Protein AF-0000000070116801 (afdb_homodimer)

Solvent-accessible surface area (backbone atoms only — not comparable to full-atom values): 52224 Å² total; per-residue (Å²): 126,83,76,78,55,28,50,33,34,42,31,58,16,49,41,51,33,59,42,62,58,50,68,68,26,30,24,39,27,26,41,95,26,18,22,69,37,65,26,32,59,69,49,61,70,38,56,45,95,79,32,44,74,46,76,41,79,57,15,23,36,33,29,15,30,21,31,54,28,27,35,47,41,62,32,20,38,41,71,75,36,41,62,31,56,97,51,58,48,58,68,56,45,50,49,44,48,33,51,45,49,66,76,37,73,83,53,72,56,50,47,32,25,30,37,47,46,65,51,26,77,93,45,50,45,55,13,64,64,45,36,70,56,44,72,85,45,32,32,46,30,29,29,25,76,65,49,33,28,40,27,16,59,55,28,33,55,75,47,65,56,47,60,80,54,76,59,45,98,62,26,37,62,38,55,40,98,86,41,40,64,29,24,24,18,29,44,52,30,33,41,61,46,55,73,74,49,80,75,79,45,66,67,51,37,32,52,7,33,52,50,24,50,53,52,37,24,52,48,18,35,37,30,36,23,31,54,50,20,61,29,54,95,79,42,72,57,54,43,66,28,53,49,50,28,24,74,70,65,67,48,78,44,40,35,33,32,14,32,42,57,58,68,93,53,65,68,83,51,48,69,57,49,53,52,48,24,60,71,43,42,42,81,44,30,37,23,57,30,33,21,40,63,30,38,48,46,62,64,79,55,26,16,12,35,84,58,38,31,28,39,96,87,60,45,76,48,89,49,31,40,35,66,59,46,58,64,71,57,42,24,52,44,44,27,54,41,46,72,73,59,30,19,46,37,32,42,18,30,17,30,37,28,41,50,47,52,53,51,13,52,48,44,19,34,73,73,69,42,55,64,90,33,54,31,30,40,30,54,39,38,25,54,47,77,84,51,43,47,45,26,34,76,68,39,28,28,45,29,31,37,36,61,67,43,31,57,43,65,47,44,63,68,41,28,48,60,28,36,46,69,72,54,50,74,29,50,44,48,52,28,59,31,50,56,26,57,28,44,45,20,22,24,38,46,17,61,46,37,70,72,45,54,50,50,24,38,25,9,33,43,54,10,23,56,72,89,63,84,55,65,54,37,68,60,86,28,40,39,50,58,68,59,39,53,27,16,27,11,11,22,12,17,42,67,64,68,36,81,51,41,18,30,59,44,62,74,13,40,28,33,25,19,27,30,70,43,46,57,54,80,47,61,72,87,52,30,44,73,49,45,49,38,32,15,24,49,49,61,38,77,76,26,72,108,128,83,76,78,55,29,49,32,35,43,30,60,17,49,38,51,33,60,41,62,57,51,70,69,26,29,23,40,27,26,40,94,28,20,20,69,39,66,26,31,58,69,49,60,70,39,56,46,96,78,32,42,75,47,77,42,78,57,16,25,37,33,28,15,30,22,31,54,29,27,34,46,41,62,34,20,38,41,71,75,36,41,62,30,57,96,52,60,49,60,68,57,44,49,48,46,49,34,50,44,49,64,76,36,76,84,53,72,57,50,48,33,24,31,38,49,46,65,52,26,76,93,45,50,44,56,14,64,66,45,34,71,57,43,72,85,43,32,31,46,29,28,29,25,76,66,50,33,28,40,28,17,59,56,29,34,55,76,47,67,57,46,60,80,55,76,60,46,97,64,26,36,62,38,55,41,99,87,42,40,63,28,24,23,18,29,45,53,29,32,40,61,44,55,72,73,50,80,76,80,45,67,67,50,38,34,51,7,33,53,48,25,50,54,51,37,26,52,48,18,35,39,28,37,24,32,55,52,20,63,29,54,95,77,44,72,58,53,42,65,28,53,49,50,29,26,73,68,66,67,46,78,45,42,35,33,32,14,31,41,57,58,68,91,54,66,67,84,49,47,68,58,49,54,51,47,24,60,71,43,43,42,82,44,30,38,23,56,30,32,20,40,65,29,37,48,46,60,66,79,54,25,16,13,36,83,59,39,29,29,38,98,87,59,45,75,48,88,49,31,39,37,67,61,46,57,62,72,56,41,25,53,44,44,28,54,40,44,74,72,58,30,18,46,38,32,40,18,30,16,31,36,28,41,50,48,51,52,51,12,52,48,46,18,34,74,73,68,43,54,63,90,32,54,32,32,38,30,55,38,38,24,53,48,79,84,52,44,48,47,26,33,78,66,39,29,30,44,29,31,38,37,61,66,42,32,61,44,64,47,43,62,68,42,29,46,60,27,36,45,68,72,53,50,74,29,49,44,47,52,26,60,30,49,56,25,56,28,44,45,20,21,24,39,46,18,62,46,38,71,72,43,55,51,51,23,38,26,10,33,43,53,9,22,57,71,90,63,84,54,66,53,36,68,60,87,29,38,38,48,58,68,59,39,54,26,16,26,11,11,22,10,17,42,66,64,67,36,80,50,40,18,29,59,45,61,73,13,40,26,32,26,21,30,29,70,42,45,56,54,80,47,60,73,87,53,32,45,74,49,45,50,39,31,15,22,49,48,62,37,78,76,28,70,106

Radius of gyration: 32.59 Å; Cα contacts (8 Å, |Δi|>4): 2820; chains: 2; bounding box: 67×108×78 Å

Structure (mmCIF, N/CA/C/O backbone):
data_AF-0000000070116801-model_v1
#
loop_
_entity.id
_entity.type
_entity.pdbx_description
1 polymer 'Amidohydrolase 3 domain-containing protein'
#
loop_
_atom_site.group_PDB
_atom_site.id
_atom_site.type_symbol
_atom_site.label_atom_id
_atom_site.label_alt_id
_atom_site.label_comp_id
_atom_site.label_asym_id
_atom_site.label_entity_id
_atom_site.label_seq_id
_atom_site.pdbx_PDB_ins_code
_atom_site.Cartn_x
_atom_site.Cartn_y
_atom_site.Cartn_z
_atom_site.occupancy
_atom_site.B_iso_or_equiv
_atom_site.auth_seq_id
_atom_site.auth_comp_id
_atom_site.auth_asym_id
_atom_site.auth_atom_id
_atom_site.pdbx_PDB_model_num
ATOM 1 N N . MET A 1 1 ? -10.852 8.5 -35.219 1 32.66 1 MET A N 1
ATOM 2 C CA . MET A 1 1 ? -10.289 9.836 -35.094 1 32.66 1 MET A CA 1
ATOM 3 C C . MET A 1 1 ? -9.008 9.812 -34.25 1 32.66 1 MET A C 1
ATOM 5 O O . MET A 1 1 ? -9.008 9.352 -33.094 1 32.66 1 MET A O 1
ATOM 9 N N . ARG A 1 2 ? -7.887 9.914 -34.812 1 48.09 2 ARG A N 1
ATOM 10 C CA . ARG A 1 2 ? -6.578 9.852 -34.188 1 48.09 2 ARG A CA 1
ATOM 11 C C . ARG A 1 2 ? -6.516 10.789 -32.969 1 48.09 2 ARG A C 1
ATOM 13 O O . ARG A 1 2 ? -6.828 11.977 -33.094 1 48.09 2 ARG A O 1
ATOM 20 N N . SER A 1 3 ? -6.598 10.281 -31.625 1 67.81 3 SER A N 1
ATOM 21 C CA . SER A 1 3 ? -6.582 11.102 -30.422 1 67.81 3 SER A CA 1
ATOM 22 C C . SER A 1 3 ? -5.594 12.25 -30.547 1 67.81 3 SER A C 1
ATOM 24 O O . SER A 1 3 ? -4.535 12.109 -31.172 1 67.81 3 SER A O 1
ATOM 26 N N . ALA A 1 4 ? -6 13.531 -30.438 1 82.56 4 ALA A N 1
ATOM 27 C CA . ALA A 1 4 ? -5.18 14.742 -30.453 1 82.56 4 ALA A CA 1
ATOM 28 C C . ALA A 1 4 ? -3.869 14.531 -29.703 1 82.56 4 ALA A C 1
ATOM 30 O O . ALA A 1 4 ? -3.842 13.859 -28.672 1 82.56 4 ALA A O 1
ATOM 31 N N . PRO A 1 5 ? -2.826 14.938 -30.344 1 92.31 5 PRO A N 1
ATOM 32 C CA . PRO A 1 5 ? -1.506 14.727 -29.734 1 92.31 5 PRO A CA 1
ATOM 33 C C . PRO A 1 5 ? -1.382 15.359 -28.359 1 92.31 5 PRO A C 1
ATOM 35 O O . PRO A 1 5 ? -2.141 16.266 -28.016 1 92.31 5 PRO A O 1
ATOM 38 N N . ALA A 1 6 ? -0.469 14.797 -27.562 1 96.19 6 ALA A N 1
ATOM 39 C CA . ALA A 1 6 ? -0.148 15.344 -26.25 1 96.19 6 ALA A CA 1
ATOM 40 C C . ALA A 1 6 ? 0.532 16.703 -26.375 1 96.19 6 ALA A C 1
ATOM 42 O O . ALA A 1 6 ? 1.165 17 -27.391 1 96.19 6 ALA A O 1
ATOM 43 N N . ASP A 1 7 ? 0.344 17.578 -25.422 1 96.75 7 ASP A N 1
ATOM 44 C CA . ASP A 1 7 ? 1.065 18.844 -25.312 1 96.75 7 ASP A CA 1
ATOM 45 C C . ASP A 1 7 ? 2.443 18.641 -24.688 1 96.75 7 ASP A C 1
ATOM 47 O O . ASP A 1 7 ? 3.381 19.391 -24.984 1 96.75 7 ASP A O 1
ATOM 51 N N . LEU A 1 8 ? 2.512 17.672 -23.828 1 97.5 8 LEU A N 1
ATOM 52 C CA . LEU A 1 8 ? 3.713 17.406 -23.047 1 97.5 8 LEU A CA 1
ATOM 53 C C . LEU A 1 8 ? 3.906 15.914 -22.844 1 97.5 8 LEU A C 1
ATOM 55 O O . LEU A 1 8 ? 2.945 15.195 -22.562 1 97.5 8 LEU A O 1
ATOM 59 N N . VAL A 1 9 ? 5.102 15.469 -23.078 1 97.69 9 VAL A N 1
ATOM 60 C CA . VAL A 1 9 ? 5.465 14.086 -22.781 1 97.69 9 VAL A CA 1
ATOM 61 C C . VAL A 1 9 ? 6.703 14.062 -21.891 1 97.69 9 VAL A C 1
ATOM 63 O O . VAL A 1 9 ? 7.711 14.703 -22.188 1 97.69 9 VAL A O 1
ATOM 66 N N . LEU A 1 10 ? 6.633 13.469 -20.719 1 97.94 10 LEU A N 1
ATOM 67 C CA . LEU A 1 10 ? 7.758 13.188 -19.844 1 97.94 10 LEU A CA 1
ATOM 68 C C . LEU A 1 10 ? 8.219 11.742 -20 1 97.94 10 LEU A C 1
ATOM 70 O O . LEU A 1 10 ? 7.426 10.812 -19.828 1 97.94 10 LEU A O 1
ATOM 74 N N . THR A 1 11 ? 9.484 11.547 -20.344 1 95.81 11 THR A N 1
ATOM 75 C CA . THR A 1 11 ? 9.898 10.203 -20.719 1 95.81 11 THR A CA 1
ATOM 76 C C . THR A 1 11 ? 11.32 9.922 -20.234 1 95.81 11 THR A C 1
ATOM 78 O O . THR A 1 11 ? 12.008 10.82 -19.75 1 95.81 11 THR A O 1
ATOM 81 N N . ASN A 1 12 ? 11.719 8.633 -20.266 1 94.44 12 ASN A N 1
ATOM 82 C CA . ASN A 1 12 ? 13.078 8.156 -20 1 94.44 12 ASN A CA 1
ATOM 83 C C . ASN A 1 12 ? 13.406 8.219 -18.5 1 94.44 12 ASN A C 1
ATOM 85 O O . ASN A 1 12 ? 14.5 8.633 -18.125 1 94.44 12 ASN A O 1
ATOM 89 N N . GLY A 1 13 ? 12.469 7.859 -17.641 1 94.94 13 GLY A N 1
ATOM 90 C CA . GLY A 1 13 ? 12.648 7.719 -16.203 1 94.94 13 GLY A CA 1
ATOM 91 C C . GLY A 1 13 ? 11.555 6.91 -15.539 1 94.94 13 GLY A C 1
ATOM 92 O O . GLY A 1 13 ? 10.469 6.75 -16.109 1 94.94 13 GLY A O 1
ATOM 93 N N . PRO A 1 14 ? 11.898 6.328 -14.398 1 95.62 14 PRO A N 1
ATOM 94 C CA . PRO A 1 14 ? 10.859 5.59 -13.68 1 95.62 14 PRO A CA 1
ATOM 95 C C . PRO A 1 14 ? 9.719 6.488 -13.195 1 95.62 14 PRO A C 1
ATOM 97 O O . PRO A 1 14 ? 9.945 7.652 -12.867 1 95.62 14 PRO A O 1
ATOM 100 N N . VAL A 1 15 ? 8.508 6.008 -13.234 1 96.5 15 VAL A N 1
ATOM 101 C CA . VAL A 1 15 ? 7.309 6.723 -12.797 1 96.5 15 VAL A CA 1
ATOM 102 C C . VAL A 1 15 ? 6.691 6.008 -11.594 1 96.5 15 VAL A C 1
ATOM 104 O O . VAL A 1 15 ? 6.445 4.801 -11.641 1 96.5 15 VAL A O 1
ATOM 107 N N . PHE A 1 16 ? 6.562 6.641 -10.461 1 96.75 16 PHE A N 1
ATOM 108 C CA . PHE A 1 16 ? 5.766 6.16 -9.336 1 96.75 16 PHE A CA 1
ATOM 109 C C . PHE A 1 16 ? 4.328 6.648 -9.445 1 96.75 16 PHE A C 1
ATOM 111 O O . PHE A 1 16 ? 4.055 7.836 -9.266 1 96.75 16 PHE A O 1
ATOM 118 N N . THR A 1 17 ? 3.381 5.844 -9.68 1 95.5 17 THR A N 1
ATOM 119 C CA . THR A 1 17 ? 2.018 6.25 -10.008 1 95.5 17 THR A CA 1
ATOM 120 C C . THR A 1 17 ? 1.164 6.344 -8.75 1 95.5 17 THR A C 1
ATOM 122 O O . THR A 1 17 ? 0.071 6.914 -8.773 1 95.5 17 THR A O 1
ATOM 125 N N . ALA A 1 18 ? 1.547 5.715 -7.594 1 94.12 18 ALA A N 1
ATOM 126 C CA . ALA A 1 18 ? 0.759 5.559 -6.375 1 94.12 18 ALA A CA 1
ATOM 127 C C . ALA A 1 18 ? -0.522 4.777 -6.645 1 94.12 18 ALA A C 1
ATOM 129 O O . ALA A 1 18 ? -1.558 5.035 -6.027 1 94.12 18 ALA A O 1
ATOM 130 N N . ASP A 1 19 ? -0.57 3.936 -7.656 1 92.88 19 ASP A N 1
ATOM 131 C CA . ASP A 1 19 ? -1.677 3.07 -8.055 1 92.88 19 ASP A CA 1
ATOM 132 C C . ASP A 1 19 ? -1.223 1.617 -8.172 1 92.88 19 ASP A C 1
ATOM 134 O O . ASP A 1 19 ? -0.492 1.265 -9.102 1 92.88 19 ASP A O 1
ATOM 138 N N . PRO A 1 20 ? -1.711 0.769 -7.254 1 89.69 20 PRO A N 1
ATOM 139 C CA . PRO A 1 20 ? -1.248 -0.621 -7.273 1 89.69 20 PRO A CA 1
ATOM 140 C C . PRO A 1 20 ? -1.718 -1.381 -8.516 1 89.69 20 PRO A C 1
ATOM 142 O O . PRO A 1 20 ? -1.229 -2.479 -8.789 1 89.69 20 PRO A O 1
ATOM 145 N N . LEU A 1 21 ? -2.695 -0.849 -9.242 1 90.12 21 LEU A N 1
ATOM 146 C CA . LEU A 1 21 ? -3.172 -1.494 -10.461 1 90.12 21 LEU A CA 1
ATOM 147 C C . LEU A 1 21 ? -2.291 -1.126 -11.648 1 90.12 21 LEU A C 1
ATOM 149 O O . LEU A 1 21 ? -2.5 -1.624 -12.758 1 90.12 21 LEU A O 1
ATOM 153 N N . ARG A 1 22 ? -1.367 -0.266 -11.281 1 88.12 22 ARG A N 1
ATOM 154 C CA . ARG A 1 22 ? -0.449 0.144 -12.344 1 88.12 22 ARG A CA 1
ATOM 155 C C . ARG A 1 22 ? 0.955 -0.396 -12.086 1 88.12 22 ARG A C 1
ATOM 157 O O . ARG A 1 22 ? 1.4 -0.468 -10.938 1 88.12 22 ARG A O 1
ATOM 164 N N . GLY A 1 23 ? 1.61 -0.891 -12.984 1 80.88 23 GLY A N 1
ATOM 165 C CA . GLY A 1 23 ? 2.99 -1.344 -12.906 1 80.88 23 GLY A CA 1
ATOM 166 C C . GLY A 1 23 ? 3.994 -0.255 -13.234 1 80.88 23 GLY A C 1
ATOM 167 O O . GLY A 1 23 ? 3.674 0.934 -13.164 1 80.88 23 GLY A O 1
ATOM 168 N N . PRO A 1 24 ? 5.125 -0.659 -13.398 1 85.31 24 PRO A N 1
ATOM 169 C CA . PRO A 1 24 ? 6.195 0.283 -13.742 1 85.31 24 PRO A CA 1
ATOM 170 C C . PRO A 1 24 ? 5.93 1.026 -15.047 1 85.31 24 PRO A C 1
ATOM 172 O O . PRO A 1 24 ? 5.398 0.443 -16 1 85.31 24 PRO A O 1
ATOM 175 N N . ALA A 1 25 ? 6.148 2.242 -15.047 1 91.88 25 ALA A N 1
ATOM 176 C CA . ALA A 1 25 ? 6.004 3.117 -16.219 1 91.88 25 ALA A CA 1
ATOM 177 C C . ALA A 1 25 ? 7.23 4.008 -16.391 1 91.88 25 ALA A C 1
ATOM 179 O O . ALA A 1 25 ? 8.016 4.18 -15.453 1 91.88 25 ALA A O 1
ATOM 180 N N . THR A 1 26 ? 7.398 4.496 -17.672 1 94.38 26 THR A N 1
ATOM 181 C CA . THR A 1 26 ? 8.578 5.312 -17.938 1 94.38 26 THR A CA 1
ATOM 182 C C . THR A 1 26 ? 8.18 6.605 -18.656 1 94.38 26 THR A C 1
ATOM 184 O O . THR A 1 26 ? 9.016 7.496 -18.844 1 94.38 26 THR A O 1
ATOM 187 N N . THR A 1 27 ? 6.895 6.691 -19.094 1 95.62 27 THR A N 1
ATOM 188 C CA . THR A 1 27 ? 6.48 7.805 -19.938 1 95.62 27 THR A CA 1
ATOM 189 C C . THR A 1 27 ? 5.082 8.281 -19.562 1 95.62 27 THR A C 1
ATOM 191 O O . THR A 1 27 ? 4.199 7.465 -19.281 1 95.62 27 THR A O 1
ATOM 194 N N . VAL A 1 28 ? 4.875 9.523 -19.453 1 97.62 28 VAL A N 1
ATOM 195 C CA . VAL A 1 28 ? 3.594 10.148 -19.156 1 97.62 28 VAL A CA 1
ATOM 196 C C . VAL A 1 28 ? 3.279 11.211 -20.203 1 97.62 28 VAL A C 1
ATOM 198 O O . VAL A 1 28 ? 4.137 12.031 -20.547 1 97.62 28 VAL A O 1
ATOM 201 N N . ALA A 1 29 ? 2.107 11.18 -20.766 1 98 29 ALA A N 1
ATOM 202 C CA . ALA A 1 29 ? 1.644 12.18 -21.719 1 98 29 ALA A CA 1
ATOM 203 C C . ALA A 1 29 ? 0.562 13.062 -21.125 1 98 29 ALA A C 1
ATOM 205 O O . ALA A 1 29 ? -0.319 12.586 -20.406 1 98 29 ALA A O 1
ATOM 206 N N . VAL A 1 30 ? 0.657 14.312 -21.375 1 98.19 30 VAL A N 1
ATOM 207 C CA . VAL A 1 30 ? -0.237 15.312 -20.797 1 98.19 30 VAL A CA 1
ATOM 208 C C . VAL A 1 30 ? -0.879 16.141 -21.906 1 98.19 30 VAL A C 1
ATOM 210 O O . VAL A 1 30 ? -0.228 16.469 -22.891 1 98.19 30 VAL A O 1
ATOM 213 N N . ARG A 1 31 ? -2.146 16.438 -21.797 1 97.69 31 ARG A N 1
ATOM 214 C CA . ARG A 1 31 ? -2.885 17.344 -22.672 1 97.69 31 ARG A CA 1
ATOM 215 C C . ARG A 1 31 ? -3.859 18.203 -21.859 1 97.69 31 ARG A C 1
ATOM 217 O O . ARG A 1 31 ? -4.633 17.688 -21.062 1 97.69 31 ARG A O 1
ATOM 224 N N . ASP A 1 32 ? -3.814 19.5 -22.078 1 97 32 ASP A N 1
ATOM 225 C CA . ASP A 1 32 ? -4.738 20.438 -21.453 1 97 32 ASP A CA 1
ATOM 226 C C . ASP A 1 32 ? -4.715 20.281 -19.922 1 97 32 ASP A C 1
ATOM 228 O O . ASP A 1 32 ? -5.766 20.203 -19.297 1 97 32 ASP A O 1
ATOM 232 N N . GLY A 1 33 ? -3.498 20.078 -19.422 1 97.75 33 GLY A N 1
ATOM 233 C CA . GLY A 1 33 ? -3.297 20.078 -17.984 1 97.75 33 GLY A CA 1
ATOM 234 C C . GLY A 1 33 ? -3.654 18.75 -17.344 1 97.75 33 GLY A C 1
ATOM 235 O O . GLY A 1 33 ? -3.576 18.609 -16.125 1 97.75 33 GLY A O 1
ATOM 236 N N . ARG A 1 34 ? -3.998 17.734 -18.109 1 98.25 34 ARG A N 1
ATOM 237 C CA . ARG A 1 34 ? -4.402 16.438 -17.578 1 98.25 34 ARG A CA 1
ATOM 238 C C . ARG A 1 34 ? -3.588 15.305 -18.219 1 98.25 34 ARG A C 1
ATOM 240 O O . ARG A 1 34 ? -3.17 15.406 -19.375 1 98.25 34 ARG A O 1
ATOM 247 N N . ILE A 1 35 ? -3.352 14.297 -17.469 1 98.06 35 ILE A N 1
ATOM 248 C CA . ILE A 1 35 ? -2.656 13.109 -17.953 1 98.06 35 ILE A CA 1
ATOM 249 C C . ILE A 1 35 ? -3.561 12.336 -18.906 1 98.06 35 ILE A C 1
ATOM 251 O O . ILE A 1 35 ? -4.715 12.047 -18.578 1 98.06 35 ILE A O 1
ATOM 255 N N . ILE A 1 36 ? -3.078 12.023 -20.078 1 96.94 36 ILE A N 1
ATOM 256 C CA . ILE A 1 36 ? -3.928 11.312 -21.031 1 96.94 36 ILE A CA 1
ATOM 257 C C . ILE A 1 36 ? -3.443 9.875 -21.188 1 96.94 36 ILE A C 1
ATOM 259 O O . ILE A 1 36 ? -4.195 9.008 -21.625 1 96.94 36 ILE A O 1
ATOM 263 N N . ALA A 1 37 ? -2.125 9.648 -20.797 1 95.62 37 ALA A N 1
ATOM 264 C CA . ALA A 1 37 ? -1.594 8.297 -20.906 1 95.62 37 ALA A CA 1
ATOM 265 C C . ALA A 1 37 ? -0.362 8.117 -20.016 1 95.62 37 ALA A C 1
ATOM 267 O O . ALA A 1 37 ? 0.405 9.062 -19.812 1 95.62 37 ALA A O 1
ATOM 268 N N . VAL A 1 38 ? -0.23 6.996 -19.453 1 94.94 38 VAL A N 1
ATOM 269 C CA . VAL A 1 38 ? 0.918 6.547 -18.672 1 94.94 38 VAL A CA 1
ATOM 270 C C . VAL A 1 38 ? 1.347 5.156 -19.125 1 94.94 38 VAL A C 1
ATOM 272 O O . VAL A 1 38 ? 0.508 4.273 -19.328 1 94.94 38 VAL A O 1
ATOM 275 N N . GLY A 1 39 ? 2.502 4.992 -19.359 1 90.62 39 GLY A N 1
ATOM 276 C CA . GLY A 1 39 ? 2.967 3.686 -19.812 1 90.62 39 GLY A CA 1
ATOM 277 C C . GLY A 1 39 ? 4.418 3.688 -20.25 1 90.62 39 GLY A C 1
ATOM 278 O O . GLY A 1 39 ? 5.258 4.348 -19.641 1 90.62 39 GLY A O 1
ATOM 279 N N . ALA A 1 40 ? 4.652 2.801 -21.172 1 88.31 40 ALA A N 1
ATOM 280 C CA . ALA A 1 40 ? 6.023 2.654 -21.656 1 88.31 40 ALA A CA 1
ATOM 281 C C . ALA A 1 40 ? 6.211 3.377 -22.984 1 88.31 40 ALA A C 1
ATOM 283 O O . ALA A 1 40 ? 5.77 4.516 -23.141 1 88.31 40 ALA A O 1
ATOM 284 N N . ASP A 1 41 ? 6.965 2.732 -23.922 1 82.56 41 ASP A N 1
ATOM 285 C CA . ASP A 1 41 ? 7.406 3.393 -25.141 1 82.56 41 ASP A CA 1
ATOM 286 C C . ASP A 1 41 ? 6.227 3.695 -26.062 1 82.56 41 ASP A C 1
ATOM 288 O O . ASP A 1 41 ? 6.277 4.633 -26.859 1 82.56 41 ASP A O 1
ATOM 292 N N . ASP A 1 42 ? 5.141 3.062 -25.797 1 82 42 ASP A N 1
ATOM 293 C CA . ASP A 1 42 ? 3.977 3.25 -26.656 1 82 42 ASP A CA 1
ATOM 294 C C . ASP A 1 42 ? 3.338 4.617 -26.438 1 82 42 ASP A C 1
ATOM 296 O O . ASP A 1 42 ? 2.695 5.168 -27.328 1 82 42 ASP A O 1
ATOM 300 N N . VAL A 1 43 ? 3.525 5.164 -25.297 1 85.94 43 VAL A N 1
ATOM 301 C CA . VAL A 1 43 ? 2.961 6.469 -24.969 1 85.94 43 VAL A CA 1
ATOM 302 C C . VAL A 1 43 ? 3.633 7.555 -25.812 1 85.94 43 VAL A C 1
ATOM 304 O O . VAL A 1 43 ? 3.021 8.586 -26.109 1 85.94 43 VAL A O 1
ATOM 307 N N . ARG A 1 44 ? 4.824 7.262 -26.266 1 85.94 44 ARG A N 1
ATOM 308 C CA . ARG A 1 44 ? 5.551 8.203 -27.094 1 85.94 44 ARG A CA 1
ATOM 309 C C . ARG A 1 44 ? 4.879 8.367 -28.453 1 85.94 44 ARG A C 1
ATOM 311 O O . ARG A 1 44 ? 5.09 9.367 -29.141 1 85.94 44 ARG A O 1
ATOM 318 N N . ASP A 1 45 ? 4.016 7.43 -28.766 1 86.69 45 ASP A N 1
ATOM 319 C CA . ASP A 1 45 ? 3.307 7.488 -30.031 1 86.69 45 ASP A CA 1
ATOM 320 C C . ASP A 1 45 ? 2.277 8.617 -30.031 1 86.69 45 ASP A C 1
ATOM 322 O O . ASP A 1 45 ? 1.777 9.008 -31.094 1 86.69 45 ASP A O 1
ATOM 326 N N . LEU A 1 46 ? 2.051 9.203 -28.875 1 88.81 46 LEU A N 1
ATOM 327 C CA . LEU A 1 46 ? 1.08 10.281 -28.734 1 88.81 46 LEU A CA 1
ATOM 328 C C . LEU A 1 46 ? 1.734 11.633 -28.984 1 88.81 46 LEU A C 1
ATOM 330 O O . LEU A 1 46 ? 1.071 12.672 -28.922 1 88.81 46 LEU A O 1
ATOM 334 N N . THR A 1 47 ? 2.963 11.609 -29.375 1 90.56 47 THR A N 1
ATOM 335 C CA . THR A 1 47 ? 3.686 12.852 -29.609 1 90.56 47 THR A CA 1
ATOM 336 C C . THR A 1 47 ? 3.4 13.383 -31.016 1 90.56 47 THR A C 1
ATOM 338 O O . THR A 1 47 ? 3.102 12.609 -31.938 1 90.56 47 THR A O 1
ATOM 341 N N . GLY A 1 48 ? 3.291 14.688 -31.141 1 90.19 48 GLY A N 1
ATOM 342 C CA . GLY A 1 48 ? 3.23 15.406 -32.406 1 90.19 48 GLY A CA 1
ATOM 343 C C . GLY A 1 48 ? 4.293 16.484 -32.531 1 90.19 48 GLY A C 1
ATOM 344 O O . GLY A 1 48 ? 5.184 16.578 -31.688 1 90.19 48 GLY A O 1
ATOM 345 N N . PRO A 1 49 ? 4.219 17.188 -33.656 1 90.06 49 PRO A N 1
ATOM 346 C CA . PRO A 1 49 ? 5.254 18.188 -33.938 1 90.06 49 PRO A CA 1
ATOM 347 C C . PRO A 1 49 ? 5.324 19.266 -32.875 1 90.06 49 PRO A C 1
ATOM 349 O O . PRO A 1 49 ? 6.383 19.875 -32.656 1 90.06 49 PRO A O 1
ATOM 352 N N . ARG A 1 50 ? 4.242 19.531 -32.156 1 92.75 50 ARG A N 1
ATOM 353 C CA . ARG A 1 50 ? 4.207 20.625 -31.203 1 92.75 50 ARG A CA 1
ATOM 354 C C . ARG A 1 50 ? 4.328 20.109 -29.781 1 92.75 50 ARG A C 1
ATOM 356 O O . ARG A 1 50 ? 4.281 20.875 -28.828 1 92.75 50 ARG A O 1
ATOM 363 N N . THR A 1 51 ? 4.41 18.797 -29.594 1 95.81 51 THR A N 1
ATOM 364 C CA . THR A 1 51 ? 4.527 18.203 -28.266 1 95.81 51 THR A CA 1
ATOM 365 C C . THR A 1 51 ? 5.867 18.562 -27.641 1 95.81 51 THR A C 1
ATOM 367 O O . THR A 1 51 ? 6.918 18.391 -28.25 1 95.81 51 THR A O 1
ATOM 370 N N . GLU A 1 52 ? 5.801 19.25 -26.469 1 96.56 52 GLU A N 1
ATOM 371 C CA . GLU A 1 52 ? 7.012 19.422 -25.672 1 96.56 52 GLU A CA 1
ATOM 372 C C . GLU A 1 52 ? 7.434 18.109 -25.016 1 96.56 52 GLU A C 1
ATOM 374 O O . GLU A 1 52 ? 6.598 17.391 -24.484 1 96.56 52 GLU A O 1
ATOM 379 N N . THR A 1 53 ? 8.727 17.781 -25.156 1 95.94 53 THR A N 1
ATOM 380 C CA . THR A 1 53 ? 9.227 16.562 -24.531 1 95.94 53 THR A CA 1
ATOM 381 C C . THR A 1 53 ? 10.227 16.891 -23.422 1 95.94 53 THR A C 1
ATOM 383 O O . THR A 1 53 ? 11.188 17.625 -23.641 1 95.94 53 THR A O 1
ATOM 386 N N . ILE A 1 54 ? 9.984 16.438 -22.234 1 96.69 54 ILE A N 1
ATOM 387 C CA . ILE A 1 54 ? 10.914 16.531 -21.125 1 96.69 54 ILE A CA 1
ATOM 388 C C . ILE A 1 54 ? 11.602 15.188 -20.906 1 96.69 54 ILE A C 1
ATOM 390 O O . ILE A 1 54 ? 10.945 14.188 -20.641 1 96.69 54 ILE A O 1
ATOM 394 N N . ASP A 1 55 ? 12.883 15.156 -21.094 1 96.38 55 ASP A N 1
ATOM 395 C CA . ASP A 1 55 ? 13.703 13.984 -20.797 1 96.38 55 ASP A CA 1
ATOM 396 C C . ASP A 1 55 ? 14 13.883 -19.312 1 96.38 55 ASP A C 1
ATOM 398 O O . ASP A 1 55 ? 14.742 14.703 -18.766 1 96.38 55 ASP A O 1
ATOM 402 N N . LEU A 1 56 ? 13.469 12.898 -18.688 1 96.75 56 LEU A N 1
ATOM 403 C CA . LEU A 1 56 ? 13.648 12.734 -17.25 1 96.75 56 LEU A CA 1
ATOM 404 C C . LEU A 1 56 ? 15.062 12.266 -16.922 1 96.75 56 LEU A C 1
ATOM 406 O O . LEU A 1 56 ? 15.508 12.367 -15.781 1 96.75 56 LEU A O 1
ATOM 410 N N . ALA A 1 57 ? 15.75 11.656 -17.906 1 95.75 57 ALA A N 1
ATOM 411 C CA . ALA A 1 57 ? 17.156 11.258 -17.766 1 95.75 57 ALA A CA 1
ATOM 412 C C . ALA A 1 57 ? 17.328 10.32 -16.562 1 95.75 57 ALA A C 1
ATOM 414 O O . ALA A 1 57 ? 18.25 10.5 -15.766 1 95.75 57 ALA A O 1
ATOM 415 N N . GLY A 1 58 ? 16.422 9.422 -16.422 1 94.62 58 GLY A N 1
ATOM 416 C CA . GLY A 1 58 ? 16.531 8.406 -15.375 1 94.62 58 GLY A CA 1
ATOM 417 C C . GLY A 1 58 ? 16.016 8.883 -14.031 1 94.62 58 GLY A C 1
ATOM 418 O O . GLY A 1 58 ? 16.031 8.125 -13.055 1 94.62 58 GLY A O 1
ATOM 419 N N . ARG A 1 59 ? 15.539 10.109 -13.922 1 96.69 59 ARG A N 1
ATOM 420 C CA . ARG A 1 59 ? 15.016 10.672 -12.68 1 96.69 59 ARG A CA 1
ATOM 421 C C . ARG A 1 59 ? 13.602 10.172 -12.414 1 96.69 59 ARG A C 1
ATOM 423 O O . ARG A 1 59 ? 12.883 9.789 -13.336 1 96.69 59 ARG A O 1
ATOM 430 N N . LEU A 1 60 ? 13.227 10.219 -11.18 1 97.88 60 LEU A N 1
ATOM 431 C CA . LEU A 1 60 ? 11.938 9.664 -10.773 1 97.88 60 LEU A CA 1
ATOM 432 C C . LEU A 1 60 ? 10.836 10.703 -10.914 1 97.88 60 LEU A C 1
ATOM 434 O O . LEU A 1 60 ? 10.977 11.836 -10.438 1 97.88 60 LEU A O 1
ATOM 438 N N . LEU A 1 61 ? 9.789 10.367 -11.617 1 98.44 61 LEU A N 1
ATOM 439 C CA . LEU A 1 61 ? 8.57 11.156 -11.727 1 98.44 61 LEU A CA 1
ATOM 440 C C . LEU A 1 61 ? 7.512 10.648 -10.75 1 98.44 61 LEU A C 1
ATOM 442 O O . LEU A 1 61 ? 7.277 9.438 -10.656 1 98.44 61 LEU A O 1
ATOM 446 N N . LEU A 1 62 ? 6.891 11.57 -9.945 1 98.19 62 LEU A N 1
ATOM 447 C CA . LEU A 1 62 ? 5.855 11.266 -8.961 1 98.19 62 LEU A CA 1
ATOM 448 C C . LEU A 1 62 ? 4.668 12.211 -9.109 1 98.19 62 LEU A C 1
ATOM 450 O O . LEU A 1 62 ? 4.785 13.266 -9.734 1 98.19 62 LEU A O 1
ATOM 454 N N . PRO A 1 63 ? 3.469 11.766 -8.531 1 98.62 63 PRO A N 1
ATOM 455 C CA . PRO A 1 63 ? 2.459 12.805 -8.328 1 98.62 63 PRO A CA 1
ATOM 456 C C . PRO A 1 63 ? 2.959 13.953 -7.445 1 98.62 63 PRO A C 1
ATOM 458 O O . PRO A 1 63 ? 3.791 13.734 -6.562 1 98.62 63 PRO A O 1
ATOM 461 N N . GLY A 1 64 ? 2.5 15.117 -7.746 1 98.88 64 GLY A N 1
ATOM 462 C CA . GLY A 1 64 ? 2.828 16.219 -6.848 1 98.88 64 GLY A CA 1
ATOM 463 C C . GLY A 1 64 ? 2.535 15.898 -5.391 1 98.88 64 GLY A C 1
ATOM 464 O O . GLY A 1 64 ? 1.498 15.312 -5.074 1 98.88 64 GLY A O 1
ATOM 465 N N . PHE A 1 65 ? 3.482 16.203 -4.492 1 98.94 65 PHE A N 1
ATOM 466 C CA . PHE A 1 65 ? 3.236 16.031 -3.068 1 98.94 65 PHE A CA 1
ATOM 467 C C . PHE A 1 65 ? 2.109 16.938 -2.594 1 98.94 65 PHE A C 1
ATOM 469 O O . PHE A 1 65 ? 1.907 18.016 -3.145 1 98.94 65 PHE A O 1
ATOM 476 N N . GLN A 1 66 ? 1.354 16.484 -1.664 1 98.94 66 GLN A N 1
ATOM 477 C CA . GLN A 1 66 ? 0.365 17.297 -0.973 1 98.94 66 GLN A CA 1
ATOM 478 C C . GLN A 1 66 ? 0.62 17.328 0.531 1 98.94 66 GLN A C 1
ATOM 480 O O . GLN A 1 66 ? 0.851 16.281 1.141 1 98.94 66 GLN A O 1
ATOM 485 N N . ASP A 1 67 ? 0.687 18.469 1.076 1 98.88 67 ASP A N 1
ATOM 486 C CA . ASP A 1 67 ? 0.855 18.641 2.516 1 98.88 67 ASP A CA 1
ATOM 487 C C . ASP A 1 67 ? -0.497 18.766 3.215 1 98.88 67 ASP A C 1
ATOM 489 O O . ASP A 1 67 ? -1.142 19.812 3.146 1 98.88 67 ASP A O 1
ATOM 493 N N . ALA A 1 68 ? -0.868 17.734 3.971 1 98.81 68 ALA A N 1
ATOM 494 C CA . ALA A 1 68 ? -2.225 17.656 4.504 1 98.81 68 ALA A CA 1
ATOM 495 C C . ALA A 1 68 ? -2.367 18.484 5.777 1 98.81 68 ALA A C 1
ATOM 497 O O . ALA A 1 68 ? -3.465 18.594 6.328 1 98.81 68 ALA A O 1
ATOM 498 N N . HIS A 1 69 ? -1.302 19.078 6.262 1 98.88 69 HIS A N 1
ATOM 499 C CA . HIS A 1 69 ? -1.312 19.922 7.453 1 98.88 69 HIS A CA 1
ATOM 500 C C . HIS A 1 69 ? -0.142 20.891 7.445 1 98.88 69 HIS A C 1
ATOM 502 O O . HIS A 1 69 ? 0.985 20.516 7.777 1 98.88 69 HIS A O 1
ATOM 508 N N . VAL A 1 70 ? -0.444 22.156 7.145 1 98.56 70 VAL A N 1
ATOM 509 C CA . VAL A 1 70 ? 0.607 23.156 7.047 1 98.56 70 VAL A CA 1
ATOM 510 C C . VAL A 1 70 ? 0.056 24.531 7.457 1 98.56 70 VAL A C 1
ATOM 512 O O . VAL A 1 70 ? -1.161 24.719 7.516 1 98.56 70 VAL A O 1
ATOM 515 N N . HIS A 1 71 ? 0.869 25.453 7.859 1 97.56 71 HIS A N 1
ATOM 516 C CA . HIS A 1 71 ? 0.568 26.875 8.039 1 97.56 71 HIS A CA 1
ATOM 517 C C . HIS A 1 71 ? 1.398 27.734 7.102 1 97.56 71 HIS A C 1
ATOM 519 O O . HIS A 1 71 ? 2.326 28.422 7.539 1 97.56 71 HIS A O 1
ATOM 525 N N . ALA A 1 72 ? 0.985 27.781 5.883 1 98 72 ALA A N 1
ATOM 526 C CA . ALA A 1 72 ? 1.839 28.297 4.809 1 98 72 ALA A CA 1
ATOM 527 C C . ALA A 1 72 ? 2.037 29.797 4.926 1 98 72 ALA A C 1
ATOM 529 O O . ALA A 1 72 ? 3.162 30.297 4.812 1 98 72 ALA A O 1
ATOM 530 N N . VAL A 1 73 ? 0.959 30.578 5.176 1 97.56 73 VAL A N 1
ATOM 531 C CA . VAL A 1 73 ? 1.091 32.031 5.289 1 97.56 73 VAL A CA 1
ATOM 532 C C . VAL A 1 73 ? 1.995 32.375 6.469 1 97.56 73 VAL A C 1
ATOM 534 O O . VAL A 1 73 ? 2.889 33.219 6.348 1 97.56 73 VAL A O 1
ATOM 537 N N . MET A 1 74 ? 1.732 31.672 7.598 1 93.94 74 MET A N 1
ATOM 538 C CA . MET A 1 74 ? 2.547 31.891 8.789 1 93.94 74 MET A CA 1
ATOM 539 C C . MET A 1 74 ? 4.02 31.609 8.5 1 93.94 74 MET A C 1
ATOM 541 O O . MET A 1 74 ? 4.887 32.406 8.859 1 93.94 74 MET A O 1
ATOM 545 N N . GLY A 1 75 ? 4.297 30.469 7.867 1 94.25 75 GLY A N 1
ATOM 546 C CA . GLY A 1 75 ? 5.668 30.141 7.504 1 94.25 75 GLY A CA 1
ATOM 547 C C . GLY A 1 75 ? 6.289 31.156 6.555 1 94.25 75 GLY A C 1
ATOM 548 O O . GLY A 1 75 ? 7.438 31.562 6.734 1 94.25 75 GLY A O 1
ATOM 549 N N . GLY A 1 76 ? 5.559 31.594 5.57 1 95.44 76 GLY A N 1
ATOM 550 C CA . GLY A 1 76 ? 6.047 32.562 4.613 1 95.44 76 GLY A CA 1
ATOM 551 C C . GLY A 1 76 ? 6.352 33.906 5.242 1 95.44 76 GLY A C 1
ATOM 552 O O . GLY A 1 76 ? 7.324 34.562 4.871 1 95.44 76 GLY A O 1
ATOM 553 N N . VAL A 1 77 ? 5.477 34.344 6.156 1 93.5 77 VAL A N 1
ATOM 554 C CA . VAL A 1 77 ? 5.695 35.594 6.871 1 93.5 77 VAL A CA 1
ATOM 555 C C . VAL A 1 77 ? 6.945 35.469 7.742 1 93.5 77 VAL A C 1
ATOM 557 O O . VAL A 1 77 ? 7.77 36.406 7.773 1 93.5 77 VAL A O 1
ATOM 560 N N . GLU A 1 78 ? 7.055 34.344 8.414 1 90.19 78 GLU A N 1
ATOM 561 C CA . GLU A 1 78 ? 8.18 34.125 9.312 1 90.19 78 GLU A CA 1
ATOM 562 C C . GLU A 1 78 ? 9.508 34.156 8.555 1 90.19 78 GLU A C 1
ATOM 564 O O . GLU A 1 78 ? 10.531 34.562 9.102 1 90.19 78 GLU A O 1
ATOM 569 N N . LEU A 1 79 ? 9.453 33.75 7.297 1 88.12 79 LEU A N 1
ATOM 570 C CA . LEU A 1 79 ? 10.656 33.781 6.473 1 88.12 79 LEU A CA 1
ATOM 571 C C . LEU A 1 79 ? 11.195 35.188 6.328 1 88.12 79 LEU A C 1
ATOM 573 O O . LEU A 1 79 ? 12.383 35.375 6.031 1 88.12 79 LEU A O 1
ATOM 577 N N . ASN A 1 80 ? 10.359 36.188 6.578 1 86.06 80 ASN A N 1
ATOM 578 C CA . ASN A 1 80 ? 10.742 37.562 6.434 1 86.06 80 ASN A CA 1
ATOM 579 C C . ASN A 1 80 ? 10.922 38.25 7.789 1 86.06 80 ASN A C 1
ATOM 581 O O . ASN A 1 80 ? 10.961 39.469 7.875 1 86.06 80 ASN A O 1
ATOM 585 N N . GLN A 1 81 ? 10.977 37.5 8.867 1 92.38 81 GLN A N 1
ATOM 586 C CA . GLN A 1 81 ? 11.188 38 10.219 1 92.38 81 GLN A CA 1
ATOM 587 C C . GLN A 1 81 ? 12.5 37.5 10.805 1 92.38 81 GLN A C 1
ATOM 589 O O . GLN A 1 81 ? 13.375 37.031 10.07 1 92.38 81 GLN A O 1
ATOM 594 N N . CYS A 1 82 ? 12.719 37.844 12.047 1 93.38 82 CYS A N 1
ATOM 595 C CA . CYS A 1 82 ? 13.922 37.344 12.703 1 93.38 82 CYS A CA 1
ATOM 596 C C . CYS A 1 82 ? 13.906 35.812 12.766 1 93.38 82 CYS A C 1
ATOM 598 O O . CYS A 1 82 ? 13.156 35.219 13.547 1 93.38 82 CYS A O 1
ATOM 600 N N . ASP A 1 83 ? 14.641 35.25 11.906 1 90.88 83 ASP A N 1
ATOM 601 C CA . ASP A 1 83 ? 14.609 33.812 11.719 1 90.88 83 ASP A CA 1
ATOM 602 C C . ASP A 1 83 ? 15.664 33.125 12.586 1 90.88 83 ASP A C 1
ATOM 604 O O . ASP A 1 83 ? 16.859 33.312 12.367 1 90.88 83 ASP A O 1
ATOM 608 N N . LEU A 1 84 ? 15.203 32.344 13.492 1 93.19 84 LEU A N 1
ATOM 609 C CA . LEU A 1 84 ? 16.109 31.625 14.391 1 93.19 84 LEU A CA 1
ATOM 610 C C . LEU A 1 84 ? 16.156 30.141 14.055 1 93.19 84 LEU A C 1
ATOM 612 O O . LEU A 1 84 ? 16.672 29.344 14.844 1 93.19 84 LEU A O 1
ATOM 616 N N . THR A 1 85 ? 15.609 29.812 12.906 1 86.88 85 THR A N 1
ATOM 617 C CA . THR A 1 85 ? 15.578 28.406 12.516 1 86.88 85 THR A CA 1
ATOM 618 C C . THR A 1 85 ? 16.969 27.922 12.141 1 86.88 85 THR A C 1
ATOM 620 O O . THR A 1 85 ? 17.875 28.719 11.922 1 86.88 85 THR A O 1
ATOM 623 N N . GLY A 1 86 ? 17.25 26.656 12.133 1 80.06 86 GLY A N 1
ATOM 624 C CA . GLY A 1 86 ? 18.453 26.047 11.586 1 80.06 86 GLY A CA 1
ATOM 625 C C . GLY A 1 86 ? 19.594 25.984 12.586 1 80.06 86 GLY A C 1
ATOM 626 O O . GLY A 1 86 ? 20.719 25.656 12.219 1 80.06 86 GLY A O 1
ATOM 627 N N . THR A 1 87 ? 19.359 26.391 13.828 1 86.62 87 THR A N 1
ATOM 628 C CA . THR A 1 87 ? 20.359 26.328 14.883 1 86.62 87 THR A CA 1
ATOM 629 C C . THR A 1 87 ? 19.719 26.172 16.25 1 86.62 87 THR A C 1
ATOM 631 O O . THR A 1 87 ? 18.516 26.438 16.422 1 86.62 87 THR A O 1
ATOM 634 N N . THR A 1 88 ? 20.422 25.562 17.109 1 89.38 88 THR A N 1
ATOM 635 C CA . THR A 1 88 ? 20 25.516 18.516 1 89.38 88 THR A CA 1
ATOM 636 C C . THR A 1 88 ? 21.031 26.188 19.422 1 89.38 88 THR A C 1
ATOM 638 O O . THR A 1 88 ? 21.016 25.984 20.625 1 89.38 88 THR A O 1
ATOM 641 N N . ASP A 1 89 ? 21.953 26.875 18.75 1 93.62 89 ASP A N 1
ATOM 642 C CA . ASP A 1 89 ? 23 27.578 19.484 1 93.62 89 ASP A CA 1
ATOM 643 C C . ASP A 1 89 ? 22.484 28.906 20.031 1 93.62 89 ASP A C 1
ATOM 645 O O . ASP A 1 89 ? 22.094 29.797 19.266 1 93.62 89 ASP A O 1
ATOM 649 N N . LEU A 1 90 ? 22.578 29.016 21.328 1 95.06 90 LEU A N 1
ATOM 650 C CA . LEU A 1 90 ? 22.047 30.203 21.984 1 95.06 90 LEU A CA 1
ATOM 651 C C . LEU A 1 90 ? 22.797 31.469 21.547 1 95.06 90 LEU A C 1
ATOM 653 O O . LEU A 1 90 ? 22.172 32.5 21.328 1 95.06 90 LEU A O 1
ATOM 657 N N . ASP A 1 91 ? 24.062 31.375 21.438 1 95.75 91 ASP A N 1
ATOM 658 C CA . ASP A 1 91 ? 24.844 32.531 21 1 95.75 91 ASP A CA 1
ATOM 659 C C . ASP A 1 91 ? 24.453 32.938 19.578 1 95.75 91 ASP A C 1
ATOM 661 O O . ASP A 1 91 ? 24.391 34.125 19.281 1 95.75 91 ASP A O 1
ATOM 665 N N . GLU A 1 92 ? 24.219 31.984 18.797 1 96.5 92 GLU A N 1
ATOM 666 C CA . GLU A 1 92 ? 23.766 32.281 17.438 1 96.5 92 GLU A CA 1
ATOM 667 C C . GLU A 1 92 ? 22.406 32.938 17.438 1 96.5 92 GLU A C 1
ATOM 669 O O . GLU A 1 92 ? 22.156 33.875 16.656 1 96.5 92 GLU A O 1
ATOM 674 N N . TYR A 1 93 ? 21.516 32.469 18.281 1 96.69 93 TYR A N 1
ATOM 675 C CA . TYR A 1 93 ? 20.219 33.094 18.406 1 96.69 93 TYR A CA 1
ATOM 676 C C . TYR A 1 93 ? 20.375 34.594 18.719 1 96.69 93 TYR A C 1
ATOM 678 O O . TYR A 1 93 ? 19.781 35.438 18.031 1 96.69 93 TYR A O 1
ATOM 686 N N . LEU A 1 94 ? 21.172 34.844 19.703 1 97.06 94 LEU A N 1
ATOM 687 C CA . LEU A 1 94 ? 21.312 36.219 20.172 1 97.06 94 LEU A CA 1
ATOM 688 C C . LEU A 1 94 ? 21.984 37.094 19.109 1 97.06 94 LEU A C 1
ATOM 690 O O . LEU A 1 94 ? 21.609 38.25 18.938 1 97.06 94 LEU A O 1
ATOM 694 N N . ARG A 1 95 ? 22.906 36.469 18.391 1 97.19 95 ARG A N 1
ATOM 695 C CA . ARG A 1 95 ? 23.531 37.188 17.297 1 97.19 95 ARG A CA 1
ATOM 696 C C . ARG A 1 95 ? 22.516 37.531 16.219 1 97.19 95 ARG A C 1
ATOM 698 O O . ARG A 1 95 ? 22.484 38.688 15.742 1 97.19 95 ARG A O 1
ATOM 705 N N . ARG A 1 96 ? 21.688 36.656 15.859 1 96.69 96 ARG A N 1
ATOM 706 C CA . ARG A 1 96 ? 20.703 36.875 14.812 1 96.69 96 ARG A CA 1
ATOM 707 C C . ARG A 1 96 ? 19.672 37.906 15.234 1 96.69 96 ARG A C 1
ATOM 709 O O . ARG A 1 96 ? 19.25 38.719 14.422 1 96.69 96 ARG A O 1
ATOM 716 N N . VAL A 1 97 ? 19.328 37.875 16.438 1 97 97 VAL A N 1
ATOM 717 C CA . VAL A 1 97 ? 18.375 38.844 16.953 1 97 97 VAL A CA 1
ATOM 718 C C . VAL A 1 97 ? 18.953 40.25 16.906 1 97 97 VAL A C 1
ATOM 720 O O . VAL A 1 97 ? 18.297 41.188 16.438 1 97 97 VAL A O 1
ATOM 723 N N . ARG A 1 98 ? 20.172 40.375 17.344 1 96.88 98 ARG A N 1
ATOM 724 C CA . ARG A 1 98 ? 20.844 41.688 17.297 1 96.88 98 ARG A CA 1
ATOM 725 C C . ARG A 1 98 ? 21.016 42.188 15.875 1 96.88 98 ARG A C 1
ATOM 727 O O . ARG A 1 98 ? 20.719 43.344 15.578 1 96.88 98 ARG A O 1
ATOM 734 N N . GLU A 1 99 ? 21.438 41.281 15.023 1 96.75 99 GLU A N 1
ATOM 735 C CA . GLU A 1 99 ? 21.641 41.625 13.625 1 96.75 99 GLU A CA 1
ATOM 736 C C . GLU A 1 99 ? 20.328 42.062 12.984 1 96.75 99 GLU A C 1
ATOM 738 O O . GLU A 1 99 ? 20.297 43.031 12.219 1 96.75 99 GLU A O 1
ATOM 743 N N . TYR A 1 100 ? 19.344 41.375 13.25 1 95.5 100 TYR A N 1
ATOM 744 C CA . TYR A 1 100 ? 18.031 41.75 12.719 1 95.5 100 TYR A CA 1
ATOM 745 C C . TYR A 1 100 ? 17.594 43.125 13.227 1 95.5 100 TYR A C 1
ATOM 747 O O . TYR A 1 100 ? 17.094 43.938 12.461 1 95.5 100 TYR A O 1
ATOM 755 N N . ALA A 1 101 ? 17.734 43.375 14.516 1 95.56 101 ALA A N 1
ATOM 756 C CA . ALA A 1 101 ? 17.375 44.656 15.117 1 95.56 101 ALA A CA 1
ATOM 757 C C . ALA A 1 101 ? 18.156 45.781 14.469 1 95.56 101 ALA A C 1
ATOM 759 O O . ALA A 1 101 ? 17.594 46.844 14.195 1 95.56 101 ALA A O 1
ATOM 760 N N . ASP A 1 102 ? 19.422 45.469 14.211 1 95.88 102 ASP A N 1
ATOM 761 C CA . ASP A 1 102 ? 20.266 46.5 13.609 1 95.88 102 ASP A CA 1
ATOM 762 C C . ASP A 1 102 ? 19.859 46.75 12.156 1 95.88 102 ASP A C 1
ATOM 764 O O . ASP A 1 102 ? 19.922 47.906 11.688 1 95.88 102 ASP A O 1
ATOM 768 N N . ALA A 1 103 ? 19.531 45.781 11.523 1 95.38 103 ALA A N 1
ATOM 769 C CA . ALA A 1 103 ? 19.188 45.875 10.102 1 95.38 103 ALA A CA 1
ATOM 770 C C . ALA A 1 103 ? 17.812 46.5 9.922 1 95.38 103 ALA A C 1
ATOM 772 O O . ALA A 1 103 ? 17.453 46.938 8.82 1 95.38 103 ALA A O 1
ATOM 773 N N . HIS A 1 104 ? 17.031 46.594 11.016 1 94.19 104 HIS A N 1
ATOM 774 C CA . HIS A 1 104 ? 15.68 47.125 10.922 1 94.19 104 HIS A CA 1
ATOM 775 C C . HIS A 1 104 ? 15.406 48.156 12.008 1 94.19 104 HIS A C 1
ATOM 777 O O . HIS A 1 104 ? 14.547 47.938 12.867 1 94.19 104 HIS A O 1
ATOM 783 N N . PRO A 1 105 ? 16.062 49.25 11.93 1 93.06 105 PRO A N 1
ATOM 784 C CA . PRO A 1 105 ? 15.961 50.25 12.992 1 93.06 105 PRO A CA 1
ATOM 785 C C . PRO A 1 105 ? 14.57 50.875 13.078 1 93.06 105 PRO A C 1
ATOM 787 O O . PRO A 1 105 ? 14.195 51.406 14.125 1 93.06 105 PRO A O 1
ATOM 790 N N . ASP A 1 106 ? 13.844 50.719 12.023 1 91.81 106 ASP A N 1
ATOM 791 C CA . ASP A 1 106 ? 12.539 51.375 11.961 1 91.81 106 ASP A CA 1
ATOM 792 C C . ASP A 1 106 ? 11.445 50.5 12.539 1 91.81 106 ASP A C 1
ATOM 794 O O . ASP A 1 106 ? 10.32 50.938 12.773 1 91.81 106 ASP A O 1
ATOM 798 N N . ARG A 1 107 ? 11.727 49.25 12.883 1 91.88 107 ARG A N 1
ATOM 799 C CA . ARG A 1 107 ? 10.734 48.344 13.438 1 91.88 107 ARG A CA 1
ATOM 800 C C . ARG A 1 107 ? 10.57 48.531 14.938 1 91.88 107 ARG A C 1
ATOM 802 O O . ARG A 1 107 ? 11.547 48.5 15.688 1 91.88 107 ARG A O 1
ATOM 809 N N . GLU A 1 108 ? 9.328 48.75 15.25 1 92.81 108 GLU A N 1
ATOM 810 C CA . GLU A 1 108 ? 9.023 48.969 16.656 1 92.81 108 GLU A CA 1
ATOM 811 C C . GLU A 1 108 ? 9.227 47.719 17.484 1 92.81 108 GLU A C 1
ATOM 813 O O . GLU A 1 108 ? 9.648 47.781 18.641 1 92.81 108 GLU A O 1
ATOM 818 N N . TRP A 1 109 ? 8.906 46.562 16.938 1 95.69 109 TRP A N 1
ATOM 819 C CA . TRP A 1 109 ? 9.047 45.25 17.578 1 95.69 109 TRP A CA 1
ATOM 820 C C . TRP A 1 109 ? 10.047 44.406 16.844 1 95.69 109 TRP A C 1
ATOM 822 O O . TRP A 1 109 ? 10.18 44.5 15.617 1 95.69 109 TRP A O 1
ATOM 832 N N . ILE A 1 110 ? 10.781 43.656 17.531 1 95.69 110 ILE A N 1
ATOM 833 C CA . ILE A 1 110 ? 11.523 42.531 16.953 1 95.69 110 ILE A CA 1
ATOM 834 C C . ILE A 1 110 ? 10.703 41.25 17.062 1 95.69 110 ILE A C 1
ATOM 836 O O . ILE A 1 110 ? 10.547 40.719 18.156 1 95.69 110 ILE A O 1
ATOM 840 N N . SER A 1 111 ? 10.148 40.906 15.938 1 94.44 111 SER A N 1
ATOM 841 C CA . SER A 1 111 ? 9.312 39.719 15.906 1 94.44 111 SER A CA 1
ATOM 842 C C . SER A 1 111 ? 9.914 38.656 15 1 94.44 111 SER A C 1
ATOM 844 O O . SER A 1 111 ? 10.672 38.969 14.078 1 94.44 111 SER A O 1
ATOM 846 N N . GLY A 1 112 ? 9.617 37.406 15.242 1 93.56 112 GLY A N 1
ATOM 847 C CA . GLY A 1 112 ? 10.117 36.25 14.516 1 93.56 112 GLY A CA 1
ATOM 848 C C . GLY A 1 112 ? 9.992 34.969 15.297 1 93.56 112 GLY A C 1
ATOM 849 O O . GLY A 1 112 ? 8.984 34.75 15.961 1 93.56 112 GLY A O 1
ATOM 850 N N . GLY A 1 113 ? 10.969 34.156 15.047 1 93.31 113 GLY A N 1
ATOM 851 C CA . GLY A 1 113 ? 10.859 32.906 15.766 1 93.31 113 GLY A CA 1
ATOM 852 C C . GLY A 1 113 ? 11.758 31.812 15.195 1 93.31 113 GLY A C 1
ATOM 853 O O . GLY A 1 113 ? 12.766 32.094 14.562 1 93.31 113 GLY A O 1
ATOM 854 N N . GLY A 1 114 ? 11.422 30.562 15.711 1 91.81 114 GLY A N 1
ATOM 855 C CA . GLY A 1 114 ? 12.125 29.406 15.188 1 91.81 114 GLY A CA 1
ATOM 856 C C . GLY A 1 114 ? 13.078 28.781 16.203 1 91.81 114 GLY A C 1
ATOM 857 O O . GLY A 1 114 ? 13.742 27.781 15.891 1 91.81 114 GLY A O 1
ATOM 858 N N . TRP A 1 115 ? 13.062 29.391 17.391 1 92.94 115 TRP A N 1
ATOM 859 C CA . TRP A 1 115 ? 13.977 28.844 18.391 1 92.94 115 TRP A CA 1
ATOM 860 C C . TRP A 1 115 ? 13.477 27.516 18.953 1 92.94 115 TRP A C 1
ATOM 862 O O . TRP A 1 115 ? 12.273 27.266 18.953 1 92.94 115 TRP A O 1
ATOM 872 N N . ALA A 1 116 ? 14.391 26.672 19.375 1 91.94 116 ALA A N 1
ATOM 873 C CA . ALA A 1 116 ? 14.094 25.344 19.906 1 91.94 116 ALA A CA 1
ATOM 874 C C . ALA A 1 116 ? 14.117 25.344 21.422 1 91.94 116 ALA A C 1
ATOM 876 O O . ALA A 1 116 ? 14.984 25.969 22.047 1 91.94 116 ALA A O 1
ATOM 877 N N . MET A 1 117 ? 13.211 24.641 22.016 1 89.62 117 MET A N 1
ATOM 878 C CA . MET A 1 117 ? 13.133 24.562 23.469 1 89.62 117 MET A CA 1
ATOM 879 C C . MET A 1 117 ? 14.398 23.938 24.047 1 89.62 117 MET A C 1
ATOM 881 O O . MET A 1 117 ? 14.852 24.344 25.125 1 89.62 117 MET A O 1
ATOM 885 N N . GLU A 1 118 ? 14.961 23.062 23.297 1 88.69 118 GLU A N 1
ATOM 886 C CA . GLU A 1 118 ? 16.125 22.344 23.812 1 88.69 118 GLU A CA 1
ATOM 887 C C . GLU A 1 118 ? 17.328 23.266 23.969 1 88.69 118 GLU A C 1
ATOM 889 O O . GLU A 1 118 ? 18.312 22.906 24.625 1 88.69 118 GLU A O 1
ATOM 894 N N . ALA A 1 119 ? 17.297 24.422 23.328 1 92 119 ALA A N 1
ATOM 895 C CA . ALA A 1 119 ? 18.375 25.391 23.453 1 92 119 ALA A CA 1
ATOM 896 C C . ALA A 1 119 ? 18.438 25.969 24.859 1 92 119 ALA A C 1
ATOM 898 O O . ALA A 1 119 ? 19.438 26.594 25.234 1 92 119 ALA A O 1
ATOM 899 N N . PHE A 1 120 ? 17.453 25.766 25.688 1 92.44 120 PHE A N 1
ATOM 900 C CA . PHE A 1 120 ? 17.328 26.375 27 1 92.44 120 PHE A CA 1
ATOM 901 C C . PHE A 1 120 ? 17.156 25.312 28.078 1 92.44 120 PHE A C 1
ATOM 903 O O . PHE A 1 120 ? 16.453 24.328 27.859 1 92.44 120 PHE A O 1
ATOM 910 N N . PRO A 1 121 ? 17.766 25.516 29.172 1 84.81 121 PRO A N 1
ATOM 911 C CA . PRO A 1 121 ? 17.5 24.609 30.297 1 84.81 121 PRO A CA 1
ATOM 912 C C . PRO A 1 121 ? 16.016 24.484 30.609 1 84.81 121 PRO A C 1
ATOM 914 O O . PRO A 1 121 ? 15.336 25.5 30.828 1 84.81 121 PRO A O 1
ATOM 917 N N . GLY A 1 122 ? 15.586 23.25 30.609 1 82.94 122 GLY A N 1
ATOM 918 C CA . GLY A 1 122 ? 14.18 23.016 30.891 1 82.94 122 GLY A CA 1
ATOM 919 C C . GLY A 1 122 ? 13.25 23.547 29.812 1 82.94 122 GLY A C 1
ATOM 920 O O . GLY A 1 122 ? 12.039 23.578 30 1 82.94 122 GLY A O 1
ATOM 921 N N . GLY A 1 123 ? 13.812 24.062 28.75 1 87.75 123 GLY A N 1
ATOM 922 C CA . GLY A 1 123 ? 13.039 24.516 27.609 1 87.75 123 GLY A CA 1
ATOM 923 C C . GLY A 1 123 ? 12.453 25.906 27.828 1 87.75 123 GLY A C 1
ATOM 924 O O . GLY A 1 123 ? 11.562 26.328 27.078 1 87.75 123 GLY A O 1
ATOM 925 N N . VAL A 1 124 ? 12.836 26.594 28.859 1 89.81 124 VAL A N 1
ATOM 926 C CA . VAL A 1 124 ? 12.281 27.891 29.234 1 89.81 124 VAL A CA 1
ATOM 927 C C . VAL A 1 124 ? 13.312 29 28.984 1 89.81 124 VAL A C 1
ATOM 929 O O . VAL A 1 124 ? 14.336 29.047 29.688 1 89.81 124 VAL A O 1
ATOM 932 N N . PRO A 1 125 ? 13.039 29.906 28.078 1 94.12 125 PRO A N 1
ATOM 933 C CA . PRO A 1 125 ? 14 30.969 27.781 1 94.12 125 PRO A CA 1
ATOM 934 C C . PRO A 1 125 ? 13.914 32.125 28.797 1 94.12 125 PRO A C 1
ATOM 936 O O . PRO A 1 125 ? 12.844 32.406 29.328 1 94.12 125 PRO A O 1
ATOM 939 N N . GLY A 1 126 ? 15.062 32.781 29.047 1 94.38 126 GLY A N 1
ATOM 940 C CA . GLY A 1 126 ? 15.117 33.906 29.953 1 94.38 126 GLY A CA 1
ATOM 941 C C . GLY A 1 126 ? 15 35.25 29.25 1 94.38 126 GLY A C 1
ATOM 942 O O . GLY A 1 126 ? 15.625 35.469 28.203 1 94.38 126 GLY A O 1
ATOM 943 N N . ARG A 1 127 ? 14.281 36.125 29.828 1 96.62 127 ARG A N 1
ATOM 944 C CA . ARG A 1 127 ? 14.094 37.469 29.266 1 96.62 127 ARG A CA 1
ATOM 945 C C . ARG A 1 127 ? 15.406 38.219 29.234 1 96.62 127 ARG A C 1
ATOM 947 O O . ARG A 1 127 ? 15.633 39.062 28.344 1 96.62 127 ARG A O 1
ATOM 954 N N . GLU A 1 128 ? 16.312 37.906 30.156 1 95.56 128 GLU A N 1
ATOM 955 C CA . GLU A 1 128 ? 17.547 38.656 30.297 1 95.56 128 GLU A CA 1
ATOM 956 C C . GLU A 1 128 ? 18.453 38.469 29.078 1 95.56 128 GLU A C 1
ATOM 958 O O . GLU A 1 128 ? 19.219 39.375 28.719 1 95.56 128 GLU A O 1
ATOM 963 N N . LEU A 1 129 ? 18.328 37.344 28.5 1 96.88 129 LEU A N 1
ATOM 964 C CA . LEU A 1 129 ? 19.125 37.062 27.297 1 96.88 129 LEU A CA 1
ATOM 965 C C . LEU A 1 129 ? 18.766 38.031 26.172 1 96.88 129 LEU A C 1
ATOM 967 O O . LEU A 1 129 ? 19.641 38.562 25.5 1 96.88 129 LEU A O 1
ATOM 971 N N . LEU A 1 130 ? 17.516 38.281 25.938 1 97.62 130 LEU A N 1
ATOM 972 C CA . LEU A 1 130 ? 17.047 39.219 24.922 1 97.62 130 LEU A CA 1
ATOM 973 C C . LEU A 1 130 ? 17.328 40.656 25.344 1 97.62 130 LEU A C 1
ATOM 975 O O . LEU A 1 130 ? 17.641 41.5 24.5 1 97.62 130 LEU A O 1
ATOM 979 N N . ASP A 1 131 ? 17.234 40.938 26.656 1 97.25 131 ASP A N 1
ATOM 980 C CA . ASP A 1 131 ? 17.516 42.281 27.172 1 97.25 131 ASP A CA 1
ATOM 981 C C . ASP A 1 131 ? 18.938 42.688 26.828 1 97.25 131 ASP A C 1
ATOM 983 O O . ASP A 1 131 ? 19.203 43.875 26.594 1 97.25 131 ASP A O 1
ATOM 987 N N . ARG A 1 132 ? 19.719 41.719 26.828 1 96.44 132 ARG A N 1
ATOM 988 C CA . ARG A 1 132 ? 21.141 41.969 26.594 1 96.44 132 ARG A CA 1
ATOM 989 C C . ARG A 1 132 ? 21.391 42.438 25.156 1 96.44 132 ARG A C 1
ATOM 991 O O . ARG A 1 132 ? 22.266 43.25 24.906 1 96.44 132 ARG A O 1
ATOM 998 N N . VAL A 1 133 ? 20.656 41.969 24.234 1 96.94 133 VAL A N 1
ATOM 999 C CA . VAL A 1 133 ? 20.984 42.219 22.844 1 96.94 133 VAL A CA 1
ATOM 1000 C C . VAL A 1 133 ? 20.031 43.219 22.234 1 96.94 133 VAL A C 1
ATOM 1002 O O . VAL A 1 133 ? 20.344 43.875 21.25 1 96.94 133 VAL A O 1
ATOM 1005 N N . VAL A 1 134 ? 18.875 43.375 22.781 1 96.5 134 VAL A N 1
ATOM 1006 C CA . VAL A 1 134 ? 17.922 44.406 22.375 1 96.5 134 VAL A CA 1
ATOM 1007 C C . VAL A 1 134 ? 17.312 45.062 23.609 1 96.5 134 VAL A C 1
ATOM 1009 O O . VAL A 1 134 ? 16.188 44.781 23.984 1 96.5 134 VAL A O 1
ATOM 1012 N N . PRO A 1 135 ? 17.906 46 24.156 1 89.81 135 PRO A N 1
ATOM 1013 C CA . PRO A 1 135 ? 17.469 46.594 25.422 1 89.81 135 PRO A CA 1
ATOM 1014 C C . PRO A 1 135 ? 16.359 47.625 25.25 1 89.81 135 PRO A C 1
ATOM 1016 O O . PRO A 1 135 ? 15.641 47.938 26.219 1 89.81 135 PRO A O 1
ATOM 1019 N N . ASP A 1 136 ? 16.172 48.125 24.141 1 90.81 136 ASP A N 1
ATOM 1020 C CA . ASP A 1 136 ? 15.406 49.344 23.984 1 90.81 136 ASP A CA 1
ATOM 1021 C C . ASP A 1 136 ? 14.078 49.094 23.266 1 90.81 136 ASP A C 1
ATOM 1023 O O . ASP A 1 136 ? 13.242 49.969 23.141 1 90.81 136 ASP A O 1
ATOM 1027 N N . ARG A 1 137 ? 13.891 47.969 22.688 1 96.5 137 ARG A N 1
ATOM 1028 C CA . ARG A 1 137 ? 12.688 47.625 21.938 1 96.5 137 ARG A CA 1
ATOM 1029 C C . ARG A 1 137 ? 12.07 46.312 22.453 1 96.5 137 ARG A C 1
ATOM 1031 O O . ARG A 1 137 ? 12.773 45.469 22.984 1 96.5 137 ARG A O 1
ATOM 1038 N N . PRO A 1 138 ? 10.758 46.188 22.328 1 97.69 138 PRO A N 1
ATOM 1039 C CA . PRO A 1 138 ? 10.141 44.906 22.688 1 97.69 138 PRO A CA 1
ATOM 1040 C C . PRO A 1 138 ? 10.469 43.781 21.688 1 97.69 138 PRO A C 1
ATOM 1042 O O . PRO A 1 138 ? 10.531 44.031 20.484 1 97.69 138 PRO A O 1
ATOM 1045 N N . VAL A 1 139 ? 10.703 42.562 22.25 1 97.56 139 VAL A N 1
ATOM 1046 C CA . VAL A 1 139 ? 11.039 41.375 21.469 1 97.56 139 VAL A CA 1
ATOM 1047 C C . VAL A 1 139 ? 10.023 40.281 21.734 1 97.56 139 VAL A C 1
ATOM 1049 O O . VAL A 1 139 ? 9.633 40.031 22.891 1 97.56 139 VAL A O 1
ATOM 1052 N N . HIS A 1 140 ? 9.492 39.719 20.719 1 97.06 140 HIS A N 1
ATOM 1053 C CA . HIS A 1 140 ? 8.594 38.562 20.766 1 97.06 140 HIS A CA 1
ATOM 1054 C C . HIS A 1 140 ? 8.984 37.531 19.734 1 97.06 140 HIS A C 1
ATOM 1056 O O . HIS A 1 140 ? 8.773 37.719 18.531 1 97.06 140 HIS A O 1
ATOM 1062 N N . LEU A 1 141 ? 9.508 36.375 20.172 1 96.31 141 LEU A N 1
ATOM 1063 C CA . LEU A 1 141 ? 10.008 35.312 19.297 1 96.31 141 LEU A CA 1
ATOM 1064 C C . LEU A 1 141 ? 9.312 34 19.594 1 96.31 141 LEU A C 1
ATOM 1066 O O . LEU A 1 141 ? 9.469 33.438 20.688 1 96.31 141 LEU A O 1
ATOM 1070 N N . ILE A 1 142 ? 8.617 33.469 18.594 1 93.75 142 ILE A N 1
ATOM 1071 C CA . ILE A 1 142 ? 7.836 32.25 18.75 1 93.75 142 ILE A CA 1
ATOM 1072 C C . ILE A 1 142 ? 8.742 31.031 18.594 1 93.75 142 ILE A C 1
ATOM 1074 O O . ILE A 1 142 ? 9.617 31.016 17.734 1 93.75 142 ILE A O 1
ATOM 1078 N N . ASN A 1 143 ? 8.562 30.047 19.5 1 93.06 143 ASN A N 1
ATOM 1079 C CA . ASN A 1 143 ? 9.398 28.859 19.375 1 93.06 143 ASN A CA 1
ATOM 1080 C C . ASN A 1 143 ? 9.055 28.062 18.125 1 93.06 143 ASN A C 1
ATOM 1082 O O . ASN A 1 143 ? 8.109 28.406 17.406 1 93.06 143 ASN A O 1
ATOM 1086 N N . ARG A 1 144 ? 9.867 27.062 17.859 1 88.06 144 ARG A N 1
ATOM 1087 C CA . ARG A 1 144 ? 9.758 26.266 16.641 1 88.06 144 ARG A CA 1
ATOM 1088 C C . ARG A 1 144 ? 8.414 25.547 16.578 1 88.06 144 ARG A C 1
ATOM 1090 O O . ARG A 1 144 ? 7.855 25.359 15.492 1 88.06 144 ARG A O 1
ATOM 1097 N N . ASP A 1 145 ? 7.793 25.125 17.656 1 87.44 145 ASP A N 1
ATOM 1098 C CA . ASP A 1 145 ? 6.551 24.359 17.656 1 87.44 145 ASP A CA 1
ATOM 1099 C C . ASP A 1 145 ? 5.34 25.281 17.734 1 87.44 145 ASP A C 1
ATOM 1101 O O . ASP A 1 145 ? 4.195 24.844 17.625 1 87.44 145 ASP A O 1
ATOM 1105 N N . HIS A 1 146 ? 5.582 26.625 17.906 1 88.69 146 HIS A N 1
ATOM 1106 C CA . HIS A 1 146 ? 4.574 27.672 17.922 1 88.69 146 HIS A CA 1
ATOM 1107 C C . HIS A 1 146 ? 3.633 27.516 19.109 1 88.69 146 HIS A C 1
ATOM 1109 O O . HIS A 1 146 ? 2.492 27.984 19.078 1 88.69 146 HIS A O 1
ATOM 1115 N N . HIS A 1 147 ? 4.082 26.828 20.125 1 88.62 147 HIS A N 1
ATOM 1116 C CA . HIS A 1 147 ? 3.307 26.641 21.344 1 88.62 147 HIS A CA 1
ATOM 1117 C C . HIS A 1 147 ? 3.895 27.453 22.5 1 88.62 147 HIS A C 1
ATOM 1119 O O . HIS A 1 147 ? 3.453 27.312 23.641 1 88.62 147 HIS A O 1
ATOM 1125 N N . GLY A 1 148 ? 4.91 28.266 22.188 1 91.5 148 GLY A N 1
ATOM 1126 C CA . GLY A 1 148 ? 5.551 29.109 23.188 1 91.5 148 GLY A CA 1
ATOM 1127 C C . GLY A 1 148 ? 6.211 30.344 22.609 1 91.5 148 GLY A C 1
ATOM 1128 O O . GLY A 1 148 ? 6.496 30.391 21.406 1 91.5 148 GLY A O 1
ATOM 1129 N N . ALA A 1 149 ? 6.414 31.328 23.406 1 95.62 149 ALA A N 1
ATOM 1130 C CA . ALA A 1 149 ? 7.074 32.562 23 1 95.62 149 ALA A CA 1
ATOM 1131 C C . ALA A 1 149 ? 8.18 32.969 23.969 1 95.62 149 ALA A C 1
ATOM 1133 O O . ALA A 1 149 ? 8.07 32.688 25.172 1 95.62 149 ALA A O 1
ATOM 1134 N N . TRP A 1 150 ? 9.266 33.438 23.422 1 97.12 150 TRP A N 1
ATOM 1135 C CA . TRP A 1 150 ? 10.367 34.094 24.125 1 97.12 150 TRP A CA 1
ATOM 1136 C C . TRP A 1 150 ? 10.273 35.594 24.031 1 97.12 150 TRP A C 1
ATOM 1138 O O . TRP A 1 150 ? 10.289 36.156 22.938 1 97.12 150 TRP A O 1
ATOM 1148 N N . VAL A 1 151 ? 10.141 36.281 25.203 1 97.81 151 VAL A N 1
ATOM 1149 C CA . VAL A 1 151 ? 9.945 37.75 25.203 1 97.81 151 VAL A CA 1
ATOM 1150 C C . VAL A 1 151 ? 10.961 38.406 26.141 1 97.81 151 VAL A C 1
ATOM 1152 O O . VAL A 1 151 ? 11.531 37.719 27 1 97.81 151 VAL A O 1
ATOM 1155 N N . ASN A 1 152 ? 11.203 39.719 25.859 1 97.69 152 ASN A N 1
ATOM 1156 C CA . ASN A 1 152 ? 12.109 40.438 26.734 1 97.69 152 ASN A CA 1
ATOM 1157 C C . ASN A 1 152 ? 11.352 41.281 27.766 1 97.69 152 ASN A C 1
ATOM 1159 O O . ASN A 1 152 ? 10.117 41.219 27.828 1 97.69 152 ASN A O 1
ATOM 1163 N N . SER A 1 153 ? 12.109 41.906 28.672 1 97.12 153 SER A N 1
ATOM 1164 C CA . SER A 1 153 ? 11.523 42.656 29.766 1 97.12 153 SER A CA 1
ATOM 1165 C C . SER A 1 153 ? 10.617 43.781 29.25 1 97.12 153 SER A C 1
ATOM 1167 O O . SER A 1 153 ? 9.555 44.031 29.812 1 97.12 153 SER A O 1
ATOM 1169 N N . ARG A 1 154 ? 11.047 44.406 28.219 1 97.12 154 ARG A N 1
ATOM 1170 C CA . ARG A 1 154 ? 10.266 45.5 27.656 1 97.12 154 ARG A CA 1
ATOM 1171 C C . ARG A 1 154 ? 8.898 45 27.172 1 97.12 154 ARG A C 1
ATOM 1173 O O . ARG A 1 154 ? 7.887 45.688 27.375 1 97.12 154 ARG A O 1
ATOM 1180 N N . ALA A 1 155 ? 8.875 43.844 26.5 1 97.44 155 ALA A N 1
ATOM 1181 C CA . ALA A 1 155 ? 7.625 43.25 26.047 1 97.44 155 ALA A CA 1
ATOM 1182 C C . ALA A 1 155 ? 6.715 42.938 27.219 1 97.44 155 ALA A C 1
ATOM 1184 O O . ALA A 1 155 ? 5.504 43.156 27.156 1 97.44 155 ALA A O 1
ATOM 1185 N N . LEU A 1 156 ? 7.27 42.344 28.281 1 96.94 156 LEU A N 1
ATOM 1186 C CA . LEU A 1 156 ? 6.508 42 29.469 1 96.94 156 LEU A CA 1
ATOM 1187 C C . LEU A 1 156 ? 5.93 43.25 30.125 1 96.94 156 LEU A C 1
ATOM 1189 O O . LEU A 1 156 ? 4.77 43.25 30.547 1 96.94 156 LEU A O 1
ATOM 1193 N N . GLU A 1 157 ? 6.699 44.25 30.172 1 96.12 157 GLU A N 1
ATOM 1194 C CA . GLU A 1 157 ? 6.258 45.531 30.734 1 96.12 157 GLU A CA 1
ATOM 1195 C C . GLU A 1 157 ? 5.086 46.094 29.938 1 96.12 157 GLU A C 1
ATOM 1197 O O . GLU A 1 157 ? 4.094 46.531 30.531 1 96.12 157 GLU A O 1
ATOM 1202 N N . LEU A 1 158 ? 5.27 46.125 28.672 1 96.44 158 LEU A N 1
ATOM 1203 C CA . LEU A 1 158 ? 4.223 46.656 27.812 1 96.44 158 LEU A CA 1
ATOM 1204 C C . LEU A 1 158 ? 2.93 45.844 27.969 1 96.44 158 LEU A C 1
ATOM 1206 O O . LEU A 1 158 ? 1.836 46.406 27.859 1 96.44 158 LEU A O 1
ATOM 1210 N N . ALA A 1 159 ? 3.062 44.562 28.25 1 96.44 159 ALA A N 1
ATOM 1211 C CA . ALA A 1 159 ? 1.905 43.688 28.359 1 96.44 159 ALA A CA 1
ATOM 1212 C C . ALA A 1 159 ? 1.337 43.719 29.781 1 96.44 159 ALA A C 1
ATOM 1214 O O . ALA A 1 159 ? 0.286 43.125 30.047 1 96.44 159 ALA A O 1
ATOM 1215 N N . GLY A 1 160 ? 2.023 44.344 30.672 1 95.81 160 GLY A N 1
ATOM 1216 C CA . GLY A 1 160 ? 1.599 44.406 32.062 1 95.81 160 GLY A CA 1
ATOM 1217 C C . GLY A 1 160 ? 1.764 43.094 32.781 1 95.81 160 GLY A C 1
ATOM 1218 O O . GLY A 1 160 ? 0.987 42.781 33.688 1 95.81 160 GLY A O 1
ATOM 1219 N N . ILE A 1 161 ? 2.637 42.281 32.312 1 96.44 161 ILE A N 1
ATOM 1220 C CA . ILE A 1 161 ? 2.859 40.969 32.938 1 96.44 161 ILE A CA 1
ATOM 1221 C C . ILE A 1 161 ? 3.889 41.094 34.062 1 96.44 161 ILE A C 1
ATOM 1223 O O . ILE A 1 161 ? 5.023 41.5 33.812 1 96.44 161 ILE A O 1
ATOM 1227 N N . GLY A 1 162 ? 3.508 40.781 35.25 1 94.06 162 GLY A N 1
ATOM 1228 C CA . GLY A 1 162 ? 4.371 40.781 36.406 1 94.06 162 GLY A CA 1
ATOM 1229 C C . GLY A 1 162 ? 4.164 39.562 37.312 1 94.06 162 GLY A C 1
ATOM 1230 O O . GLY A 1 162 ? 3.496 38.625 36.906 1 94.06 162 GLY A O 1
ATOM 1231 N N . PRO A 1 163 ? 4.828 39.562 38.469 1 92.25 163 PRO A N 1
ATOM 1232 C CA . PRO A 1 163 ? 4.75 38.406 39.375 1 92.25 163 PRO A CA 1
ATOM 1233 C C . PRO A 1 163 ? 3.312 38.062 39.75 1 92.25 163 PRO A C 1
ATOM 1235 O O . PRO A 1 163 ? 3.004 36.906 40.031 1 92.25 163 PRO A O 1
ATOM 1238 N N . GLY A 1 164 ? 2.49 38.906 39.75 1 92.25 164 GLY A N 1
ATOM 1239 C CA . GLY A 1 164 ? 1.122 38.688 40.188 1 92.25 164 GLY A CA 1
ATOM 1240 C C . GLY A 1 164 ? 0.177 38.344 39.031 1 92.25 164 GLY A C 1
ATOM 1241 O O . GLY A 1 164 ? -0.992 38.031 39.281 1 92.25 164 GLY A O 1
ATOM 1242 N N . THR A 1 165 ? 0.626 38.406 37.812 1 94.69 165 THR A N 1
ATOM 1243 C CA . THR A 1 165 ? -0.227 38.094 36.688 1 94.69 165 THR A CA 1
ATOM 1244 C C . THR A 1 165 ? -0.594 36.625 36.656 1 94.69 165 THR A C 1
ATOM 1246 O O . THR A 1 165 ? 0.287 35.75 36.625 1 94.69 165 THR A O 1
ATOM 1249 N N . PRO A 1 166 ? -1.907 36.312 36.688 1 93.44 166 PRO A N 1
ATOM 1250 C CA . PRO A 1 166 ? -2.293 34.875 36.656 1 93.44 166 PRO A CA 1
ATOM 1251 C C . PRO A 1 166 ? -2.061 34.219 35.281 1 93.44 166 PRO A C 1
ATOM 1253 O O . PRO A 1 166 ? -2.113 34.906 34.25 1 93.44 166 PRO A O 1
ATOM 1256 N N . ASP A 1 167 ? -1.829 32.906 35.312 1 92.31 167 ASP A N 1
ATOM 1257 C CA . ASP A 1 167 ? -1.817 32.125 34.062 1 92.31 167 ASP A CA 1
ATOM 1258 C C . ASP A 1 167 ? -3.195 32.094 33.406 1 92.31 167 ASP A C 1
ATOM 1260 O O . ASP A 1 167 ? -4.215 32.031 34.094 1 92.31 167 ASP A O 1
ATOM 1264 N N . PRO A 1 168 ? -3.271 32.312 32.156 1 89.12 168 PRO A N 1
ATOM 1265 C CA . PRO A 1 168 ? -4.559 32.094 31.484 1 89.12 168 PRO A CA 1
ATOM 1266 C C . PRO A 1 168 ? -5.012 30.641 31.516 1 89.12 168 PRO A C 1
ATOM 1268 O O . PRO A 1 168 ? -4.203 29.734 31.766 1 89.12 168 PRO A O 1
ATOM 1271 N N . VAL A 1 169 ? -6.312 30.328 31.203 1 81.31 169 VAL A N 1
ATOM 1272 C CA . VAL A 1 169 ? -6.93 29 31.312 1 81.31 169 VAL A CA 1
ATOM 1273 C C . VAL A 1 169 ? -6.289 28.047 30.312 1 81.31 169 VAL A C 1
ATOM 1275 O O . VAL A 1 169 ? -6.168 26.844 30.562 1 81.31 169 VAL A O 1
ATOM 1278 N N . ASP A 1 170 ? -5.801 28.594 29.328 1 86 170 ASP A N 1
ATOM 1279 C CA . ASP A 1 170 ? -5.301 27.75 28.234 1 86 170 ASP A CA 1
ATOM 1280 C C . ASP A 1 170 ? -3.799 27.953 28.047 1 86 170 ASP A C 1
ATOM 1282 O O . ASP A 1 170 ? -3.277 27.719 26.953 1 86 170 ASP A O 1
ATOM 1286 N N . GLY A 1 171 ? -3.088 28.516 29.109 1 88.56 171 GLY A N 1
ATOM 1287 C CA . GLY A 1 171 ? -1.659 28.75 28.953 1 88.56 171 GLY A CA 1
ATOM 1288 C C . GLY A 1 171 ? -0.947 28.953 30.281 1 88.56 171 GLY A C 1
ATOM 1289 O O . GLY A 1 171 ? -1.55 28.812 31.344 1 88.56 171 GLY A O 1
ATOM 1290 N N . ARG A 1 172 ? 0.3 29.172 30.203 1 90.44 172 ARG A N 1
ATOM 1291 C CA . ARG A 1 172 ? 1.146 29.297 31.391 1 90.44 172 ARG A CA 1
ATOM 1292 C C . ARG A 1 172 ? 2.238 30.344 31.156 1 90.44 172 ARG A C 1
ATOM 1294 O O . ARG A 1 172 ? 2.834 30.406 30.078 1 90.44 172 ARG A O 1
ATOM 1301 N N . ILE A 1 173 ? 2.396 31.203 32.125 1 94.56 173 ILE A N 1
ATOM 1302 C CA . ILE A 1 173 ? 3.533 32.094 32.188 1 94.56 173 ILE A CA 1
ATOM 1303 C C . ILE A 1 173 ? 4.684 31.453 32.938 1 94.56 173 ILE A C 1
ATOM 1305 O O . ILE A 1 173 ? 4.551 31.109 34.125 1 94.56 173 ILE A O 1
ATOM 1309 N N . ASP A 1 174 ? 5.797 31.266 32.25 1 93.88 174 ASP A N 1
ATOM 1310 C CA . ASP A 1 174 ? 6.949 30.688 32.938 1 93.88 174 ASP A CA 1
ATOM 1311 C C . ASP A 1 174 ? 7.543 31.672 33.938 1 93.88 174 ASP A C 1
ATOM 1313 O O . ASP A 1 174 ? 7.711 32.844 33.656 1 93.88 174 ASP A O 1
ATOM 1317 N N . ARG A 1 175 ? 7.793 31.125 35.094 1 94 175 ARG A N 1
ATOM 1318 C CA . ARG A 1 175 ? 8.25 32 36.156 1 94 175 ARG A CA 1
ATOM 1319 C C . ARG A 1 175 ? 9.562 31.5 36.75 1 94 175 ARG A C 1
ATOM 1321 O O . ARG A 1 175 ? 9.82 30.297 36.781 1 94 175 ARG A O 1
ATOM 1328 N N . ARG A 1 176 ? 10.375 32.438 37.25 1 92.44 176 ARG A N 1
ATOM 1329 C CA . ARG A 1 176 ? 11.562 32.125 38.031 1 92.44 176 ARG A CA 1
ATOM 1330 C C . ARG A 1 176 ? 11.18 31.703 39.438 1 92.44 176 ARG A C 1
ATOM 1332 O O . ARG A 1 176 ? 10.016 31.828 39.844 1 92.44 176 ARG A O 1
ATOM 1339 N N . PRO A 1 177 ? 12.188 31.203 40.125 1 88.69 177 PRO A N 1
ATOM 1340 C CA . PRO A 1 177 ? 11.898 30.75 41.469 1 88.69 177 PRO A CA 1
ATOM 1341 C C . PRO A 1 177 ? 11.328 31.859 42.375 1 88.69 177 PRO A C 1
ATOM 1343 O O . PRO A 1 177 ? 10.555 31.578 43.281 1 88.69 177 PRO A O 1
ATOM 1346 N N . ASP A 1 178 ? 11.555 33.062 42.094 1 90.5 178 ASP A N 1
ATOM 1347 C CA . ASP A 1 178 ? 11.094 34.188 42.906 1 90.5 178 ASP A CA 1
ATOM 1348 C C . ASP A 1 178 ? 9.719 34.656 42.438 1 90.5 178 ASP A C 1
ATOM 1350 O O . ASP A 1 178 ? 9.195 35.656 42.938 1 90.5 178 ASP A O 1
ATOM 1354 N N . GLY A 1 179 ? 9.219 34.062 41.406 1 91.56 179 GLY A N 1
ATOM 1355 C CA . GLY A 1 179 ? 7.867 34.375 40.969 1 91.56 179 GLY A CA 1
ATOM 1356 C C . GLY A 1 179 ? 7.832 35.312 39.781 1 91.56 179 GLY A C 1
ATOM 1357 O O . GLY A 1 179 ? 6.797 35.5 39.125 1 91.56 179 GLY A O 1
ATOM 1358 N N . GLU A 1 180 ? 8.914 35.938 39.531 1 94.19 180 GLU A N 1
ATOM 1359 C CA . GLU A 1 180 ? 8.984 36.875 38.406 1 94.19 180 GLU A CA 1
ATOM 1360 C C . GLU A 1 180 ? 8.859 36.156 37.062 1 94.19 180 GLU A C 1
ATOM 1362 O O . GLU A 1 180 ? 9.391 35.062 36.906 1 94.19 180 GLU A O 1
ATOM 1367 N N . PRO A 1 181 ? 8.148 36.781 36.125 1 96.19 181 PRO A N 1
ATOM 1368 C CA . PRO A 1 181 ? 8.117 36.156 34.812 1 96.19 181 PRO A CA 1
ATOM 1369 C C . PRO A 1 181 ? 9.516 35.938 34.219 1 96.19 181 PRO A C 1
ATOM 1371 O O . PRO A 1 181 ? 10.352 36.844 34.25 1 96.19 181 PRO A O 1
ATOM 1374 N N . ALA A 1 182 ? 9.758 34.812 33.688 1 95.56 182 ALA A N 1
ATOM 1375 C CA . ALA A 1 182 ? 11.086 34.406 33.219 1 95.56 182 ALA A CA 1
ATOM 1376 C C . ALA A 1 182 ? 11.328 34.906 31.797 1 95.56 182 ALA A C 1
ATOM 1378 O O . ALA A 1 182 ? 12.469 35.188 31.422 1 95.56 182 ALA A O 1
ATOM 1379 N N . GLY A 1 183 ? 10.242 35.031 31.047 1 95.56 183 GLY A N 1
ATOM 1380 C CA . GLY A 1 183 ? 10.375 35.375 29.641 1 95.56 183 GLY A CA 1
ATOM 1381 C C . GLY A 1 183 ? 9.695 34.406 28.703 1 95.56 183 GLY A C 1
ATOM 1382 O O . GLY A 1 183 ? 9.445 34.719 27.547 1 95.56 183 GLY A O 1
ATOM 1383 N N . GLY A 1 184 ? 9.398 33.219 29.234 1 95.25 184 GLY A N 1
ATOM 1384 C CA . GLY A 1 184 ? 8.672 32.219 28.469 1 95.25 184 GLY A CA 1
ATOM 1385 C C . GLY A 1 184 ? 7.168 32.281 28.672 1 95.25 184 GLY A C 1
ATOM 1386 O O . GLY A 1 184 ? 6.703 32.469 29.797 1 95.25 184 GLY A O 1
ATOM 1387 N N . LEU A 1 185 ? 6.418 32.281 27.594 1 94.56 185 LEU A N 1
ATOM 1388 C CA . LEU A 1 185 ? 4.961 32.219 27.578 1 94.56 185 LEU A CA 1
ATOM 1389 C C . LEU A 1 185 ? 4.473 30.984 26.828 1 94.56 185 LEU A C 1
ATOM 1391 O O . LEU A 1 185 ? 4.805 30.797 25.656 1 94.56 185 LEU A O 1
ATOM 1395 N N . GLN A 1 186 ? 3.662 30.141 27.453 1 90.88 186 GLN A N 1
ATOM 1396 C CA . GLN A 1 186 ? 3.223 28.891 26.875 1 90.88 186 GLN A CA 1
ATOM 1397 C C . GLN A 1 186 ? 1.755 28.953 26.453 1 90.88 186 GLN A C 1
ATOM 1399 O O . GLN A 1 186 ? 0.91 29.422 27.219 1 90.88 186 GLN A O 1
ATOM 1404 N N . GLU A 1 187 ? 1.481 28.438 25.281 1 89.94 187 GLU A N 1
ATOM 1405 C CA . GLU A 1 187 ? 0.122 28.297 24.766 1 89.94 187 GLU A CA 1
ATOM 1406 C C . GLU A 1 187 ? -0.637 29.609 24.844 1 89.94 187 GLU A C 1
ATOM 1408 O O . GLU A 1 187 ? -0.156 30.641 24.359 1 89.94 187 GLU A O 1
ATOM 1413 N N . GLY A 1 188 ? -1.854 29.578 25.422 1 87.31 188 GLY A N 1
ATOM 1414 C CA . GLY A 1 188 ? -2.699 30.766 25.469 1 87.31 188 GLY A CA 1
ATOM 1415 C C . GLY A 1 188 ? -2.008 31.969 26.078 1 87.31 188 GLY A C 1
ATOM 1416 O O . GLY A 1 188 ? -2.385 33.125 25.812 1 87.31 188 GLY A O 1
ATOM 1417 N N . ALA A 1 189 ? -0.954 31.844 26.859 1 91.31 189 ALA A N 1
ATOM 1418 C CA . ALA A 1 189 ? -0.234 32.938 27.5 1 91.31 189 ALA A CA 1
ATOM 1419 C C . ALA A 1 189 ? 0.509 33.781 26.469 1 91.31 189 ALA A C 1
ATOM 1421 O O . ALA A 1 189 ? 0.834 34.938 26.719 1 91.31 189 ALA A O 1
ATOM 1422 N N . MET A 1 190 ? 0.784 33.156 25.344 1 91.94 190 MET A N 1
ATOM 1423 C CA . MET A 1 190 ? 1.464 33.875 24.281 1 91.94 190 MET A CA 1
ATOM 1424 C C . MET A 1 190 ? 0.666 35.125 23.859 1 91.94 190 MET A C 1
ATOM 1426 O O . MET A 1 190 ? 1.242 36.156 23.547 1 91.94 190 MET A O 1
ATOM 1430 N N . GLN A 1 191 ? -0.587 35 23.938 1 90.19 191 GLN A N 1
ATOM 1431 C CA . GLN A 1 191 ? -1.475 36.062 23.438 1 90.19 191 GLN A CA 1
ATOM 1432 C C . GLN A 1 191 ? -1.403 37.312 24.328 1 90.19 191 GLN A C 1
ATOM 1434 O O . GLN A 1 191 ? -1.75 38.406 23.875 1 90.19 191 GLN A O 1
ATOM 1439 N N . LEU A 1 192 ? -0.95 37.156 25.562 1 91.88 192 LEU A N 1
ATOM 1440 C CA . LEU A 1 192 ? -0.833 38.312 26.469 1 91.88 192 LEU A CA 1
ATOM 1441 C C . LEU A 1 192 ? 0.13 39.344 25.922 1 91.88 192 LEU A C 1
ATOM 1443 O O . LEU A 1 192 ? -0.038 40.531 26.172 1 91.88 192 LEU A O 1
ATOM 1447 N N . VAL A 1 193 ? 1.097 38.875 25.156 1 93.38 193 VAL A N 1
ATOM 1448 C CA . VAL A 1 193 ? 2.074 39.781 24.578 1 93.38 193 VAL A CA 1
ATOM 1449 C C . VAL A 1 193 ? 1.804 39.938 23.078 1 93.38 193 VAL A C 1
ATOM 1451 O O . VAL A 1 193 ? 1.921 41.031 22.531 1 93.38 193 VAL A O 1
ATOM 1454 N N . ALA A 1 194 ? 1.446 38.875 22.406 1 91.69 194 ALA A N 1
ATOM 1455 C CA . ALA A 1 194 ? 1.287 38.844 20.953 1 91.69 194 ALA A CA 1
ATOM 1456 C C . ALA A 1 194 ? 0.272 39.906 20.516 1 91.69 194 ALA A C 1
ATOM 1458 O O . ALA A 1 194 ? 0.41 40.469 19.438 1 91.69 194 ALA A O 1
ATOM 1459 N N . ARG A 1 195 ? -0.714 40.156 21.281 1 89.06 195 ARG A N 1
ATOM 1460 C CA . ARG A 1 195 ? -1.78 41.094 20.938 1 89.06 195 ARG A CA 1
ATOM 1461 C C . ARG A 1 195 ? -1.239 42.531 20.812 1 89.06 195 ARG A C 1
ATOM 1463 O O . ARG A 1 195 ? -1.898 43.375 20.234 1 89.06 195 ARG A O 1
ATOM 1470 N N . LEU A 1 196 ? -0.032 42.781 21.344 1 92.25 196 LEU A N 1
ATOM 1471 C CA . LEU A 1 196 ? 0.562 44.125 21.328 1 92.25 196 LEU A CA 1
ATOM 1472 C C . LEU A 1 196 ? 1.403 44.312 20.062 1 92.25 196 LEU A C 1
ATOM 1474 O O . LEU A 1 196 ? 1.777 45.438 19.75 1 92.25 196 LEU A O 1
ATOM 1478 N N . LEU A 1 197 ? 1.719 43.219 19.406 1 91.62 197 LEU A N 1
ATOM 1479 C CA . LEU A 1 197 ? 2.521 43.312 18.188 1 91.62 197 LEU A CA 1
ATOM 1480 C C . LEU A 1 197 ? 1.765 44.031 17.094 1 91.62 197 LEU A C 1
ATOM 1482 O O . LEU A 1 197 ? 0.537 43.969 17.016 1 91.62 197 LEU A O 1
ATOM 1486 N N . PRO A 1 198 ? 2.648 44.812 16.344 1 87.56 198 PRO A N 1
ATOM 1487 C CA . PRO A 1 198 ? 2 45.344 15.156 1 87.56 198 PRO A CA 1
ATOM 1488 C C . PRO A 1 198 ? 1.361 44.281 14.289 1 87.56 198 PRO A C 1
ATOM 1490 O O . PRO A 1 198 ? 1.92 43.188 14.148 1 87.56 198 PRO A O 1
ATOM 1493 N N . GLU A 1 199 ? 0.232 44.594 13.859 1 85.75 199 GLU A N 1
ATOM 1494 C CA . GLU A 1 199 ? -0.475 43.656 13.008 1 85.75 199 GLU A CA 1
ATOM 1495 C C . GLU A 1 199 ? 0.293 43.375 11.711 1 85.75 199 GLU A C 1
ATOM 1497 O O . GLU A 1 199 ? 0.867 44.312 11.133 1 85.75 199 GLU A O 1
ATOM 1502 N N . VAL A 1 200 ? 0.393 42.188 11.398 1 90.69 200 VAL A N 1
ATOM 1503 C CA . VAL A 1 200 ? 0.858 41.844 10.062 1 90.69 200 VAL A CA 1
ATOM 1504 C C . VAL A 1 200 ? -0.154 42.344 9.023 1 90.69 200 VAL A C 1
ATOM 1506 O O . VAL A 1 200 ? -1.328 41.969 9.07 1 90.69 200 VAL A O 1
ATOM 1509 N N . THR A 1 201 ? 0.296 43.125 8.125 1 93.06 201 THR A N 1
ATOM 1510 C CA . THR A 1 201 ? -0.62 43.75 7.18 1 93.06 201 THR A CA 1
ATOM 1511 C C . THR A 1 201 ? -1.11 42.75 6.148 1 93.06 201 THR A C 1
ATOM 1513 O O . THR A 1 201 ? -0.481 41.719 5.941 1 93.06 201 THR A O 1
ATOM 1516 N N . PRO A 1 202 ? -2.227 43.062 5.512 1 95.94 202 PRO A N 1
ATOM 1517 C CA . PRO A 1 202 ? -2.697 42.188 4.43 1 95.94 202 PRO A CA 1
ATOM 1518 C C . PRO A 1 202 ? -1.65 42 3.336 1 95.94 202 PRO A C 1
ATOM 1520 O O . PRO A 1 202 ? -1.489 40.875 2.822 1 95.94 202 PRO A O 1
ATOM 1523 N N . ALA A 1 203 ? -0.963 43.062 3.078 1 96.06 203 ALA A N 1
ATOM 1524 C CA . ALA A 1 203 ? 0.072 42.969 2.051 1 96.06 203 ALA A CA 1
ATOM 1525 C C . ALA A 1 203 ? 1.196 42.031 2.475 1 96.06 203 ALA A C 1
ATOM 1527 O O . ALA A 1 203 ? 1.74 41.312 1.649 1 96.06 203 ALA A O 1
ATOM 1528 N N . GLU A 1 204 ? 1.524 42.125 3.738 1 93.75 204 GLU A N 1
ATOM 1529 C CA . GLU A 1 204 ? 2.57 41.25 4.262 1 93.75 204 GLU A CA 1
ATOM 1530 C C . GLU A 1 204 ? 2.117 39.812 4.277 1 93.75 204 GLU A C 1
ATOM 1532 O O . GLU A 1 204 ? 2.906 38.906 3.998 1 93.75 204 GLU A O 1
ATOM 1537 N N . ARG A 1 205 ? 0.872 39.531 4.598 1 97.19 205 ARG A N 1
ATOM 1538 C CA . ARG A 1 205 ? 0.322 38.188 4.586 1 97.19 205 ARG A CA 1
ATOM 1539 C C . ARG A 1 205 ? 0.292 37.625 3.172 1 97.19 205 ARG A C 1
ATOM 1541 O O . ARG A 1 205 ? 0.651 36.469 2.953 1 97.19 205 ARG A O 1
ATOM 1548 N N . LEU A 1 206 ? -0.09 38.469 2.26 1 98.06 206 LEU A N 1
ATOM 1549 C CA . LEU A 1 206 ? -0.112 38.031 0.868 1 98.06 206 LEU A CA 1
ATOM 1550 C C . LEU A 1 206 ? 1.295 37.719 0.376 1 98.06 206 LEU A C 1
ATOM 1552 O O . LEU A 1 206 ? 1.516 36.688 -0.262 1 98.06 206 LEU A O 1
ATOM 1556 N N . ALA A 1 207 ? 2.221 38.625 0.66 1 96.94 207 ALA A N 1
ATOM 1557 C CA . ALA A 1 207 ? 3.609 38.375 0.28 1 96.94 207 ALA A CA 1
ATOM 1558 C C . ALA A 1 207 ? 4.133 37.094 0.91 1 96.94 207 ALA A C 1
ATOM 1560 O O . ALA A 1 207 ? 4.883 36.344 0.277 1 96.94 207 ALA A O 1
ATOM 1561 N N . GLY A 1 208 ? 3.787 36.906 2.188 1 97 208 GLY A N 1
ATOM 1562 C CA . GLY A 1 208 ? 4.152 35.656 2.867 1 97 208 GLY A CA 1
ATOM 1563 C C . GLY A 1 208 ? 3.613 34.406 2.18 1 97 208 GLY A C 1
ATOM 1564 O O . GLY A 1 208 ? 4.344 33.438 1.996 1 97 208 GLY A O 1
ATOM 1565 N N . LEU A 1 209 ? 2.336 34.469 1.792 1 98.56 209 LEU A N 1
ATOM 1566 C CA . LEU A 1 209 ? 1.726 33.312 1.096 1 98.56 209 LEU A CA 1
ATOM 1567 C C . LEU A 1 209 ? 2.457 33.031 -0.21 1 98.56 209 LEU A C 1
ATOM 1569 O O . LEU A 1 209 ? 2.697 31.875 -0.544 1 98.56 209 LEU A O 1
ATOM 1573 N N . LEU A 1 210 ? 2.803 34.062 -0.907 1 98.38 210 LEU A N 1
ATOM 1574 C CA . LEU A 1 210 ? 3.463 33.906 -2.195 1 98.38 210 LEU A CA 1
ATOM 1575 C C . LEU A 1 210 ? 4.871 33.344 -2.014 1 98.38 210 LEU A C 1
ATOM 1577 O O . LEU A 1 210 ? 5.324 32.5 -2.805 1 98.38 210 LEU A O 1
ATOM 1581 N N . ARG A 1 211 ? 5.586 33.781 -0.968 1 96.75 211 ARG A N 1
ATOM 1582 C CA . ARG A 1 211 ? 6.875 33.188 -0.623 1 96.75 211 ARG A CA 1
ATOM 1583 C C . ARG A 1 211 ? 6.73 31.719 -0.264 1 96.75 211 ARG A C 1
ATOM 1585 O O . ARG A 1 211 ? 7.535 30.891 -0.69 1 96.75 211 ARG A O 1
ATOM 1592 N N . ALA A 1 212 ? 5.73 31.453 0.524 1 98.12 212 ALA A N 1
ATOM 1593 C CA . ALA A 1 212 ? 5.457 30.078 0.931 1 98.12 212 ALA A CA 1
ATOM 1594 C C . ALA A 1 212 ? 5.168 29.188 -0.279 1 98.12 212 ALA A C 1
ATOM 1596 O O . ALA A 1 212 ? 5.684 28.078 -0.377 1 98.12 212 ALA A O 1
ATOM 1597 N N . GLN A 1 213 ? 4.34 29.688 -1.132 1 98.56 213 GLN A N 1
ATOM 1598 C CA . GLN A 1 213 ? 3.984 28.938 -2.33 1 98.56 213 GLN A CA 1
ATOM 1599 C C . GLN A 1 213 ? 5.223 28.625 -3.168 1 98.56 213 GLN A C 1
ATOM 1601 O O . GLN A 1 213 ? 5.395 27.5 -3.637 1 98.56 213 GLN A O 1
ATOM 1606 N N . ALA A 1 214 ? 6.043 29.609 -3.357 1 97.81 214 ALA A N 1
ATOM 1607 C CA . ALA A 1 214 ? 7.277 29.406 -4.113 1 97.81 214 ALA A CA 1
ATOM 1608 C C . ALA A 1 214 ? 8.148 28.344 -3.455 1 97.81 214 ALA A C 1
ATOM 1610 O O . ALA A 1 214 ? 8.688 27.453 -4.133 1 97.81 214 ALA A O 1
ATOM 1611 N N . LEU A 1 215 ? 8.281 28.406 -2.176 1 97.44 215 LEU A N 1
ATOM 1612 C CA . LEU A 1 215 ? 9.07 27.422 -1.435 1 97.44 215 LEU A CA 1
ATOM 1613 C C . LEU A 1 215 ? 8.469 26.031 -1.547 1 97.44 215 LEU A C 1
ATOM 1615 O O . LEU A 1 215 ? 9.172 25.062 -1.843 1 97.44 215 LEU A O 1
ATOM 1619 N N . LEU A 1 216 ? 7.191 25.938 -1.307 1 98.81 216 LEU A N 1
ATOM 1620 C CA . LEU A 1 216 ? 6.52 24.641 -1.337 1 98.81 216 LEU A CA 1
ATOM 1621 C C . LEU A 1 216 ? 6.602 24.016 -2.727 1 98.81 216 LEU A C 1
ATOM 1623 O O . LEU A 1 216 ? 6.84 22.812 -2.857 1 98.81 216 LEU A O 1
ATOM 1627 N N . HIS A 1 217 ? 6.449 24.859 -3.768 1 98.81 217 HIS A N 1
ATOM 1628 C CA . HIS A 1 217 ? 6.645 24.359 -5.125 1 98.81 217 HIS A CA 1
ATOM 1629 C C . HIS A 1 217 ? 8.07 23.859 -5.328 1 98.81 217 HIS A C 1
ATOM 1631 O O . HIS A 1 217 ? 8.289 22.844 -5.992 1 98.81 217 HIS A O 1
ATOM 1637 N N . SER A 1 218 ? 9.023 24.531 -4.762 1 98.56 218 SER A N 1
ATOM 1638 C CA . SER A 1 218 ? 10.422 24.125 -4.91 1 98.56 218 SER A CA 1
ATOM 1639 C C . SER A 1 218 ? 10.68 22.797 -4.219 1 98.56 218 SER A C 1
ATOM 1641 O O . SER A 1 218 ? 11.695 22.141 -4.48 1 98.56 218 SER A O 1
ATOM 1643 N N . LEU A 1 219 ? 9.781 22.391 -3.371 1 98.81 219 LEU A N 1
ATOM 1644 C CA . LEU A 1 219 ? 9.891 21.141 -2.648 1 98.81 219 LEU A CA 1
ATOM 1645 C C . LEU A 1 219 ? 8.93 20.094 -3.217 1 98.81 219 LEU A C 1
ATOM 1647 O O . LEU A 1 219 ? 8.75 19.031 -2.629 1 98.81 219 LEU A O 1
ATOM 1651 N N . GLY A 1 220 ? 8.258 20.406 -4.285 1 98.88 220 GLY A N 1
ATOM 1652 C CA . GLY A 1 220 ? 7.422 19.453 -4.996 1 98.88 220 GLY A CA 1
ATOM 1653 C C . GLY A 1 220 ? 5.984 19.453 -4.52 1 98.88 220 GLY A C 1
ATOM 1654 O O . GLY A 1 220 ? 5.18 18.625 -4.953 1 98.88 220 GLY A O 1
ATOM 1655 N N . VAL A 1 221 ? 5.602 20.328 -3.59 1 98.94 221 VAL A N 1
ATOM 1656 C CA . VAL A 1 221 ? 4.246 20.375 -3.051 1 98.94 221 VAL A CA 1
ATOM 1657 C C . VAL A 1 221 ? 3.338 21.156 -4 1 98.94 221 VAL A C 1
ATOM 1659 O O . VAL A 1 221 ? 3.607 22.312 -4.316 1 98.94 221 VAL A O 1
ATOM 1662 N N . THR A 1 222 ? 2.285 20.531 -4.477 1 98.94 222 THR A N 1
ATOM 1663 C CA . THR A 1 222 ? 1.395 21.141 -5.461 1 98.94 222 THR A CA 1
ATOM 1664 C C . THR A 1 222 ? 0.049 21.484 -4.832 1 98.94 222 THR A C 1
ATOM 1666 O O . THR A 1 222 ? -0.744 22.219 -5.414 1 98.94 222 THR A O 1
ATOM 1669 N N . ALA A 1 223 ? -0.237 20.938 -3.668 1 98.94 223 ALA A N 1
ATOM 1670 C CA . ALA A 1 223 ? -1.46 21.219 -2.918 1 98.94 223 ALA A CA 1
ATOM 1671 C C . ALA A 1 223 ? -1.22 21.094 -1.416 1 98.94 223 ALA A C 1
ATOM 1673 O O . ALA A 1 223 ? -0.306 20.391 -0.98 1 98.94 223 ALA A O 1
ATOM 1674 N N . TRP A 1 224 ? -2.014 21.844 -0.664 1 98.88 224 TRP A N 1
ATOM 1675 C CA . TRP A 1 224 ? -1.885 21.672 0.781 1 98.88 224 TRP A CA 1
ATOM 1676 C C . TRP A 1 224 ? -3.174 22.078 1.491 1 98.88 224 TRP A C 1
ATOM 1678 O O . TRP A 1 224 ? -4.078 22.656 0.878 1 98.88 224 TRP A O 1
ATOM 1688 N N . GLN A 1 225 ? -3.309 21.625 2.727 1 98.88 225 GLN A N 1
ATOM 1689 C CA . GLN A 1 225 ? -4.355 22.078 3.641 1 98.88 225 GLN A CA 1
ATOM 1690 C C . GLN A 1 225 ? -3.779 22.984 4.73 1 98.88 225 GLN A C 1
ATOM 1692 O O . GLN A 1 225 ? -2.984 22.531 5.559 1 98.88 225 GLN A O 1
ATOM 1697 N N . ASP A 1 226 ? -4.152 24.266 4.637 1 98.75 226 ASP A N 1
ATOM 1698 C CA . ASP A 1 226 ? -3.781 25.156 5.727 1 98.75 226 ASP A CA 1
ATOM 1699 C C . ASP A 1 226 ? -4.715 24.984 6.922 1 98.75 226 ASP A C 1
ATOM 1701 O O . ASP A 1 226 ? -5.93 25.172 6.797 1 98.75 226 ASP A O 1
ATOM 1705 N N . ALA A 1 227 ? -4.164 24.703 8.039 1 98.25 227 ALA A N 1
ATOM 1706 C CA . ALA A 1 227 ? -4.938 24.219 9.18 1 98.25 227 ALA A CA 1
ATOM 1707 C C . ALA A 1 227 ? -5.5 25.391 9.992 1 98.25 227 ALA A C 1
ATOM 1709 O O . ALA A 1 227 ? -6.078 25.188 11.062 1 98.25 227 ALA A O 1
ATOM 1710 N N . MET A 1 228 ? -5.348 26.656 9.5 1 97.12 228 MET A N 1
ATOM 1711 C CA . MET A 1 228 ? -5.73 27.766 10.359 1 97.12 228 MET A CA 1
ATOM 1712 C C . MET A 1 228 ? -6.285 28.922 9.539 1 97.12 228 MET A C 1
ATOM 1714 O O . MET A 1 228 ? -5.664 29.984 9.453 1 97.12 228 MET A O 1
ATOM 1718 N N . LEU A 1 229 ? -7.477 28.766 9.008 1 98.12 229 LEU A N 1
ATOM 1719 C CA . LEU A 1 229 ? -8.156 29.859 8.328 1 98.12 229 LEU A CA 1
ATOM 1720 C C . LEU A 1 229 ? -9.25 30.453 9.211 1 98.12 229 LEU A C 1
ATOM 1722 O O . LEU A 1 229 ? -9.906 29.719 9.961 1 98.12 229 LEU A O 1
ATOM 1726 N N . CYS A 1 230 ? -9.445 31.766 9.125 1 97.69 230 CYS A N 1
ATOM 1727 C CA . CYS A 1 230 ? -10.453 32.5 9.875 1 97.69 230 CYS A CA 1
ATOM 1728 C C . CYS A 1 230 ? -10.297 32.25 11.375 1 97.69 230 CYS A C 1
ATOM 1730 O O . CYS A 1 230 ? -11.273 31.984 12.062 1 97.69 230 CYS A O 1
ATOM 1732 N N . ALA A 1 231 ? -9.062 32.312 11.781 1 94.44 231 ALA A N 1
ATOM 1733 C CA . ALA A 1 231 ? -8.727 31.938 13.148 1 94.44 231 ALA A CA 1
ATOM 1734 C C . ALA A 1 231 ? -9.141 33.031 14.133 1 94.44 231 ALA A C 1
ATOM 1736 O O . ALA A 1 231 ? -9.219 34.219 13.758 1 94.44 231 ALA A O 1
ATOM 1737 N N . THR A 1 232 ? -9.453 32.594 15.289 1 90.38 232 THR A N 1
ATOM 1738 C CA . THR A 1 232 ? -9.758 33.406 16.453 1 90.38 232 THR A CA 1
ATOM 1739 C C . THR A 1 232 ? -8.953 32.969 17.672 1 90.38 232 THR A C 1
ATOM 1741 O O . THR A 1 232 ? -7.902 32.312 17.531 1 90.38 232 THR A O 1
ATOM 1744 N N . ASN A 1 233 ? -9.297 33.375 18.828 1 81.25 233 ASN A N 1
ATOM 1745 C CA . ASN A 1 233 ? -8.703 32.938 20.094 1 81.25 233 ASN A CA 1
ATOM 1746 C C . ASN A 1 233 ? -7.207 33.25 20.141 1 81.25 233 ASN A C 1
ATOM 1748 O O . ASN A 1 233 ? -6.41 32.438 20.578 1 81.25 233 ASN A O 1
ATOM 1752 N N . GLY A 1 234 ? -6.789 34.344 19.547 1 75.5 234 GLY A N 1
ATOM 1753 C CA . GLY A 1 234 ? -5.398 34.75 19.641 1 75.5 234 GLY A CA 1
ATOM 1754 C C . GLY A 1 234 ? -4.551 34.25 18.484 1 75.5 234 GLY A C 1
ATOM 1755 O O . GLY A 1 234 ? -3.371 34.594 18.375 1 75.5 234 GLY A O 1
ATOM 1756 N N . TYR A 1 235 ? -5.121 33.469 17.625 1 83.19 235 TYR A N 1
ATOM 1757 C CA . TYR A 1 235 ? -4.41 33.031 16.438 1 83.19 235 TYR A CA 1
ATOM 1758 C C . TYR A 1 235 ? -4.625 33.969 15.273 1 83.19 235 TYR A C 1
ATOM 1760 O O . TYR A 1 235 ? -5.703 34.531 15.125 1 83.19 235 TYR A O 1
ATOM 1768 N N . PRO A 1 236 ? -3.615 34.188 14.5 1 85.19 236 PRO A N 1
ATOM 1769 C CA . PRO A 1 236 ? -3.748 35.125 13.383 1 85.19 236 PRO A CA 1
ATOM 1770 C C . PRO A 1 236 ? -4.691 34.625 12.297 1 85.19 236 PRO A C 1
ATOM 1772 O O . PRO A 1 236 ? -4.688 33.438 11.977 1 85.19 236 PRO A O 1
ATOM 1775 N N . ASP A 1 237 ? -5.547 35.438 11.883 1 93.81 237 ASP A N 1
ATOM 1776 C CA . ASP A 1 237 ? -6.359 35.156 10.711 1 93.81 237 ASP A CA 1
ATOM 1777 C C . ASP A 1 237 ? -5.633 35.531 9.422 1 93.81 237 ASP A C 1
ATOM 1779 O O . ASP A 1 237 ? -5.34 36.688 9.188 1 93.81 237 ASP A O 1
ATOM 1783 N N . VAL A 1 238 ? -5.375 34.562 8.617 1 96.44 238 VAL A N 1
ATOM 1784 C CA . VAL A 1 238 ? -4.578 34.781 7.414 1 96.44 238 VAL A CA 1
ATOM 1785 C C . VAL A 1 238 ? -5.449 34.594 6.176 1 96.44 238 VAL A C 1
ATOM 1787 O O . VAL A 1 238 ? -4.941 34.531 5.051 1 96.44 238 VAL A O 1
ATOM 1790 N N . SER A 1 239 ? -6.77 34.531 6.305 1 98.06 239 SER A N 1
ATOM 1791 C CA . SER A 1 239 ? -7.691 34.125 5.254 1 98.06 239 SER A CA 1
ATOM 1792 C C . SER A 1 239 ? -7.746 35.125 4.125 1 98.06 239 SER A C 1
ATOM 1794 O O . SER A 1 239 ? -8.008 34.781 2.975 1 98.06 239 SER A O 1
ATOM 1796 N N . ASP A 1 240 ? -7.488 36.375 4.477 1 97.81 240 ASP A N 1
ATOM 1797 C CA . ASP A 1 240 ? -7.523 37.438 3.473 1 97.81 240 ASP A CA 1
ATOM 1798 C C . ASP A 1 240 ? -6.457 37.219 2.402 1 97.81 240 ASP A C 1
ATOM 1800 O O . ASP A 1 240 ? -6.684 37.5 1.224 1 97.81 240 ASP A O 1
ATOM 1804 N N . ALA A 1 241 ? -5.273 36.719 2.805 1 98.44 241 ALA A N 1
ATOM 1805 C CA . ALA A 1 241 ? -4.199 36.406 1.858 1 98.44 241 ALA A CA 1
ATOM 1806 C C . ALA A 1 241 ? -4.629 35.375 0.839 1 98.44 241 ALA A C 1
ATOM 1808 O O . ALA A 1 241 ? -4.402 35.531 -0.363 1 98.44 241 ALA A O 1
ATOM 1809 N N . TYR A 1 242 ? -5.262 34.344 1.326 1 98.69 242 TYR A N 1
ATOM 1810 C CA . TYR A 1 242 ? -5.727 33.281 0.448 1 98.69 242 TYR A CA 1
ATOM 1811 C C . TYR A 1 242 ? -6.824 33.781 -0.481 1 98.69 242 TYR A C 1
ATOM 1813 O O . TYR A 1 242 ? -6.84 33.438 -1.669 1 98.69 242 TYR A O 1
ATOM 1821 N N . LEU A 1 243 ? -7.77 34.5 0.106 1 98.19 243 LEU A N 1
ATOM 1822 C CA . LEU A 1 243 ? -8.875 35.031 -0.695 1 98.19 243 LEU A CA 1
ATOM 1823 C C . LEU A 1 243 ? -8.352 35.906 -1.822 1 98.19 243 LEU A C 1
ATOM 1825 O O . LEU A 1 243 ? -8.781 35.781 -2.969 1 98.19 243 LEU A O 1
ATOM 1829 N N . GLU A 1 244 ? -7.426 36.781 -1.494 1 98.12 244 GLU A N 1
ATOM 1830 C CA . GLU A 1 244 ? -6.855 37.656 -2.498 1 98.12 244 GLU A CA 1
ATOM 1831 C C . GLU A 1 244 ? -6.105 36.875 -3.572 1 98.12 244 GLU A C 1
ATOM 1833 O O . GLU A 1 244 ? -6.305 37.125 -4.766 1 98.12 244 GLU A O 1
ATOM 1838 N N . ALA A 1 245 ? -5.23 36 -3.133 1 98.5 245 ALA A N 1
ATOM 1839 C CA . ALA A 1 245 ? -4.441 35.219 -4.082 1 98.5 245 ALA A CA 1
ATOM 1840 C C . ALA A 1 245 ? -5.344 34.375 -4.988 1 98.5 245 ALA A C 1
ATOM 1842 O O . ALA A 1 245 ? -5.094 34.281 -6.191 1 98.5 245 ALA A O 1
ATOM 1843 N N . ALA A 1 246 ? -6.387 33.781 -4.434 1 98.06 246 ALA A N 1
ATOM 1844 C CA . ALA A 1 246 ? -7.297 32.906 -5.184 1 98.06 246 ALA A CA 1
ATOM 1845 C C . ALA A 1 246 ? -8.125 33.719 -6.18 1 98.06 246 ALA A C 1
ATOM 1847 O O . ALA A 1 246 ? -8.398 33.25 -7.289 1 98.06 246 ALA A O 1
ATOM 1848 N N . THR A 1 247 ? -8.547 34.875 -5.805 1 97.31 247 THR A N 1
ATOM 1849 C CA . THR A 1 247 ? -9.422 35.719 -6.633 1 97.31 247 THR A CA 1
ATOM 1850 C C . THR A 1 247 ? -8.633 36.375 -7.75 1 97.31 247 THR A C 1
ATOM 1852 O O . THR A 1 247 ? -9.188 36.688 -8.805 1 97.31 247 THR A O 1
ATOM 1855 N N . THR A 1 248 ? -7.344 36.594 -7.512 1 97.25 248 THR A N 1
ATOM 1856 C CA . THR A 1 248 ? -6.543 37.344 -8.484 1 97.25 248 THR A CA 1
ATOM 1857 C C . THR A 1 248 ? -5.711 36.375 -9.328 1 97.25 248 THR A C 1
ATOM 1859 O O . THR A 1 248 ? -4.887 36.812 -10.141 1 97.25 248 THR A O 1
ATOM 1862 N N . GLY A 1 249 ? -5.859 35.094 -9.078 1 95.69 249 GLY A N 1
ATOM 1863 C CA . GLY A 1 249 ? -5.184 34.094 -9.898 1 95.69 249 GLY A CA 1
ATOM 1864 C C . GLY A 1 249 ? -3.727 33.906 -9.523 1 95.69 249 GLY A C 1
ATOM 1865 O O . GLY A 1 249 ? -2.949 33.344 -10.305 1 95.69 249 GLY A O 1
ATOM 1866 N N . ARG A 1 250 ? -3.322 34.375 -8.352 1 97.12 250 ARG A N 1
ATOM 1867 C CA . ARG A 1 250 ? -1.934 34.25 -7.91 1 97.12 250 ARG A CA 1
ATOM 1868 C C . ARG A 1 250 ? -1.695 32.969 -7.148 1 97.12 250 ARG A C 1
ATOM 1870 O O . ARG A 1 250 ? -0.549 32.594 -6.898 1 97.12 250 ARG A O 1
ATOM 1877 N N . LEU A 1 251 ? -2.74 32.281 -6.812 1 97.88 251 LEU A N 1
ATOM 1878 C CA . LEU A 1 251 ? -2.631 30.938 -6.203 1 97.88 251 LEU A CA 1
ATOM 1879 C C . LEU A 1 251 ? -2.461 29.875 -7.27 1 97.88 251 LEU A C 1
ATOM 1881 O O . LEU A 1 251 ? -3.379 29.609 -8.055 1 97.88 251 LEU A O 1
ATOM 1885 N N . THR A 1 252 ? -1.279 29.297 -7.332 1 97.62 252 THR A N 1
ATOM 1886 C CA . THR A 1 252 ? -1.03 28.234 -8.305 1 97.62 252 THR A CA 1
ATOM 1887 C C . THR A 1 252 ? -1.231 26.859 -7.676 1 97.62 252 THR A C 1
ATOM 1889 O O . THR A 1 252 ? -1.581 25.906 -8.367 1 97.62 252 THR A O 1
ATOM 1892 N N . ALA A 1 253 ? -1.013 26.781 -6.391 1 98.5 253 ALA A N 1
ATOM 1893 C CA . ALA A 1 253 ? -1.309 25.547 -5.672 1 98.5 253 ALA A CA 1
ATOM 1894 C C . ALA A 1 253 ? -2.807 25.391 -5.418 1 98.5 253 ALA A C 1
ATOM 1896 O O . ALA A 1 253 ? -3.541 26.391 -5.434 1 98.5 253 ALA A O 1
ATOM 1897 N N . THR A 1 254 ? -3.297 24.188 -5.348 1 98.75 254 THR A N 1
ATOM 1898 C CA . THR A 1 254 ? -4.641 23.953 -4.832 1 98.75 254 THR A CA 1
ATOM 1899 C C . THR A 1 254 ? -4.637 23.906 -3.309 1 98.75 254 THR A C 1
ATOM 1901 O O . THR A 1 254 ? -3.854 23.156 -2.711 1 98.75 254 THR A O 1
ATOM 1904 N N . VAL A 1 255 ? -5.492 24.734 -2.703 1 98.81 255 VAL A N 1
ATOM 1905 C CA . VAL A 1 255 ? -5.41 24.875 -1.254 1 98.81 255 VAL A CA 1
ATOM 1906 C C . VAL A 1 255 ? -6.762 24.562 -0.622 1 98.81 255 VAL A C 1
ATOM 1908 O O . VAL A 1 255 ? -7.805 24.984 -1.131 1 98.81 255 VAL A O 1
ATOM 1911 N N . VAL A 1 256 ? -6.699 23.719 0.411 1 98.81 256 VAL A N 1
ATOM 1912 C CA . VAL A 1 256 ? -7.836 23.547 1.312 1 98.81 256 VAL A CA 1
ATOM 1913 C C . VAL A 1 256 ? -7.609 24.344 2.594 1 98.81 256 VAL A C 1
ATOM 1915 O O . VAL A 1 256 ? -6.562 24.219 3.23 1 98.81 256 VAL A O 1
ATOM 1918 N N . GLY A 1 257 ? -8.539 25.219 2.881 1 98.69 257 GLY A N 1
ATOM 1919 C CA . GLY A 1 257 ? -8.469 25.969 4.125 1 98.69 257 GLY A CA 1
ATOM 1920 C C . GLY A 1 257 ? -9.336 25.375 5.223 1 98.69 257 GLY A C 1
ATOM 1921 O O . GLY A 1 257 ? -10.555 25.266 5.059 1 98.69 257 GLY A O 1
ATOM 1922 N N . ALA A 1 258 ? -8.734 24.969 6.32 1 98.81 258 ALA A N 1
ATOM 1923 C CA . ALA A 1 258 ? -9.5 24.516 7.484 1 98.81 258 ALA A CA 1
ATOM 1924 C C . ALA A 1 258 ? -9.938 25.703 8.344 1 98.81 258 ALA A C 1
ATOM 1926 O O . ALA A 1 258 ? -9.102 26.375 8.953 1 98.81 258 ALA A O 1
ATOM 1927 N N . LEU A 1 259 ? -11.219 25.922 8.336 1 98.81 259 LEU A N 1
ATOM 1928 C CA . LEU A 1 259 ? -11.781 27 9.133 1 98.81 259 LEU A CA 1
ATOM 1929 C C . LEU A 1 259 ? -11.617 26.719 10.625 1 98.81 259 LEU A C 1
ATOM 1931 O O . LEU A 1 259 ? -11.781 25.578 11.062 1 98.81 259 LEU A O 1
ATOM 1935 N N . TRP A 1 260 ? -11.336 27.766 11.352 1 98.19 260 TRP A N 1
ATOM 1936 C CA . TRP A 1 260 ? -11.023 27.641 12.773 1 98.19 260 TRP A CA 1
ATOM 1937 C C . TRP A 1 260 ? -12.297 27.516 13.602 1 98.19 260 TRP A C 1
ATOM 1939 O O . TRP A 1 260 ? -13.227 28.312 13.453 1 98.19 260 TRP A O 1
ATOM 1949 N N . TRP A 1 261 ? -12.336 26.5 14.43 1 98.25 261 TRP A N 1
ATOM 1950 C CA . TRP A 1 261 ? -13.398 26.391 15.43 1 98.25 261 TRP A CA 1
ATOM 1951 C C . TRP A 1 261 ? -13.055 27.203 16.672 1 98.25 261 TRP A C 1
ATOM 1953 O O . TRP A 1 261 ? -12.047 26.938 17.344 1 98.25 261 TRP A O 1
ATOM 1963 N N . ASP A 1 262 ? -13.859 28.172 17 1 96.44 262 ASP A N 1
ATOM 1964 C CA . ASP A 1 262 ? -13.688 28.938 18.234 1 96.44 262 ASP A CA 1
ATOM 1965 C C . ASP A 1 262 ? -14.086 28.109 19.453 1 96.44 262 ASP A C 1
ATOM 1967 O O . ASP A 1 262 ? -15.273 27.891 19.703 1 96.44 262 ASP A O 1
ATOM 1971 N N . ARG A 1 263 ? -13.133 27.734 20.234 1 92.56 263 ARG A N 1
ATOM 1972 C CA . ARG A 1 263 ? -13.383 26.797 21.328 1 92.56 263 ARG A CA 1
ATOM 1973 C C . ARG A 1 263 ? -14.156 27.469 22.453 1 92.56 263 ARG A C 1
ATOM 1975 O O . ARG A 1 263 ? -14.695 26.797 23.344 1 92.56 263 ARG A O 1
ATOM 1982 N N . ASP A 1 264 ? -14.242 28.781 22.5 1 91.75 264 ASP A N 1
ATOM 1983 C CA . ASP A 1 264 ? -14.984 29.516 23.516 1 91.75 264 ASP A CA 1
ATOM 1984 C C . ASP A 1 264 ? -16.453 29.641 23.141 1 91.75 264 ASP A C 1
ATOM 1986 O O . ASP A 1 264 ? -17.266 30.172 23.906 1 91.75 264 ASP A O 1
ATOM 1990 N N . ARG A 1 265 ? -16.75 29.156 22 1 94.44 265 ARG A N 1
ATOM 1991 C CA . ARG A 1 265 ? -18.125 29.172 21.5 1 94.44 265 ARG A CA 1
ATOM 1992 C C . ARG A 1 265 ? -18.625 27.766 21.25 1 94.44 265 ARG A C 1
ATOM 1994 O O . ARG A 1 265 ? -17.891 26.781 21.391 1 94.44 265 ARG A O 1
ATOM 2001 N N . GLY A 1 266 ? -19.969 27.625 20.984 1 93.81 266 GLY A N 1
ATOM 2002 C CA . GLY A 1 266 ? -20.578 26.344 20.688 1 93.81 266 GLY A CA 1
ATOM 2003 C C . GLY A 1 266 ? -21.062 26.234 19.25 1 93.81 266 GLY A C 1
ATOM 2004 O O . GLY A 1 266 ? -20.5 26.859 18.344 1 93.81 266 GLY A O 1
ATOM 2005 N N . ALA A 1 267 ? -22 25.422 19.031 1 94.5 267 ALA A N 1
ATOM 2006 C CA . ALA A 1 267 ? -22.516 25.094 17.703 1 94.5 267 ALA A CA 1
ATOM 2007 C C . ALA A 1 267 ? -23.172 26.312 17.062 1 94.5 267 ALA A C 1
ATOM 2009 O O . ALA A 1 267 ? -23.391 26.344 15.852 1 94.5 267 ALA A O 1
ATOM 2010 N N . GLU A 1 268 ? -23.484 27.266 17.922 1 96.19 268 GLU A N 1
ATOM 2011 C CA . GLU A 1 268 ? -24.125 28.469 17.391 1 96.19 268 GLU A CA 1
ATOM 2012 C C . GLU A 1 268 ? -23.219 29.203 16.406 1 96.19 268 GLU A C 1
ATOM 2014 O O . GLU A 1 268 ? -23.672 30.062 15.656 1 96.19 268 GLU A O 1
ATOM 2019 N N . GLN A 1 269 ? -21.922 28.828 16.312 1 97.62 269 GLN A N 1
ATOM 2020 C CA . GLN A 1 269 ? -21.016 29.484 15.367 1 97.62 269 GLN A CA 1
ATOM 2021 C C . GLN A 1 269 ? -21.109 28.844 13.984 1 97.62 269 GLN A C 1
ATOM 2023 O O . GLN A 1 269 ? -20.531 29.359 13.016 1 97.62 269 GLN A O 1
ATOM 2028 N N . ILE A 1 270 ? -21.828 27.781 13.773 1 98.12 270 ILE A N 1
ATOM 2029 C CA . ILE A 1 270 ? -21.828 26.984 12.555 1 98.12 270 ILE A CA 1
ATOM 2030 C C . ILE A 1 270 ? -22.375 27.812 11.398 1 98.12 270 ILE A C 1
ATOM 2032 O O . ILE A 1 270 ? -21.828 27.797 10.297 1 98.12 270 ILE A O 1
ATOM 2036 N N . PRO A 1 271 ? -23.484 28.594 11.57 1 98.19 271 PRO A N 1
ATOM 2037 C CA . PRO A 1 271 ? -23.938 29.438 10.453 1 98.19 271 PRO A CA 1
ATOM 2038 C C . PRO A 1 271 ? -22.828 30.359 9.945 1 98.19 271 PRO A C 1
ATOM 2040 O O . PRO A 1 271 ? -22.734 30.594 8.734 1 98.19 271 PRO A O 1
ATOM 2043 N N . GLU A 1 272 ? -22.031 30.859 10.867 1 98.25 272 GLU A N 1
ATOM 2044 C CA . GLU A 1 272 ? -20.906 31.703 10.461 1 98.25 272 GLU A CA 1
ATOM 2045 C C . GLU A 1 272 ? -19.875 30.891 9.68 1 98.25 272 GLU A C 1
ATOM 2047 O O . GLU A 1 272 ? -19.312 31.375 8.703 1 98.25 272 GLU A O 1
ATOM 2052 N N . LEU A 1 273 ? -19.625 29.688 10.102 1 98.62 273 LEU A N 1
ATOM 2053 C CA . LEU A 1 273 ? -18.703 28.812 9.398 1 98.62 273 LEU A CA 1
ATOM 2054 C C . LEU A 1 273 ? -19.188 28.5 7.988 1 98.62 273 LEU A C 1
ATOM 2056 O O . LEU A 1 273 ? -18.391 28.438 7.047 1 98.62 273 LEU A O 1
ATOM 2060 N N . LEU A 1 274 ? -20.469 28.266 7.848 1 98.69 274 LEU A N 1
ATOM 2061 C CA . LEU A 1 274 ? -21.047 28.047 6.527 1 98.69 274 LEU A CA 1
ATOM 2062 C C . LEU A 1 274 ? -20.828 29.25 5.625 1 98.69 274 LEU A C 1
ATOM 2064 O O . LEU A 1 274 ? -20.484 29.094 4.449 1 98.69 274 LEU A O 1
ATOM 2068 N N . ALA A 1 275 ? -21.047 30.422 6.195 1 98.56 275 ALA A N 1
ATOM 2069 C CA . ALA A 1 275 ? -20.812 31.641 5.438 1 98.56 275 ALA A CA 1
ATOM 2070 C C . ALA A 1 275 ? -19.344 31.781 5.051 1 98.56 275 ALA A C 1
ATOM 2072 O O . ALA A 1 275 ? -19.031 32.219 3.938 1 98.56 275 ALA A O 1
ATOM 2073 N N . LYS A 1 276 ? -18.469 31.516 5.996 1 98.62 276 LYS A N 1
ATOM 2074 C CA . LYS A 1 276 ? -17.031 31.562 5.742 1 98.62 276 LYS A CA 1
ATOM 2075 C C . LYS A 1 276 ? -16.625 30.562 4.656 1 98.62 276 LYS A C 1
ATOM 2077 O O . LYS A 1 276 ? -15.781 30.859 3.811 1 98.62 276 LYS A O 1
ATOM 2082 N N . ARG A 1 277 ? -17.188 29.359 4.703 1 98.62 277 ARG A N 1
ATOM 2083 C CA . ARG A 1 277 ? -16.953 28.344 3.672 1 98.62 277 ARG A CA 1
ATOM 2084 C C . ARG A 1 277 ? -17.281 28.891 2.289 1 98.62 277 ARG A C 1
ATOM 2086 O O . ARG A 1 277 ? -16.5 28.766 1.354 1 98.62 277 ARG A O 1
ATOM 2093 N N . ASP A 1 278 ? -18.469 29.484 2.133 1 98.25 278 ASP A N 1
ATOM 2094 C CA . ASP A 1 278 ? -18.922 30.031 0.853 1 98.25 278 ASP A CA 1
ATOM 2095 C C . ASP A 1 278 ? -17.984 31.141 0.373 1 98.25 278 ASP A C 1
ATOM 2097 O O . ASP A 1 278 ? -17.609 31.172 -0.803 1 98.25 278 ASP A O 1
ATOM 2101 N N . ARG A 1 279 ? -17.625 31.969 1.318 1 97.94 279 ARG A N 1
ATOM 2102 C CA . ARG A 1 279 ? -16.797 33.125 0.983 1 97.94 279 ARG A CA 1
ATOM 2103 C C . ARG A 1 279 ? -15.398 32.688 0.562 1 97.94 279 ARG A C 1
ATOM 2105 O O . ARG A 1 279 ? -14.805 33.281 -0.342 1 97.94 279 ARG A O 1
ATOM 2112 N N . HIS A 1 280 ? -14.883 31.703 1.275 1 98.31 280 HIS A N 1
ATOM 2113 C CA . HIS A 1 280 ? -13.5 31.297 1.069 1 98.31 280 HIS A CA 1
ATOM 2114 C C . HIS A 1 280 ? -13.414 30.062 0.185 1 98.31 280 HIS A C 1
ATOM 2116 O O . HIS A 1 280 ? -12.539 29.219 0.369 1 98.31 280 HIS A O 1
ATOM 2122 N N . THR A 1 281 ? -14.352 29.797 -0.636 1 98.31 281 THR A N 1
ATOM 2123 C CA . THR A 1 281 ? -14.305 28.797 -1.7 1 98.31 281 THR A CA 1
ATOM 2124 C C . THR A 1 281 ? -14.359 29.469 -3.07 1 98.31 281 THR A C 1
ATOM 2126 O O . THR A 1 281 ? -15.438 29.766 -3.584 1 98.31 281 THR A O 1
ATOM 2129 N N . VAL A 1 282 ? -13.242 29.797 -3.584 1 97.75 282 VAL A N 1
ATOM 2130 C CA . VAL A 1 282 ? -13.094 30.5 -4.852 1 97.75 282 VAL A CA 1
ATOM 2131 C C . VAL A 1 282 ? -11.82 30.047 -5.559 1 97.75 282 VAL A C 1
ATOM 2133 O O . VAL A 1 282 ? -10.766 29.922 -4.93 1 97.75 282 VAL A O 1
ATOM 2136 N N . GLY A 1 283 ? -11.945 29.766 -6.848 1 96.69 283 GLY A N 1
ATOM 2137 C CA . GLY A 1 283 ? -10.789 29.328 -7.609 1 96.69 283 GLY A CA 1
ATOM 2138 C C . GLY A 1 283 ? -10.164 28.047 -7.062 1 96.69 283 GLY A C 1
ATOM 2139 O O . GLY A 1 283 ? -10.844 27.047 -6.883 1 96.69 283 GLY A O 1
ATOM 2140 N N . ARG A 1 284 ? -8.828 28.156 -6.695 1 98 284 ARG A N 1
ATOM 2141 C CA . ARG A 1 284 ? -8.062 27.016 -6.219 1 98 284 ARG A CA 1
ATOM 2142 C C . ARG A 1 284 ? -8.156 26.891 -4.703 1 98 284 ARG A C 1
ATOM 2144 O O . ARG A 1 284 ? -7.477 26.047 -4.105 1 98 284 ARG A O 1
ATOM 2151 N N . LEU A 1 285 ? -8.992 27.719 -4.07 1 98.69 285 LEU A N 1
ATOM 2152 C CA . LEU A 1 285 ? -9.203 27.672 -2.629 1 98.69 285 LEU A CA 1
ATOM 2153 C C . LEU A 1 285 ? -10.57 27.078 -2.299 1 98.69 285 LEU A C 1
ATOM 2155 O O . LEU A 1 285 ? -11.594 27.516 -2.838 1 98.69 285 LEU A O 1
ATOM 2159 N N . ARG A 1 286 ? -10.57 26.094 -1.525 1 98.5 286 ARG A N 1
ATOM 2160 C CA . ARG A 1 286 ? -11.789 25.516 -0.968 1 98.5 286 ARG A CA 1
ATOM 2161 C C . ARG A 1 286 ? -11.695 25.406 0.55 1 98.5 286 ARG A C 1
ATOM 2163 O O . ARG A 1 286 ? -10.688 24.938 1.082 1 98.5 286 ARG A O 1
ATOM 2170 N N . SER A 1 287 ? -12.711 25.844 1.284 1 98.5 287 SER A N 1
ATOM 2171 C CA . SER A 1 287 ? -12.648 25.859 2.742 1 98.5 287 SER A CA 1
ATOM 2172 C C . SER A 1 287 ? -13.797 25.078 3.357 1 98.5 287 SER A C 1
ATOM 2174 O O . SER A 1 287 ? -14.578 25.609 4.137 1 98.5 287 SER A O 1
ATOM 2176 N N . ASP A 1 288 ? -13.82 23.797 3.133 1 98 288 ASP A N 1
ATOM 2177 C CA . ASP A 1 288 ? -14.891 22.953 3.66 1 98 288 ASP A CA 1
ATOM 2178 C C . ASP A 1 288 ? -14.375 22.062 4.797 1 98 288 ASP A C 1
ATOM 2180 O O . ASP A 1 288 ? -15.008 21.062 5.148 1 98 288 ASP A O 1
ATOM 2184 N N . SER A 1 289 ? -13.25 22.344 5.383 1 98.75 289 SER A N 1
ATOM 2185 C CA . SER A 1 289 ? -12.703 21.703 6.578 1 98.75 289 SER A CA 1
ATOM 2186 C C . SER A 1 289 ? -12.789 22.641 7.785 1 98.75 289 SER A C 1
ATOM 2188 O O . SER A 1 289 ? -12.836 23.859 7.633 1 98.75 289 SER A O 1
ATOM 2190 N N . VAL A 1 290 ? -12.938 22.062 8.953 1 98.88 290 VAL A N 1
ATOM 2191 C CA . VAL A 1 290 ? -12.922 22.812 10.195 1 98.88 290 VAL A CA 1
ATOM 2192 C C . VAL A 1 290 ? -11.867 22.25 11.141 1 98.88 290 VAL A C 1
ATOM 2194 O O . VAL A 1 290 ? -11.859 21.047 11.406 1 98.88 290 VAL A O 1
ATOM 2197 N N . LYS A 1 291 ? -11.008 23.094 11.578 1 98.75 291 LYS A N 1
ATOM 2198 C CA . LYS A 1 291 ? -9.938 22.703 12.484 1 98.75 291 LYS A CA 1
ATOM 2199 C C . LYS A 1 291 ? -10.391 22.797 13.945 1 98.75 291 LYS A C 1
ATOM 2201 O O . LYS A 1 291 ? -10.891 23.828 14.383 1 98.75 291 LYS A O 1
ATOM 2206 N N . LEU A 1 292 ? -10.227 21.75 14.672 1 98.38 292 LEU A N 1
ATOM 2207 C CA . LEU A 1 292 ? -10.5 21.703 16.109 1 98.38 292 LEU A CA 1
ATOM 2208 C C . LEU A 1 292 ? -9.234 21.375 16.891 1 98.38 292 LEU A C 1
ATOM 2210 O O . LEU A 1 292 ? -8.648 20.312 16.719 1 98.38 292 LEU A O 1
ATOM 2214 N N . MET A 1 293 ? -8.797 22.312 17.719 1 96.56 293 MET A N 1
ATOM 2215 C CA . MET A 1 293 ? -7.676 22.109 18.625 1 96.56 293 MET A CA 1
ATOM 2216 C C . MET A 1 293 ? -8.125 21.344 19.859 1 96.56 293 MET A C 1
ATOM 2218 O O . MET A 1 293 ? -8.867 21.875 20.688 1 96.56 293 MET A O 1
ATOM 2222 N N . LEU A 1 294 ? -7.578 20.156 20.047 1 97.5 294 LEU A N 1
ATOM 2223 C CA . LEU A 1 294 ? -8.078 19.375 21.188 1 97.5 294 LEU A CA 1
ATOM 2224 C C . LEU A 1 294 ? -7.094 19.422 22.344 1 97.5 294 LEU A C 1
ATOM 2226 O O . LEU A 1 294 ? -7.484 19.234 23.5 1 97.5 294 LEU A O 1
ATOM 2230 N N . ASP A 1 295 ? -5.816 19.578 22.078 1 96.25 295 ASP A N 1
ATOM 2231 C CA . ASP A 1 295 ? -4.801 19.594 23.141 1 96.25 295 ASP A CA 1
ATOM 2232 C C . ASP A 1 295 ? -3.549 20.344 22.672 1 96.25 295 ASP A C 1
ATOM 2234 O O . ASP A 1 295 ? -3.574 21.031 21.656 1 96.25 295 ASP A O 1
ATOM 2238 N N . GLY A 1 296 ? -2.525 20.375 23.547 1 94.5 296 GLY A N 1
ATOM 2239 C CA . GLY A 1 296 ? -1.257 21.016 23.234 1 94.5 296 GLY A CA 1
ATOM 2240 C C . GLY A 1 296 ? -0.184 20.031 22.797 1 94.5 296 GLY A C 1
ATOM 2241 O O . GLY A 1 296 ? -0.413 19.203 21.906 1 94.5 296 GLY A O 1
ATOM 2242 N N . ILE A 1 297 ? 1.05 20.234 23.375 1 93.88 297 ILE A N 1
ATOM 2243 C CA . ILE A 1 297 ? 2.176 19.391 22.984 1 93.88 297 ILE A CA 1
ATOM 2244 C C . ILE A 1 297 ? 2.76 18.703 24.219 1 93.88 297 ILE A C 1
ATOM 2246 O O . ILE A 1 297 ? 2.516 19.141 25.359 1 93.88 297 ILE A O 1
ATOM 2250 N N . ALA A 1 298 ? 3.502 17.672 24.031 1 93.12 298 ALA A N 1
ATOM 2251 C CA . ALA A 1 298 ? 4.035 16.859 25.109 1 93.12 298 ALA A CA 1
ATOM 2252 C C . ALA A 1 298 ? 5.156 17.594 25.844 1 93.12 298 ALA A C 1
ATOM 2254 O O . ALA A 1 298 ? 5.277 17.484 27.078 1 93.12 298 ALA A O 1
ATOM 2255 N N . GLU A 1 299 ? 5.938 18.375 25.156 1 90.06 299 GLU A N 1
ATOM 2256 C CA . GLU A 1 299 ? 7.156 18.984 25.672 1 90.06 299 GLU A CA 1
ATOM 2257 C C . GLU A 1 299 ? 6.836 20.016 26.766 1 90.06 299 GLU A C 1
ATOM 2259 O O . GLU A 1 299 ? 7.66 20.266 27.641 1 90.06 299 GLU A O 1
ATOM 2264 N N . ASN A 1 300 ? 5.715 20.641 26.641 1 88 300 ASN A N 1
ATOM 2265 C CA . ASN A 1 300 ? 5.328 21.609 27.672 1 88 300 ASN A CA 1
ATOM 2266 C C . ASN A 1 300 ? 4.188 21.078 28.531 1 88 300 ASN A C 1
ATOM 2268 O O . ASN A 1 300 ? 3.523 21.844 29.234 1 88 300 ASN A O 1
ATOM 2272 N N . PHE A 1 301 ? 3.887 19.719 28.375 1 92 301 PHE A N 1
ATOM 2273 C CA . PHE A 1 301 ? 2.988 18.969 29.25 1 92 301 PHE A CA 1
ATOM 2274 C C . PHE A 1 301 ? 1.549 19.438 29.078 1 92 301 PHE A C 1
ATOM 2276 O O . PHE A 1 301 ? 0.79 19.5 30.047 1 92 301 PHE A O 1
ATOM 2283 N N . THR A 1 302 ? 1.226 19.859 27.859 1 91.56 302 THR A N 1
ATOM 2284 C CA . THR A 1 302 ? -0.13 20.344 27.594 1 91.56 302 THR A CA 1
ATOM 2285 C C . THR A 1 302 ? -0.868 19.391 26.656 1 91.56 302 THR A C 1
ATOM 2287 O O . THR A 1 302 ? -2.078 19.516 26.469 1 91.56 302 THR A O 1
ATOM 2290 N N . ALA A 1 303 ? -0.183 18.422 26.062 1 95.94 303 ALA A N 1
ATOM 2291 C CA . ALA A 1 303 ? -0.886 17.375 25.328 1 95.94 303 ALA A CA 1
ATOM 2292 C C . ALA A 1 303 ? -1.739 16.531 26.281 1 95.94 303 ALA A C 1
ATOM 2294 O O . ALA A 1 303 ? -1.312 16.219 27.391 1 95.94 303 ALA A O 1
ATOM 2295 N N . ALA A 1 304 ? -2.949 16.203 25.922 1 97.06 304 ALA A N 1
ATOM 2296 C CA . ALA A 1 304 ? -3.881 15.469 26.766 1 97.06 304 ALA A CA 1
ATOM 2297 C C . ALA A 1 304 ? -3.547 13.977 26.797 1 97.06 304 ALA A C 1
ATOM 2299 O O . ALA A 1 304 ? -3.627 13.297 25.766 1 97.06 304 ALA A O 1
ATOM 2300 N N . MET A 1 305 ? -3.238 13.477 28.016 1 97.62 305 MET A N 1
ATOM 2301 C CA . MET A 1 305 ? -2.775 12.094 28.156 1 97.62 305 MET A CA 1
ATOM 2302 C C . MET A 1 305 ? -3.709 11.305 29.062 1 97.62 305 MET A C 1
ATOM 2304 O O . MET A 1 305 ? -4.348 11.867 29.953 1 97.62 305 MET A O 1
ATOM 2308 N N . THR A 1 306 ? -3.771 9.961 28.844 1 96.88 306 THR A N 1
ATOM 2309 C CA . THR A 1 306 ? -4.566 9.078 29.688 1 96.88 306 THR A CA 1
ATOM 2310 C C . THR A 1 306 ? -3.873 8.844 31.031 1 96.88 306 THR A C 1
ATOM 2312 O O . THR A 1 306 ? -4.516 8.461 32 1 96.88 306 THR A O 1
ATOM 2315 N N . ARG A 1 307 ? -2.551 9.031 31.047 1 96.62 307 ARG A N 1
ATOM 2316 C CA . ARG A 1 307 ? -1.734 8.938 32.25 1 96.62 307 ARG A CA 1
ATOM 2317 C C . ARG A 1 307 ? -1.018 10.258 32.531 1 96.62 307 ARG A C 1
ATOM 2319 O O . ARG A 1 307 ? -0.652 10.977 31.594 1 96.62 307 ARG A O 1
ATOM 2326 N N . PRO A 1 308 ? -0.78 10.539 33.781 1 96.31 308 PRO A N 1
ATOM 2327 C CA . PRO A 1 308 ? -0.179 11.836 34.094 1 96.31 308 PRO A CA 1
ATOM 2328 C C . PRO A 1 308 ? 1.283 11.93 33.656 1 96.31 308 PRO A C 1
ATOM 2330 O O . PRO A 1 308 ? 1.978 10.914 33.594 1 96.31 308 PRO A O 1
ATOM 2333 N N . TYR A 1 309 ? 1.723 13.125 33.375 1 96.44 309 TYR A N 1
ATOM 2334 C CA . TYR A 1 309 ? 3.135 13.414 33.156 1 96.44 309 TYR A CA 1
ATOM 2335 C C . TYR A 1 309 ? 3.953 13.141 34.406 1 96.44 309 TYR A C 1
ATOM 2337 O O . TYR A 1 309 ? 3.41 13.109 35.531 1 96.44 309 TYR A O 1
ATOM 2345 N N . ARG A 1 310 ? 5.164 12.969 34.156 1 95.12 310 ARG A N 1
ATOM 2346 C CA . ARG A 1 310 ? 6.113 12.781 35.25 1 95.12 310 ARG A CA 1
ATOM 2347 C C . ARG A 1 310 ? 6.941 14.047 35.469 1 95.12 310 ARG A C 1
ATOM 2349 O O . ARG A 1 310 ? 7.004 14.914 34.594 1 95.12 310 ARG A O 1
ATOM 2356 N N . ASP A 1 311 ? 7.492 14.133 36.688 1 91.5 311 ASP A N 1
ATOM 2357 C CA . ASP A 1 311 ? 8.367 15.258 36.969 1 91.5 311 ASP A CA 1
ATOM 2358 C C . ASP A 1 311 ? 9.836 14.883 36.781 1 91.5 311 ASP A C 1
ATOM 2360 O O . ASP A 1 311 ? 10.141 13.82 36.219 1 91.5 311 ASP A O 1
ATOM 2364 N N . SER A 1 312 ? 10.734 15.828 37.094 1 84.19 312 SER A N 1
ATOM 2365 C CA . SER A 1 312 ? 12.156 15.656 36.812 1 84.19 312 SER A CA 1
ATOM 2366 C C . SER A 1 312 ? 12.734 14.477 37.594 1 84.19 312 SER A C 1
ATOM 2368 O O . SER A 1 312 ? 13.742 13.898 37.188 1 84.19 312 SER A O 1
ATOM 2370 N N . CYS A 1 313 ? 12.102 14.047 38.625 1 87.5 313 CYS A N 1
ATOM 2371 C CA . CYS A 1 313 ? 12.57 12.906 39.438 1 87.5 313 CYS A CA 1
ATOM 2372 C C . CYS A 1 313 ? 11.898 11.617 38.969 1 87.5 313 CYS A C 1
ATOM 2374 O O . CYS A 1 313 ? 12.18 10.547 39.5 1 87.5 313 CYS A O 1
ATOM 2376 N N . GLY A 1 314 ? 11.07 11.758 38 1 86.31 314 GLY A N 1
ATOM 2377 C CA . GLY A 1 314 ? 10.422 10.578 37.438 1 86.31 314 GLY A CA 1
ATOM 2378 C C . GLY A 1 314 ? 9.133 10.219 38.156 1 86.31 314 GLY A C 1
ATOM 2379 O O . GLY A 1 314 ? 8.547 9.164 37.875 1 86.31 314 GLY A O 1
ATOM 2380 N N . CYS A 1 315 ? 8.641 11.055 39 1 89.5 315 CYS A N 1
ATOM 2381 C CA . CYS A 1 315 ? 7.43 10.789 39.781 1 89.5 315 CYS A CA 1
ATOM 2382 C C . CYS A 1 315 ? 6.199 11.328 39.062 1 89.5 315 CYS A C 1
ATOM 2384 O O . CYS A 1 315 ? 6.27 12.359 38.375 1 89.5 315 CYS A O 1
ATOM 2386 N N . ALA A 1 316 ? 5.109 10.617 39.219 1 89.56 316 ALA A N 1
ATOM 2387 C CA . ALA A 1 316 ? 3.857 11.039 38.594 1 89.56 316 ALA A CA 1
ATOM 2388 C C . ALA A 1 316 ? 3.373 12.367 39.188 1 89.56 316 ALA A C 1
ATOM 2390 O O . ALA A 1 316 ? 3.432 12.57 40.406 1 89.56 316 ALA A O 1
ATOM 2391 N N . THR A 1 317 ? 2.99 13.203 38.312 1 93.31 317 THR A N 1
ATOM 2392 C CA . THR A 1 317 ? 2.377 14.453 38.75 1 93.31 317 THR A CA 1
ATOM 2393 C C . THR A 1 317 ? 0.855 14.375 38.656 1 93.31 317 THR A C 1
ATOM 2395 O O . THR A 1 317 ? 0.3 13.289 38.438 1 93.31 317 THR A O 1
ATOM 2398 N N . ALA A 1 318 ? 0.249 15.438 38.844 1 91.81 318 ALA A N 1
ATOM 2399 C CA . ALA A 1 318 ? -1.203 15.492 38.688 1 91.81 318 ALA A CA 1
ATOM 2400 C C . ALA A 1 318 ? -1.594 16.031 37.312 1 91.81 318 ALA A C 1
ATOM 2402 O O . ALA A 1 318 ? -2.781 16.125 37 1 91.81 318 ALA A O 1
ATOM 2403 N N . ASN A 1 319 ? -0.65 16.359 36.562 1 93.44 319 ASN A N 1
ATOM 2404 C CA . ASN A 1 319 ? -0.884 16.969 35.281 1 93.44 319 ASN A CA 1
ATOM 2405 C C . ASN A 1 319 ? -1.035 15.906 34.188 1 93.44 319 ASN A C 1
ATOM 2407 O O . ASN A 1 319 ? -0.107 15.141 33.906 1 93.44 319 ASN A O 1
ATOM 2411 N N . SER A 1 320 ? -2.189 15.875 33.562 1 94.88 320 SER A N 1
ATOM 2412 C CA . SER A 1 320 ? -2.412 14.953 32.469 1 94.88 320 SER A CA 1
ATOM 2413 C C . SER A 1 320 ? -2.676 15.703 31.156 1 94.88 320 SER A C 1
ATOM 2415 O O . SER A 1 320 ? -3.299 15.172 30.234 1 94.88 320 SER A O 1
ATOM 2417 N N . GLY A 1 321 ? -2.219 16.969 31.156 1 92.94 321 GLY A N 1
ATOM 2418 C CA . GLY A 1 321 ? -2.398 17.781 29.953 1 92.94 321 GLY A CA 1
ATOM 2419 C C . GLY A 1 321 ? -3.707 18.547 29.953 1 92.94 321 GLY A C 1
ATOM 2420 O O . GLY A 1 321 ? -4.367 18.672 30.984 1 92.94 321 GLY A O 1
ATOM 2421 N N . LEU A 1 322 ? -4.012 19.172 28.828 1 88.88 322 LEU A N 1
ATOM 2422 C CA . LEU A 1 322 ? -5.18 20.031 28.688 1 88.88 322 LEU A CA 1
ATOM 2423 C C . LEU A 1 322 ? -6.113 19.516 27.594 1 88.88 322 LEU A C 1
ATOM 2425 O O . LEU A 1 322 ? -5.652 19.016 26.562 1 88.88 322 LEU A O 1
ATOM 2429 N N . SER A 1 323 ? -7.406 19.516 27.828 1 90.62 323 SER A N 1
ATOM 2430 C CA . SER A 1 323 ? -8.445 19.375 26.812 1 90.62 323 SER A CA 1
ATOM 2431 C C . SER A 1 323 ? -9.086 20.734 26.484 1 90.62 323 SER A C 1
ATOM 2433 O O . SER A 1 323 ? -9.828 21.281 27.297 1 90.62 323 SER A O 1
ATOM 2435 N N . PHE A 1 324 ? -8.828 21.188 25.344 1 91.25 324 PHE A N 1
ATOM 2436 C CA . PHE A 1 324 ? -9.234 22.547 24.984 1 91.25 324 PHE A CA 1
ATOM 2437 C C . PHE A 1 324 ? -10.742 22.625 24.75 1 91.25 324 PHE A C 1
ATOM 2439 O O . PHE A 1 324 ? -11.344 23.688 24.875 1 91.25 324 PHE A O 1
ATOM 2446 N N . ILE A 1 325 ? -11.359 21.484 24.375 1 95.06 325 ILE A N 1
ATOM 2447 C CA . ILE A 1 325 ? -12.805 21.391 24.188 1 95.06 325 ILE A CA 1
ATOM 2448 C C . ILE A 1 325 ? -13.367 20.266 25.062 1 95.06 325 ILE A C 1
ATOM 2450 O O . ILE A 1 325 ? -12.828 19.172 25.078 1 95.06 325 ILE A O 1
ATOM 2454 N N . ASP A 1 326 ? -14.422 20.594 25.812 1 95.31 326 ASP A N 1
ATOM 2455 C CA . ASP A 1 326 ? -15.086 19.578 26.625 1 95.31 326 ASP A CA 1
ATOM 2456 C C . ASP A 1 326 ? -15.5 18.375 25.766 1 95.31 326 ASP A C 1
ATOM 2458 O O . ASP A 1 326 ? -16.125 18.547 24.719 1 95.31 326 ASP A O 1
ATOM 2462 N N . PRO A 1 327 ? -15.18 17.172 26.188 1 96 327 PRO A N 1
ATOM 2463 C CA . PRO A 1 327 ? -15.406 15.984 25.359 1 96 327 PRO A CA 1
ATOM 2464 C C . PRO A 1 327 ? -16.875 15.789 25 1 96 327 PRO A C 1
ATOM 2466 O O . PRO A 1 327 ? -17.188 15.328 23.891 1 96 327 PRO A O 1
ATOM 2469 N N . ALA A 1 328 ? -17.75 16.047 25.922 1 96.31 328 ALA A N 1
ATOM 2470 C CA . ALA A 1 328 ? -19.172 15.906 25.609 1 96.31 328 ALA A CA 1
ATOM 2471 C C . ALA A 1 328 ? -19.609 16.922 24.562 1 96.31 328 ALA A C 1
ATOM 2473 O O . ALA A 1 328 ? -20.359 16.594 23.656 1 96.31 328 ALA A O 1
ATOM 2474 N N . GLN A 1 329 ? -19.141 18.141 24.734 1 97.31 329 GLN A N 1
ATOM 2475 C CA . GLN A 1 329 ? -19.438 19.188 23.75 1 97.31 329 GLN A CA 1
ATOM 2476 C C . GLN A 1 329 ? -18.812 18.859 22.406 1 97.31 329 GLN A C 1
ATOM 2478 O O . GLN A 1 329 ? -19.406 19.109 21.359 1 97.31 329 GLN A O 1
ATOM 2483 N N . LEU A 1 330 ? -17.656 18.312 22.469 1 98.06 330 LEU A N 1
ATOM 2484 C CA . LEU A 1 330 ? -16.938 17.953 21.25 1 98.06 330 LEU A CA 1
ATOM 2485 C C . LEU A 1 330 ? -17.781 17 20.391 1 98.06 330 LEU A C 1
ATOM 2487 O O . LEU A 1 330 ? -17.875 17.172 19.172 1 98.06 330 LEU A O 1
ATOM 2491 N N . ARG A 1 331 ? -18.422 16 21.016 1 98.38 331 ARG A N 1
ATOM 2492 C CA . ARG A 1 331 ? -19.266 15.055 20.297 1 98.38 331 ARG A CA 1
ATOM 2493 C C . ARG A 1 331 ? -20.406 15.766 19.578 1 98.38 331 ARG A C 1
ATOM 2495 O O . ARG A 1 331 ? -20.688 15.469 18.422 1 98.38 331 ARG A O 1
ATOM 2502 N N . GLU A 1 332 ? -20.969 16.703 20.266 1 97.75 332 GLU A N 1
ATOM 2503 C CA . GLU A 1 332 ? -22.078 17.469 19.688 1 97.75 332 GLU A CA 1
ATOM 2504 C C . GLU A 1 332 ? -21.609 18.344 18.531 1 97.75 332 GLU A C 1
ATOM 2506 O O . GLU A 1 332 ? -22.266 18.406 17.484 1 97.75 332 GLU A O 1
ATOM 2511 N N . HIS A 1 333 ? -20.516 19.062 18.75 1 98.31 333 HIS A N 1
ATOM 2512 C CA . HIS A 1 333 ? -19.953 19.938 17.719 1 98.31 333 HIS A CA 1
ATOM 2513 C C . HIS A 1 333 ? -19.609 19.156 16.453 1 98.31 333 HIS A C 1
ATOM 2515 O O . HIS A 1 333 ? -19.953 19.578 15.352 1 98.31 333 HIS A O 1
ATOM 2521 N N . VAL A 1 334 ? -18.953 18.016 16.578 1 98.69 334 VAL A N 1
ATOM 2522 C CA . VAL A 1 334 ? -18.484 17.219 15.445 1 98.69 334 VAL A CA 1
ATOM 2523 C C . VAL A 1 334 ? -19.688 16.656 14.688 1 98.69 334 VAL A C 1
ATOM 2525 O O . VAL A 1 334 ? -19.703 16.656 13.453 1 98.69 334 VAL A O 1
ATOM 2528 N N . ALA A 1 335 ? -20.688 16.125 15.414 1 98.38 335 ALA A N 1
ATOM 2529 C CA . ALA A 1 335 ? -21.891 15.617 14.766 1 98.38 335 ALA A CA 1
ATOM 2530 C C . ALA A 1 335 ? -22.594 16.719 13.961 1 98.38 335 ALA A C 1
ATOM 2532 O O . ALA A 1 335 ? -23.094 16.469 12.867 1 98.38 335 ALA A O 1
ATOM 2533 N N . ALA A 1 336 ? -22.656 17.906 14.547 1 98.44 336 ALA A N 1
ATOM 2534 C CA . ALA A 1 336 ? -23.297 19.031 13.867 1 98.44 336 ALA A CA 1
ATOM 2535 C C . ALA A 1 336 ? -22.531 19.438 12.617 1 98.44 336 ALA A C 1
ATOM 2537 O O . ALA A 1 336 ? -23.125 19.672 11.562 1 98.44 336 ALA A O 1
ATOM 2538 N N . LEU A 1 337 ? -21.203 19.562 12.711 1 98.75 337 LEU A N 1
ATOM 2539 C CA . LEU A 1 337 ? -20.359 19.891 11.57 1 98.75 337 LEU A CA 1
ATOM 2540 C C . LEU A 1 337 ? -20.484 18.844 10.477 1 98.75 337 LEU A C 1
ATOM 2542 O O . LEU A 1 337 ? -20.609 19.188 9.297 1 98.75 337 LEU A O 1
ATOM 2546 N N . ASP A 1 338 ? -20.484 17.609 10.891 1 97.94 338 ASP A N 1
ATOM 2547 C CA . ASP A 1 338 ? -20.625 16.469 9.984 1 97.94 338 ASP A CA 1
ATOM 2548 C C . ASP A 1 338 ? -21.938 16.562 9.203 1 97.94 338 ASP A C 1
ATOM 2550 O O . ASP A 1 338 ? -21.969 16.297 7.996 1 97.94 338 ASP A O 1
ATOM 2554 N N . ALA A 1 339 ? -23 16.906 9.836 1 97.31 339 ALA A N 1
ATOM 2555 C CA . ALA A 1 339 ? -24.312 17 9.219 1 97.31 339 ALA A CA 1
ATOM 2556 C C . ALA A 1 339 ? -24.328 18.062 8.125 1 97.31 339 ALA A C 1
ATOM 2558 O O . ALA A 1 339 ? -25.094 17.969 7.168 1 97.31 339 ALA A O 1
ATOM 2559 N N . HIS A 1 340 ? -23.438 19.078 8.25 1 97.69 340 HIS A N 1
ATOM 2560 C CA . HIS A 1 340 ? -23.375 20.156 7.266 1 97.69 340 HIS A CA 1
ATOM 2561 C C . HIS A 1 340 ? -22.297 19.859 6.219 1 97.69 340 HIS A C 1
ATOM 2563 O O . HIS A 1 340 ? -21.953 20.734 5.418 1 97.69 340 HIS A O 1
ATOM 2569 N N . GLY A 1 341 ? -21.672 18.656 6.262 1 96.75 341 GLY A N 1
ATOM 2570 C CA . GLY A 1 341 ? -20.75 18.219 5.23 1 96.75 341 GLY A CA 1
ATOM 2571 C C . GLY A 1 341 ? -19.344 18.719 5.449 1 96.75 341 GLY A C 1
ATOM 2572 O O . GLY A 1 341 ? -18.5 18.625 4.555 1 96.75 341 GLY A O 1
ATOM 2573 N N . PHE A 1 342 ? -19.031 19.297 6.625 1 98.62 342 PHE A N 1
ATOM 2574 C CA . PHE A 1 342 ? -17.672 19.75 6.93 1 98.62 342 PHE A CA 1
ATOM 2575 C C . PHE A 1 342 ? -16.766 18.562 7.211 1 98.62 342 PHE A C 1
ATOM 2577 O O . PHE A 1 342 ? -17.188 17.578 7.824 1 98.62 342 PHE A O 1
ATOM 2584 N N . GLN A 1 343 ? -15.578 18.625 6.691 1 98.62 343 GLN A N 1
ATOM 2585 C CA . GLN A 1 343 ? -14.5 17.766 7.168 1 98.62 343 GLN A CA 1
ATOM 2586 C C . GLN A 1 343 ? -13.938 18.266 8.492 1 98.62 343 GLN A C 1
ATOM 2588 O O . GLN A 1 343 ? -13.625 19.453 8.633 1 98.62 343 GLN A O 1
ATOM 2593 N N . VAL A 1 344 ? -13.898 17.438 9.461 1 98.81 344 VAL A N 1
ATOM 2594 C CA . VAL A 1 344 ? -13.32 17.844 10.734 1 98.81 344 VAL A CA 1
ATOM 2595 C C . VAL A 1 344 ? -11.844 17.469 10.773 1 98.81 344 VAL A C 1
ATOM 2597 O O . VAL A 1 344 ? -11.477 16.312 10.523 1 98.81 344 VAL A O 1
ATOM 2600 N N . HIS A 1 345 ? -10.969 18.422 10.992 1 98.88 345 HIS A N 1
ATOM 2601 C CA . HIS A 1 345 ? -9.516 18.359 11.117 1 98.88 345 HIS A CA 1
ATOM 2602 C C . HIS A 1 345 ? -9.078 18.531 12.562 1 98.88 345 HIS A C 1
ATOM 2604 O O . HIS A 1 345 ? -9.055 19.656 13.078 1 98.88 345 HIS A O 1
ATOM 2610 N N . PHE A 1 346 ? -8.664 17.438 13.227 1 98.88 346 PHE A N 1
ATOM 2611 C CA . PHE A 1 346 ? -8.359 17.5 14.648 1 98.88 346 PHE A CA 1
ATOM 2612 C C . PHE A 1 346 ? -6.867 17.688 14.875 1 98.88 346 PHE A C 1
ATOM 2614 O O . PHE A 1 346 ? -6.047 17.016 14.242 1 98.88 346 PHE A O 1
ATOM 2621 N N . HIS A 1 347 ? -6.512 18.641 15.688 1 98.19 347 HIS A N 1
ATOM 2622 C CA . HIS A 1 347 ? -5.234 18.547 16.391 1 98.19 347 HIS A CA 1
ATOM 2623 C C . HIS A 1 347 ? -5.332 17.594 17.578 1 98.19 347 HIS A C 1
ATOM 2625 O O . HIS A 1 347 ? -6 17.891 18.578 1 98.19 347 HIS A O 1
ATOM 2631 N N . ALA A 1 348 ? -4.75 16.5 17.516 1 98.5 348 ALA A N 1
ATOM 2632 C CA . ALA A 1 348 ? -4.75 15.484 18.562 1 98.5 348 ALA A CA 1
ATOM 2633 C C . ALA A 1 348 ? -3.363 14.859 18.719 1 98.5 348 ALA A C 1
ATOM 2635 O O . ALA A 1 348 ? -2.98 13.984 17.953 1 98.5 348 ALA A O 1
ATOM 2636 N N . LEU A 1 349 ? -2.643 15.266 19.797 1 98.06 349 LEU A N 1
ATOM 2637 C CA . LEU A 1 349 ? -1.274 14.812 20.016 1 98.06 349 LEU A CA 1
ATOM 2638 C C . LEU A 1 349 ? -1.234 13.672 21.031 1 98.06 349 LEU A C 1
ATOM 2640 O O . LEU A 1 349 ? -0.516 12.688 20.828 1 98.06 349 LEU A O 1
ATOM 2644 N N . GLY A 1 350 ? -1.894 13.836 22.156 1 98.44 350 GLY A N 1
ATOM 2645 C CA . GLY A 1 350 ? -1.897 12.836 23.219 1 98.44 350 GLY A CA 1
ATOM 2646 C C . GLY A 1 350 ? -2.957 11.766 23.016 1 98.44 350 GLY A C 1
ATOM 2647 O O . GLY A 1 350 ? -3.941 11.984 22.312 1 98.44 350 GLY A O 1
ATOM 2648 N N . ASP A 1 351 ? -2.801 10.625 23.734 1 98.56 351 ASP A N 1
ATOM 2649 C CA . ASP A 1 351 ? -3.682 9.484 23.516 1 98.56 351 ASP A CA 1
ATOM 2650 C C . ASP A 1 351 ? -5.098 9.789 24 1 98.56 351 ASP A C 1
ATOM 2652 O O . ASP A 1 351 ? -6.07 9.266 23.453 1 98.56 351 ASP A O 1
ATOM 2656 N N . ARG A 1 352 ? -5.27 10.609 25.031 1 98.5 352 ARG A N 1
ATOM 2657 C CA . ARG A 1 352 ? -6.613 10.984 25.453 1 98.5 352 ARG A CA 1
ATOM 2658 C C . ARG A 1 352 ? -7.297 11.859 24.406 1 98.5 352 ARG A C 1
ATOM 2660 O O . ARG A 1 352 ? -8.477 11.664 24.109 1 98.5 352 ARG A O 1
ATOM 2667 N N . ALA A 1 353 ? -6.562 12.844 23.859 1 98.69 353 ALA A N 1
ATOM 2668 C CA . ALA A 1 353 ? -7.117 13.68 22.797 1 98.69 353 ALA A CA 1
ATOM 2669 C C . ALA A 1 353 ? -7.527 12.844 21.594 1 98.69 353 ALA A C 1
ATOM 2671 O O . ALA A 1 353 ? -8.578 13.086 20.984 1 98.69 353 ALA A O 1
ATOM 2672 N N . VAL A 1 354 ? -6.719 11.859 21.219 1 98.88 354 VAL A N 1
ATOM 2673 C CA . VAL A 1 354 ? -7.02 10.961 20.109 1 98.88 354 VAL A CA 1
ATOM 2674 C C . VAL A 1 354 ? -8.32 10.211 20.375 1 98.88 354 VAL A C 1
ATOM 2676 O O . VAL A 1 354 ? -9.195 10.133 19.516 1 98.88 354 VAL A O 1
ATOM 2679 N N . ARG A 1 355 ? -8.445 9.656 21.594 1 98.5 355 ARG A N 1
ATOM 2680 C CA . ARG A 1 355 ? -9.641 8.914 22 1 98.5 355 ARG A CA 1
ATOM 2681 C C . ARG A 1 355 ? -10.875 9.805 21.938 1 98.5 355 ARG A C 1
ATOM 2683 O O . ARG A 1 355 ? -11.922 9.391 21.438 1 98.5 355 ARG A O 1
ATOM 2690 N N . GLU A 1 356 ? -10.766 11.023 22.406 1 98.75 356 GLU A N 1
ATOM 2691 C CA . GLU A 1 356 ? -11.883 11.969 22.406 1 98.75 356 GLU A CA 1
ATOM 2692 C C . GLU A 1 356 ? -12.297 12.336 20.984 1 98.75 356 GLU A C 1
ATOM 2694 O O . GLU A 1 356 ? -13.492 12.453 20.688 1 98.75 356 GLU A O 1
ATOM 2699 N N . ALA A 1 357 ? -11.305 12.562 20.125 1 98.88 357 ALA A N 1
ATOM 2700 C CA . ALA A 1 357 ? -11.594 12.859 18.719 1 98.88 357 ALA A CA 1
ATOM 2701 C C . ALA A 1 357 ? -12.359 11.711 18.062 1 98.88 357 ALA A C 1
ATOM 2703 O O . ALA A 1 357 ? -13.367 11.93 17.406 1 98.88 357 ALA A O 1
ATOM 2704 N N . LEU A 1 358 ? -11.859 10.477 18.219 1 98.88 358 LEU A N 1
ATOM 2705 C CA . LEU A 1 358 ? -12.492 9.305 17.625 1 98.88 358 LEU A CA 1
ATOM 2706 C C . LEU A 1 358 ? -13.891 9.086 18.203 1 98.88 358 LEU A C 1
ATOM 2708 O O . LEU A 1 358 ? -14.797 8.672 17.484 1 98.88 358 LEU A O 1
ATOM 2712 N N . ASP A 1 359 ? -14.07 9.328 19.531 1 98.81 359 ASP A N 1
ATOM 2713 C CA . ASP A 1 359 ? -15.398 9.273 20.125 1 98.81 359 ASP A CA 1
ATOM 2714 C C . ASP A 1 359 ? -16.344 10.258 19.453 1 98.81 359 ASP A C 1
ATOM 2716 O O . ASP A 1 359 ? -17.531 9.953 19.25 1 98.81 359 ASP A O 1
ATOM 2720 N N . ALA A 1 360 ? -15.859 11.43 19.188 1 98.88 360 ALA A N 1
ATOM 2721 C CA . ALA A 1 360 ? -16.672 12.445 18.516 1 98.88 360 ALA A CA 1
ATOM 2722 C C . ALA A 1 360 ? -17.047 12.008 17.109 1 98.88 360 ALA A C 1
ATOM 2724 O O . ALA A 1 360 ? -18.188 12.203 16.688 1 98.88 360 ALA A O 1
ATOM 2725 N N . VAL A 1 361 ? -16.141 11.438 16.359 1 98.69 361 VAL A N 1
ATOM 2726 C CA . VAL A 1 361 ? -16.422 10.914 15.023 1 98.69 361 VAL A CA 1
ATOM 2727 C C . VAL A 1 361 ? -17.469 9.797 15.125 1 98.69 361 VAL A C 1
ATOM 2729 O O . VAL A 1 361 ? -18.391 9.727 14.312 1 98.69 361 VAL A O 1
ATOM 2732 N N . ALA A 1 362 ? -17.281 8.875 16.094 1 98.44 362 ALA A N 1
ATOM 2733 C CA . ALA A 1 362 ? -18.234 7.801 16.312 1 98.44 362 ALA A CA 1
ATOM 2734 C C . ALA A 1 362 ? -19.641 8.359 16.547 1 98.44 362 ALA A C 1
ATOM 2736 O O . ALA A 1 362 ? -20.625 7.816 16.047 1 98.44 362 ALA A O 1
ATOM 2737 N N . ALA A 1 363 ? -19.719 9.422 17.359 1 98.56 363 ALA A N 1
ATOM 2738 C CA . ALA A 1 363 ? -21 10.062 17.625 1 98.56 363 ALA A CA 1
ATOM 2739 C C . ALA A 1 363 ? -21.625 10.602 16.328 1 98.56 363 ALA A C 1
ATOM 2741 O O . ALA A 1 363 ? -22.828 10.484 16.125 1 98.56 363 ALA A O 1
ATOM 2742 N N . ALA A 1 364 ? -20.844 11.219 15.523 1 98.19 364 ALA A N 1
ATOM 2743 C CA . ALA A 1 364 ? -21.312 11.734 14.242 1 98.19 364 ALA A CA 1
ATOM 2744 C C . ALA A 1 364 ? -21.844 10.609 13.367 1 98.19 364 ALA A C 1
ATOM 2746 O O . ALA A 1 364 ? -22.891 10.75 12.727 1 98.19 364 ALA A O 1
ATOM 2747 N N . ARG A 1 365 ? -21.109 9.469 13.305 1 96.19 365 ARG A N 1
ATOM 2748 C CA . ARG A 1 365 ? -21.547 8.32 12.523 1 96.19 365 ARG A CA 1
ATOM 2749 C C . ARG A 1 365 ? -22.875 7.781 13.039 1 96.19 365 ARG A C 1
ATOM 2751 O O . ARG A 1 365 ? -23.75 7.406 12.25 1 96.19 365 ARG A O 1
ATOM 2758 N N . ALA A 1 366 ? -23.016 7.715 14.328 1 96.19 366 ALA A N 1
ATOM 2759 C CA . ALA A 1 366 ? -24.25 7.215 14.945 1 96.19 366 ALA A CA 1
ATOM 2760 C C . ALA A 1 366 ? -25.438 8.102 14.594 1 96.19 366 ALA A C 1
ATOM 2762 O O . ALA A 1 366 ? -26.531 7.609 14.344 1 96.19 366 ALA A O 1
ATOM 2763 N N . ARG A 1 367 ? -25.188 9.367 14.555 1 96.81 367 ARG A N 1
ATOM 2764 C CA . ARG A 1 367 ? -26.266 10.328 14.375 1 96.81 367 ARG A CA 1
ATOM 2765 C C . ARG A 1 367 ? -26.594 10.516 12.898 1 96.81 367 ARG A C 1
ATOM 2767 O O . ARG A 1 367 ? -27.766 10.609 12.523 1 96.81 367 ARG A O 1
ATOM 2774 N N . ASN A 1 368 ? -25.578 10.664 12.078 1 96.19 368 ASN A N 1
ATOM 2775 C CA . ASN A 1 368 ? -25.766 11.117 10.703 1 96.19 368 ASN A CA 1
ATOM 2776 C C . ASN A 1 368 ? -25.547 9.977 9.703 1 96.19 368 ASN A C 1
ATOM 2778 O O . ASN A 1 368 ? -25.797 10.133 8.508 1 96.19 368 ASN A O 1
ATOM 2782 N N . GLY A 1 369 ? -25.156 8.797 10.156 1 92.31 369 GLY A N 1
ATOM 2783 C CA . GLY A 1 369 ? -24.688 7.75 9.258 1 92.31 369 GLY A CA 1
ATOM 2784 C C . GLY A 1 369 ? -23.266 7.961 8.789 1 92.31 369 GLY A C 1
ATOM 2785 O O . GLY A 1 369 ? -22.609 8.93 9.188 1 92.31 369 GLY A O 1
ATOM 2786 N N . PHE A 1 370 ? -22.766 7.047 8.039 1 92.62 370 PHE A N 1
ATOM 2787 C CA . PHE A 1 370 ? -21.422 7.148 7.473 1 92.62 370 PHE A CA 1
ATOM 2788 C C . PHE A 1 370 ? -21.422 8.039 6.234 1 92.62 370 PHE A C 1
ATOM 2790 O O . PHE A 1 370 ? -21.859 7.613 5.16 1 92.62 370 PHE A O 1
ATOM 2797 N N . ARG A 1 371 ? -20.938 9.219 6.359 1 91.75 371 ARG A N 1
ATOM 2798 C CA . ARG A 1 371 ? -20.891 10.203 5.285 1 91.75 371 ARG A CA 1
ATOM 2799 C C . ARG A 1 371 ? -19.469 10.375 4.762 1 91.75 371 ARG A C 1
ATOM 2801 O O . ARG A 1 371 ? -18.5 10.062 5.461 1 91.75 371 ARG A O 1
ATOM 2808 N N . ASP A 1 372 ? -19.344 10.828 3.545 1 92.81 372 ASP A N 1
ATOM 2809 C CA . ASP A 1 372 ? -18.031 11.062 2.963 1 92.81 372 ASP A CA 1
ATOM 2810 C C . ASP A 1 372 ? -17.438 12.398 3.438 1 92.81 372 ASP A C 1
ATOM 2812 O O . ASP A 1 372 ? -17.047 13.234 2.625 1 92.81 372 ASP A O 1
ATOM 2816 N N . THR A 1 373 ? -17.391 12.586 4.75 1 95.88 373 THR A N 1
ATOM 2817 C CA . THR A 1 373 ? -16.844 13.828 5.305 1 95.88 373 THR A CA 1
ATOM 2818 C C . THR A 1 373 ? -15.352 13.68 5.59 1 95.88 373 THR A C 1
ATOM 2820 O O . THR A 1 373 ? -14.664 14.68 5.836 1 95.88 373 THR A O 1
ATOM 2823 N N . ARG A 1 374 ? -14.742 12.516 5.539 1 96.69 374 ARG A N 1
ATOM 2824 C CA . ARG A 1 374 ? -13.312 12.211 5.57 1 96.69 374 ARG A CA 1
ATOM 2825 C C . ARG A 1 374 ? -12.625 12.93 6.73 1 96.69 374 ARG A C 1
ATOM 2827 O O . ARG A 1 374 ? -11.633 13.633 6.535 1 96.69 374 ARG A O 1
ATOM 2834 N N . PRO A 1 375 ? -13.133 12.711 8 1 98.38 375 PRO A N 1
ATOM 2835 C CA . PRO A 1 375 ? -12.43 13.305 9.148 1 98.38 375 PRO A CA 1
ATOM 2836 C C . PRO A 1 375 ? -10.992 12.805 9.273 1 98.38 375 PRO A C 1
ATOM 2838 O O . PRO A 1 375 ? -10.68 11.695 8.852 1 98.38 375 PRO A O 1
ATOM 2841 N N . HIS A 1 376 ? -10.125 13.68 9.781 1 98.75 376 HIS A N 1
ATOM 2842 C CA . HIS A 1 376 ? -8.75 13.242 9.977 1 98.75 376 HIS A CA 1
ATOM 2843 C C . HIS A 1 376 ? -8.148 13.859 11.234 1 98.75 376 HIS A C 1
ATOM 2845 O O . HIS A 1 376 ? -8.578 14.93 11.672 1 98.75 376 HIS A O 1
ATOM 2851 N N . LEU A 1 377 ? -7.277 13.133 11.906 1 98.88 377 LEU A N 1
ATOM 2852 C CA . LEU A 1 377 ? -6.543 13.539 13.102 1 98.88 377 LEU A CA 1
ATOM 2853 C C . LEU A 1 377 ? -5.07 13.781 12.773 1 98.88 377 LEU A C 1
ATOM 2855 O O . LEU A 1 377 ? -4.391 12.891 12.258 1 98.88 377 LEU A O 1
ATOM 2859 N N . ALA A 1 378 ? -4.617 14.961 13.094 1 98.75 378 ALA A N 1
ATOM 2860 C CA . ALA A 1 378 ? -3.229 15.32 12.812 1 98.75 378 ALA A CA 1
ATOM 2861 C C . ALA A 1 378 ? -2.332 15.016 14.008 1 98.75 378 ALA A C 1
ATOM 2863 O O . ALA A 1 378 ? -2.793 15.016 15.156 1 98.75 378 ALA A O 1
ATOM 2864 N N . HIS A 1 379 ? -0.998 14.789 13.75 1 98.31 379 HIS A N 1
ATOM 2865 C CA . HIS A 1 379 ? 0.124 14.648 14.672 1 98.31 379 HIS A CA 1
ATOM 2866 C C . HIS A 1 379 ? 0.191 13.234 15.242 1 98.31 379 HIS A C 1
ATOM 2868 O O . HIS A 1 379 ? 1.077 12.453 14.883 1 98.31 379 HIS A O 1
ATOM 2874 N N . LEU A 1 380 ? -0.777 12.883 16.078 1 98.62 380 LEU A N 1
ATOM 2875 C CA . LEU A 1 380 ? -0.852 11.508 16.547 1 98.62 380 LEU A CA 1
ATOM 2876 C C . LEU A 1 380 ? 0.46 11.086 17.203 1 98.62 380 LEU A C 1
ATOM 2878 O O . LEU A 1 380 ? 1.019 10.039 16.875 1 98.62 380 LEU A O 1
ATOM 2882 N N . GLN A 1 381 ? 0.955 11.875 18.141 1 98.75 381 GLN A N 1
ATOM 2883 C CA . GLN A 1 381 ? 2.211 11.531 18.797 1 98.75 381 GLN A CA 1
ATOM 2884 C C . GLN A 1 381 ? 2.055 10.297 19.688 1 98.75 381 GLN A C 1
ATOM 2886 O O . GLN A 1 381 ? 2.828 9.344 19.562 1 98.75 381 GLN A O 1
ATOM 2891 N N . VAL A 1 382 ? 1.071 10.297 20.578 1 98.69 382 VAL A N 1
ATOM 2892 C CA . VAL A 1 382 ? 0.778 9.117 21.391 1 98.69 382 VAL A CA 1
ATOM 2893 C C . VAL A 1 382 ? -0.626 8.609 21.078 1 98.69 382 VAL A C 1
ATOM 2895 O O . VAL A 1 382 ? -1.599 9.359 21.156 1 98.69 382 VAL A O 1
ATOM 2898 N N . VAL A 1 383 ? -0.771 7.375 20.641 1 98.69 383 VAL A N 1
ATOM 2899 C CA . VAL A 1 383 ? -2.053 6.75 20.328 1 98.69 383 VAL A CA 1
ATOM 2900 C C . VAL A 1 383 ? -2.195 5.449 21.125 1 98.69 383 VAL A C 1
ATOM 2902 O O . VAL A 1 383 ? -1.312 4.586 21.078 1 98.69 383 VAL A O 1
ATOM 2905 N N . HIS A 1 384 ? -3.262 5.383 21.891 1 98.38 384 HIS A N 1
ATOM 2906 C CA . HIS A 1 384 ? -3.529 4.152 22.625 1 98.38 384 HIS A CA 1
ATOM 2907 C C . HIS A 1 384 ? -3.807 2.99 21.688 1 98.38 384 HIS A C 1
ATOM 2909 O O . HIS A 1 384 ? -4.523 3.15 20.688 1 98.38 384 HIS A O 1
ATOM 2915 N N . PRO A 1 385 ? -3.238 1.765 21.969 1 97.12 385 PRO A N 1
ATOM 2916 C CA . PRO A 1 385 ? -3.424 0.615 21.094 1 97.12 385 PRO A CA 1
ATOM 2917 C C . PRO A 1 385 ? -4.895 0.304 20.828 1 97.12 385 PRO A C 1
ATOM 2919 O O . PRO A 1 385 ? -5.25 -0.127 19.719 1 97.12 385 PRO A O 1
ATOM 2922 N N . ASP A 1 386 ? -5.781 0.598 21.75 1 97.25 386 ASP A N 1
ATOM 2923 C CA . ASP A 1 386 ? -7.207 0.323 21.609 1 97.25 386 ASP A CA 1
ATOM 2924 C C . ASP A 1 386 ? -7.84 1.247 20.562 1 97.25 386 ASP A C 1
ATOM 2926 O O . ASP A 1 386 ? -8.906 0.949 20.031 1 97.25 386 ASP A O 1
ATOM 2930 N N . ASP A 1 387 ? -7.227 2.359 20.312 1 98.44 387 ASP A N 1
ATOM 2931 C CA . ASP A 1 387 ? -7.828 3.359 19.422 1 98.44 387 ASP A CA 1
ATOM 2932 C C . ASP A 1 387 ? -7.305 3.223 18 1 98.44 387 ASP A C 1
ATOM 2934 O O . ASP A 1 387 ? -7.891 3.771 17.062 1 98.44 387 ASP A O 1
ATOM 2938 N N . VAL A 1 388 ? -6.262 2.459 17.812 1 98 388 VAL A N 1
ATOM 2939 C CA . VAL A 1 388 ? -5.613 2.318 16.5 1 98 388 VAL A CA 1
ATOM 2940 C C . VAL A 1 388 ? -6.594 1.725 15.5 1 98 388 VAL A C 1
ATOM 2942 O O . VAL A 1 388 ? -6.828 2.303 14.438 1 98 388 VAL A O 1
ATOM 2945 N N . PRO A 1 389 ? -7.352 0.592 15.82 1 96.31 389 PRO A N 1
ATOM 2946 C CA . PRO A 1 389 ? -8.25 0.004 14.828 1 96.31 389 PRO A CA 1
ATOM 2947 C C . PRO A 1 389 ? -9.484 0.872 14.555 1 96.31 389 PRO A C 1
ATOM 2949 O O . PRO A 1 389 ? -10.172 0.681 13.555 1 96.31 389 PRO A O 1
ATOM 2952 N N . ARG A 1 390 ? -9.766 1.817 15.43 1 97.56 390 ARG A N 1
ATOM 2953 C CA . ARG A 1 390 ? -10.953 2.65 15.312 1 97.56 390 ARG A CA 1
ATOM 2954 C C . ARG A 1 390 ? -10.836 3.605 14.133 1 97.56 390 ARG A C 1
ATOM 2956 O O . ARG A 1 390 ? -11.852 4.074 13.602 1 97.56 390 ARG A O 1
ATOM 2963 N N . PHE A 1 391 ? -9.602 3.93 13.703 1 97.94 391 PHE A N 1
ATOM 2964 C CA . PHE A 1 391 ? -9.414 4.82 12.562 1 97.94 391 PHE A CA 1
ATOM 2965 C C . PHE A 1 391 ? -10.125 4.273 11.328 1 97.94 391 PHE A C 1
ATOM 2967 O O . PHE A 1 391 ? -10.992 4.934 10.766 1 97.94 391 PHE A O 1
ATOM 2974 N N . ARG A 1 392 ? -9.781 3.068 10.977 1 95.25 392 ARG A N 1
ATOM 2975 C CA . ARG A 1 392 ? -10.406 2.455 9.805 1 95.25 392 ARG A CA 1
ATOM 2976 C C . ARG A 1 392 ? -11.906 2.289 10.008 1 95.25 392 ARG A C 1
ATOM 2978 O O . ARG A 1 392 ? -12.695 2.594 9.109 1 95.25 392 ARG A O 1
ATOM 2985 N N . ALA A 1 393 ? -12.328 1.823 11.164 1 93.62 393 ALA A N 1
ATOM 2986 C CA . ALA A 1 393 ? -13.727 1.518 11.445 1 93.62 393 ALA A CA 1
ATOM 2987 C C . ALA A 1 393 ? -14.602 2.762 11.305 1 93.62 393 ALA A C 1
ATOM 2989 O O . ALA A 1 393 ? -15.742 2.676 10.859 1 93.62 393 ALA A O 1
ATOM 2990 N N . LEU A 1 394 ? -14.047 3.896 11.656 1 96.19 394 LEU A N 1
ATOM 2991 C CA . LEU A 1 394 ? -14.828 5.129 11.695 1 96.19 394 LEU A CA 1
ATOM 2992 C C . LEU A 1 394 ? -14.602 5.961 10.438 1 96.19 394 LEU A C 1
ATOM 2994 O O . LEU A 1 394 ? -15.258 6.984 10.234 1 96.19 394 LEU A O 1
ATOM 2998 N N . GLY A 1 395 ? -13.672 5.508 9.594 1 95.31 395 GLY A N 1
ATOM 2999 C CA . GLY A 1 395 ? -13.344 6.273 8.398 1 95.31 395 GLY A CA 1
ATOM 3000 C C . GLY A 1 395 ? -12.547 7.527 8.703 1 95.31 395 GLY A C 1
ATOM 3001 O O . GLY A 1 395 ? -12.68 8.539 8.008 1 95.31 395 GLY A O 1
ATOM 3002 N N . ALA A 1 396 ? -11.82 7.535 9.781 1 97.69 396 ALA A N 1
ATOM 3003 C CA . ALA A 1 396 ? -10.922 8.633 10.125 1 97.69 396 ALA A CA 1
ATOM 3004 C C . ALA A 1 396 ? -9.523 8.391 9.562 1 97.69 396 ALA A C 1
ATOM 3006 O O . ALA A 1 396 ? -9.016 7.266 9.602 1 97.69 396 ALA A O 1
ATOM 3007 N N . SER A 1 397 ? -8.945 9.391 8.945 1 98.38 397 SER A N 1
ATOM 3008 C CA . SER A 1 397 ? -7.594 9.281 8.414 1 98.38 397 SER A CA 1
ATOM 3009 C C . SER A 1 397 ? -6.559 9.68 9.461 1 98.38 397 SER A C 1
ATOM 3011 O O . SER A 1 397 ? -6.805 10.57 10.281 1 98.38 397 SER A O 1
ATOM 3013 N N . ALA A 1 398 ? -5.43 9 9.469 1 98.69 398 ALA A N 1
ATOM 3014 C CA . ALA A 1 398 ? -4.262 9.398 10.25 1 98.69 398 ALA A CA 1
ATOM 3015 C C . ALA A 1 398 ? -3.385 10.367 9.461 1 98.69 398 ALA A C 1
ATOM 3017 O O . ALA A 1 398 ? -2.734 9.977 8.492 1 98.69 398 ALA A O 1
ATOM 3018 N N . ASN A 1 399 ? -3.432 11.586 9.844 1 98.81 399 ASN A N 1
ATOM 3019 C CA . ASN A 1 399 ? -2.59 12.617 9.242 1 98.81 399 ASN A CA 1
ATOM 3020 C C . ASN A 1 399 ? -1.267 12.766 9.984 1 98.81 399 ASN A C 1
ATOM 3022 O O . ASN A 1 399 ? -1.188 13.484 10.984 1 98.81 399 ASN A O 1
ATOM 3026 N N . MET A 1 400 ? -0.206 12.219 9.438 1 98.81 400 MET A N 1
ATOM 3027 C CA . MET A 1 400 ? 1.082 12.055 10.102 1 98.81 400 MET A CA 1
ATOM 3028 C C . MET A 1 400 ? 1.977 13.266 9.859 1 98.81 400 MET A C 1
ATOM 3030 O O . MET A 1 400 ? 1.947 13.859 8.773 1 98.81 400 MET A O 1
ATOM 3034 N N . GLN A 1 401 ? 2.74 13.648 10.789 1 98.62 401 GLN A N 1
ATOM 3035 C CA . GLN A 1 401 ? 3.93 14.477 10.641 1 98.62 401 GLN A CA 1
ATOM 3036 C C . GLN A 1 401 ? 5.203 13.664 10.836 1 98.62 401 GLN A C 1
ATOM 3038 O O . GLN A 1 401 ? 5.863 13.773 11.875 1 98.62 401 GLN A O 1
ATOM 3043 N N . PRO A 1 402 ? 5.602 12.945 9.773 1 98.62 402 PRO A N 1
ATOM 3044 C CA . PRO A 1 402 ? 6.609 11.891 9.922 1 98.62 402 PRO A CA 1
ATOM 3045 C C . PRO A 1 402 ? 7.961 12.43 10.383 1 98.62 402 PRO A C 1
ATOM 3047 O O . PRO A 1 402 ? 8.688 11.742 11.102 1 98.62 402 PRO A O 1
ATOM 3050 N N . TYR A 1 403 ? 8.312 13.664 10.078 1 98.12 403 TYR A N 1
ATOM 3051 C CA . TYR A 1 403 ? 9.609 14.242 10.406 1 98.12 403 TYR A CA 1
ATOM 3052 C C . TYR A 1 403 ? 9.844 14.25 11.906 1 98.12 403 TYR A C 1
ATOM 3054 O O . TYR A 1 403 ? 10.992 14.25 12.359 1 98.12 403 TYR A O 1
ATOM 3062 N N . TRP A 1 404 ? 8.773 14.18 12.695 1 97.75 404 TRP A N 1
ATOM 3063 C CA . TRP A 1 404 ? 8.859 14.328 14.141 1 97.75 404 TRP A CA 1
ATOM 3064 C C . TRP A 1 404 ? 9.219 13 14.797 1 97.75 404 TRP A C 1
ATOM 3066 O O . TRP A 1 404 ? 9.602 12.961 15.969 1 97.75 404 TRP A O 1
ATOM 3076 N N . ALA A 1 405 ? 9.133 11.891 14.117 1 98.56 405 ALA A N 1
ATOM 3077 C CA . ALA A 1 405 ? 9.281 10.555 14.688 1 98.56 405 ALA A CA 1
ATOM 3078 C C . ALA A 1 405 ? 10.75 10.133 14.727 1 98.56 405 ALA A C 1
ATOM 3080 O O . ALA A 1 405 ? 11.125 9.117 14.125 1 98.56 405 ALA A O 1
ATOM 3081 N N . ALA A 1 406 ? 11.578 10.875 15.484 1 98.31 406 ALA A N 1
ATOM 3082 C CA . ALA A 1 406 ? 13.016 10.633 15.57 1 98.31 406 ALA A CA 1
ATOM 3083 C C . ALA A 1 406 ? 13.562 11.07 16.938 1 98.31 406 ALA A C 1
ATOM 3085 O O . ALA A 1 406 ? 12.93 11.859 17.641 1 98.31 406 ALA A O 1
ATOM 3086 N N . HIS A 1 407 ? 14.703 10.477 17.281 1 97.25 407 HIS A N 1
ATOM 3087 C CA . HIS A 1 407 ? 15.469 11 18.406 1 97.25 407 HIS A CA 1
ATOM 3088 C C . HIS A 1 407 ? 16.078 12.359 18.078 1 97.25 407 HIS A C 1
ATOM 3090 O O . HIS A 1 407 ? 16.609 12.555 17 1 97.25 407 HIS A O 1
ATOM 3096 N N . GLU A 1 408 ? 15.898 13.25 18.891 1 92.06 408 GLU A N 1
ATOM 3097 C CA . GLU A 1 408 ? 16.5 14.586 18.953 1 92.06 408 GLU A CA 1
ATOM 3098 C C . GLU A 1 408 ? 16.453 15.148 20.375 1 92.06 408 GLU A C 1
ATOM 3100 O O . GLU A 1 408 ? 15.734 14.625 21.234 1 92.06 408 GLU A O 1
ATOM 3105 N N . PRO A 1 409 ? 17.219 16.125 20.688 1 89.31 409 PRO A N 1
ATOM 3106 C CA . PRO A 1 409 ? 17.297 16.594 22.078 1 89.31 409 PRO A CA 1
ATOM 3107 C C . PRO A 1 409 ? 15.93 16.922 22.672 1 89.31 409 PRO A C 1
ATOM 3109 O O . PRO A 1 409 ? 15.656 16.578 23.828 1 89.31 409 PRO A O 1
ATOM 3112 N N . GLN A 1 410 ? 15.117 17.516 21.938 1 90.38 410 GLN A N 1
ATOM 3113 C CA . GLN A 1 410 ? 13.789 17.828 22.438 1 90.38 410 GLN A CA 1
ATOM 3114 C C . GLN A 1 410 ? 13.016 16.578 22.812 1 90.38 410 GLN A C 1
ATOM 3116 O O . GLN A 1 410 ? 12.367 16.516 23.859 1 90.38 410 GLN A O 1
ATOM 3121 N N . MET A 1 411 ? 13.008 15.57 21.984 1 94.56 411 MET A N 1
ATOM 3122 C CA . MET A 1 411 ? 12.359 14.289 22.25 1 94.56 411 MET A CA 1
ATOM 3123 C C . MET A 1 411 ? 13 13.594 23.453 1 94.56 411 MET A C 1
ATOM 3125 O O . MET A 1 411 ? 12.297 13.18 24.375 1 94.56 411 MET A O 1
ATOM 3129 N N . ASP A 1 412 ? 14.281 13.578 23.547 1 94.44 412 ASP A N 1
ATOM 3130 C CA . ASP A 1 412 ? 15.031 12.789 24.516 1 94.44 412 ASP A CA 1
ATOM 3131 C C . ASP A 1 412 ? 15.055 13.477 25.875 1 94.44 412 ASP A C 1
ATOM 3133 O O . ASP A 1 412 ? 15.086 12.812 26.922 1 94.44 412 ASP A O 1
ATOM 3137 N N . GLU A 1 413 ? 15 14.883 25.828 1 91.69 413 GLU A N 1
ATOM 3138 C CA . GLU A 1 413 ? 15.242 15.609 27.078 1 91.69 413 GLU A CA 1
ATOM 3139 C C . GLU A 1 413 ? 13.945 16.203 27.625 1 91.69 413 GLU A C 1
ATOM 3141 O O . GLU A 1 413 ? 13.805 16.406 28.828 1 91.69 413 GLU A O 1
ATOM 3146 N N . LEU A 1 414 ? 13.031 16.453 26.719 1 91.38 414 LEU A N 1
ATOM 3147 C CA . LEU A 1 414 ? 11.875 17.219 27.156 1 91.38 414 LEU A CA 1
ATOM 3148 C C . LEU A 1 414 ? 10.594 16.406 27.031 1 91.38 414 LEU A C 1
ATOM 3150 O O . LEU A 1 414 ? 9.547 16.797 27.531 1 91.38 414 LEU A O 1
ATOM 3154 N N . THR A 1 415 ? 10.609 15.25 26.359 1 95.06 415 THR A N 1
ATOM 3155 C CA . THR A 1 415 ? 9.391 14.477 26.141 1 95.06 415 THR A CA 1
ATOM 3156 C C . THR A 1 415 ? 9.469 13.125 26.844 1 95.06 415 THR A C 1
ATOM 3158 O O . THR A 1 415 ? 8.773 12.898 27.828 1 95.06 415 THR A O 1
ATOM 3161 N N . ILE A 1 416 ? 10.453 12.281 26.531 1 96.38 416 ILE A N 1
ATOM 3162 C CA . ILE A 1 416 ? 10.516 10.883 26.938 1 96.38 416 ILE A CA 1
ATOM 3163 C C . ILE A 1 416 ? 10.609 10.789 28.469 1 96.38 416 ILE A C 1
ATOM 3165 O O . ILE A 1 416 ? 9.867 10.039 29.094 1 96.38 416 ILE A O 1
ATOM 3169 N N . PRO A 1 417 ? 11.445 11.641 29.125 1 94.88 417 PRO A N 1
ATOM 3170 C CA . PRO A 1 417 ? 11.609 11.477 30.578 1 94.88 417 PRO A CA 1
ATOM 3171 C C . PRO A 1 417 ? 10.352 11.844 31.359 1 94.88 417 PRO A C 1
ATOM 3173 O O . PRO A 1 417 ? 10.227 11.484 32.531 1 94.88 417 PRO A O 1
ATOM 3176 N N . PHE A 1 418 ? 9.484 12.516 30.703 1 95.12 418 PHE A N 1
ATOM 3177 C CA . PHE A 1 418 ? 8.352 13.07 31.438 1 95.12 418 PHE A CA 1
ATOM 3178 C C . PHE A 1 418 ? 7.07 12.328 31.094 1 95.12 418 PHE A C 1
ATOM 3180 O O . PHE A 1 418 ? 5.996 12.664 31.594 1 95.12 418 PHE A O 1
ATOM 3187 N N . LEU A 1 419 ? 7.121 11.398 30.234 1 96.56 419 LEU A N 1
ATOM 3188 C CA . LEU A 1 419 ? 5.996 10.523 29.922 1 96.56 419 LEU A CA 1
ATOM 3189 C C . LEU A 1 419 ? 6.086 9.219 30.703 1 96.56 419 LEU A C 1
ATOM 3191 O O . LEU A 1 419 ? 7.188 8.727 30.984 1 96.56 419 LEU A O 1
ATOM 3195 N N . GLU A 1 420 ? 4.859 8.742 31.109 1 94.88 420 GLU A N 1
ATOM 3196 C CA . GLU A 1 420 ? 4.852 7.355 31.562 1 94.88 420 GLU A CA 1
ATOM 3197 C C . GLU A 1 420 ? 5.512 6.438 30.531 1 94.88 420 GLU A C 1
ATOM 3199 O O . GLU A 1 420 ? 5.281 6.578 29.328 1 94.88 420 GLU A O 1
ATOM 3204 N N . PRO A 1 421 ? 6.328 5.496 31.016 1 94.5 421 PRO A N 1
ATOM 3205 C CA . PRO A 1 421 ? 7.094 4.656 30.094 1 94.5 421 PRO A CA 1
ATOM 3206 C C . PRO A 1 421 ? 6.219 3.992 29.031 1 94.5 421 PRO A C 1
ATOM 3208 O O . PRO A 1 421 ? 6.625 3.879 27.875 1 94.5 421 PRO A O 1
ATOM 3211 N N . GLU A 1 422 ? 5.09 3.574 29.375 1 94.44 422 GLU A N 1
ATOM 3212 C CA . GLU A 1 422 ? 4.184 2.951 28.422 1 94.44 422 GLU A CA 1
ATOM 3213 C C . GLU A 1 422 ? 3.781 3.934 27.312 1 94.44 422 GLU A C 1
ATOM 3215 O O . GLU A 1 422 ? 3.699 3.564 26.141 1 94.44 422 GLU A O 1
ATOM 3220 N N . LEU A 1 423 ? 3.506 5.148 27.688 1 96.31 423 LEU A N 1
ATOM 3221 C CA . LEU A 1 423 ? 3.152 6.18 26.719 1 96.31 423 LEU A CA 1
ATOM 3222 C C . LEU A 1 423 ? 4.336 6.504 25.812 1 96.31 423 LEU A C 1
ATOM 3224 O O . LEU A 1 423 ? 4.164 6.691 24.609 1 96.31 423 LEU A O 1
ATOM 3228 N N . ALA A 1 424 ? 5.508 6.547 26.422 1 96.56 424 ALA A N 1
ATOM 3229 C CA . ALA A 1 424 ? 6.715 6.855 25.656 1 96.56 424 ALA A CA 1
ATOM 3230 C C . ALA A 1 424 ? 6.949 5.82 24.562 1 96.56 424 ALA A C 1
ATOM 3232 O O . ALA A 1 424 ? 7.445 6.152 23.484 1 96.56 424 ALA A O 1
ATOM 3233 N N . ARG A 1 425 ? 6.523 4.605 24.766 1 96.69 425 ARG A N 1
ATOM 3234 C CA . ARG A 1 425 ? 6.758 3.51 23.828 1 96.69 425 ARG A CA 1
ATOM 3235 C C . ARG A 1 425 ? 5.684 3.471 22.75 1 96.69 425 ARG A C 1
ATOM 3237 O O . ARG A 1 425 ? 5.773 2.686 21.812 1 96.69 425 ARG A O 1
ATOM 3244 N N . ARG A 1 426 ? 4.695 4.336 22.797 1 97.38 426 ARG A N 1
ATOM 3245 C CA . ARG A 1 426 ? 3.561 4.316 21.891 1 97.38 426 ARG A CA 1
ATOM 3246 C C . ARG A 1 426 ? 3.559 5.555 21 1 97.38 426 ARG A C 1
ATOM 3248 O O . ARG A 1 426 ? 2.521 5.922 20.438 1 97.38 426 ARG A O 1
ATOM 3255 N N . GLN A 1 427 ? 4.715 6.18 20.859 1 98.69 427 GLN A N 1
ATOM 3256 C CA . GLN A 1 427 ? 4.789 7.43 20.109 1 98.69 427 GLN A CA 1
ATOM 3257 C C . GLN A 1 427 ? 4.879 7.172 18.609 1 98.69 427 GLN A C 1
ATOM 3259 O O . GLN A 1 427 ? 5.605 6.277 18.172 1 98.69 427 GLN A O 1
ATOM 3264 N N . TYR A 1 428 ? 4.094 7.945 17.844 1 98.75 428 TYR A N 1
ATOM 3265 C CA . TYR A 1 428 ? 4.07 7.957 16.375 1 98.75 428 TYR A CA 1
ATOM 3266 C C . TYR A 1 428 ? 3.926 6.543 15.828 1 98.75 428 TYR A C 1
ATOM 3268 O O . TYR A 1 428 ? 4.738 6.105 15.008 1 98.75 428 TYR A O 1
ATOM 3276 N N . PRO A 1 429 ? 2.789 5.848 16.188 1 98.62 429 PRO A N 1
ATOM 3277 C CA . PRO A 1 429 ? 2.629 4.445 15.797 1 98.62 429 PRO A CA 1
ATOM 3278 C C . PRO A 1 429 ? 2.186 4.293 14.344 1 98.62 429 PRO A C 1
ATOM 3280 O O . PRO A 1 429 ? 1.143 3.691 14.07 1 98.62 429 PRO A O 1
ATOM 3283 N N . PHE A 1 430 ? 3.029 4.676 13.414 1 98.62 430 PHE A N 1
ATOM 3284 C CA . PHE A 1 430 ? 2.678 4.754 12 1 98.62 430 PHE A CA 1
ATOM 3285 C C . PHE A 1 430 ? 2.484 3.361 11.414 1 98.62 430 PHE A C 1
ATOM 3287 O O . PHE A 1 430 ? 1.525 3.119 10.68 1 98.62 430 PHE A O 1
ATOM 3294 N N . ALA A 1 431 ? 3.355 2.406 11.742 1 97.75 431 ALA A N 1
ATOM 3295 C CA . ALA A 1 431 ? 3.219 1.042 11.234 1 97.75 431 ALA A CA 1
ATOM 3296 C C . ALA A 1 431 ? 1.96 0.377 11.789 1 97.75 431 ALA A C 1
ATOM 3298 O O . ALA A 1 431 ? 1.265 -0.343 11.07 1 97.75 431 ALA A O 1
ATOM 3299 N N . ALA A 1 432 ? 1.709 0.604 13.07 1 97.62 432 ALA A N 1
ATOM 3300 C CA . ALA A 1 432 ? 0.51 0.035 13.688 1 97.62 432 ALA A CA 1
ATOM 3301 C C . ALA A 1 432 ? -0.752 0.545 12.992 1 97.62 432 ALA A C 1
ATOM 3303 O O . ALA A 1 432 ? -1.688 -0.222 12.75 1 97.62 432 ALA A O 1
ATOM 3304 N N . LEU A 1 433 ? -0.79 1.833 12.703 1 98.06 433 LEU A N 1
ATOM 3305 C CA . LEU A 1 433 ? -1.921 2.432 12 1 98.06 433 LEU A CA 1
ATOM 3306 C C . LEU A 1 433 ? -2.076 1.836 10.609 1 98.06 433 LEU A C 1
ATOM 3308 O O . LEU A 1 433 ? -3.18 1.45 10.211 1 98.06 433 LEU A O 1
ATOM 3312 N N . ARG A 1 434 ? -0.978 1.721 9.891 1 96.75 434 ARG A N 1
ATOM 3313 C CA . ARG A 1 434 ? -0.989 1.092 8.57 1 96.75 434 ARG A CA 1
ATOM 3314 C C . ARG A 1 434 ? -1.507 -0.341 8.656 1 96.75 434 ARG A C 1
ATOM 3316 O O . ARG A 1 434 ? -2.365 -0.742 7.867 1 96.75 434 ARG A O 1
ATOM 3323 N N . ASP A 1 435 ? -0.99 -1.109 9.617 1 95.88 435 ASP A N 1
ATOM 3324 C CA . ASP A 1 435 ? -1.319 -2.523 9.758 1 95.88 435 ASP A CA 1
ATOM 3325 C C . ASP A 1 435 ? -2.797 -2.711 10.094 1 95.88 435 ASP A C 1
ATOM 3327 O O . ASP A 1 435 ? -3.396 -3.727 9.734 1 95.88 435 ASP A O 1
ATOM 3331 N N . ALA A 1 436 ? -3.391 -1.698 10.695 1 95.88 436 ALA A N 1
ATOM 3332 C CA . ALA A 1 436 ? -4.805 -1.747 11.062 1 95.88 436 ALA A CA 1
ATOM 3333 C C . ALA A 1 436 ? -5.688 -1.303 9.898 1 95.88 436 ALA A C 1
ATOM 3335 O O . ALA A 1 436 ? -6.914 -1.337 9.992 1 95.88 436 ALA A O 1
ATOM 3336 N N . GLY A 1 437 ? -5.09 -0.88 8.859 1 94.69 437 GLY A N 1
ATOM 3337 C CA . GLY A 1 437 ? -5.84 -0.499 7.668 1 94.69 437 GLY A CA 1
ATOM 3338 C C . GLY A 1 437 ? -6.277 0.953 7.68 1 94.69 437 GLY A C 1
ATOM 3339 O O . GLY A 1 437 ? -7.129 1.355 6.887 1 94.69 437 GLY A O 1
ATOM 3340 N N . ALA A 1 438 ? -5.727 1.762 8.562 1 96.69 438 ALA A N 1
ATOM 3341 C CA . ALA A 1 438 ? -6.055 3.184 8.594 1 96.69 438 ALA A CA 1
ATOM 3342 C C . ALA A 1 438 ? -5.574 3.887 7.328 1 96.69 438 ALA A C 1
ATOM 3344 O O . ALA A 1 438 ? -4.547 3.516 6.758 1 96.69 438 ALA A O 1
ATOM 3345 N N . HIS A 1 439 ? -6.41 4.824 6.84 1 97.19 439 HIS A N 1
ATOM 3346 C CA . HIS A 1 439 ? -5.949 5.695 5.762 1 97.19 439 HIS A CA 1
ATOM 3347 C C . HIS A 1 439 ? -4.879 6.664 6.258 1 97.19 439 HIS A C 1
ATOM 3349 O O . HIS A 1 439 ? -5.094 7.391 7.227 1 97.19 439 HIS A O 1
ATOM 3355 N N . LEU A 1 440 ? -3.686 6.664 5.609 1 98.25 440 LEU A N 1
ATOM 3356 C CA . LEU A 1 440 ? -2.57 7.492 6.051 1 98.25 440 LEU A CA 1
ATOM 3357 C C . LEU A 1 440 ? -2.404 8.711 5.141 1 98.25 440 LEU A C 1
ATOM 3359 O O . LEU A 1 440 ? -2.477 8.586 3.916 1 98.25 440 LEU A O 1
ATOM 3363 N N . ALA A 1 441 ? -2.293 9.812 5.645 1 98.69 441 ALA A N 1
ATOM 3364 C CA . ALA A 1 441 ? -1.893 11.07 5.02 1 98.69 441 ALA A CA 1
ATOM 3365 C C . ALA A 1 441 ? -0.716 11.695 5.758 1 98.69 441 ALA A C 1
ATOM 3367 O O . ALA A 1 441 ? -0.35 11.25 6.848 1 98.69 441 ALA A O 1
ATOM 3368 N N . ALA A 1 442 ? -0.098 12.688 5.121 1 98.75 442 ALA A N 1
ATOM 3369 C CA . ALA A 1 442 ? 1.082 13.273 5.75 1 98.75 442 ALA A CA 1
ATOM 3370 C C . ALA A 1 442 ? 1.12 14.781 5.543 1 98.75 442 ALA A C 1
ATOM 3372 O O . ALA A 1 442 ? 0.594 15.289 4.551 1 98.75 442 ALA A O 1
ATOM 3373 N N . GLY A 1 443 ? 1.648 15.445 6.441 1 98.5 443 GLY A N 1
ATOM 3374 C CA . GLY A 1 443 ? 1.86 16.875 6.406 1 98.5 443 GLY A CA 1
ATOM 3375 C C . GLY A 1 443 ? 3.07 17.328 7.211 1 98.5 443 GLY A C 1
ATOM 3376 O O . GLY A 1 443 ? 3.732 16.5 7.848 1 98.5 443 GLY A O 1
ATOM 3377 N N . SER A 1 444 ? 3.365 18.594 7.168 1 98.19 444 SER A N 1
ATOM 3378 C CA . SER A 1 444 ? 4.621 19.078 7.734 1 98.19 444 SER A CA 1
ATOM 3379 C C . SER A 1 444 ? 4.383 19.891 9 1 98.19 444 SER A C 1
ATOM 3381 O O . SER A 1 444 ? 5.258 19.969 9.867 1 98.19 444 SER A O 1
ATOM 3383 N N . ASP A 1 445 ? 3.203 20.5 9.07 1 97.94 445 ASP A N 1
ATOM 3384 C CA . ASP A 1 445 ? 2.922 21.5 10.102 1 97.94 445 ASP A CA 1
ATOM 3385 C C . ASP A 1 445 ? 3.908 22.656 10.031 1 97.94 445 ASP A C 1
ATOM 3387 O O . ASP A 1 445 ? 4.172 23.312 11.039 1 97.94 445 ASP A O 1
ATOM 3391 N N . TRP A 1 446 ? 4.508 22.875 8.891 1 96.44 446 TRP A N 1
ATOM 3392 C CA . TRP A 1 446 ? 5.402 24.016 8.688 1 96.44 446 TRP A CA 1
ATOM 3393 C C . TRP A 1 446 ? 4.699 25.328 9.016 1 96.44 446 TRP A C 1
ATOM 3395 O O . TRP A 1 446 ? 3.557 25.547 8.602 1 96.44 446 TRP A O 1
ATOM 3405 N N . PRO A 1 447 ? 5.355 26.109 9.805 1 94.31 447 PRO A N 1
ATOM 3406 C CA . PRO A 1 447 ? 6.801 26.203 10.023 1 94.31 447 PRO A CA 1
ATOM 3407 C C . PRO A 1 447 ? 7.254 25.5 11.297 1 94.31 447 PRO A C 1
ATOM 3409 O O . PRO A 1 447 ? 8.383 25.703 11.758 1 94.31 447 PRO A O 1
ATOM 3412 N N . VAL A 1 448 ? 6.469 24.594 11.867 1 92.25 448 VAL A N 1
ATOM 3413 C CA . VAL A 1 448 ? 6.879 23.828 13.039 1 92.25 448 VAL A CA 1
ATOM 3414 C C . VAL A 1 448 ? 8.062 22.922 12.688 1 92.25 448 VAL A C 1
ATOM 3416 O O . VAL A 1 448 ? 9 22.781 13.469 1 92.25 448 VAL A O 1
ATOM 3419 N N . SER A 1 449 ? 7.988 22.328 11.578 1 93.5 449 SER A N 1
ATOM 3420 C CA . SER A 1 449 ? 9.086 21.531 11.047 1 93.5 449 SER A CA 1
ATOM 3421 C C . SER A 1 449 ? 9.273 21.781 9.547 1 93.5 449 SER A C 1
ATOM 3423 O O . SER A 1 449 ? 8.539 22.562 8.945 1 93.5 449 SER A O 1
ATOM 3425 N N . THR A 1 450 ? 10.312 21.156 9 1 94.81 450 THR A N 1
ATOM 3426 C CA . THR A 1 450 ? 10.609 21.344 7.586 1 94.81 450 THR A CA 1
ATOM 3427 C C . THR A 1 450 ? 9.406 20.984 6.727 1 94.81 450 THR A C 1
ATOM 3429 O O . THR A 1 450 ? 8.695 20.016 7.016 1 94.81 450 THR A O 1
ATOM 3432 N N . PRO A 1 451 ? 9.109 21.844 5.711 1 97.25 451 PRO A N 1
ATOM 3433 C CA . PRO A 1 451 ? 8.031 21.516 4.77 1 97.25 451 PRO A CA 1
ATOM 3434 C C . PRO A 1 451 ? 8.469 20.531 3.699 1 97.25 451 PRO A C 1
ATOM 3436 O O . PRO A 1 451 ? 7.699 20.203 2.791 1 97.25 451 PRO A O 1
ATOM 3439 N N . ASP A 1 452 ? 9.711 19.984 3.787 1 98.31 452 ASP A N 1
ATOM 3440 C CA . ASP A 1 452 ? 10.273 19.109 2.758 1 98.31 452 ASP A CA 1
ATOM 3441 C C . ASP A 1 452 ? 9.711 17.703 2.875 1 98.31 452 ASP A C 1
ATOM 3443 O O . ASP A 1 452 ? 10.07 16.953 3.793 1 98.31 452 ASP A O 1
ATOM 3447 N N . PRO A 1 453 ? 8.859 17.266 1.892 1 98.81 453 PRO A N 1
ATOM 3448 C CA . PRO A 1 453 ? 8.289 15.922 1.965 1 98.81 453 PRO A CA 1
ATOM 3449 C C . PRO A 1 453 ? 9.359 14.828 1.942 1 98.81 453 PRO A C 1
ATOM 3451 O O . PRO A 1 453 ? 9.195 13.789 2.59 1 98.81 453 PRO A O 1
ATOM 3454 N N . VAL A 1 454 ? 10.5 15.047 1.263 1 98.81 454 VAL A N 1
ATOM 3455 C CA . VAL A 1 454 ? 11.547 14.039 1.151 1 98.81 454 VAL A CA 1
ATOM 3456 C C . VAL A 1 454 ? 12.133 13.75 2.531 1 98.81 454 VAL A C 1
ATOM 3458 O O . VAL A 1 454 ? 12.383 12.586 2.875 1 98.81 454 VAL A O 1
ATOM 3461 N N . GLN A 1 455 ? 12.273 14.75 3.322 1 98.56 455 GLN A N 1
ATOM 3462 C CA . GLN A 1 455 ? 12.789 14.57 4.676 1 98.56 455 GLN A CA 1
ATOM 3463 C C . GLN A 1 455 ? 11.781 13.844 5.559 1 98.56 455 GLN A C 1
ATOM 3465 O O . GLN A 1 455 ? 12.164 13.023 6.395 1 98.56 455 GLN A O 1
ATOM 3470 N N . GLY A 1 456 ? 10.5 14.234 5.43 1 98.75 456 GLY A N 1
ATOM 3471 C CA . GLY A 1 456 ? 9.461 13.5 6.133 1 98.75 456 GLY A CA 1
ATOM 3472 C C . GLY A 1 456 ? 9.422 12.023 5.762 1 98.75 456 GLY A C 1
ATOM 3473 O O . GLY A 1 456 ? 9.336 11.164 6.637 1 98.75 456 GLY A O 1
ATOM 3474 N N . ILE A 1 457 ? 9.516 11.734 4.48 1 98.88 457 ILE A N 1
ATOM 3475 C CA . ILE A 1 457 ? 9.516 10.367 3.969 1 98.88 457 ILE A CA 1
ATOM 3476 C C . ILE A 1 457 ? 10.727 9.609 4.52 1 98.88 457 ILE A C 1
ATOM 3478 O O . ILE A 1 457 ? 10.602 8.461 4.941 1 98.88 457 ILE A O 1
ATOM 3482 N N . HIS A 1 458 ? 11.922 10.242 4.504 1 98.81 458 HIS A N 1
ATOM 3483 C CA . HIS A 1 458 ? 13.133 9.625 5.043 1 98.81 458 HIS A CA 1
ATOM 3484 C C . HIS A 1 458 ? 12.914 9.156 6.477 1 98.81 458 HIS A C 1
ATOM 3486 O O . HIS A 1 458 ? 13.25 8.023 6.82 1 98.81 458 HIS A O 1
ATOM 3492 N N . VAL A 1 459 ? 12.32 9.984 7.273 1 98.88 459 VAL A N 1
ATOM 3493 C CA . VAL A 1 459 ? 12.148 9.648 8.68 1 98.88 459 VAL A CA 1
ATOM 3494 C C . VAL A 1 459 ? 11.062 8.578 8.828 1 98.88 459 VAL A C 1
ATOM 3496 O O . VAL A 1 459 ? 11.172 7.695 9.68 1 98.88 459 VAL A O 1
ATOM 3499 N N . ALA A 1 460 ? 10.008 8.656 8.039 1 98.88 460 ALA A N 1
ATOM 3500 C CA . ALA A 1 460 ? 8.977 7.629 8.078 1 98.88 460 ALA A CA 1
ATOM 3501 C C . ALA A 1 460 ? 9.57 6.242 7.855 1 98.88 460 ALA A C 1
ATOM 3503 O O . ALA A 1 460 ? 9.125 5.262 8.461 1 98.88 460 ALA A O 1
ATOM 3504 N N . VAL A 1 461 ? 10.578 6.164 7.004 1 98.69 461 VAL A N 1
ATOM 3505 C CA . VAL A 1 461 ? 11.164 4.891 6.586 1 98.69 461 VAL A CA 1
ATOM 3506 C C . VAL A 1 461 ? 12.289 4.5 7.539 1 98.69 461 VAL A C 1
ATOM 3508 O O . VAL A 1 461 ? 12.453 3.32 7.863 1 98.69 461 VAL A O 1
ATOM 3511 N N . ASN A 1 462 ? 13.039 5.496 8.07 1 98.69 462 ASN A N 1
ATOM 3512 C CA . ASN A 1 462 ? 14.273 5.18 8.789 1 98.69 462 ASN A CA 1
ATOM 3513 C C . ASN A 1 462 ? 14.141 5.465 10.281 1 98.69 462 ASN A C 1
ATOM 3515 O O . ASN A 1 462 ? 14.953 5.004 11.086 1 98.69 462 ASN A O 1
ATOM 3519 N N . ARG A 1 463 ? 13.164 6.254 10.727 1 98.69 463 ARG A N 1
ATOM 3520 C CA . ARG A 1 463 ? 12.906 6.637 12.109 1 98.69 463 ARG A CA 1
ATOM 3521 C C . ARG A 1 463 ? 14.086 7.41 12.695 1 98.69 463 ARG A C 1
ATOM 3523 O O . ARG A 1 463 ? 14.367 7.312 13.891 1 98.69 463 ARG A O 1
ATOM 3530 N N . ALA A 1 464 ? 14.781 8.078 11.836 1 98.56 464 ALA A N 1
ATOM 3531 C CA . ALA A 1 464 ? 15.891 8.969 12.148 1 98.56 464 ALA A CA 1
ATOM 3532 C C . ALA A 1 464 ? 16.031 10.062 11.086 1 98.56 464 ALA A C 1
ATOM 3534 O O . ALA A 1 464 ? 15.734 9.836 9.914 1 98.56 464 ALA A O 1
ATOM 3535 N N . HIS A 1 465 ? 16.469 11.234 11.516 1 97.44 465 HIS A N 1
ATOM 3536 C CA . HIS A 1 465 ? 16.703 12.312 10.562 1 97.44 465 HIS A CA 1
ATOM 3537 C C . HIS A 1 465 ? 17.844 11.977 9.609 1 97.44 465 HIS A C 1
ATOM 3539 O O . HIS A 1 465 ? 18.812 11.32 10.008 1 97.44 465 HIS A O 1
ATOM 3545 N N . HIS A 1 466 ? 17.703 12.422 8.43 1 96.69 466 HIS A N 1
ATOM 3546 C CA . HIS A 1 466 ? 18.781 12.258 7.453 1 96.69 466 HIS A CA 1
ATOM 3547 C C . HIS A 1 466 ? 20.062 12.938 7.922 1 96.69 466 HIS A C 1
ATOM 3549 O O . HIS A 1 466 ? 20.047 14.117 8.273 1 96.69 466 HIS A O 1
ATOM 3555 N N . GLY A 1 467 ? 21.078 12.195 8.094 1 91.62 467 GLY A N 1
ATOM 3556 C CA . GLY A 1 467 ? 22.359 12.734 8.523 1 91.62 467 GLY A CA 1
ATOM 3557 C C . GLY A 1 467 ? 22.438 12.992 10.016 1 91.62 467 GLY A C 1
ATOM 3558 O O . GLY A 1 467 ? 23.406 13.562 10.5 1 91.62 467 GLY A O 1
ATOM 3559 N N . GLY A 1 468 ? 21.484 12.828 10.938 1 86.5 468 GLY A N 1
ATOM 3560 C CA . GLY A 1 468 ? 21.391 13.195 12.344 1 86.5 468 GLY A CA 1
ATOM 3561 C C . GLY A 1 468 ? 22.281 12.352 13.242 1 86.5 468 GLY A C 1
ATOM 3562 O O . GLY A 1 468 ? 22.641 12.773 14.336 1 86.5 468 GLY A O 1
ATOM 3563 N N . GLY A 1 469 ? 22.734 11.148 12.922 1 90 469 GLY A N 1
ATOM 3564 C CA . GLY A 1 469 ? 23.641 10.297 13.68 1 90 469 GLY A CA 1
ATOM 3565 C C . GLY A 1 469 ? 22.953 9.578 14.828 1 90 469 GLY A C 1
ATOM 3566 O O . GLY A 1 469 ? 23.594 8.773 15.523 1 90 469 GLY A O 1
ATOM 3567 N N . TYR A 1 470 ? 21.703 9.906 15.219 1 95.56 470 TYR A N 1
ATOM 3568 C CA . TYR A 1 470 ? 20.969 9.234 16.281 1 95.56 470 TYR A CA 1
ATOM 3569 C C . TYR A 1 470 ? 20.469 7.875 15.82 1 95.56 470 TYR A C 1
ATOM 3571 O O . TYR A 1 470 ? 20.266 7.652 14.625 1 95.56 470 TYR A O 1
ATOM 3579 N N . PRO A 1 471 ? 20.312 6.914 16.781 1 97.25 471 PRO A N 1
ATOM 3580 C CA . PRO A 1 471 ? 19.672 5.645 16.438 1 97.25 471 PRO A CA 1
ATOM 3581 C C . PRO A 1 471 ? 18.203 5.816 16.062 1 97.25 471 PRO A C 1
ATOM 3583 O O . PRO A 1 471 ? 17.594 6.832 16.406 1 97.25 471 PRO A O 1
ATOM 3586 N N . PRO A 1 472 ? 17.641 4.805 15.352 1 98.31 472 PRO A N 1
ATOM 3587 C CA . PRO A 1 472 ? 16.234 4.906 14.977 1 98.31 472 PRO A CA 1
ATOM 3588 C C . PRO A 1 472 ? 15.305 4.949 16.188 1 98.31 472 PRO A C 1
ATOM 3590 O O . PRO A 1 472 ? 15.5 4.199 17.156 1 98.31 472 PRO A O 1
ATOM 3593 N N . PHE A 1 473 ? 14.328 5.883 16.203 1 98.62 473 PHE A N 1
ATOM 3594 C CA . PHE A 1 473 ? 13.305 6.031 17.234 1 98.62 473 PHE A CA 1
ATOM 3595 C C . PHE A 1 473 ? 12.188 5.016 17.047 1 98.62 473 PHE A C 1
ATOM 3597 O O . PHE A 1 473 ? 11.469 5.059 16.047 1 98.62 473 PHE A O 1
ATOM 3604 N N . LEU A 1 474 ? 12.008 4.016 17.984 1 98.19 474 LEU A N 1
ATOM 3605 C CA . LEU A 1 474 ? 10.969 2.99 17.938 1 98.19 474 LEU A CA 1
ATOM 3606 C C . LEU A 1 474 ? 10.883 2.363 16.562 1 98.19 474 LEU A C 1
ATOM 3608 O O . LEU A 1 474 ? 9.844 2.447 15.898 1 98.19 474 LEU A O 1
ATOM 3612 N N . PRO A 1 475 ? 11.961 1.641 16.172 1 97.25 475 PRO A N 1
ATOM 3613 C CA . PRO A 1 475 ? 12.125 1.164 14.797 1 97.25 475 PRO A CA 1
ATOM 3614 C C . PRO A 1 475 ? 11.008 0.21 14.367 1 97.25 475 PRO A C 1
ATOM 3616 O O . PRO A 1 475 ? 10.797 -0.001 13.172 1 97.25 475 PRO A O 1
ATOM 3619 N N . GLY A 1 476 ? 10.258 -0.396 15.273 1 96.44 476 GLY A N 1
ATOM 3620 C CA . GLY A 1 476 ? 9.125 -1.245 14.93 1 96.44 476 GLY A CA 1
ATOM 3621 C C . GLY A 1 476 ? 8.008 -0.497 14.227 1 96.44 476 GLY A C 1
ATOM 3622 O O . GLY A 1 476 ? 7.117 -1.112 13.641 1 96.44 476 GLY A O 1
ATOM 3623 N N . GLN A 1 477 ? 8.062 0.857 14.203 1 98.19 477 GLN A N 1
ATOM 3624 C CA . GLN A 1 477 ? 7.004 1.688 13.641 1 98.19 477 GLN A CA 1
ATOM 3625 C C . GLN A 1 477 ? 7.406 2.252 12.281 1 98.19 477 GLN A C 1
ATOM 3627 O O . GLN A 1 477 ? 6.746 3.148 11.758 1 98.19 477 GLN A O 1
ATOM 3632 N N . ARG A 1 478 ? 8.492 1.634 11.68 1 97.81 478 ARG A N 1
ATOM 3633 C CA . ARG A 1 478 ? 8.938 2.037 10.352 1 97.81 478 ARG A CA 1
ATOM 3634 C C . ARG A 1 478 ? 7.867 1.751 9.305 1 97.81 478 ARG A C 1
ATOM 3636 O O . ARG A 1 478 ? 7.156 0.75 9.391 1 97.81 478 ARG A O 1
ATOM 3643 N N . LEU A 1 479 ? 7.742 2.654 8.32 1 98.12 479 LEU A N 1
ATOM 3644 C CA . LEU A 1 479 ? 6.984 2.41 7.094 1 98.12 479 LEU A CA 1
ATOM 3645 C C . LEU A 1 479 ? 7.922 2.066 5.941 1 98.12 479 LEU A C 1
ATOM 3647 O O . LEU A 1 479 ? 9.117 2.367 5.992 1 98.12 479 LEU A O 1
ATOM 3651 N N . ASP A 1 480 ? 7.402 1.379 4.945 1 96.75 480 ASP A N 1
ATOM 3652 C CA . ASP A 1 480 ? 8.164 1.213 3.711 1 96.75 480 ASP A CA 1
ATOM 3653 C C . ASP A 1 480 ? 8.039 2.445 2.816 1 96.75 480 ASP A C 1
ATOM 3655 O O . ASP A 1 480 ? 7.141 3.268 3.008 1 96.75 480 ASP A O 1
ATOM 3659 N N . LEU A 1 481 ? 8.93 2.568 1.82 1 97.88 481 LEU A N 1
ATOM 3660 C CA . LEU A 1 481 ? 9.031 3.754 0.977 1 97.88 481 LEU A CA 1
ATOM 3661 C C . LEU A 1 481 ? 7.762 3.945 0.157 1 97.88 481 LEU A C 1
ATOM 3663 O O . LEU A 1 481 ? 7.289 5.074 -0.01 1 97.88 481 LEU A O 1
ATOM 3667 N N . VAL A 1 482 ? 7.129 2.887 -0.321 1 96.69 482 VAL A N 1
ATOM 3668 C CA . VAL A 1 482 ? 5.91 2.979 -1.117 1 96.69 482 VAL A CA 1
ATOM 3669 C C . VAL A 1 482 ? 4.793 3.602 -0.282 1 96.69 482 VAL A C 1
ATOM 3671 O O . VAL A 1 482 ? 4.102 4.516 -0.74 1 96.69 482 VAL A O 1
ATOM 3674 N N . THR A 1 483 ? 4.68 3.121 0.948 1 97.56 483 THR A N 1
ATOM 3675 C CA . THR A 1 483 ? 3.643 3.607 1.854 1 97.56 483 THR A CA 1
ATOM 3676 C C . THR A 1 483 ? 3.863 5.082 2.186 1 97.56 483 THR A C 1
ATOM 3678 O O . THR A 1 483 ? 2.92 5.871 2.176 1 97.56 483 THR A O 1
ATOM 3681 N N . ALA A 1 484 ? 5.102 5.453 2.434 1 98.69 484 ALA A N 1
ATOM 3682 C CA . ALA A 1 484 ? 5.422 6.832 2.803 1 98.69 484 ALA A CA 1
ATOM 3683 C C . ALA A 1 484 ? 5.176 7.781 1.636 1 98.69 484 ALA A C 1
ATOM 3685 O O . ALA A 1 484 ? 4.582 8.852 1.811 1 98.69 484 ALA A O 1
ATOM 3686 N N . LEU A 1 485 ? 5.602 7.402 0.435 1 98.5 485 LEU A N 1
ATOM 3687 C CA . LEU A 1 485 ? 5.359 8.203 -0.762 1 98.5 485 LEU A CA 1
ATOM 3688 C C . LEU A 1 485 ? 3.863 8.352 -1.024 1 98.5 485 LEU A C 1
ATOM 3690 O O . LEU A 1 485 ? 3.391 9.438 -1.366 1 98.5 485 LEU A O 1
ATOM 3694 N N . THR A 1 486 ? 3.164 7.266 -0.822 1 98.06 486 THR A N 1
ATOM 3695 C CA . THR A 1 486 ? 1.722 7.273 -1.044 1 98.06 486 THR A CA 1
ATOM 3696 C C . THR A 1 486 ? 1.03 8.211 -0.061 1 98.06 486 THR A C 1
ATOM 3698 O O . THR A 1 486 ? 0.107 8.938 -0.435 1 98.06 486 THR A O 1
ATOM 3701 N N . ALA A 1 487 ? 1.465 8.242 1.167 1 98.56 487 ALA A N 1
ATOM 3702 C CA . ALA A 1 487 ? 0.867 9.102 2.184 1 98.56 487 ALA A CA 1
ATOM 3703 C C . ALA A 1 487 ? 0.979 10.57 1.79 1 98.56 487 ALA A C 1
ATOM 3705 O O . ALA A 1 487 ? 0.046 11.352 2.002 1 98.56 487 ALA A O 1
ATOM 3706 N N . TYR A 1 488 ? 2.057 10.961 1.108 1 98.81 488 TYR A N 1
ATOM 3707 C CA . TYR A 1 488 ? 2.301 12.352 0.735 1 98.81 488 TYR A CA 1
ATOM 3708 C C . TYR A 1 488 ? 1.669 12.672 -0.615 1 98.81 488 TYR A C 1
ATOM 3710 O O . TYR A 1 488 ? 1.73 13.812 -1.081 1 98.81 488 TYR A O 1
ATOM 3718 N N . THR A 1 489 ? 1.126 11.641 -1.321 1 98.62 489 THR A N 1
ATOM 3719 C CA . THR A 1 489 ? 0.526 11.852 -2.635 1 98.62 489 THR A CA 1
ATOM 3720 C C . THR A 1 489 ? -0.949 11.461 -2.625 1 98.62 489 THR A C 1
ATOM 3722 O O . THR A 1 489 ? -1.798 12.227 -2.162 1 98.62 489 THR A O 1
ATOM 3725 N N . ALA A 1 490 ? -1.231 10.195 -2.85 1 98.19 490 ALA A N 1
ATOM 3726 C CA . ALA A 1 490 ? -2.617 9.742 -2.939 1 98.19 490 ALA A CA 1
ATOM 3727 C C . ALA A 1 490 ? -3.324 9.867 -1.593 1 98.19 490 ALA A C 1
ATOM 3729 O O . ALA A 1 490 ? -4.5 10.242 -1.534 1 98.19 490 ALA A O 1
ATOM 3730 N N . GLY A 1 491 ? -2.635 9.516 -0.504 1 98.25 491 GLY A N 1
ATOM 3731 C CA . GLY A 1 491 ? -3.232 9.602 0.819 1 98.25 491 GLY A CA 1
ATOM 3732 C C . GLY A 1 491 ? -3.682 11 1.184 1 98.25 491 GLY A C 1
ATOM 3733 O O . GLY A 1 491 ? -4.809 11.195 1.645 1 98.25 491 GLY A O 1
ATOM 3734 N N . SER A 1 492 ? -2.799 11.945 0.934 1 98.75 492 SER A N 1
ATOM 3735 C CA . SER A 1 492 ? -3.113 13.336 1.243 1 98.75 492 SER A CA 1
ATOM 3736 C C . SER A 1 492 ? -4.129 13.906 0.258 1 98.75 492 SER A C 1
ATOM 3738 O O . SER A 1 492 ? -4.953 14.75 0.624 1 98.75 492 SER A O 1
ATOM 3740 N N . ALA A 1 493 ? -4.129 13.438 -1.007 1 98.62 493 ALA A N 1
ATOM 3741 C CA . ALA A 1 493 ? -5.133 13.867 -1.98 1 98.62 493 ALA A CA 1
ATOM 3742 C C . ALA A 1 493 ? -6.535 13.477 -1.524 1 98.62 493 ALA A C 1
ATOM 3744 O O . ALA A 1 493 ? -7.48 14.25 -1.671 1 98.62 493 ALA A O 1
ATOM 3745 N N . PHE A 1 494 ? -6.707 12.305 -0.911 1 97.69 494 PHE A N 1
ATOM 3746 C CA . PHE A 1 494 ? -7.988 11.867 -0.367 1 97.69 494 PHE A CA 1
ATOM 3747 C C . PHE A 1 494 ? -8.461 12.805 0.733 1 97.69 494 PHE A C 1
ATOM 3749 O O . PHE A 1 494 ? -9.602 13.273 0.71 1 97.69 494 PHE A O 1
ATOM 3756 N N . VAL A 1 495 ? -7.555 13.094 1.682 1 98.12 495 VAL A N 1
ATOM 3757 C CA . VAL A 1 495 ? -7.879 13.953 2.812 1 98.12 495 VAL A CA 1
ATOM 3758 C C . VAL A 1 495 ? -8.25 15.344 2.311 1 98.12 495 VAL A C 1
ATOM 3760 O O . VAL A 1 495 ? -9.172 15.977 2.838 1 98.12 495 VAL A O 1
ATOM 3763 N N . ASN A 1 496 ? -7.586 15.773 1.247 1 98.44 496 ASN A N 1
ATOM 3764 C CA . ASN A 1 496 ? -7.809 17.094 0.683 1 98.44 496 ASN A CA 1
ATOM 3765 C C . ASN A 1 496 ? -9 17.109 -0.27 1 98.44 496 ASN A C 1
ATOM 3767 O O . ASN A 1 496 ? -9.359 18.156 -0.809 1 98.44 496 ASN A O 1
ATOM 3771 N N . ARG A 1 497 ? -9.641 15.992 -0.476 1 96.75 497 ARG A N 1
ATOM 3772 C CA . ARG A 1 497 ? -10.766 15.82 -1.384 1 96.75 497 ARG A CA 1
ATOM 3773 C C . ARG A 1 497 ? -10.406 16.266 -2.799 1 96.75 497 ARG A C 1
ATOM 3775 O O . ARG A 1 497 ? -11.172 16.969 -3.449 1 96.75 497 ARG A O 1
ATOM 3782 N N . LEU A 1 498 ? -9.172 16.016 -3.158 1 97.69 498 LEU A N 1
ATOM 3783 C CA . LEU A 1 498 ? -8.688 16.219 -4.52 1 97.69 498 LEU A CA 1
ATOM 3784 C C . LEU A 1 498 ? -8.602 14.891 -5.266 1 97.69 498 LEU A C 1
ATOM 3786 O O . LEU A 1 498 ? -7.508 14.445 -5.629 1 97.69 498 LEU A O 1
ATOM 3790 N N . ASP A 1 499 ? -9.742 14.383 -5.66 1 94.25 499 ASP A N 1
ATOM 3791 C CA . ASP A 1 499 ? -9.906 12.992 -6.082 1 94.25 499 ASP A CA 1
ATOM 3792 C C . ASP A 1 499 ? -9.32 12.773 -7.473 1 94.25 499 ASP A C 1
ATOM 3794 O O . ASP A 1 499 ? -9.156 11.633 -7.91 1 94.25 499 ASP A O 1
ATOM 3798 N N . ASP A 1 500 ? -8.977 13.828 -8.188 1 96.62 500 ASP A N 1
ATOM 3799 C CA . ASP A 1 500 ? -8.375 13.688 -9.508 1 96.62 500 ASP A CA 1
ATOM 3800 C C . ASP A 1 500 ? -6.891 14.062 -9.484 1 96.62 500 ASP A C 1
ATOM 3802 O O . ASP A 1 500 ? -6.328 14.461 -10.5 1 96.62 500 ASP A O 1
ATOM 3806 N N . THR A 1 501 ? -6.25 14.055 -8.336 1 97.94 501 THR A N 1
ATOM 3807 C CA . THR A 1 501 ? -4.816 14.242 -8.141 1 97.94 501 THR A CA 1
ATOM 3808 C C . THR A 1 501 ? -4.246 13.156 -7.227 1 97.94 501 THR A C 1
ATOM 3810 O O . THR A 1 501 ? -4.977 12.266 -6.785 1 97.94 501 THR A O 1
ATOM 3813 N N . GLY A 1 502 ? -2.973 13.188 -6.945 1 98.12 502 GLY A N 1
ATOM 3814 C CA . GLY A 1 502 ? -2.328 12.281 -6.008 1 98.12 502 GLY A CA 1
ATOM 3815 C C . GLY A 1 502 ? -1.925 10.961 -6.633 1 98.12 502 GLY A C 1
ATOM 3816 O O . GLY A 1 502 ? -1.338 10.102 -5.965 1 98.12 502 GLY A O 1
ATOM 3817 N N . SER A 1 503 ? -2.24 10.734 -7.852 1 97.44 503 SER A N 1
ATOM 3818 C CA . SER A 1 503 ? -1.852 9.562 -8.641 1 97.44 503 SER A CA 1
ATOM 3819 C C . SER A 1 503 ? -1.558 9.953 -10.086 1 97.44 503 SER A C 1
ATOM 3821 O O . SER A 1 503 ? -2.035 10.977 -10.57 1 97.44 503 SER A O 1
ATOM 3823 N N . ILE A 1 504 ? -0.658 9.242 -10.742 1 97.62 504 ILE A N 1
ATOM 3824 C CA . ILE A 1 504 ? -0.408 9.438 -12.172 1 97.62 504 ILE A CA 1
ATOM 3825 C C . ILE A 1 504 ? -1.235 8.445 -12.977 1 97.62 504 ILE A C 1
ATOM 3827 O O . ILE A 1 504 ? -0.82 7.305 -13.188 1 97.62 504 ILE A O 1
ATOM 3831 N N . ARG A 1 505 ? -2.355 8.852 -13.375 1 95 505 ARG A N 1
ATOM 3832 C CA . ARG A 1 505 ? -3.293 8.031 -14.141 1 95 505 ARG A CA 1
ATOM 3833 C C . ARG A 1 505 ? -4.055 8.883 -15.156 1 95 505 ARG A C 1
ATOM 3835 O O . ARG A 1 505 ? -4.227 10.086 -14.961 1 95 505 ARG A O 1
ATOM 3842 N N . ALA A 1 506 ? -4.496 8.297 -16.203 1 95 506 ALA A N 1
ATOM 3843 C CA . ALA A 1 506 ? -5.254 9.008 -17.234 1 95 506 ALA A CA 1
ATOM 3844 C C . ALA A 1 506 ? -6.465 9.711 -16.625 1 95 506 ALA A C 1
ATOM 3846 O O . ALA A 1 506 ? -7.188 9.133 -15.812 1 95 506 ALA A O 1
ATOM 3847 N N . GLY A 1 507 ? -6.621 10.961 -17 1 96.56 507 GLY A N 1
ATOM 3848 C CA . GLY A 1 507 ? -7.742 11.75 -16.516 1 96.56 507 GLY A CA 1
ATOM 3849 C C . GLY A 1 507 ? -7.387 12.656 -15.352 1 96.56 507 GLY A C 1
ATOM 3850 O O . GLY A 1 507 ? -8.078 13.633 -15.086 1 96.56 507 GLY A O 1
ATOM 3851 N N . PHE A 1 508 ? -6.348 12.344 -14.656 1 98 508 PHE A N 1
ATOM 3852 C CA . PHE A 1 508 ? -5.938 13.109 -13.477 1 98 508 PHE A CA 1
ATOM 3853 C C . PHE A 1 508 ? -5.207 14.383 -13.891 1 98 508 PHE A C 1
ATOM 3855 O O . PHE A 1 508 ? -4.688 14.477 -15 1 98 508 PHE A O 1
ATOM 3862 N N . ARG A 1 509 ? -5.258 15.383 -13.055 1 98.62 509 ARG A N 1
ATOM 3863 C CA . ARG A 1 509 ? -4.461 16.594 -13.266 1 98.62 509 ARG A CA 1
ATOM 3864 C C . ARG A 1 509 ? -2.973 16.266 -13.312 1 98.62 509 ARG A C 1
ATOM 3866 O O . ARG A 1 509 ? -2.498 15.398 -12.57 1 98.62 509 ARG A O 1
ATOM 3873 N N . ALA A 1 510 ? -2.305 16.922 -14.188 1 98.62 510 ALA A N 1
ATOM 3874 C CA . ALA A 1 510 ? -0.862 16.734 -14.289 1 98.62 510 ALA A CA 1
ATOM 3875 C C . ALA A 1 510 ? -0.118 17.531 -13.227 1 98.62 510 ALA A C 1
ATOM 3877 O O . ALA A 1 510 ? 0.718 18.375 -13.555 1 98.62 510 ALA A O 1
ATOM 3878 N N . ASP A 1 511 ? -0.448 17.406 -12.008 1 98.88 511 ASP A N 1
ATOM 3879 C CA . ASP A 1 511 ? 0.356 17.828 -10.867 1 98.88 511 ASP A CA 1
ATOM 3880 C C . ASP A 1 511 ? 1.47 16.812 -10.578 1 98.88 511 ASP A C 1
ATOM 3882 O O . ASP A 1 511 ? 1.211 15.727 -10.062 1 98.88 511 ASP A O 1
ATOM 3886 N N . LEU A 1 512 ? 2.697 17.203 -10.875 1 98.81 512 LEU A N 1
ATOM 3887 C CA . LEU A 1 512 ? 3.779 16.219 -10.906 1 98.81 512 LEU A CA 1
ATOM 3888 C C . LEU A 1 512 ? 5.039 16.781 -10.266 1 98.81 512 LEU A C 1
ATOM 3890 O O . LEU A 1 512 ? 5.207 18 -10.172 1 98.81 512 LEU A O 1
ATOM 3894 N N . VAL A 1 513 ? 5.891 15.969 -9.797 1 98.81 513 VAL A N 1
ATOM 3895 C CA . VAL A 1 513 ? 7.191 16.344 -9.25 1 98.81 513 VAL A CA 1
ATOM 3896 C C . VAL A 1 513 ? 8.266 15.391 -9.773 1 98.81 513 VAL A C 1
ATOM 3898 O O . VAL A 1 513 ? 8.008 14.195 -9.945 1 98.81 513 VAL A O 1
ATOM 3901 N N . VAL A 1 514 ? 9.414 15.875 -10.125 1 98.75 514 VAL A N 1
ATOM 3902 C CA . VAL A 1 514 ? 10.578 15.102 -10.539 1 98.75 514 VAL A CA 1
ATOM 3903 C C . VAL A 1 514 ? 11.672 15.203 -9.484 1 98.75 514 VAL A C 1
ATOM 3905 O O . VAL A 1 514 ? 12.094 16.297 -9.117 1 98.75 514 VAL A O 1
ATOM 3908 N N . LEU A 1 515 ? 12.109 14.125 -8.938 1 98.75 515 LEU A N 1
ATOM 3909 C CA . LEU A 1 515 ? 13.266 14.07 -8.039 1 98.75 515 LEU A CA 1
ATOM 3910 C C . LEU A 1 515 ? 14.555 13.883 -8.828 1 98.75 515 LEU A C 1
ATOM 3912 O O . LEU A 1 515 ? 14.547 13.32 -9.922 1 98.75 515 LEU A O 1
ATOM 3916 N N . ASP A 1 516 ? 15.703 14.258 -8.25 1 98.12 516 ASP A N 1
ATOM 3917 C CA . ASP A 1 516 ? 17 14.211 -8.938 1 98.12 516 ASP A CA 1
ATOM 3918 C C . ASP A 1 516 ? 17.531 12.789 -9 1 98.12 516 ASP A C 1
ATOM 3920 O O . ASP A 1 516 ? 18.469 12.508 -9.75 1 98.12 516 ASP A O 1
ATOM 3924 N N . ARG A 1 517 ? 16.922 11.914 -8.258 1 97 517 ARG A N 1
ATOM 3925 C CA . ARG A 1 517 ? 17.297 10.508 -8.203 1 97 517 ARG A CA 1
ATOM 3926 C C . ARG A 1 517 ? 16.109 9.625 -7.867 1 97 517 ARG A C 1
ATOM 3928 O O . ARG A 1 517 ? 15.047 10.125 -7.488 1 97 517 ARG A O 1
ATOM 3935 N N . ASP A 1 518 ? 16.25 8.375 -8.102 1 96.44 518 ASP A N 1
ATOM 3936 C CA . ASP A 1 518 ? 15.258 7.379 -7.719 1 96.44 518 ASP A CA 1
ATOM 3937 C C . ASP A 1 518 ? 15.594 6.762 -6.363 1 96.44 518 ASP A C 1
ATOM 3939 O O . ASP A 1 518 ? 16.5 5.93 -6.262 1 96.44 518 ASP A O 1
ATOM 3943 N N . PRO A 1 519 ? 14.836 7.117 -5.332 1 97.06 519 PRO A N 1
ATOM 3944 C CA . PRO A 1 519 ? 15.156 6.605 -3.998 1 97.06 519 PRO A CA 1
ATOM 3945 C C . PRO A 1 519 ? 14.984 5.09 -3.889 1 97.06 519 PRO A C 1
ATOM 3947 O O . PRO A 1 519 ? 15.484 4.477 -2.941 1 97.06 519 PRO A O 1
ATOM 3950 N N . PHE A 1 520 ? 14.289 4.434 -4.77 1 95.56 520 PHE A N 1
ATOM 3951 C CA . PHE A 1 520 ? 14.148 2.982 -4.754 1 95.56 520 PHE A CA 1
ATOM 3952 C C . PHE A 1 520 ? 15.445 2.307 -5.172 1 95.56 520 PHE A C 1
ATOM 3954 O O . PHE A 1 520 ? 15.656 1.123 -4.898 1 95.56 520 PHE A O 1
ATOM 3961 N N . ALA A 1 521 ? 16.297 3.018 -5.879 1 93.19 521 ALA A N 1
ATOM 3962 C CA . ALA A 1 521 ? 17.5 2.443 -6.469 1 93.19 521 ALA A CA 1
ATOM 3963 C C . ALA A 1 521 ? 18.688 2.559 -5.516 1 93.19 521 ALA A C 1
ATOM 3965 O O . ALA A 1 521 ? 19.828 2.213 -5.875 1 93.19 521 ALA A O 1
ATOM 3966 N N . ALA A 1 522 ? 18.531 3.074 -4.34 1 93.88 522 ALA A N 1
ATOM 3967 C CA . ALA A 1 522 ? 19.562 3.254 -3.332 1 93.88 522 ALA A CA 1
ATOM 3968 C C . ALA A 1 522 ? 19.094 2.775 -1.961 1 93.88 522 ALA A C 1
ATOM 3970 O O . ALA A 1 522 ? 17.906 2.537 -1.758 1 93.88 522 ALA A O 1
ATOM 3971 N N . PRO A 1 523 ? 20.016 2.529 -1.064 1 94.5 523 PRO A N 1
ATOM 3972 C CA . PRO A 1 523 ? 19.625 2.125 0.288 1 94.5 523 PRO A CA 1
ATOM 3973 C C . PRO A 1 523 ? 18.672 3.117 0.946 1 94.5 523 PRO A C 1
ATOM 3975 O O . PRO A 1 523 ? 18.75 4.32 0.697 1 94.5 523 PRO A O 1
ATOM 3978 N N . ALA A 1 524 ? 17.844 2.625 1.797 1 96.56 524 ALA A N 1
ATOM 3979 C CA . ALA A 1 524 ? 16.812 3.424 2.467 1 96.56 524 ALA A CA 1
ATOM 3980 C C . ALA A 1 524 ? 17.438 4.594 3.225 1 96.56 524 ALA A C 1
ATOM 3982 O O . ALA A 1 524 ? 16.844 5.672 3.311 1 96.56 524 ALA A O 1
ATOM 3983 N N . ALA A 1 525 ? 18.641 4.445 3.75 1 96.94 525 ALA A N 1
ATOM 3984 C CA . ALA A 1 525 ? 19.312 5.473 4.531 1 96.94 525 ALA A CA 1
ATOM 3985 C C . ALA A 1 525 ? 19.656 6.684 3.668 1 96.94 525 ALA A C 1
ATOM 3987 O O . ALA A 1 525 ? 19.953 7.762 4.188 1 96.94 525 ALA A O 1
ATOM 3988 N N . GLU A 1 526 ? 19.547 6.555 2.295 1 97.25 526 GLU A N 1
ATOM 3989 C CA . GLU A 1 526 ? 19.938 7.617 1.373 1 97.25 526 GLU A CA 1
ATOM 3990 C C . GLU A 1 526 ? 18.719 8.32 0.786 1 97.25 526 GLU A C 1
ATOM 3992 O O . GLU A 1 526 ? 18.859 9.188 -0.078 1 97.25 526 GLU A O 1
ATOM 3997 N N . ILE A 1 527 ? 17.562 8 1.244 1 98.44 527 ILE A N 1
ATOM 3998 C CA . ILE A 1 527 ? 16.344 8.617 0.755 1 98.44 527 ILE A CA 1
ATOM 3999 C C . ILE A 1 527 ? 16.422 10.133 0.9 1 98.44 527 ILE A C 1
ATOM 4001 O O . ILE A 1 527 ? 16.062 10.875 -0.019 1 98.44 527 ILE A O 1
ATOM 4005 N N . GLY A 1 528 ? 16.922 10.641 2.033 1 98.38 528 GLY A N 1
ATOM 4006 C CA . GLY A 1 528 ? 16.984 12.055 2.348 1 98.38 528 GLY A CA 1
ATOM 4007 C C . GLY A 1 528 ? 17.938 12.828 1.447 1 98.38 528 GLY A C 1
ATOM 4008 O O . GLY A 1 528 ? 17.906 14.055 1.421 1 98.38 528 GLY A O 1
ATOM 4009 N N . ASP A 1 529 ? 18.734 12.109 0.636 1 97.25 529 ASP A N 1
ATOM 4010 C CA . ASP A 1 529 ? 19.656 12.742 -0.303 1 97.25 529 ASP A CA 1
ATOM 4011 C C . ASP A 1 529 ? 18.922 13.258 -1.534 1 97.25 529 ASP A C 1
ATOM 4013 O O . ASP A 1 529 ? 19.453 14.062 -2.297 1 97.25 529 ASP A O 1
ATOM 4017 N N . ALA A 1 530 ? 17.719 12.82 -1.781 1 98.19 530 ALA A N 1
ATOM 4018 C CA . ALA A 1 530 ? 16.953 13.203 -2.971 1 98.19 530 ALA A CA 1
ATOM 4019 C C . ALA A 1 530 ? 16.5 14.656 -2.885 1 98.19 530 ALA A C 1
ATOM 4021 O O . ALA A 1 530 ? 16.266 15.172 -1.792 1 98.19 530 ALA A O 1
ATOM 4022 N N . SER A 1 531 ? 16.406 15.305 -3.959 1 97.81 531 SER A N 1
ATOM 4023 C CA . SER A 1 531 ? 15.906 16.672 -4.043 1 97.81 531 SER A CA 1
ATOM 4024 C C . SER A 1 531 ? 14.969 16.844 -5.238 1 97.81 531 SER A C 1
ATOM 4026 O O . SER A 1 531 ? 15.031 16.078 -6.199 1 97.81 531 SER A O 1
ATOM 4028 N N . VAL A 1 532 ? 14.117 17.828 -5.176 1 98.5 532 VAL A N 1
ATOM 4029 C CA . VAL A 1 532 ? 13.172 18.125 -6.242 1 98.5 532 VAL A CA 1
ATOM 4030 C C . VAL A 1 532 ? 13.867 18.938 -7.332 1 98.5 532 VAL A C 1
ATOM 4032 O O . VAL A 1 532 ? 14.531 19.938 -7.047 1 98.5 532 VAL A O 1
ATOM 4035 N N . VAL A 1 533 ? 13.656 18.547 -8.594 1 98.06 533 VAL A N 1
ATOM 4036 C CA . VAL A 1 533 ? 14.289 19.281 -9.695 1 98.06 533 VAL A CA 1
ATOM 4037 C C . VAL A 1 533 ? 13.227 20.016 -10.5 1 98.06 533 VAL A C 1
ATOM 4039 O O . VAL A 1 533 ? 13.523 21.016 -11.164 1 98.06 533 VAL A O 1
ATOM 4042 N N . MET A 1 534 ? 12.008 19.5 -10.406 1 98.44 534 MET A N 1
ATOM 4043 C CA . MET A 1 534 ? 10.93 20.109 -11.18 1 98.44 534 MET A CA 1
ATOM 4044 C C . MET A 1 534 ? 9.578 19.828 -10.539 1 98.44 534 MET A C 1
ATOM 4046 O O . MET A 1 534 ? 9.359 18.75 -9.984 1 98.44 534 MET A O 1
ATOM 4050 N N . THR A 1 535 ? 8.711 20.797 -10.547 1 98.81 535 THR A N 1
ATOM 4051 C CA . THR A 1 535 ? 7.324 20.672 -10.102 1 98.81 535 THR A CA 1
ATOM 4052 C C . THR A 1 535 ? 6.363 21.203 -11.156 1 98.81 535 THR A C 1
ATOM 4054 O O . THR A 1 535 ? 6.582 22.281 -11.711 1 98.81 535 THR A O 1
ATOM 4057 N N . LEU A 1 536 ? 5.398 20.469 -11.492 1 98.75 536 LEU A N 1
ATOM 4058 C CA . LEU A 1 536 ? 4.371 20.891 -12.438 1 98.75 536 LEU A CA 1
ATOM 4059 C C . LEU A 1 536 ? 3.006 20.953 -11.766 1 98.75 536 LEU A C 1
ATOM 4061 O O . LEU A 1 536 ? 2.67 20.094 -10.945 1 98.75 536 LEU A O 1
ATOM 4065 N N . VAL A 1 537 ? 2.229 21.984 -12.055 1 98.62 537 VAL A N 1
ATOM 4066 C CA . VAL A 1 537 ? 0.818 22.094 -11.703 1 98.62 537 VAL A CA 1
ATOM 4067 C C . VAL A 1 537 ? -0.021 22.25 -12.969 1 98.62 537 VAL A C 1
ATOM 4069 O O . VAL A 1 537 ? 0.216 23.156 -13.773 1 98.62 537 VAL A O 1
ATOM 4072 N N . ASP A 1 538 ? -0.967 21.359 -13.188 1 97.81 538 ASP A N 1
ATOM 4073 C CA . ASP A 1 538 ? -1.764 21.328 -14.414 1 97.81 538 ASP A CA 1
ATOM 4074 C C . ASP A 1 538 ? -0.871 21.266 -15.648 1 97.81 538 ASP A C 1
ATOM 4076 O O . ASP A 1 538 ? -1.13 21.938 -16.656 1 97.81 538 ASP A O 1
ATOM 4080 N N . GLY A 1 539 ? 0.183 20.562 -15.531 1 97.62 539 GLY A N 1
ATOM 4081 C CA . GLY A 1 539 ? 1.065 20.328 -16.656 1 97.62 539 GLY A CA 1
ATOM 4082 C C . GLY A 1 539 ? 1.999 21.5 -16.938 1 97.62 539 GLY A C 1
ATOM 4083 O O . GLY A 1 539 ? 2.793 21.453 -17.875 1 97.62 539 GLY A O 1
ATOM 4084 N N . LYS A 1 540 ? 1.94 22.516 -16.141 1 97.38 540 LYS A N 1
ATOM 4085 C CA . LYS A 1 540 ? 2.803 23.688 -16.312 1 97.38 540 LYS A CA 1
ATOM 4086 C C . LYS A 1 540 ? 3.904 23.719 -15.258 1 97.38 540 LYS A C 1
ATOM 4088 O O . LYS A 1 540 ? 3.639 23.5 -14.07 1 97.38 540 LYS A O 1
ATOM 4093 N N . VAL A 1 541 ? 5.117 23.984 -15.664 1 97.81 541 VAL A N 1
ATOM 4094 C CA . VAL A 1 541 ? 6.258 24.016 -14.75 1 97.81 541 VAL A CA 1
ATOM 4095 C C . VAL A 1 541 ? 6.145 25.234 -13.836 1 97.81 541 VAL A C 1
ATOM 4097 O O . VAL A 1 541 ? 6.086 26.375 -14.312 1 97.81 541 VAL A O 1
ATOM 4100 N N . VAL A 1 542 ? 6.082 25.031 -12.57 1 98.19 542 VAL A N 1
ATOM 4101 C CA . VAL A 1 542 ? 5.988 26.125 -11.617 1 98.19 542 VAL A CA 1
ATOM 4102 C C . VAL A 1 542 ? 7.297 26.25 -10.836 1 98.19 542 VAL A C 1
ATOM 4104 O O . VAL A 1 542 ? 7.527 27.25 -10.156 1 98.19 542 VAL A O 1
ATOM 4107 N N . HIS A 1 543 ? 8.109 25.234 -10.914 1 97.75 543 HIS A N 1
ATOM 4108 C CA . HIS A 1 543 ? 9.445 25.234 -10.328 1 97.75 543 HIS A CA 1
ATOM 4109 C C . HIS A 1 543 ? 10.414 24.391 -11.148 1 97.75 543 HIS A C 1
ATOM 4111 O O . HIS A 1 543 ? 10.047 23.312 -11.617 1 97.75 543 HIS A O 1
ATOM 4117 N N . HIS A 1 544 ? 11.492 24.859 -11.43 1 94.69 544 HIS A N 1
ATOM 4118 C CA . HIS A 1 544 ? 12.586 24.156 -12.078 1 94.69 544 HIS A CA 1
ATOM 4119 C C . HIS A 1 544 ? 13.93 24.516 -11.453 1 94.69 544 HIS A C 1
ATOM 4121 O O . HIS A 1 544 ? 14.305 25.688 -11.414 1 94.69 544 HIS A O 1
ATOM 4127 N N . ALA A 1 545 ? 14.555 23.562 -10.828 1 87.69 545 ALA A N 1
ATOM 4128 C CA . ALA A 1 545 ? 15.805 23.812 -10.117 1 87.69 545 ALA A CA 1
ATOM 4129 C C . ALA A 1 545 ? 16.953 24.078 -11.094 1 87.69 545 ALA A C 1
ATOM 4131 O O . ALA A 1 545 ? 17 23.484 -12.18 1 87.69 545 ALA A O 1
ATOM 4132 N N . MET B 1 1 ? -30.469 14.406 -16.141 1 32.44 1 MET B N 1
ATOM 4133 C CA . MET B 1 1 ? -31.031 13.07 -16.297 1 32.44 1 MET B CA 1
ATOM 4134 C C . MET B 1 1 ? -30.625 12.18 -15.125 1 32.44 1 MET B C 1
ATOM 4136 O O . MET B 1 1 ? -29.438 11.992 -14.852 1 32.44 1 MET B O 1
ATOM 4140 N N . ARG B 1 2 ? -31.453 11.922 -14.211 1 47.69 2 ARG B N 1
ATOM 4141 C CA . ARG B 1 2 ? -31.219 11.133 -13.008 1 47.69 2 ARG B CA 1
ATOM 4142 C C . ARG B 1 2 ? -30.562 9.797 -13.352 1 47.69 2 ARG B C 1
ATOM 4144 O O . ARG B 1 2 ? -31.062 9.055 -14.188 1 47.69 2 ARG B O 1
ATOM 4151 N N . SER B 1 3 ? -29.141 9.555 -13.141 1 67.5 3 SER B N 1
ATOM 4152 C CA . SER B 1 3 ? -28.438 8.328 -13.469 1 67.5 3 SER B CA 1
ATOM 4153 C C . SER B 1 3 ? -29.281 7.098 -13.164 1 67.5 3 SER B C 1
ATOM 4155 O O . SER B 1 3 ? -30.047 7.094 -12.203 1 67.5 3 SER B O 1
ATOM 4157 N N . ALA B 1 4 ? -29.594 6.211 -14.133 1 82.25 4 ALA B N 1
ATOM 4158 C CA . ALA B 1 4 ? -30.312 4.949 -13.992 1 82.25 4 ALA B CA 1
ATOM 4159 C C . ALA B 1 4 ? -29.922 4.234 -12.703 1 82.25 4 ALA B C 1
ATOM 4161 O O . ALA B 1 4 ? -28.75 4.242 -12.305 1 82.25 4 ALA B O 1
ATOM 4162 N N . PRO B 1 5 ? -30.922 3.799 -12.016 1 92.25 5 PRO B N 1
ATOM 4163 C CA . PRO B 1 5 ? -30.672 3.146 -10.734 1 92.25 5 PRO B CA 1
ATOM 4164 C C . PRO B 1 5 ? -29.734 1.94 -10.852 1 92.25 5 PRO B C 1
ATOM 4166 O O . PRO B 1 5 ? -29.594 1.369 -11.938 1 92.25 5 PRO B O 1
ATOM 4169 N N . ALA B 1 6 ? -29.078 1.639 -9.742 1 96.19 6 ALA B N 1
ATOM 4170 C CA . ALA B 1 6 ? -28.234 0.451 -9.648 1 96.19 6 ALA B CA 1
ATOM 4171 C C . ALA B 1 6 ? -29.062 -0.824 -9.711 1 96.19 6 ALA B C 1
ATOM 4173 O O . ALA B 1 6 ? -30.25 -0.82 -9.352 1 96.19 6 ALA B O 1
ATOM 4174 N N . ASP B 1 7 ? -28.531 -1.887 -10.25 1 96.69 7 ASP B N 1
ATOM 4175 C CA . ASP B 1 7 ? -29.156 -3.213 -10.219 1 96.69 7 ASP B CA 1
ATOM 4176 C C . ASP B 1 7 ? -28.906 -3.898 -8.875 1 96.69 7 ASP B C 1
ATOM 4178 O O . ASP B 1 7 ? -29.719 -4.707 -8.43 1 96.69 7 ASP B O 1
ATOM 4182 N N . LEU B 1 8 ? -27.766 -3.59 -8.32 1 97.5 8 LEU B N 1
ATOM 4183 C CA . LEU B 1 8 ? -27.297 -4.234 -7.094 1 97.5 8 LEU B CA 1
ATOM 4184 C C . LEU B 1 8 ? -26.578 -3.236 -6.199 1 97.5 8 LEU B C 1
ATOM 4186 O O . LEU B 1 8 ? -25.781 -2.428 -6.68 1 97.5 8 LEU B O 1
ATOM 4190 N N . VAL B 1 9 ? -26.938 -3.244 -4.949 1 97.69 9 VAL B N 1
ATOM 4191 C CA . VAL B 1 9 ? -26.219 -2.449 -3.955 1 97.69 9 VAL B CA 1
ATOM 4192 C C . VAL B 1 9 ? -25.766 -3.348 -2.809 1 97.69 9 VAL B C 1
ATOM 4194 O O . VAL B 1 9 ? -26.562 -4.105 -2.25 1 97.69 9 VAL B O 1
ATOM 4197 N N . LEU B 1 10 ? -24.484 -3.412 -2.529 1 97.88 10 LEU B N 1
ATOM 4198 C CA . LEU B 1 10 ? -23.906 -4.059 -1.357 1 97.88 10 LEU B CA 1
ATOM 4199 C C . LEU B 1 10 ? -23.594 -3.037 -0.271 1 97.88 10 LEU B C 1
ATOM 4201 O O . LEU B 1 10 ? -22.859 -2.076 -0.512 1 97.88 10 LEU B O 1
ATOM 4205 N N . THR B 1 11 ? -24.156 -3.225 0.919 1 95.69 11 THR B N 1
ATOM 4206 C CA . THR B 1 11 ? -24.062 -2.156 1.909 1 95.69 11 THR B CA 1
ATOM 4207 C C . THR B 1 11 ? -23.906 -2.734 3.314 1 95.69 11 THR B C 1
ATOM 4209 O O . THR B 1 11 ? -24.031 -3.945 3.508 1 95.69 11 THR B O 1
ATOM 4212 N N . ASN B 1 12 ? -23.531 -1.876 4.281 1 94.25 12 ASN B N 1
ATOM 4213 C CA . ASN B 1 12 ? -23.484 -2.176 5.711 1 94.25 12 ASN B CA 1
ATOM 4214 C C . ASN B 1 12 ? -22.281 -3.066 6.047 1 94.25 12 ASN B C 1
ATOM 4216 O O . ASN B 1 12 ? -22.406 -4.008 6.832 1 94.25 12 ASN B O 1
ATOM 4220 N N . GLY B 1 13 ? -21.125 -2.826 5.441 1 94.81 13 GLY B N 1
ATOM 4221 C CA . GLY B 1 13 ? -19.875 -3.477 5.742 1 94.81 13 GLY B CA 1
ATOM 4222 C C . GLY B 1 13 ? -18.672 -2.725 5.207 1 94.81 13 GLY B C 1
ATOM 4223 O O . GLY B 1 13 ? -18.797 -1.902 4.297 1 94.81 13 GLY B O 1
ATOM 4224 N N . PRO B 1 14 ? -17.516 -2.953 5.852 1 95.56 14 PRO B N 1
ATOM 4225 C CA . PRO B 1 14 ? -16.312 -2.303 5.332 1 95.56 14 PRO B CA 1
ATOM 4226 C C . PRO B 1 14 ? -15.945 -2.783 3.93 1 95.56 14 PRO B C 1
ATOM 4228 O O . PRO B 1 14 ? -16.172 -3.945 3.59 1 95.56 14 PRO B O 1
ATOM 4231 N N . VAL B 1 15 ? -15.461 -1.914 3.098 1 96.5 15 VAL B N 1
ATOM 4232 C CA . VAL B 1 15 ? -15.031 -2.205 1.731 1 96.5 15 VAL B CA 1
ATOM 4233 C C . VAL B 1 15 ? -13.531 -1.977 1.598 1 96.5 15 VAL B C 1
ATOM 4235 O O . VAL B 1 15 ? -13.023 -0.911 1.957 1 96.5 15 VAL B O 1
ATOM 4238 N N . PHE B 1 16 ? -12.75 -2.957 1.234 1 96.62 16 PHE B N 1
ATOM 4239 C CA . PHE B 1 16 ? -11.359 -2.803 0.825 1 96.62 16 PHE B CA 1
ATOM 4240 C C . PHE B 1 16 ? -11.266 -2.562 -0.677 1 96.62 16 PHE B C 1
ATOM 4242 O O . PHE B 1 16 ? -11.508 -3.473 -1.474 1 96.62 16 PHE B O 1
ATOM 4249 N N . THR B 1 17 ? -10.898 -1.438 -1.131 1 95.56 17 THR B N 1
ATOM 4250 C CA . THR B 1 17 ? -10.977 -1.059 -2.537 1 95.56 17 THR B CA 1
ATOM 4251 C C . THR B 1 17 ? -9.68 -1.401 -3.268 1 95.56 17 THR B C 1
ATOM 4253 O O . THR B 1 17 ? -9.641 -1.4 -4.5 1 95.56 17 THR B O 1
ATOM 4256 N N . ALA B 1 18 ? -8.508 -1.62 -2.58 1 94.12 18 ALA B N 1
ATOM 4257 C CA . ALA B 1 18 ? -7.168 -1.771 -3.137 1 94.12 18 ALA B CA 1
ATOM 4258 C C . ALA B 1 18 ? -6.75 -0.519 -3.902 1 94.12 18 ALA B C 1
ATOM 4260 O O . ALA B 1 18 ? -6.043 -0.608 -4.91 1 94.12 18 ALA B O 1
ATOM 4261 N N . ASP B 1 19 ? -7.289 0.652 -3.574 1 92.94 19 ASP B N 1
ATOM 4262 C CA . ASP B 1 19 ? -6.992 1.959 -4.152 1 92.94 19 ASP B CA 1
ATOM 4263 C C . ASP B 1 19 ? -6.645 2.975 -3.068 1 92.94 19 ASP B C 1
ATOM 4265 O O . ASP B 1 19 ? -7.512 3.404 -2.309 1 92.94 19 ASP B O 1
ATOM 4269 N N . PRO B 1 20 ? -5.367 3.387 -3.035 1 90 20 PRO B N 1
ATOM 4270 C CA . PRO B 1 20 ? -4.957 4.297 -1.962 1 90 20 PRO B CA 1
ATOM 4271 C C . PRO B 1 20 ? -5.609 5.672 -2.074 1 90 20 PRO B C 1
ATOM 4273 O O . PRO B 1 20 ? -5.547 6.469 -1.133 1 90 20 PRO B O 1
ATOM 4276 N N . LEU B 1 21 ? -6.191 6.008 -3.23 1 90.25 21 LEU B N 1
ATOM 4277 C CA . LEU B 1 21 ? -6.879 7.285 -3.402 1 90.25 21 LEU B CA 1
ATOM 4278 C C . LEU B 1 21 ? -8.305 7.211 -2.865 1 90.25 21 LEU B C 1
ATOM 4280 O O . LEU B 1 21 ? -9.016 8.219 -2.854 1 90.25 21 LEU B O 1
ATOM 4284 N N . ARG B 1 22 ? -8.578 5.977 -2.451 1 88.12 22 ARG B N 1
ATOM 4285 C CA . ARG B 1 22 ? -9.914 5.793 -1.9 1 88.12 22 ARG B CA 1
ATOM 4286 C C . ARG B 1 22 ? -9.859 5.523 -0.4 1 88.12 22 ARG B C 1
ATOM 4288 O O . ARG B 1 22 ? -8.961 4.824 0.075 1 88.12 22 ARG B O 1
ATOM 4295 N N . GLY B 1 23 ? -10.609 6.121 0.373 1 80.62 23 GLY B N 1
ATOM 4296 C CA . GLY B 1 23 ? -10.734 5.875 1.801 1 80.62 23 GLY B CA 1
ATOM 4297 C C . GLY B 1 23 ? -11.719 4.773 2.131 1 80.62 23 GLY B C 1
ATOM 4298 O O . GLY B 1 23 ? -12.055 3.951 1.274 1 80.62 23 GLY B O 1
ATOM 4299 N N . PRO B 1 24 ? -12.016 4.695 3.312 1 84.69 24 PRO B N 1
ATOM 4300 C CA . PRO B 1 24 ? -12.977 3.693 3.771 1 84.69 24 PRO B CA 1
ATOM 4301 C C . PRO B 1 24 ? -14.352 3.852 3.117 1 84.69 24 PRO B C 1
ATOM 4303 O O . PRO B 1 24 ? -14.805 4.977 2.891 1 84.69 24 PRO B O 1
ATOM 4306 N N . ALA B 1 25 ? -14.898 2.83 2.725 1 91.5 25 ALA B N 1
ATOM 4307 C CA . ALA B 1 25 ? -16.234 2.766 2.121 1 91.5 25 ALA B CA 1
ATOM 4308 C C . ALA B 1 25 ? -17.062 1.664 2.764 1 91.5 25 ALA B C 1
ATOM 4310 O O . ALA B 1 25 ? -16.531 0.769 3.42 1 91.5 25 ALA B O 1
ATOM 4311 N N . THR B 1 26 ? -18.438 1.838 2.611 1 94.25 26 THR B N 1
ATOM 4312 C CA . THR B 1 26 ? -19.312 0.859 3.234 1 94.25 26 THR B CA 1
ATOM 4313 C C . THR B 1 26 ? -20.344 0.353 2.236 1 94.25 26 THR B C 1
ATOM 4315 O O . THR B 1 26 ? -21.094 -0.587 2.527 1 94.25 26 THR B O 1
ATOM 4318 N N . THR B 1 27 ? -20.406 1.011 1.039 1 95.5 27 THR B N 1
ATOM 4319 C CA . THR B 1 27 ? -21.484 0.711 0.096 1 95.5 27 THR B CA 1
ATOM 4320 C C . THR B 1 27 ? -20.953 0.71 -1.337 1 95.5 27 THR B C 1
ATOM 4322 O O . THR B 1 27 ? -20.141 1.562 -1.707 1 95.5 27 THR B O 1
ATOM 4325 N N . VAL B 1 28 ? -21.297 -0.247 -2.105 1 97.56 28 VAL B N 1
ATOM 4326 C CA . VAL B 1 28 ? -20.938 -0.377 -3.516 1 97.56 28 VAL B CA 1
ATOM 4327 C C . VAL B 1 28 ? -22.203 -0.575 -4.352 1 97.56 28 VAL B C 1
ATOM 4329 O O . VAL B 1 28 ? -23.062 -1.39 -4.004 1 97.56 28 VAL B O 1
ATOM 4332 N N . ALA B 1 29 ? -22.375 0.189 -5.391 1 98 29 ALA B N 1
ATOM 4333 C CA . ALA B 1 29 ? -23.484 0.055 -6.324 1 98 29 ALA B CA 1
ATOM 4334 C C . ALA B 1 29 ? -23.016 -0.505 -7.664 1 98 29 ALA B C 1
ATOM 4336 O O . ALA B 1 29 ? -21.969 -0.123 -8.164 1 98 29 ALA B O 1
ATOM 4337 N N . VAL B 1 30 ? -23.766 -1.398 -8.195 1 98.19 30 VAL B N 1
ATOM 4338 C CA . VAL B 1 30 ? -23.422 -2.104 -9.422 1 98.19 30 VAL B CA 1
ATOM 4339 C C . VAL B 1 30 ? -24.547 -1.961 -10.445 1 98.19 30 VAL B C 1
ATOM 4341 O O . VAL B 1 30 ? -25.719 -2 -10.086 1 98.19 30 VAL B O 1
ATOM 4344 N N . ARG B 1 31 ? -24.234 -1.736 -11.688 1 97.69 31 ARG B N 1
ATOM 4345 C CA . ARG B 1 31 ? -25.156 -1.735 -12.82 1 97.69 31 ARG B CA 1
ATOM 4346 C C . ARG B 1 31 ? -24.531 -2.402 -14.039 1 97.69 31 ARG B C 1
ATOM 4348 O O . ARG B 1 31 ? -23.406 -2.078 -14.422 1 97.69 31 ARG B O 1
ATOM 4355 N N . ASP B 1 32 ? -25.25 -3.336 -14.633 1 97 32 ASP B N 1
ATOM 4356 C CA . ASP B 1 32 ? -24.812 -4.008 -15.859 1 97 32 ASP B CA 1
ATOM 4357 C C . ASP B 1 32 ? -23.438 -4.633 -15.68 1 97 32 ASP B C 1
ATOM 4359 O O . ASP B 1 32 ? -22.562 -4.453 -16.531 1 97 32 ASP B O 1
ATOM 4363 N N . GLY B 1 33 ? -23.25 -5.176 -14.492 1 97.75 33 GLY B N 1
ATOM 4364 C CA . GLY B 1 33 ? -22.047 -5.941 -14.234 1 97.75 33 GLY B CA 1
ATOM 4365 C C . GLY B 1 33 ? -20.844 -5.074 -13.883 1 97.75 33 GLY B C 1
ATOM 4366 O O . GLY B 1 33 ? -19.734 -5.582 -13.68 1 97.75 33 GLY B O 1
ATOM 4367 N N . ARG B 1 34 ? -21.016 -3.777 -13.734 1 98.25 34 ARG B N 1
ATOM 4368 C CA . ARG B 1 34 ? -19.922 -2.855 -13.445 1 98.25 34 ARG B CA 1
ATOM 4369 C C . ARG B 1 34 ? -20.25 -1.995 -12.227 1 98.25 34 ARG B C 1
ATOM 4371 O O . ARG B 1 34 ? -21.406 -1.688 -11.969 1 98.25 34 ARG B O 1
ATOM 4378 N N . ILE B 1 35 ? -19.25 -1.654 -11.492 1 98.06 35 ILE B N 1
ATOM 4379 C CA . ILE B 1 35 ? -19.391 -0.771 -10.344 1 98.06 35 ILE B CA 1
ATOM 4380 C C . ILE B 1 35 ? -19.672 0.653 -10.812 1 98.06 35 ILE B C 1
ATOM 4382 O O . ILE B 1 35 ? -18.969 1.185 -11.664 1 98.06 35 ILE B O 1
ATOM 4386 N N . ILE B 1 36 ? -20.719 1.258 -10.305 1 96.88 36 ILE B N 1
ATOM 4387 C CA . ILE B 1 36 ? -21.031 2.605 -10.766 1 96.88 36 ILE B CA 1
ATOM 4388 C C . ILE B 1 36 ? -20.719 3.613 -9.656 1 96.88 36 ILE B C 1
ATOM 4390 O O . ILE B 1 36 ? -20.547 4.805 -9.93 1 96.88 36 ILE B O 1
ATOM 4394 N N . ALA B 1 37 ? -20.641 3.078 -8.383 1 95.5 37 ALA B N 1
ATOM 4395 C CA . ALA B 1 37 ? -20.328 3.979 -7.277 1 95.5 37 ALA B CA 1
ATOM 4396 C C . ALA B 1 37 ? -19.828 3.203 -6.066 1 95.5 37 ALA B C 1
ATOM 4398 O O . ALA B 1 37 ? -20.234 2.062 -5.832 1 95.5 37 ALA B O 1
ATOM 4399 N N . VAL B 1 38 ? -18.906 3.764 -5.375 1 94.88 38 VAL B N 1
ATOM 4400 C CA . VAL B 1 38 ? -18.359 3.283 -4.113 1 94.88 38 VAL B CA 1
ATOM 4401 C C . VAL B 1 38 ? -18.328 4.422 -3.096 1 94.88 38 VAL B C 1
ATOM 4403 O O . VAL B 1 38 ? -17.922 5.539 -3.42 1 94.88 38 VAL B O 1
ATOM 4406 N N . GLY B 1 39 ? -18.781 4.207 -1.998 1 90.69 39 GLY B N 1
ATOM 4407 C CA . GLY B 1 39 ? -18.766 5.254 -0.991 1 90.69 39 GLY B CA 1
ATO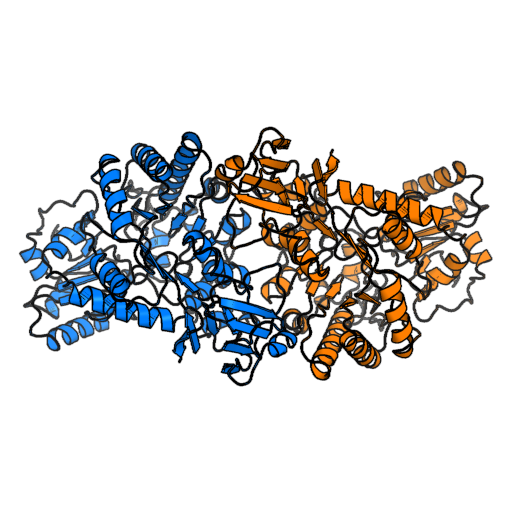M 4408 C C . GLY B 1 39 ? -19.547 4.887 0.26 1 90.69 39 GLY B C 1
ATOM 4409 O O . GLY B 1 39 ? -19.484 3.742 0.72 1 90.69 39 GLY B O 1
ATOM 4410 N N . ALA B 1 40 ? -20.078 5.914 0.831 1 88.5 40 ALA B N 1
ATOM 4411 C CA . ALA B 1 40 ? -20.812 5.715 2.076 1 88.5 40 ALA B CA 1
ATOM 4412 C C . ALA B 1 40 ? -22.312 5.707 1.824 1 88.5 40 ALA B C 1
ATOM 4414 O O . ALA B 1 40 ? -22.797 5.078 0.877 1 88.5 40 ALA B O 1
ATOM 4415 N N . ASP B 1 41 ? -23.109 6.344 2.723 1 82.12 41 ASP B N 1
ATOM 4416 C CA . ASP B 1 41 ? -24.562 6.238 2.723 1 82.12 41 ASP B CA 1
ATOM 4417 C C . ASP B 1 41 ? -25.156 6.926 1.498 1 82.12 41 ASP B C 1
ATOM 4419 O O . ASP B 1 41 ? -26.25 6.559 1.048 1 82.12 41 ASP B O 1
ATOM 4423 N N . ASP B 1 42 ? -24.391 7.734 0.882 1 81.5 42 ASP B N 1
ATOM 4424 C CA . ASP B 1 42 ? -24.891 8.469 -0.273 1 81.5 42 ASP B CA 1
ATOM 4425 C C . ASP B 1 42 ? -25.062 7.547 -1.479 1 81.5 42 ASP B C 1
ATOM 4427 O O . ASP B 1 42 ? -25.906 7.801 -2.35 1 81.5 42 ASP B O 1
ATOM 4431 N N . VAL B 1 43 ? -24.328 6.508 -1.518 1 85.69 43 VAL B N 1
ATOM 4432 C CA . VAL B 1 43 ? -24.406 5.551 -2.615 1 85.69 43 VAL B CA 1
ATOM 4433 C C . VAL B 1 43 ? -25.75 4.832 -2.586 1 85.69 43 VAL B C 1
ATOM 4435 O O . VAL B 1 43 ? -26.266 4.41 -3.629 1 85.69 43 VAL B O 1
ATOM 4438 N N . ARG B 1 44 ? -26.375 4.801 -1.426 1 85.31 44 ARG B N 1
ATOM 4439 C CA . ARG B 1 44 ? -27.672 4.164 -1.277 1 85.31 44 ARG B CA 1
ATOM 4440 C C . ARG B 1 44 ? -28.75 4.953 -2.016 1 85.31 44 ARG B C 1
ATOM 4442 O O . ARG B 1 44 ? -29.812 4.41 -2.346 1 85.31 44 ARG B O 1
ATOM 4449 N N . ASP B 1 45 ? -28.406 6.188 -2.336 1 86 45 ASP B N 1
ATOM 4450 C CA . ASP B 1 45 ? -29.359 7.027 -3.051 1 86 45 ASP B CA 1
ATOM 4451 C C . ASP B 1 45 ? -29.531 6.562 -4.492 1 86 45 ASP B C 1
ATOM 4453 O O . ASP B 1 45 ? -30.484 6.957 -5.172 1 86 45 ASP B O 1
ATOM 4457 N N . LEU B 1 46 ? -28.672 5.637 -4.902 1 88.38 46 LEU B N 1
ATOM 4458 C CA . LEU B 1 46 ? -28.719 5.113 -6.262 1 88.38 46 LEU B CA 1
ATOM 4459 C C . LEU B 1 46 ? -29.672 3.92 -6.355 1 88.38 46 LEU B C 1
ATOM 4461 O O . LEU B 1 46 ? -29.844 3.342 -7.43 1 88.38 46 LEU B O 1
ATOM 4465 N N . THR B 1 47 ? -30.328 3.637 -5.301 1 90.25 47 THR B N 1
ATOM 4466 C CA . THR B 1 47 ? -31.234 2.49 -5.277 1 90.25 47 THR B CA 1
ATOM 4467 C C . THR B 1 47 ? -32.594 2.861 -5.859 1 90.25 47 THR B C 1
ATOM 4469 O O . THR B 1 47 ? -33 4.02 -5.793 1 90.25 47 THR B O 1
ATOM 4472 N N . GLY B 1 48 ? -33.188 1.946 -6.59 1 90 48 GLY B N 1
ATOM 4473 C CA . GLY B 1 48 ? -34.562 2.016 -7.059 1 90 48 GLY B CA 1
ATOM 4474 C C . GLY B 1 48 ? -35.406 0.816 -6.645 1 90 48 GLY B C 1
ATOM 4475 O O . GLY B 1 48 ? -34.938 -0.028 -5.875 1 90 48 GLY B O 1
ATOM 4476 N N . PRO B 1 49 ? -36.625 0.831 -7.113 1 89.75 49 PRO B N 1
ATOM 4477 C CA . PRO B 1 49 ? -37.562 -0.227 -6.699 1 89.75 49 PRO B CA 1
ATOM 4478 C C . PRO B 1 49 ? -37.094 -1.62 -7.102 1 89.75 49 PRO B C 1
ATOM 4480 O O . PRO B 1 49 ? -37.438 -2.609 -6.457 1 89.75 49 PRO B O 1
ATOM 4483 N N . ARG B 1 50 ? -36.281 -1.717 -8.117 1 92.56 50 ARG B N 1
ATOM 4484 C CA . ARG B 1 50 ? -35.875 -3.021 -8.625 1 92.56 50 ARG B CA 1
ATOM 4485 C C . ARG B 1 50 ? -34.438 -3.35 -8.195 1 92.56 50 ARG B C 1
ATOM 4487 O O . ARG B 1 50 ? -33.906 -4.395 -8.555 1 92.56 50 ARG B O 1
ATOM 4494 N N . THR B 1 51 ? -33.781 -2.443 -7.496 1 95.69 51 THR B N 1
ATOM 4495 C CA . THR B 1 51 ? -32.406 -2.662 -7.039 1 95.69 51 THR B CA 1
ATOM 4496 C C . THR B 1 51 ? -32.375 -3.781 -6 1 95.69 51 THR B C 1
ATOM 4498 O O . THR B 1 51 ? -33.125 -3.768 -5.031 1 95.69 51 THR B O 1
ATOM 4501 N N . GLU B 1 52 ? -31.594 -4.844 -6.32 1 96.5 52 GLU B N 1
ATOM 4502 C CA . GLU B 1 52 ? -31.297 -5.848 -5.301 1 96.5 52 GLU B CA 1
ATOM 4503 C C . GLU B 1 52 ? -30.312 -5.312 -4.27 1 96.5 52 GLU B C 1
ATOM 4505 O O . GLU B 1 52 ? -29.328 -4.66 -4.625 1 96.5 52 GLU B O 1
ATOM 4510 N N . THR B 1 53 ? -30.656 -5.504 -2.992 1 95.88 53 THR B N 1
ATOM 4511 C CA . THR B 1 53 ? -29.766 -5.051 -1.93 1 95.88 53 THR B CA 1
ATOM 4512 C C . THR B 1 53 ? -29.188 -6.238 -1.158 1 95.88 53 THR B C 1
ATOM 4514 O O . THR B 1 53 ? -29.938 -7.098 -0.686 1 95.88 53 THR B O 1
ATOM 4517 N N . ILE B 1 54 ? -27.906 -6.355 -1.088 1 96.62 54 ILE B N 1
ATOM 4518 C CA . ILE B 1 54 ? -27.219 -7.336 -0.258 1 96.62 54 ILE B CA 1
ATOM 4519 C C . ILE B 1 54 ? -26.672 -6.66 1.002 1 96.62 54 ILE B C 1
ATOM 4521 O O . ILE B 1 54 ? -25.875 -5.734 0.92 1 96.62 54 ILE B O 1
ATOM 4525 N N . ASP B 1 55 ? -27.172 -7.047 2.125 1 96.31 55 ASP B N 1
ATOM 4526 C CA . ASP B 1 55 ? -26.672 -6.598 3.42 1 96.31 55 ASP B CA 1
ATOM 4527 C C . ASP B 1 55 ? -25.406 -7.352 3.812 1 96.31 55 ASP B C 1
ATOM 4529 O O . ASP B 1 55 ? -25.453 -8.555 4.098 1 96.31 55 ASP B O 1
ATOM 4533 N N . LEU B 1 56 ? -24.328 -6.676 3.857 1 96.75 56 LEU B N 1
ATOM 4534 C CA . LEU B 1 56 ? -23.062 -7.305 4.172 1 96.75 56 LEU B CA 1
ATOM 4535 C C . LEU B 1 56 ? -22.969 -7.652 5.652 1 96.75 56 LEU B C 1
ATOM 4537 O O . LEU B 1 56 ? -22.125 -8.461 6.059 1 96.75 56 LEU B O 1
ATOM 4541 N N . ALA B 1 57 ? -23.766 -6.988 6.492 1 95.75 57 ALA B N 1
ATOM 4542 C CA . ALA B 1 57 ? -23.859 -7.293 7.914 1 95.75 57 ALA B CA 1
ATOM 4543 C C . ALA B 1 57 ? -22.484 -7.207 8.586 1 95.75 57 ALA B C 1
ATOM 4545 O O . ALA B 1 57 ? -22.109 -8.102 9.352 1 95.75 57 ALA B O 1
ATOM 4546 N N . GLY B 1 58 ? -21.75 -6.207 8.227 1 94.56 58 GLY B N 1
ATOM 4547 C CA . GLY B 1 58 ? -20.469 -5.961 8.867 1 94.56 58 GLY B CA 1
ATOM 4548 C C . GLY B 1 58 ? -19.344 -6.77 8.266 1 94.56 58 GLY B C 1
ATOM 4549 O O . GLY B 1 58 ? -18.188 -6.637 8.672 1 94.56 58 GLY B O 1
ATOM 4550 N N . ARG B 1 59 ? -19.609 -7.582 7.25 1 96.69 59 ARG B N 1
ATOM 4551 C CA . ARG B 1 59 ? -18.594 -8.406 6.594 1 96.69 59 ARG B CA 1
ATOM 4552 C C . ARG B 1 59 ? -17.781 -7.586 5.605 1 96.69 59 ARG B C 1
ATOM 4554 O O . ARG B 1 59 ? -18.25 -6.559 5.105 1 96.69 59 ARG B O 1
ATOM 4561 N N . LEU B 1 60 ? -16.609 -8.062 5.328 1 97.88 60 LEU B N 1
ATOM 4562 C CA . LEU B 1 60 ? -15.688 -7.316 4.484 1 97.88 60 LEU B CA 1
ATOM 4563 C C . LEU B 1 60 ? -15.922 -7.625 3.01 1 97.88 60 LEU B C 1
ATOM 4565 O O . LEU B 1 60 ? -15.992 -8.789 2.619 1 97.88 60 LEU B O 1
ATOM 4569 N N . LEU B 1 61 ? -16.125 -6.602 2.221 1 98.44 61 LEU B N 1
ATOM 4570 C CA . LEU B 1 61 ? -16.203 -6.684 0.765 1 98.44 61 LEU B CA 1
ATOM 4571 C C . LEU B 1 61 ? -14.859 -6.332 0.132 1 98.44 61 LEU B C 1
ATOM 4573 O O . LEU B 1 61 ? -14.227 -5.344 0.511 1 98.44 61 LEU B O 1
ATOM 4577 N N . LEU B 1 62 ? -14.359 -7.195 -0.81 1 98.12 62 LEU B N 1
ATOM 4578 C CA . LEU B 1 62 ? -13.094 -7.012 -1.517 1 98.12 62 LEU B CA 1
ATOM 4579 C C . LEU B 1 62 ? -13.281 -7.211 -3.018 1 98.12 62 LEU B C 1
ATOM 4581 O O . LEU B 1 62 ? -14.281 -7.793 -3.453 1 98.12 62 LEU B O 1
ATOM 4585 N N . PRO B 1 63 ? -12.266 -6.66 -3.832 1 98.62 63 PRO B N 1
ATOM 4586 C CA . PRO B 1 63 ? -12.234 -7.172 -5.203 1 98.62 63 PRO B CA 1
ATOM 4587 C C . PRO B 1 63 ? -12.055 -8.688 -5.266 1 98.62 63 PRO B C 1
ATOM 4589 O O . PRO B 1 63 ? -11.422 -9.273 -4.383 1 98.62 63 PRO B O 1
ATOM 4592 N N . GLY B 1 64 ? -12.648 -9.273 -6.246 1 98.88 64 GLY B N 1
ATOM 4593 C CA . GLY B 1 64 ? -12.391 -10.688 -6.434 1 98.88 64 GLY B CA 1
ATOM 4594 C C . GLY B 1 64 ? -10.906 -11.023 -6.465 1 98.88 64 GLY B C 1
ATOM 4595 O O . GLY B 1 64 ? -10.117 -10.305 -7.078 1 98.88 64 GLY B O 1
ATOM 4596 N N . PHE B 1 65 ? -10.5 -12.07 -5.727 1 98.94 65 PHE B N 1
ATOM 4597 C CA . PHE B 1 65 ? -9.117 -12.516 -5.781 1 98.94 65 PHE B CA 1
ATOM 4598 C C . PHE B 1 65 ? -8.758 -13.008 -7.176 1 98.94 65 PHE B C 1
ATOM 4600 O O . PHE B 1 65 ? -9.617 -13.508 -7.902 1 98.94 65 PHE B O 1
ATOM 4607 N N . GLN B 1 66 ? -7.562 -12.797 -7.582 1 98.94 66 GLN B N 1
ATOM 4608 C CA . GLN B 1 66 ? -7.016 -13.375 -8.805 1 98.94 66 GLN B CA 1
ATOM 4609 C C . GLN B 1 66 ? -5.773 -14.211 -8.508 1 98.94 66 GLN B C 1
ATOM 4611 O O . GLN B 1 66 ? -4.879 -13.773 -7.785 1 98.94 66 GLN B O 1
ATOM 4616 N N . ASP B 1 67 ? -5.77 -15.406 -8.953 1 98.88 67 ASP B N 1
ATOM 4617 C CA . ASP B 1 67 ? -4.621 -16.297 -8.805 1 98.88 67 ASP B CA 1
ATOM 4618 C C . ASP B 1 67 ? -3.691 -16.188 -10.016 1 98.88 67 ASP B C 1
ATOM 4620 O O . ASP B 1 67 ? -3.988 -16.734 -11.078 1 98.88 67 ASP B O 1
ATOM 4624 N N . ALA B 1 68 ? -2.525 -15.586 -9.805 1 98.81 68 ALA B N 1
ATOM 4625 C CA . ALA B 1 68 ? -1.656 -15.234 -10.93 1 98.81 68 ALA B CA 1
ATOM 4626 C C . ALA B 1 68 ? -0.834 -16.438 -11.383 1 98.81 68 ALA B C 1
ATOM 4628 O O . ALA B 1 68 ? -0.104 -16.359 -12.375 1 98.81 68 ALA B O 1
ATOM 4629 N N . HIS B 1 69 ? -0.929 -17.562 -10.703 1 98.88 69 HIS B N 1
ATOM 4630 C CA . HIS B 1 69 ? -0.224 -18.781 -11.055 1 98.88 69 HIS B CA 1
ATOM 4631 C C . HIS B 1 69 ? -0.939 -20.016 -10.5 1 98.88 69 HIS B C 1
ATOM 4633 O O . HIS B 1 69 ? -0.812 -20.328 -9.312 1 98.88 69 HIS B O 1
ATOM 4639 N N . VAL B 1 70 ? -1.611 -20.734 -11.383 1 98.56 70 VAL B N 1
ATOM 4640 C CA . VAL B 1 70 ? -2.387 -21.891 -10.945 1 98.56 70 VAL B CA 1
ATOM 4641 C C . VAL B 1 70 ? -2.416 -22.938 -12.062 1 98.56 70 VAL B C 1
ATOM 4643 O O . VAL B 1 70 ? -2.1 -22.641 -13.211 1 98.56 70 VAL B O 1
ATOM 4646 N N . HIS B 1 71 ? -2.67 -24.188 -11.766 1 97.56 71 HIS B N 1
ATOM 4647 C CA . HIS B 1 71 ? -2.99 -25.266 -12.703 1 97.56 71 HIS B CA 1
ATOM 4648 C C . HIS B 1 71 ? -4.387 -25.812 -12.438 1 97.56 71 HIS B C 1
ATOM 4650 O O . HIS B 1 71 ? -4.527 -26.938 -11.922 1 97.56 71 HIS B O 1
ATOM 4656 N N . ALA B 1 72 ? -5.355 -25.109 -12.898 1 98 72 ALA B N 1
ATOM 4657 C CA . ALA B 1 72 ? -6.73 -25.328 -12.453 1 98 72 ALA B CA 1
ATOM 4658 C C . ALA B 1 72 ? -7.277 -26.641 -12.992 1 98 72 ALA B C 1
ATOM 4660 O O . ALA B 1 72 ? -7.875 -27.438 -12.25 1 98 72 ALA B O 1
ATOM 4661 N N . VAL B 1 73 ? -7.074 -26.938 -14.305 1 97.56 73 VAL B N 1
ATOM 4662 C CA . VAL B 1 73 ? -7.586 -28.188 -14.875 1 97.56 73 VAL B CA 1
ATOM 4663 C C . VAL B 1 73 ? -6.934 -29.375 -14.188 1 97.56 73 VAL B C 1
ATOM 4665 O O . VAL B 1 73 ? -7.617 -30.328 -13.812 1 97.56 73 VAL B O 1
ATOM 4668 N N . MET B 1 74 ? -5.59 -29.266 -14.023 1 93.94 74 MET B N 1
ATOM 4669 C CA . MET B 1 74 ? -4.855 -30.328 -13.352 1 93.94 74 MET B CA 1
ATOM 4670 C C . MET B 1 74 ? -5.391 -30.562 -11.945 1 93.94 74 MET B C 1
ATOM 4672 O O . MET B 1 74 ? -5.637 -31.703 -11.547 1 93.94 74 MET B O 1
ATOM 4676 N N . GLY B 1 75 ? -5.57 -29.484 -11.188 1 94.25 75 GLY B N 1
ATOM 4677 C CA . GLY B 1 75 ? -6.129 -29.609 -9.844 1 94.25 75 GLY B CA 1
ATOM 4678 C C . GLY B 1 75 ? -7.527 -30.188 -9.836 1 94.25 75 GLY B C 1
ATOM 4679 O O . GLY B 1 75 ? -7.844 -31.047 -9.016 1 94.25 75 GLY B O 1
ATOM 4680 N N . GLY B 1 76 ? -8.375 -29.766 -10.734 1 95.44 76 GLY B N 1
ATOM 4681 C CA . GLY B 1 76 ? -9.734 -30.266 -10.836 1 95.44 76 GLY B CA 1
ATOM 4682 C C . GLY B 1 76 ? -9.805 -31.75 -11.18 1 95.44 76 GLY B C 1
ATOM 4683 O O . GLY B 1 76 ? -10.648 -32.469 -10.656 1 95.44 76 GLY B O 1
ATOM 4684 N N . VAL B 1 77 ? -8.93 -32.156 -12.094 1 93.56 77 VAL B N 1
ATOM 4685 C CA . VAL B 1 77 ? -8.859 -33.594 -12.461 1 93.56 77 VAL B CA 1
ATOM 4686 C C . VAL B 1 77 ? -8.391 -34.406 -11.266 1 93.56 77 VAL B C 1
ATOM 4688 O O . VAL B 1 77 ? -8.945 -35.469 -10.977 1 93.56 77 VAL B O 1
ATOM 4691 N N . GLU B 1 78 ? -7.383 -33.875 -10.594 1 90.19 78 GLU B N 1
ATOM 4692 C CA . GLU B 1 78 ? -6.812 -34.594 -9.453 1 90.19 78 GLU B CA 1
ATOM 4693 C C . GLU B 1 78 ? -7.844 -34.781 -8.344 1 90.19 78 GLU B C 1
ATOM 4695 O O . GLU B 1 78 ? -7.797 -35.75 -7.602 1 90.19 78 GLU B O 1
ATOM 4700 N N . LEU B 1 79 ? -8.766 -33.844 -8.273 1 88.19 79 LEU B N 1
ATOM 4701 C CA . LEU B 1 79 ? -9.82 -33.938 -7.27 1 88.19 79 LEU B CA 1
ATOM 4702 C C . LEU B 1 79 ? -10.656 -35.188 -7.48 1 88.19 79 LEU B C 1
ATOM 4704 O O . LEU B 1 79 ? -11.312 -35.688 -6.555 1 88.19 79 LEU B O 1
ATOM 4708 N N . ASN B 1 80 ? -10.594 -35.781 -8.672 1 86.19 80 ASN B N 1
ATOM 4709 C CA . ASN B 1 80 ? -11.375 -36.938 -9.016 1 86.19 80 ASN B CA 1
ATOM 4710 C C . ASN B 1 80 ? -10.5 -38.188 -9.109 1 86.19 80 ASN B C 1
ATOM 4712 O O . ASN B 1 80 ? -10.922 -39.219 -9.656 1 86.19 80 ASN B O 1
ATOM 4716 N N . GLN B 1 81 ? -9.273 -38.156 -8.641 1 92.44 81 GLN B N 1
ATOM 4717 C CA . GLN B 1 81 ? -8.352 -39.281 -8.633 1 92.44 81 GLN B CA 1
ATOM 4718 C C . GLN B 1 81 ? -7.988 -39.688 -7.207 1 92.44 81 GLN B C 1
ATOM 4720 O O . GLN B 1 81 ? -8.68 -39.312 -6.254 1 92.44 81 GLN B O 1
ATOM 4725 N N . CYS B 1 82 ? -7.098 -40.625 -7.121 1 93.38 82 CYS B N 1
ATOM 4726 C CA . CYS B 1 82 ? -6.652 -41.031 -5.793 1 93.38 82 CYS B CA 1
ATOM 4727 C C . CYS B 1 82 ? -5.988 -39.875 -5.066 1 93.38 82 CYS B C 1
ATOM 4729 O O . CYS B 1 82 ? -4.875 -39.469 -5.41 1 93.38 82 CYS B O 1
ATOM 4731 N N . ASP B 1 83 ? -6.715 -39.344 -4.199 1 91.12 83 ASP B N 1
ATOM 4732 C CA . ASP B 1 83 ? -6.305 -38.094 -3.531 1 91.12 83 ASP B CA 1
ATOM 4733 C C . ASP B 1 83 ? -5.551 -38.406 -2.236 1 91.12 83 ASP B C 1
ATOM 4735 O O . ASP B 1 83 ? -6.129 -38.938 -1.284 1 91.12 83 ASP B O 1
ATOM 4739 N N . LEU B 1 84 ? -4.312 -38.031 -2.219 1 93.25 84 LEU B N 1
ATOM 4740 C CA . LEU B 1 84 ? -3.49 -38.281 -1.039 1 93.25 84 LEU B CA 1
ATOM 4741 C C . LEU B 1 84 ? -3.211 -36.969 -0.292 1 93.25 84 LEU B C 1
ATOM 4743 O O . LEU B 1 84 ? -2.344 -36.938 0.583 1 93.25 84 LEU B O 1
ATOM 4747 N N . THR B 1 85 ? -3.949 -35.938 -0.681 1 87 85 THR B N 1
ATOM 4748 C CA . THR B 1 85 ? -3.729 -34.625 -0.051 1 87 85 THR B CA 1
ATOM 4749 C C . THR B 1 85 ? -4.238 -34.625 1.388 1 87 85 THR B C 1
ATOM 4751 O O . THR B 1 85 ? -4.988 -35.531 1.783 1 87 85 THR B O 1
ATOM 4754 N N . GLY B 1 86 ? -3.814 -33.75 2.234 1 80.44 86 GLY B N 1
ATOM 4755 C CA . GLY B 1 86 ? -4.375 -33.5 3.553 1 80.44 86 GLY B CA 1
ATOM 4756 C C . GLY B 1 86 ? -3.777 -34.406 4.633 1 80.44 86 GLY B C 1
ATOM 4757 O O . GLY B 1 86 ? -4.262 -34.406 5.766 1 80.44 86 GLY B O 1
ATOM 4758 N N . THR B 1 87 ? -2.781 -35.188 4.297 1 86.88 87 THR B N 1
ATOM 4759 C CA . THR B 1 87 ? -2.107 -36.062 5.266 1 86.88 87 THR B CA 1
ATOM 4760 C C . THR B 1 87 ? -0.666 -36.312 4.844 1 86.88 87 THR B C 1
ATOM 4762 O O . THR B 1 87 ? -0.31 -36.125 3.678 1 86.88 87 THR B O 1
ATOM 4765 N N . THR B 1 88 ? 0.143 -36.562 5.801 1 89.38 88 THR B N 1
ATOM 4766 C CA . THR B 1 88 ? 1.503 -37 5.523 1 89.38 88 THR B CA 1
ATOM 4767 C C . THR B 1 88 ? 1.753 -38.375 6.137 1 89.38 88 THR B C 1
ATOM 4769 O O . THR B 1 88 ? 2.902 -38.812 6.277 1 89.38 88 THR B O 1
ATOM 4772 N N . ASP B 1 89 ? 0.657 -38.969 6.57 1 93.62 89 ASP B N 1
ATOM 4773 C CA . ASP B 1 89 ? 0.747 -40.281 7.188 1 93.62 89 ASP B CA 1
ATOM 4774 C C . ASP B 1 89 ? 0.837 -41.375 6.129 1 93.62 89 ASP B C 1
ATOM 4776 O O . ASP B 1 89 ? -0.075 -41.562 5.316 1 93.62 89 ASP B O 1
ATOM 4780 N N . LEU B 1 90 ? 1.895 -42.125 6.227 1 95.06 90 LEU B N 1
ATOM 4781 C CA . LEU B 1 90 ? 2.152 -43.156 5.215 1 95.06 90 LEU B CA 1
ATOM 4782 C C . LEU B 1 90 ? 1.074 -44.219 5.242 1 95.06 90 LEU B C 1
ATOM 4784 O O . LEU B 1 90 ? 0.625 -44.688 4.191 1 95.06 90 LEU B O 1
ATOM 4788 N N . ASP B 1 91 ? 0.68 -44.625 6.387 1 95.75 91 ASP B N 1
ATOM 4789 C CA . ASP B 1 91 ? -0.367 -45.625 6.484 1 95.75 91 ASP B CA 1
ATOM 4790 C C . ASP B 1 91 ? -1.674 -45.125 5.875 1 95.75 91 ASP B C 1
ATOM 4792 O O . ASP B 1 91 ? -2.396 -45.906 5.23 1 95.75 91 ASP B O 1
ATOM 4796 N N . GLU B 1 92 ? -1.932 -43.906 6.102 1 96.56 92 GLU B N 1
ATOM 4797 C CA . GLU B 1 92 ? -3.121 -43.312 5.508 1 96.56 92 GLU B CA 1
ATOM 4798 C C . GLU B 1 92 ? -3.021 -43.281 3.984 1 96.56 92 GLU B C 1
ATOM 4800 O O . GLU B 1 92 ? -4.004 -43.531 3.287 1 96.56 92 GLU B O 1
ATOM 4805 N N . TYR B 1 93 ? -1.856 -42.969 3.479 1 96.75 93 TYR B N 1
ATOM 4806 C CA . TYR B 1 93 ? -1.639 -43 2.037 1 96.75 93 TYR B CA 1
ATOM 4807 C C . TYR B 1 93 ? -1.997 -44.375 1.469 1 96.75 93 TYR B C 1
ATOM 4809 O O . TYR B 1 93 ? -2.781 -44.469 0.521 1 96.75 93 TYR B O 1
ATOM 4817 N N . LEU B 1 94 ? -1.446 -45.344 2.096 1 97.06 94 LEU B N 1
ATOM 4818 C CA . LEU B 1 94 ? -1.611 -46.719 1.583 1 97.06 94 LEU B CA 1
ATOM 4819 C C . LEU B 1 94 ? -3.064 -47.156 1.689 1 97.06 94 LEU B C 1
ATOM 4821 O O . LEU B 1 94 ? -3.58 -47.812 0.792 1 97.06 94 LEU B O 1
ATOM 4825 N N . ARG B 1 95 ? -3.695 -46.688 2.758 1 97.19 95 ARG B N 1
ATOM 4826 C CA . ARG B 1 95 ? -5.113 -47 2.914 1 97.19 95 ARG B CA 1
ATOM 4827 C C . ARG B 1 95 ? -5.934 -46.375 1.801 1 97.19 95 ARG B C 1
ATOM 4829 O O . ARG B 1 95 ? -6.785 -47.031 1.192 1 97.19 95 ARG B O 1
ATOM 4836 N N . ARG B 1 96 ? -5.676 -45.156 1.492 1 96.81 96 ARG B N 1
ATOM 4837 C CA . ARG B 1 96 ? -6.418 -44.438 0.468 1 96.81 96 ARG B CA 1
ATOM 4838 C C . ARG B 1 96 ? -6.184 -45.031 -0.913 1 96.81 96 ARG B C 1
ATOM 4840 O O . ARG B 1 96 ? -7.105 -45.125 -1.723 1 96.81 96 ARG B O 1
ATOM 4847 N N . VAL B 1 97 ? -5.012 -45.438 -1.135 1 97.06 97 VAL B N 1
ATOM 4848 C CA . VAL B 1 97 ? -4.672 -46.031 -2.416 1 97.06 97 VAL B CA 1
ATOM 4849 C C . VAL B 1 97 ? -5.438 -47.344 -2.58 1 97.06 97 VAL B C 1
ATOM 4851 O O . VAL B 1 97 ? -6.039 -47.594 -3.627 1 97.06 97 VAL B O 1
ATOM 4854 N N . ARG B 1 98 ? -5.434 -48.156 -1.565 1 96.88 98 ARG B N 1
ATOM 4855 C CA . ARG B 1 98 ? -6.152 -49.438 -1.604 1 96.88 98 ARG B CA 1
ATOM 4856 C C . ARG B 1 98 ? -7.652 -49.219 -1.772 1 96.88 98 ARG B C 1
ATOM 4858 O O . ARG B 1 98 ? -8.289 -49.844 -2.605 1 96.88 98 ARG B O 1
ATOM 4865 N N . GLU B 1 99 ? -8.164 -48.281 -0.993 1 96.81 99 GLU B N 1
ATOM 4866 C CA . GLU B 1 99 ? -9.586 -47.969 -1.066 1 96.81 99 GLU B CA 1
ATOM 4867 C C . GLU B 1 99 ? -9.969 -47.5 -2.463 1 96.81 99 GLU B C 1
ATOM 4869 O O . GLU B 1 99 ? -11.016 -47.875 -2.988 1 96.81 99 GLU B O 1
ATOM 4874 N N . TYR B 1 100 ? -9.203 -46.656 -2.986 1 95.62 100 TYR B N 1
ATOM 4875 C CA . TYR B 1 100 ? -9.461 -46.188 -4.336 1 95.62 100 TYR B CA 1
ATOM 4876 C C . TYR B 1 100 ? -9.438 -47.312 -5.344 1 95.62 100 TYR B C 1
ATOM 4878 O O . TYR B 1 100 ? -10.297 -47.406 -6.227 1 95.62 100 TYR B O 1
ATOM 4886 N N . ALA B 1 101 ? -8.438 -48.188 -5.277 1 95.56 101 ALA B N 1
ATOM 4887 C CA . ALA B 1 101 ? -8.32 -49.344 -6.172 1 95.56 101 ALA B CA 1
ATOM 4888 C C . ALA B 1 101 ? -9.555 -50.219 -6.074 1 95.56 101 ALA B C 1
ATOM 4890 O O . ALA B 1 101 ? -10.062 -50.719 -7.094 1 95.56 101 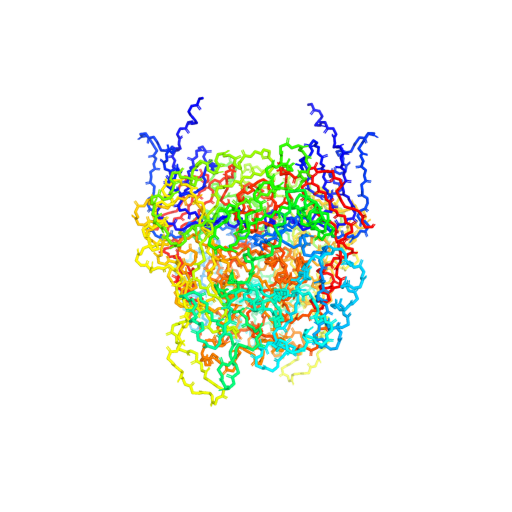ALA B O 1
ATOM 4891 N N . ASP B 1 102 ? -9.992 -50.375 -4.848 1 95.81 102 ASP B N 1
ATOM 4892 C CA . ASP B 1 102 ? -11.156 -51.219 -4.621 1 95.81 102 ASP B CA 1
ATOM 4893 C C . ASP B 1 102 ? -12.422 -50.594 -5.172 1 95.81 102 ASP B C 1
ATOM 4895 O O . ASP B 1 102 ? -13.297 -51.281 -5.699 1 95.81 102 ASP B O 1
ATOM 4899 N N . ALA B 1 103 ? -12.516 -49.375 -5.031 1 95.44 103 ALA B N 1
ATOM 4900 C CA . ALA B 1 103 ? -13.703 -48.656 -5.453 1 95.44 103 ALA B CA 1
ATOM 4901 C C . ALA B 1 103 ? -13.742 -48.5 -6.973 1 95.44 103 ALA B C 1
ATOM 4903 O O . ALA B 1 103 ? -14.789 -48.188 -7.543 1 95.44 103 ALA B O 1
ATOM 4904 N N . HIS B 1 104 ? -12.602 -48.781 -7.629 1 94.25 104 HIS B N 1
ATOM 4905 C CA . HIS B 1 104 ? -12.523 -48.594 -9.07 1 94.25 104 HIS B CA 1
ATOM 4906 C C . HIS B 1 104 ? -11.898 -49.812 -9.75 1 94.25 104 HIS B C 1
ATOM 4908 O O . HIS B 1 104 ? -10.836 -49.688 -10.367 1 94.25 104 HIS B O 1
ATOM 4914 N N . PRO B 1 105 ? -12.578 -50.906 -9.703 1 93.06 105 PRO B N 1
ATOM 4915 C CA . PRO B 1 105 ? -12.008 -52.125 -10.227 1 93.06 105 PRO B CA 1
ATOM 4916 C C . PRO B 1 105 ? -11.797 -52.094 -11.734 1 93.06 105 PRO B C 1
ATOM 4918 O O . PRO B 1 105 ? -10.992 -52.875 -12.273 1 93.06 105 PRO B O 1
ATOM 4921 N N . ASP B 1 106 ? -12.492 -51.188 -12.367 1 91.88 106 ASP B N 1
ATOM 4922 C CA . ASP B 1 106 ? -12.445 -51.156 -13.828 1 91.88 106 ASP B CA 1
ATOM 4923 C C . ASP B 1 106 ? -11.297 -50.281 -14.32 1 91.88 106 ASP B C 1
ATOM 4925 O O . ASP B 1 106 ? -10.969 -50.281 -15.508 1 91.88 106 ASP B O 1
ATOM 4929 N N . ARG B 1 107 ? -10.586 -49.594 -13.453 1 91.94 107 ARG B N 1
ATOM 4930 C CA . ARG B 1 107 ? -9.477 -48.719 -13.852 1 91.94 107 ARG B CA 1
ATOM 4931 C C . ARG B 1 107 ? -8.195 -49.531 -14.023 1 91.94 107 ARG B C 1
ATOM 4933 O O . ARG B 1 107 ? -7.785 -50.281 -13.117 1 91.94 107 ARG B O 1
ATOM 4940 N N . GLU B 1 108 ? -7.66 -49.344 -15.188 1 92.81 108 GLU B N 1
ATOM 4941 C CA . GLU B 1 108 ? -6.434 -50.062 -15.5 1 92.81 108 GLU B CA 1
ATOM 4942 C C . GLU B 1 108 ? -5.258 -49.562 -14.672 1 92.81 108 GLU B C 1
ATOM 4944 O O . GLU B 1 108 ? -4.383 -50.344 -14.281 1 92.81 108 GLU B O 1
ATOM 4949 N N . TRP B 1 109 ? -5.203 -48.281 -14.422 1 95.69 109 TRP B N 1
ATOM 4950 C CA . TRP B 1 109 ? -4.16 -47.625 -13.641 1 95.69 109 TRP B CA 1
ATOM 4951 C C . TRP B 1 109 ? -4.742 -46.969 -12.383 1 95.69 109 TRP B C 1
ATOM 4953 O O . TRP B 1 109 ? -5.895 -46.531 -12.375 1 95.69 109 TRP B O 1
ATOM 4963 N N . ILE B 1 110 ? -4.035 -47.031 -11.336 1 95.69 110 ILE B N 1
ATOM 4964 C CA . ILE B 1 110 ? -4.305 -46.188 -10.18 1 95.69 110 ILE B CA 1
ATOM 4965 C C . ILE B 1 110 ? -3.477 -44.906 -10.266 1 95.69 110 ILE B C 1
ATOM 4967 O O . ILE B 1 110 ? -2.258 -44.938 -10.086 1 95.69 110 ILE B O 1
ATOM 4971 N N . SER B 1 111 ? -4.184 -43.875 -10.648 1 94.44 111 SER B N 1
ATOM 4972 C CA . SER B 1 111 ? -3.512 -42.594 -10.805 1 94.44 111 SER B CA 1
ATOM 4973 C C . SER B 1 111 ? -4.051 -41.562 -9.82 1 94.44 111 SER B C 1
ATOM 4975 O O . SER B 1 111 ? -5.191 -41.656 -9.359 1 94.44 111 SER B O 1
ATOM 4977 N N . GLY B 1 112 ? -3.279 -40.594 -9.461 1 93.62 112 GLY B N 1
ATOM 4978 C CA . GLY B 1 112 ? -3.596 -39.531 -8.508 1 93.62 112 GLY B CA 1
ATOM 4979 C C . GLY B 1 112 ? -2.363 -38.844 -7.957 1 93.62 112 GLY B C 1
ATOM 4980 O O . GLY B 1 112 ? -1.417 -38.562 -8.695 1 93.62 112 GLY B O 1
ATOM 4981 N N . GLY B 1 113 ? -2.531 -38.469 -6.734 1 93.31 113 GLY B N 1
ATOM 4982 C CA . GLY B 1 113 ? -1.375 -37.781 -6.18 1 93.31 113 GLY B CA 1
ATOM 4983 C C . GLY B 1 113 ? -1.687 -37.031 -4.906 1 93.31 113 GLY B C 1
ATOM 4984 O O . GLY B 1 113 ? -2.643 -37.344 -4.199 1 93.31 113 GLY B O 1
ATOM 4985 N N . GLY B 1 114 ? -0.651 -36.156 -4.562 1 91.81 114 GLY B N 1
ATOM 4986 C CA . GLY B 1 114 ? -0.842 -35.281 -3.414 1 91.81 114 GLY B CA 1
ATOM 4987 C C . GLY B 1 114 ? 0.03 -35.656 -2.23 1 91.81 114 GLY B C 1
ATOM 4988 O O . GLY B 1 114 ? -0.031 -35.031 -1.18 1 91.81 114 GLY B O 1
ATOM 4989 N N . TRP B 1 115 ? 0.862 -36.719 -2.475 1 92.88 115 TRP B N 1
ATOM 4990 C CA . TRP B 1 115 ? 1.704 -37.125 -1.362 1 92.88 115 TRP B CA 1
ATOM 4991 C C . TRP B 1 115 ? 2.848 -36.156 -1.135 1 92.88 115 TRP B C 1
ATOM 4993 O O . TRP B 1 115 ? 3.273 -35.469 -2.062 1 92.88 115 TRP B O 1
ATOM 5003 N N . ALA B 1 116 ? 3.311 -36.062 0.105 1 91.88 116 ALA B N 1
ATOM 5004 C CA . ALA B 1 116 ? 4.379 -35.156 0.51 1 91.88 116 ALA B CA 1
ATOM 5005 C C . ALA B 1 116 ? 5.715 -35.875 0.606 1 91.88 116 ALA B C 1
ATOM 5007 O O . ALA B 1 116 ? 5.777 -37 1.101 1 91.88 116 ALA B O 1
ATOM 5008 N N . MET B 1 117 ? 6.754 -35.25 0.181 1 89.69 117 MET B N 1
ATOM 5009 C CA . MET B 1 117 ? 8.086 -35.844 0.224 1 89.69 117 MET B CA 1
ATOM 5010 C C . MET B 1 117 ? 8.5 -36.125 1.66 1 89.69 117 MET B C 1
ATOM 5012 O O . MET B 1 117 ? 9.172 -37.125 1.92 1 89.69 117 MET B O 1
ATOM 5016 N N . GLU B 1 118 ? 8.031 -35.312 2.535 1 88.75 118 GLU B N 1
ATOM 5017 C CA . GLU B 1 118 ? 8.453 -35.469 3.928 1 88.75 118 GLU B CA 1
ATOM 5018 C C . GLU B 1 118 ? 7.91 -36.75 4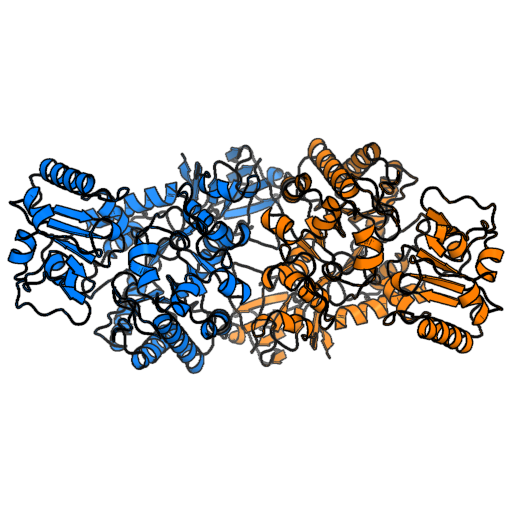.543 1 88.75 118 GLU B C 1
ATOM 5020 O O . GLU B 1 118 ? 8.367 -37.156 5.613 1 88.75 118 GLU B O 1
ATOM 5025 N N . ALA B 1 119 ? 6.891 -37.344 3.918 1 92.06 119 ALA B N 1
ATOM 5026 C CA . ALA B 1 119 ? 6.328 -38.594 4.41 1 92.06 119 ALA B CA 1
ATOM 5027 C C . ALA B 1 119 ? 7.324 -39.75 4.258 1 92.06 119 ALA B C 1
ATOM 5029 O O . ALA B 1 119 ? 7.145 -40.812 4.844 1 92.06 119 ALA B O 1
ATOM 5030 N N . PHE B 1 120 ? 8.398 -39.562 3.527 1 92.5 120 PHE B N 1
ATOM 5031 C CA . PHE B 1 120 ? 9.352 -40.625 3.199 1 92.5 120 PHE B CA 1
ATOM 5032 C C . PHE B 1 120 ? 10.766 -40.25 3.611 1 92.5 120 PHE B C 1
ATOM 5034 O O . PHE B 1 120 ? 11.156 -39.094 3.467 1 92.5 120 PHE B O 1
ATOM 5041 N N . PRO B 1 121 ? 11.484 -41.156 4.102 1 84.94 121 PRO B N 1
ATOM 5042 C CA . PRO B 1 121 ? 12.891 -40.875 4.371 1 84.94 121 PRO B CA 1
ATOM 5043 C C . PRO B 1 121 ? 13.625 -40.344 3.146 1 84.94 121 PRO B C 1
ATOM 5045 O O . PRO B 1 121 ? 13.602 -40.969 2.082 1 84.94 121 PRO B O 1
ATOM 5048 N N . GLY B 1 122 ? 14.211 -39.188 3.369 1 83.25 122 GLY B N 1
ATOM 5049 C CA . GLY B 1 122 ? 14.938 -38.562 2.27 1 83.25 122 GLY B CA 1
ATOM 5050 C C . GLY B 1 122 ? 14.039 -38.094 1.147 1 83.25 122 GLY B C 1
ATOM 5051 O O . GLY B 1 122 ? 14.516 -37.75 0.07 1 83.25 122 GLY B O 1
ATOM 5052 N N . GLY B 1 123 ? 12.75 -38.219 1.343 1 87.81 123 GLY B N 1
ATOM 5053 C CA . GLY B 1 123 ? 11.781 -37.75 0.38 1 87.81 123 GLY B CA 1
ATOM 5054 C C . GLY B 1 123 ? 11.57 -38.688 -0.791 1 87.81 123 GLY B C 1
ATOM 5055 O O . GLY B 1 123 ? 10.992 -38.312 -1.808 1 87.81 123 GLY B O 1
ATOM 5056 N N . VAL B 1 124 ? 12.109 -39.875 -0.746 1 89.88 124 VAL B N 1
ATOM 5057 C CA . VAL B 1 124 ? 12.07 -40.844 -1.843 1 89.88 124 VAL B CA 1
ATOM 5058 C C . VAL B 1 124 ? 11.148 -42 -1.479 1 89.88 124 VAL B C 1
ATOM 5060 O O . VAL B 1 124 ? 11.453 -42.781 -0.575 1 89.88 124 VAL B O 1
ATOM 5063 N N . PRO B 1 125 ? 10.062 -42.156 -2.213 1 94.19 125 PRO B N 1
ATOM 5064 C CA . PRO B 1 125 ? 9.133 -43.25 -1.907 1 94.19 125 PRO B CA 1
ATOM 5065 C C . PRO B 1 125 ? 9.578 -44.594 -2.479 1 94.19 125 PRO B C 1
ATOM 5067 O O . PRO B 1 125 ? 10.242 -44.625 -3.52 1 94.19 125 PRO B O 1
ATOM 5070 N N . GLY B 1 126 ? 9.234 -45.688 -1.781 1 94.44 126 GLY B N 1
ATOM 5071 C CA . GLY B 1 126 ? 9.562 -47.031 -2.234 1 94.44 126 GLY B CA 1
ATOM 5072 C C . GLY B 1 126 ? 8.453 -47.688 -3.02 1 94.44 126 GLY B C 1
ATOM 5073 O O . GLY B 1 126 ? 7.281 -47.625 -2.627 1 94.44 126 GLY B O 1
ATOM 5074 N N . ARG B 1 127 ? 8.812 -48.375 -4.039 1 96.56 127 ARG B N 1
ATOM 5075 C CA . ARG B 1 127 ? 7.836 -49.062 -4.871 1 96.56 127 ARG B CA 1
ATOM 5076 C C . ARG B 1 127 ? 7.148 -50.188 -4.094 1 96.56 127 ARG B C 1
ATOM 5078 O O . ARG B 1 127 ? 5.984 -50.5 -4.344 1 96.56 127 ARG B O 1
ATOM 5085 N N . GLU B 1 128 ? 7.852 -50.75 -3.094 1 95.56 128 GLU B N 1
ATOM 5086 C CA . GLU B 1 128 ? 7.34 -51.906 -2.369 1 95.56 128 GLU B CA 1
ATOM 5087 C C . GLU B 1 128 ? 6.098 -51.531 -1.56 1 95.56 128 GLU B C 1
ATOM 5089 O O . GLU B 1 128 ? 5.23 -52.375 -1.339 1 95.56 128 GLU B O 1
ATOM 5094 N N . LEU B 1 129 ? 6.059 -50.344 -1.144 1 96.88 129 LEU B N 1
ATOM 5095 C CA . LEU B 1 129 ? 4.906 -49.875 -0.38 1 96.88 129 LEU B CA 1
ATOM 5096 C C . LEU B 1 129 ? 3.633 -49.938 -1.217 1 96.88 129 LEU B C 1
ATOM 5098 O O . LEU B 1 129 ? 2.594 -50.406 -0.734 1 96.88 129 LEU B O 1
ATOM 5102 N N . LEU B 1 130 ? 3.672 -49.531 -2.436 1 97.69 130 LEU B N 1
ATOM 5103 C CA . LEU B 1 130 ? 2.531 -49.594 -3.342 1 97.69 130 LEU B CA 1
ATOM 5104 C C . LEU B 1 130 ? 2.258 -51.031 -3.775 1 97.69 130 LEU B C 1
ATOM 5106 O O . LEU B 1 130 ? 1.102 -51.406 -3.939 1 97.69 130 LEU B O 1
ATOM 5110 N N . ASP B 1 131 ? 3.338 -51.812 -3.941 1 97.25 131 ASP B N 1
ATOM 5111 C CA . ASP B 1 131 ? 3.186 -53.219 -4.309 1 97.25 131 ASP B CA 1
ATOM 5112 C C . ASP B 1 131 ? 2.342 -53.969 -3.283 1 97.25 131 ASP B C 1
ATOM 5114 O O . ASP B 1 131 ? 1.598 -54.906 -3.635 1 97.25 131 ASP B O 1
ATOM 5118 N N . ARG B 1 132 ? 2.504 -53.531 -2.131 1 96.44 132 ARG B N 1
ATOM 5119 C CA . ARG B 1 132 ? 1.818 -54.188 -1.028 1 96.44 132 ARG B CA 1
ATOM 5120 C C . ARG B 1 132 ? 0.313 -53.969 -1.1 1 96.44 132 ARG B C 1
ATOM 5122 O O . ARG B 1 132 ? -0.472 -54.844 -0.752 1 96.44 132 ARG B O 1
ATOM 5129 N N . VAL B 1 133 ? -0.121 -52.875 -1.56 1 96.94 133 VAL B N 1
ATOM 5130 C CA . VAL B 1 133 ? -1.531 -52.531 -1.447 1 96.94 133 VAL B CA 1
ATOM 5131 C C . VAL B 1 133 ? -2.207 -52.656 -2.811 1 96.94 133 VAL B C 1
ATOM 5133 O O . VAL B 1 133 ? -3.426 -52.844 -2.893 1 96.94 133 VAL B O 1
ATOM 5136 N N . VAL B 1 134 ? -1.488 -52.562 -3.857 1 96.56 134 VAL B N 1
ATOM 5137 C CA . VAL B 1 134 ? -1.986 -52.781 -5.211 1 96.56 134 VAL B CA 1
ATOM 5138 C C . VAL B 1 134 ? -1.001 -53.656 -5.992 1 96.56 134 VAL B C 1
ATOM 5140 O O . VAL B 1 134 ? -0.245 -53.125 -6.824 1 96.56 134 VAL B O 1
ATOM 5143 N N . PRO B 1 135 ? -1.051 -54.875 -5.898 1 90 135 PRO B N 1
ATOM 5144 C CA . PRO B 1 135 ? -0.042 -55.781 -6.496 1 90 135 PRO B CA 1
ATOM 5145 C C . PRO B 1 135 ? -0.307 -56.062 -7.977 1 90 135 PRO B C 1
ATOM 5147 O O . PRO B 1 135 ? 0.601 -56.469 -8.703 1 90 135 PRO B O 1
ATOM 5150 N N . ASP B 1 136 ? -1.439 -55.844 -8.445 1 90.94 136 ASP B N 1
ATOM 5151 C CA . ASP B 1 136 ? -1.865 -56.406 -9.719 1 90.94 136 ASP B CA 1
ATOM 5152 C C . ASP B 1 136 ? -2.018 -55.344 -10.789 1 90.94 136 ASP B C 1
ATOM 5154 O O . ASP B 1 136 ? -2.258 -55.656 -11.953 1 90.94 136 ASP B O 1
ATOM 5158 N N . ARG B 1 137 ? -2.033 -54.094 -10.438 1 96.56 137 ARG B N 1
ATOM 5159 C CA . ARG B 1 137 ? -2.227 -53 -11.375 1 96.56 137 ARG B CA 1
ATOM 5160 C C . ARG B 1 137 ? -1.101 -51.969 -11.258 1 96.56 137 ARG B C 1
ATOM 5162 O O . ARG B 1 137 ? -0.49 -51.844 -10.195 1 96.56 137 ARG B O 1
ATOM 5169 N N . PRO B 1 138 ? -0.785 -51.281 -12.344 1 97.75 138 PRO B N 1
ATOM 5170 C CA . PRO B 1 138 ? 0.2 -50.188 -12.242 1 97.75 138 PRO B CA 1
ATOM 5171 C C . PRO B 1 138 ? -0.326 -49 -11.477 1 97.75 138 PRO B C 1
ATOM 5173 O O . PRO B 1 138 ? -1.502 -48.625 -11.602 1 97.75 138 PRO B O 1
ATOM 5176 N N . VAL B 1 139 ? 0.582 -48.375 -10.641 1 97.56 139 VAL B N 1
ATOM 5177 C CA . VAL B 1 139 ? 0.265 -47.219 -9.82 1 97.56 139 VAL B CA 1
ATOM 5178 C C . VAL B 1 139 ? 1.207 -46.062 -10.164 1 97.56 139 VAL B C 1
ATOM 5180 O O . VAL B 1 139 ? 2.412 -46.281 -10.336 1 97.56 139 VAL B O 1
ATOM 5183 N N . HIS B 1 140 ? 0.673 -44.938 -10.414 1 97.06 140 HIS B N 1
ATOM 5184 C CA . HIS B 1 140 ? 1.402 -43.688 -10.648 1 97.06 140 HIS B CA 1
ATOM 5185 C C . HIS B 1 140 ? 0.802 -42.531 -9.844 1 97.06 140 HIS B C 1
ATOM 5187 O O . HIS B 1 140 ? -0.269 -42.031 -10.188 1 97.06 140 HIS B O 1
ATOM 5193 N N . LEU B 1 141 ? 1.498 -42.062 -8.797 1 96.31 141 LEU B N 1
ATOM 5194 C CA . LEU B 1 141 ? 1.011 -41.031 -7.898 1 96.31 141 LEU B CA 1
ATOM 5195 C C . LEU B 1 141 ? 1.977 -39.844 -7.855 1 96.31 141 LEU B C 1
ATOM 5197 O O . LEU B 1 141 ? 3.111 -39.969 -7.395 1 96.31 141 LEU B O 1
ATOM 5201 N N . ILE B 1 142 ? 1.493 -38.688 -8.273 1 93.81 142 ILE B N 1
ATOM 5202 C CA . ILE B 1 142 ? 2.326 -37.5 -8.359 1 93.81 142 ILE B CA 1
ATOM 5203 C C . ILE B 1 142 ? 2.426 -36.812 -6.988 1 93.81 142 ILE B C 1
ATOM 5205 O O . ILE B 1 142 ? 1.435 -36.75 -6.258 1 93.81 142 ILE B O 1
ATOM 5209 N N . ASN B 1 143 ? 3.643 -36.406 -6.609 1 93.19 143 ASN B N 1
ATOM 5210 C CA . ASN B 1 143 ? 3.783 -35.75 -5.316 1 93.19 143 ASN B CA 1
ATOM 5211 C C . ASN B 1 143 ? 3.082 -34.406 -5.293 1 93.19 143 ASN B C 1
ATOM 5213 O O . ASN B 1 143 ? 2.572 -33.938 -6.32 1 93.19 143 ASN B O 1
ATOM 5217 N N . ARG B 1 144 ? 3.033 -33.812 -4.133 1 88.12 144 ARG B N 1
ATOM 5218 C CA . ARG B 1 144 ? 2.307 -32.562 -3.906 1 88.12 144 ARG B CA 1
ATOM 5219 C C . ARG B 1 144 ? 2.885 -31.438 -4.746 1 88.12 144 ARG B C 1
ATOM 52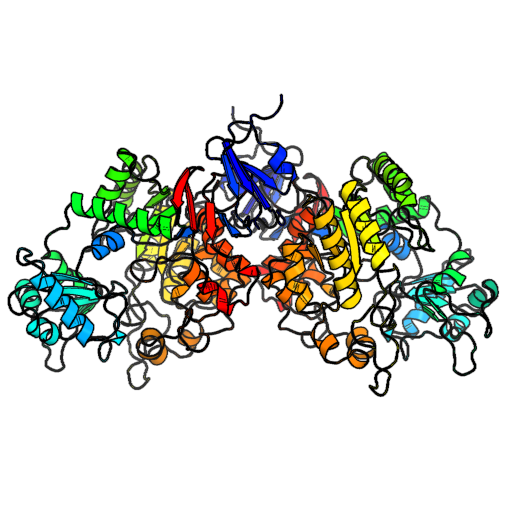21 O O . ARG B 1 144 ? 2.152 -30.562 -5.195 1 88.12 144 ARG B O 1
ATOM 5228 N N . ASP B 1 145 ? 4.152 -31.375 -5.016 1 87.25 145 ASP B N 1
ATOM 5229 C CA . ASP B 1 145 ? 4.77 -30.266 -5.746 1 87.25 145 ASP B CA 1
ATOM 5230 C C . ASP B 1 145 ? 4.82 -30.562 -7.242 1 87.25 145 ASP B C 1
ATOM 5232 O O . ASP B 1 145 ? 5.207 -29.688 -8.039 1 87.25 145 ASP B O 1
ATOM 5236 N N . HIS B 1 146 ? 4.41 -31.781 -7.668 1 88.81 146 HIS B N 1
ATOM 5237 C CA . HIS B 1 146 ? 4.281 -32.219 -9.055 1 88.81 146 HIS B CA 1
ATOM 5238 C C . HIS B 1 146 ? 5.641 -32.281 -9.742 1 88.81 146 HIS B C 1
ATOM 5240 O O . HIS B 1 146 ? 5.727 -32.188 -10.969 1 88.81 146 HIS B O 1
ATOM 5246 N N . HIS B 1 147 ? 6.672 -32.375 -8.969 1 88.69 147 HIS B N 1
ATOM 5247 C CA . HIS B 1 147 ? 8.023 -32.5 -9.5 1 88.69 147 HIS B CA 1
ATOM 5248 C C . HIS B 1 147 ? 8.562 -33.906 -9.328 1 88.69 147 HIS B C 1
ATOM 5250 O O . HIS B 1 147 ? 9.734 -34.188 -9.609 1 88.69 147 HIS B O 1
ATOM 5256 N N . GLY B 1 148 ? 7.691 -34.812 -8.836 1 91.62 148 GLY B N 1
ATOM 5257 C CA . GLY B 1 148 ? 8.07 -36.219 -8.633 1 91.62 148 GLY B CA 1
ATOM 5258 C C . GLY B 1 148 ? 6.895 -37.156 -8.688 1 91.62 148 GLY B C 1
ATOM 5259 O O . GLY B 1 148 ? 5.742 -36.75 -8.523 1 91.62 148 GLY B O 1
ATOM 5260 N N . ALA B 1 149 ? 7.156 -38.406 -8.938 1 95.69 149 ALA B N 1
ATOM 5261 C CA . ALA B 1 149 ? 6.129 -39.438 -8.977 1 95.69 149 ALA B CA 1
ATOM 5262 C C . ALA B 1 149 ? 6.543 -40.656 -8.148 1 95.69 149 ALA B C 1
ATOM 5264 O O . ALA B 1 149 ? 7.727 -41 -8.062 1 95.69 149 ALA B O 1
ATOM 5265 N N . TRP B 1 150 ? 5.57 -41.219 -7.453 1 97.19 150 TRP B N 1
ATOM 5266 C CA . TRP B 1 150 ? 5.641 -42.5 -6.758 1 97.19 150 TRP B CA 1
ATOM 5267 C C . TRP B 1 150 ? 4.988 -43.594 -7.578 1 97.19 150 TRP B C 1
ATOM 5269 O O . TRP B 1 150 ? 3.797 -43.531 -7.887 1 97.19 150 TRP B O 1
ATOM 5279 N N . VAL B 1 151 ? 5.785 -44.625 -7.977 1 97.81 151 VAL B N 1
ATOM 5280 C CA . VAL B 1 151 ? 5.27 -45.688 -8.844 1 97.81 151 VAL B CA 1
ATOM 5281 C C . VAL B 1 151 ? 5.559 -47.062 -8.227 1 97.81 151 VAL B C 1
ATOM 5283 O O . VAL B 1 151 ? 6.43 -47.188 -7.359 1 97.81 151 VAL B O 1
ATOM 5286 N N . ASN B 1 152 ? 4.73 -48.062 -8.656 1 97.69 152 ASN B N 1
ATOM 5287 C CA . ASN B 1 152 ? 4.973 -49.406 -8.172 1 97.69 152 ASN B CA 1
ATOM 5288 C C . ASN B 1 152 ? 5.758 -50.25 -9.188 1 97.69 152 ASN B C 1
ATOM 5290 O O . ASN B 1 152 ? 6.168 -49.719 -10.227 1 97.69 152 ASN B O 1
ATOM 5294 N N . SER B 1 153 ? 6.098 -51.469 -8.781 1 97.12 153 SER B N 1
ATOM 5295 C CA . SER B 1 153 ? 6.918 -52.344 -9.602 1 97.12 153 SER B CA 1
ATOM 5296 C C . SER B 1 153 ? 6.273 -52.594 -10.961 1 97.12 153 SER B C 1
ATOM 5298 O O . SER B 1 153 ? 6.961 -52.625 -11.984 1 97.12 153 SER B O 1
ATOM 5300 N N . ARG B 1 154 ? 4.996 -52.781 -10.938 1 97.19 154 ARG B N 1
ATOM 5301 C CA . ARG B 1 154 ? 4.285 -53.062 -12.18 1 97.19 154 ARG B CA 1
ATOM 5302 C C . ARG B 1 154 ? 4.426 -51.906 -13.156 1 97.19 154 ARG B C 1
ATOM 5304 O O . ARG B 1 154 ? 4.617 -52.094 -14.359 1 97.19 154 ARG B O 1
ATOM 5311 N N . ALA B 1 155 ? 4.297 -50.656 -12.656 1 97.5 155 ALA B N 1
ATOM 5312 C CA . ALA B 1 155 ? 4.461 -49.469 -13.492 1 97.5 155 ALA B CA 1
ATOM 5313 C C . ALA B 1 155 ? 5.871 -49.406 -14.062 1 97.5 155 ALA B C 1
ATOM 5315 O O . ALA B 1 155 ? 6.055 -49.062 -15.242 1 97.5 155 ALA B O 1
ATOM 5316 N N . LEU B 1 156 ? 6.883 -49.688 -13.242 1 97 156 LEU B N 1
ATOM 5317 C CA . LEU B 1 156 ? 8.273 -49.656 -13.688 1 97 156 LEU B CA 1
ATOM 5318 C C . LEU B 1 156 ? 8.508 -50.719 -14.766 1 97 156 LEU B C 1
ATOM 5320 O O . LEU B 1 156 ? 9.172 -50.438 -15.766 1 97 156 LEU B O 1
ATOM 5324 N N . GLU B 1 157 ? 7.949 -51.812 -14.57 1 96.19 157 GLU B N 1
ATOM 5325 C CA . GLU B 1 157 ? 8.055 -52.906 -15.539 1 96.19 157 GLU B CA 1
ATOM 5326 C C . GLU B 1 157 ? 7.457 -52.5 -16.875 1 96.19 157 GLU B C 1
ATOM 5328 O O . GLU B 1 157 ? 8.07 -52.719 -17.938 1 96.19 157 GLU B O 1
ATOM 5333 N N . LEU B 1 158 ? 6.281 -52 -16.797 1 96.44 158 LEU B N 1
ATOM 5334 C CA . LEU B 1 158 ? 5.594 -51.594 -18.016 1 96.44 158 LEU B CA 1
ATOM 5335 C C . LEU B 1 158 ? 6.391 -50.531 -18.75 1 96.44 158 LEU B C 1
ATOM 5337 O O . LEU B 1 158 ? 6.375 -50.469 -19.984 1 96.44 158 LEU B O 1
ATOM 5341 N N . ALA B 1 159 ? 7.121 -49.688 -18 1 96.44 159 ALA B N 1
ATOM 5342 C CA . ALA B 1 159 ? 7.887 -48.594 -18.578 1 96.44 159 ALA B CA 1
ATOM 5343 C C . ALA B 1 159 ? 9.273 -49.062 -19.016 1 96.44 159 ALA B C 1
ATOM 5345 O O . ALA B 1 159 ? 10.023 -48.281 -19.625 1 96.44 159 ALA B O 1
ATOM 5346 N N . GLY B 1 160 ? 9.609 -50.25 -18.688 1 95.88 160 GLY B N 1
ATOM 5347 C CA . GLY B 1 160 ? 10.922 -50.781 -19.016 1 95.88 160 GLY B CA 1
ATOM 5348 C C . GLY B 1 160 ? 12.031 -50.156 -18.188 1 95.88 160 GLY B C 1
ATOM 5349 O O . GLY B 1 160 ? 13.164 -50.031 -18.672 1 95.88 160 GLY B O 1
ATOM 5350 N N . ILE B 1 161 ? 11.719 -49.656 -17.062 1 96.44 161 ILE B N 1
ATOM 5351 C CA . ILE B 1 161 ? 12.703 -49.031 -16.203 1 96.44 161 ILE B CA 1
ATOM 5352 C C . ILE B 1 161 ? 13.367 -50.062 -15.305 1 96.44 161 ILE B C 1
ATOM 5354 O O . ILE B 1 161 ? 12.695 -50.75 -14.523 1 96.44 161 ILE B O 1
ATOM 5358 N N . GLY B 1 162 ? 14.641 -50.219 -15.43 1 94.06 162 GLY B N 1
ATOM 5359 C CA . GLY B 1 162 ? 15.438 -51.125 -14.609 1 94.06 162 GLY B CA 1
ATOM 5360 C C . GLY B 1 162 ? 16.75 -50.5 -14.164 1 94.06 162 GLY B C 1
ATOM 5361 O O . GLY B 1 162 ? 16.953 -49.312 -14.297 1 94.06 162 GLY B O 1
ATOM 5362 N N . PRO B 1 163 ? 17.609 -51.312 -13.508 1 92.25 163 PRO B N 1
ATOM 5363 C CA . PRO B 1 163 ? 18.875 -50.812 -12.977 1 92.25 163 PRO B CA 1
ATOM 5364 C C . PRO B 1 163 ? 19.734 -50.125 -14.039 1 92.25 163 PRO B C 1
ATOM 5366 O O . PRO B 1 163 ? 20.516 -49.219 -13.734 1 92.25 163 PRO B O 1
ATOM 5369 N N . GLY B 1 164 ? 19.609 -50.469 -15.18 1 92.25 164 GLY B N 1
ATOM 5370 C CA . GLY B 1 164 ? 20.453 -49.938 -16.25 1 92.25 164 GLY B CA 1
ATOM 5371 C C . GLY B 1 164 ? 19.844 -48.781 -16.969 1 92.25 164 GLY B C 1
ATOM 5372 O O . GLY B 1 164 ? 20.484 -48.156 -17.828 1 92.25 164 GLY B O 1
ATOM 5373 N N . THR B 1 165 ? 18.625 -48.406 -16.656 1 94.81 165 THR B N 1
ATOM 5374 C CA . THR B 1 165 ? 17.953 -47.281 -17.328 1 94.81 165 THR B CA 1
ATOM 5375 C C . THR B 1 165 ? 18.609 -45.969 -16.938 1 94.81 165 THR B C 1
ATOM 5377 O O . THR B 1 165 ? 18.688 -45.625 -15.75 1 94.81 165 THR B O 1
ATOM 5380 N N . PRO B 1 166 ? 19.125 -45.188 -17.922 1 93.5 166 PRO B N 1
ATOM 5381 C CA . PRO B 1 166 ? 19.766 -43.938 -17.578 1 93.5 166 PRO B CA 1
ATOM 5382 C C . PRO B 1 166 ? 18.75 -42.875 -17.141 1 93.5 166 PRO B C 1
ATOM 5384 O O . PRO B 1 166 ? 17.594 -42.875 -17.562 1 93.5 166 PRO B O 1
ATOM 5387 N N . ASP B 1 167 ? 19.234 -41.906 -16.281 1 92.5 167 ASP B N 1
ATOM 5388 C CA . ASP B 1 167 ? 18.453 -40.719 -15.969 1 92.5 167 ASP B CA 1
ATOM 5389 C C . ASP B 1 167 ? 18.234 -39.844 -17.203 1 92.5 167 ASP B C 1
ATOM 5391 O O . ASP B 1 167 ? 19.156 -39.688 -18.016 1 92.5 167 ASP B O 1
ATOM 5395 N N . PRO B 1 168 ? 17.062 -39.375 -17.438 1 89.44 168 PRO B N 1
ATOM 5396 C CA . PRO B 1 168 ? 16.906 -38.406 -18.5 1 89.44 168 PRO B CA 1
ATOM 5397 C C . PRO B 1 168 ? 17.625 -37.094 -18.203 1 89.44 168 PRO B C 1
ATOM 5399 O O . PRO B 1 168 ? 17.984 -36.812 -17.047 1 89.44 168 PRO B O 1
ATOM 5402 N N . VAL B 1 169 ? 17.828 -36.188 -19.219 1 81.75 169 VAL B N 1
ATOM 5403 C CA . VAL B 1 169 ? 18.609 -34.938 -19.109 1 81.75 169 VAL B CA 1
ATOM 5404 C C . VAL B 1 169 ? 17.922 -33.969 -18.156 1 81.75 169 VAL B C 1
ATOM 5406 O O . VAL B 1 169 ? 18.594 -33.219 -17.453 1 81.75 169 VAL B O 1
ATOM 5409 N N . ASP B 1 170 ? 16.719 -34.125 -18.031 1 86.38 170 ASP B N 1
ATOM 5410 C CA . ASP B 1 170 ? 15.953 -33.156 -17.25 1 86.38 170 ASP B CA 1
ATOM 5411 C C . ASP B 1 170 ? 15.305 -33.812 -16.047 1 86.38 170 ASP B C 1
ATOM 5413 O O . ASP B 1 170 ? 14.289 -33.344 -15.539 1 86.38 170 ASP B O 1
ATOM 5417 N N . GLY B 1 171 ? 15.82 -35.062 -15.641 1 88.88 171 GLY B N 1
ATOM 5418 C CA . GLY B 1 171 ? 15.219 -35.75 -14.508 1 88.88 171 GLY B CA 1
ATOM 5419 C C . GLY B 1 171 ? 16.109 -36.812 -13.906 1 88.88 171 GLY B C 1
ATOM 5420 O O . GLY B 1 171 ? 17.266 -36.969 -14.312 1 88.88 171 GLY B O 1
ATOM 5421 N N . ARG B 1 172 ? 15.633 -37.438 -12.914 1 90.56 172 ARG B N 1
ATOM 5422 C CA . ARG B 1 172 ? 16.391 -38.438 -12.164 1 90.56 172 ARG B CA 1
ATOM 5423 C C . ARG B 1 172 ? 15.492 -39.594 -11.719 1 90.56 172 ARG B C 1
ATOM 5425 O O . ARG B 1 172 ? 14.359 -39.375 -11.281 1 90.56 172 ARG B O 1
ATOM 5432 N N . ILE B 1 173 ? 15.961 -40.781 -11.938 1 94.62 173 ILE B N 1
ATOM 5433 C CA . ILE B 1 173 ? 15.352 -42 -11.383 1 94.62 173 ILE B CA 1
ATOM 5434 C C . ILE B 1 173 ? 15.969 -42.281 -10.016 1 94.62 173 ILE B C 1
ATOM 5436 O O . ILE B 1 173 ? 17.172 -42.531 -9.906 1 94.62 173 ILE B O 1
ATOM 5440 N N . ASP B 1 174 ? 15.141 -42.281 -8.984 1 93.94 174 ASP B N 1
ATOM 5441 C CA . ASP B 1 174 ? 15.664 -42.594 -7.664 1 93.94 174 ASP B CA 1
ATOM 5442 C C . ASP B 1 174 ? 16 -44.094 -7.566 1 93.94 174 ASP B C 1
ATOM 5444 O O . ASP B 1 174 ? 15.219 -44.938 -8 1 93.94 174 ASP B O 1
ATOM 5448 N N . ARG B 1 175 ? 17.141 -44.312 -7.023 1 94 175 ARG B N 1
ATOM 5449 C CA . ARG B 1 175 ? 17.625 -45.688 -6.992 1 94 175 ARG B CA 1
ATOM 5450 C C . ARG B 1 175 ? 17.984 -46.094 -5.574 1 94 175 ARG B C 1
ATOM 5452 O O . ARG B 1 175 ? 18.406 -45.281 -4.766 1 94 175 ARG B O 1
ATOM 5459 N N . ARG B 1 176 ? 17.828 -47.406 -5.289 1 92.5 176 ARG B N 1
ATOM 5460 C CA . ARG B 1 176 ? 18.328 -48.031 -4.066 1 92.5 176 ARG B CA 1
ATOM 5461 C C . ARG B 1 176 ? 19.844 -48.188 -4.117 1 92.5 176 ARG B C 1
ATOM 5463 O O . ARG B 1 176 ? 20.469 -48 -5.168 1 92.5 176 ARG B O 1
ATOM 5470 N N . PRO B 1 177 ? 20.359 -48.5 -2.953 1 88.81 177 PRO B N 1
ATOM 5471 C CA . PRO B 1 177 ? 21.812 -48.688 -2.914 1 88.81 177 PRO B CA 1
ATOM 5472 C C . PRO B 1 177 ? 22.312 -49.719 -3.908 1 88.81 177 PRO B C 1
ATOM 5474 O O . PRO B 1 177 ? 23.438 -49.625 -4.406 1 88.81 177 PRO B O 1
ATOM 5477 N N . ASP B 1 178 ? 21.531 -50.656 -4.312 1 90.62 178 ASP B N 1
ATOM 5478 C CA . ASP B 1 178 ? 21.922 -51.719 -5.219 1 90.62 178 ASP B CA 1
ATOM 5479 C C . ASP B 1 178 ? 21.703 -51.344 -6.676 1 90.62 178 ASP B C 1
ATOM 5481 O O . ASP B 1 178 ? 21.906 -52.156 -7.586 1 90.62 178 ASP B O 1
ATOM 5485 N N . GLY B 1 179 ? 21.172 -50.156 -6.875 1 91.69 179 GLY B N 1
ATOM 5486 C CA . GLY B 1 179 ? 21.016 -49.656 -8.227 1 91.69 179 GLY B CA 1
ATOM 5487 C C . GLY B 1 179 ? 19.625 -49.812 -8.781 1 91.69 179 GLY B C 1
ATOM 5488 O O . GLY B 1 179 ? 19.266 -49.219 -9.805 1 91.69 179 GLY B O 1
ATOM 5489 N N . GLU B 1 180 ? 18.859 -50.625 -8.133 1 94.25 180 GLU B N 1
ATOM 5490 C CA . GLU B 1 180 ? 17.484 -50.844 -8.586 1 94.25 180 GLU B CA 1
ATOM 5491 C C . GLU B 1 180 ? 16.625 -49.594 -8.414 1 94.25 180 GLU B C 1
ATOM 5493 O O . GLU B 1 180 ? 16.766 -48.875 -7.43 1 94.25 180 GLU B O 1
ATOM 5498 N N . PRO B 1 181 ? 15.75 -49.375 -9.391 1 96.19 181 PRO B N 1
ATOM 5499 C CA . PRO B 1 181 ? 14.828 -48.25 -9.188 1 96.19 181 PRO B CA 1
ATOM 5500 C C . PRO B 1 181 ? 14.039 -48.375 -7.883 1 96.19 181 PRO B C 1
ATOM 5502 O O . PRO B 1 181 ? 13.484 -49.438 -7.582 1 96.19 181 PRO B O 1
ATOM 5505 N N . ALA B 1 182 ? 13.945 -47.312 -7.141 1 95.56 182 ALA B N 1
ATOM 5506 C CA . ALA B 1 182 ? 13.328 -47.344 -5.816 1 95.56 182 ALA B CA 1
ATOM 5507 C C . ALA B 1 182 ? 11.812 -47.156 -5.918 1 95.56 182 ALA B C 1
ATOM 5509 O O . ALA B 1 182 ? 11.062 -47.656 -5.09 1 95.56 182 ALA B O 1
ATOM 5510 N N . GLY B 1 183 ? 11.406 -46.438 -6.961 1 95.62 183 GLY B N 1
ATOM 5511 C CA . GLY B 1 183 ? 9.992 -46.125 -7.098 1 95.62 183 GLY B CA 1
ATOM 5512 C C . GLY B 1 183 ? 9.734 -44.625 -7.281 1 95.62 183 GLY B C 1
ATOM 5513 O O . GLY B 1 183 ? 8.656 -44.25 -7.719 1 95.62 183 GLY B O 1
ATOM 5514 N N . GLY B 1 184 ? 10.75 -43.844 -6.93 1 95.25 184 GLY B N 1
ATOM 5515 C CA . GLY B 1 184 ? 10.656 -42.406 -7.133 1 95.25 184 GLY B CA 1
ATOM 5516 C C . GLY B 1 184 ? 11.219 -41.938 -8.469 1 95.25 184 GLY B C 1
ATOM 5517 O O . GLY B 1 184 ? 12.266 -42.438 -8.898 1 95.25 184 GLY B O 1
ATOM 5518 N N . LEU B 1 185 ? 10.469 -41.125 -9.188 1 94.69 185 LEU B N 1
ATOM 5519 C CA . LEU B 1 185 ? 10.875 -40.5 -10.43 1 94.69 185 LEU B CA 1
ATOM 5520 C C . LEU B 1 185 ? 10.828 -38.969 -10.305 1 94.69 185 LEU B C 1
ATOM 5522 O O . LEU B 1 185 ? 9.781 -38.406 -9.984 1 94.69 185 LEU B O 1
ATOM 5526 N N . GLN B 1 186 ? 11.93 -38.281 -10.578 1 91.06 186 GLN B N 1
ATOM 5527 C CA . GLN B 1 186 ? 12.016 -36.844 -10.383 1 91.06 186 GLN B CA 1
ATOM 5528 C C . GLN B 1 186 ? 12.023 -36.094 -11.727 1 91.06 186 GLN B C 1
ATOM 5530 O O . GLN B 1 186 ? 12.742 -36.5 -12.641 1 91.06 186 GLN B O 1
ATOM 5535 N N . GLU B 1 187 ? 11.266 -35.031 -11.773 1 90 187 GLU B N 1
ATOM 5536 C CA . GLU B 1 187 ? 11.234 -34.125 -12.922 1 90 187 GLU B CA 1
ATOM 5537 C C . GLU B 1 187 ? 10.984 -34.906 -14.219 1 90 187 GLU B C 1
ATOM 5539 O O . GLU B 1 187 ? 10.023 -35.656 -14.32 1 90 187 GLU B O 1
ATOM 5544 N N . GLY B 1 188 ? 11.828 -34.656 -15.242 1 87.56 188 GLY B N 1
ATOM 5545 C CA . GLY B 1 188 ? 11.625 -35.281 -16.547 1 87.56 188 GLY B CA 1
ATOM 5546 C C . GLY B 1 188 ? 11.508 -36.781 -16.484 1 87.56 188 GLY B C 1
ATOM 5547 O O . GLY B 1 188 ? 10.93 -37.406 -17.375 1 87.56 188 GLY B O 1
ATOM 5548 N N . ALA B 1 189 ? 11.969 -37.469 -15.461 1 91.62 189 ALA B N 1
ATOM 5549 C CA . ALA B 1 189 ? 11.906 -38.938 -15.32 1 91.62 189 ALA B CA 1
ATOM 5550 C C . ALA B 1 189 ? 10.469 -39.406 -15.125 1 91.62 189 ALA B C 1
ATOM 5552 O O . ALA B 1 189 ? 10.148 -40.562 -15.375 1 91.62 189 ALA B O 1
ATOM 5553 N N . MET B 1 190 ? 9.656 -38.5 -14.648 1 92.12 190 MET B N 1
ATOM 5554 C CA . MET B 1 190 ? 8.25 -38.844 -14.453 1 92.12 190 MET B CA 1
ATOM 5555 C C . MET B 1 190 ? 7.605 -39.281 -15.766 1 92.12 190 MET B C 1
ATOM 5557 O O . MET B 1 190 ? 6.77 -40.188 -15.773 1 92.12 190 MET B O 1
ATOM 5561 N N . GLN B 1 191 ? 8.047 -38.719 -16.812 1 90.25 191 GLN B N 1
ATOM 5562 C CA . GLN B 1 191 ? 7.438 -38.938 -18.109 1 90.25 191 GLN B CA 1
ATOM 5563 C C . GLN B 1 191 ? 7.695 -40.375 -18.609 1 90.25 191 GLN B C 1
ATOM 5565 O O . GLN B 1 191 ? 6.969 -40.875 -19.453 1 90.25 191 GLN B O 1
ATOM 5570 N N . LEU B 1 192 ? 8.727 -41.031 -18.078 1 92 192 LEU B N 1
ATOM 5571 C CA . LEU B 1 192 ? 9.047 -42.406 -18.484 1 92 192 LEU B CA 1
ATOM 5572 C C . LEU B 1 192 ? 7.895 -43.344 -18.156 1 92 192 LEU B C 1
ATOM 5574 O O . LEU B 1 192 ? 7.684 -44.312 -18.875 1 92 192 LEU B O 1
ATOM 5578 N N . VAL B 1 193 ? 7.152 -43 -17.125 1 93.44 193 VAL B N 1
ATOM 5579 C CA . VAL B 1 193 ? 6.016 -43.812 -16.734 1 93.44 193 VAL B CA 1
ATOM 5580 C C . VAL B 1 193 ? 4.711 -43.125 -17.125 1 93.44 193 VAL B C 1
ATOM 5582 O O . VAL B 1 193 ? 3.771 -43.781 -17.594 1 93.44 193 VAL B O 1
ATOM 5585 N N . ALA B 1 194 ? 4.645 -41.844 -16.953 1 91.75 194 ALA B N 1
ATOM 5586 C CA . ALA B 1 194 ? 3.416 -41.094 -17.172 1 91.75 194 ALA B CA 1
ATOM 5587 C C . ALA B 1 194 ? 2.879 -41.281 -18.578 1 91.75 194 ALA B C 1
ATOM 5589 O O . ALA B 1 194 ? 1.664 -41.281 -18.797 1 91.75 194 ALA B O 1
ATOM 5590 N N . ARG B 1 195 ? 3.711 -41.438 -19.531 1 89.12 195 ARG B N 1
ATOM 5591 C CA . ARG B 1 195 ? 3.33 -41.594 -20.922 1 89.12 195 ARG B CA 1
ATOM 5592 C C . ARG B 1 195 ? 2.508 -42.844 -21.141 1 89.12 195 ARG B C 1
ATOM 5594 O O . ARG B 1 195 ? 1.841 -43 -22.172 1 89.12 195 ARG B O 1
ATOM 5601 N N . LEU B 1 196 ? 2.553 -43.781 -20.188 1 92.31 196 LEU B N 1
ATOM 5602 C CA . LEU B 1 196 ? 1.856 -45.062 -20.297 1 92.31 196 LEU B CA 1
ATOM 5603 C C . LEU B 1 196 ? 0.447 -44.969 -19.734 1 92.31 196 LEU B C 1
ATOM 5605 O O . LEU B 1 196 ? -0.379 -45.875 -19.953 1 92.31 196 LEU B O 1
ATOM 5609 N N . LEU B 1 197 ? 0.208 -43.938 -18.969 1 91.62 197 LEU B N 1
ATOM 5610 C CA . LEU B 1 197 ? -1.11 -43.75 -18.375 1 91.62 197 LEU B CA 1
ATOM 5611 C C . LEU B 1 197 ? -2.166 -43.5 -19.438 1 91.62 197 LEU B C 1
ATOM 5613 O O . LEU B 1 197 ? -1.874 -42.906 -20.484 1 91.62 197 LEU B O 1
ATOM 5617 N N . PRO B 1 198 ? -3.357 -44.094 -19.078 1 87.62 198 PRO B N 1
ATOM 5618 C CA . PRO B 1 198 ? -4.449 -43.688 -19.969 1 87.62 198 PRO B CA 1
ATOM 5619 C C . PRO B 1 198 ? -4.617 -42.188 -20.047 1 87.62 198 PRO B C 1
ATOM 5621 O O . PRO B 1 198 ? -4.461 -41.5 -19.047 1 87.62 198 PRO B O 1
ATOM 5624 N N . GLU B 1 199 ? -4.832 -41.781 -21.219 1 85.81 199 GLU B N 1
ATOM 5625 C CA . GLU B 1 199 ? -5.016 -40.344 -21.422 1 85.81 199 GLU B CA 1
ATOM 5626 C C . GLU B 1 199 ? -6.254 -39.844 -20.703 1 85.81 199 GLU B C 1
ATOM 5628 O O . GLU B 1 199 ? -7.285 -40.531 -20.672 1 85.81 199 GLU B O 1
ATOM 5633 N N . VAL B 1 200 ? -6.078 -38.781 -20.047 1 90.75 200 VAL B N 1
ATOM 5634 C CA . VAL B 1 200 ? -7.25 -38.094 -19.547 1 90.75 200 VAL B CA 1
ATOM 5635 C C . VAL B 1 200 ? -8.078 -37.562 -20.719 1 90.75 200 VAL B C 1
ATOM 5637 O O . VAL B 1 200 ? -7.566 -36.812 -21.562 1 90.75 200 VAL B O 1
ATOM 5640 N N . THR B 1 201 ? -9.305 -37.938 -20.75 1 93.12 201 THR B N 1
ATOM 5641 C CA . THR B 1 201 ? -10.133 -37.594 -21.906 1 93.12 201 THR B CA 1
ATOM 5642 C C . THR B 1 201 ? -10.5 -36.125 -21.906 1 93.12 201 THR B C 1
ATOM 5644 O O . THR B 1 201 ? -10.445 -35.469 -20.859 1 93.12 201 THR B O 1
ATOM 5647 N N . PRO B 1 202 ? -10.883 -35.625 -23.062 1 95.94 202 PRO B N 1
ATOM 5648 C CA . PRO B 1 202 ? -11.359 -34.25 -23.109 1 95.94 202 PRO B CA 1
ATOM 5649 C C . PRO B 1 202 ? -12.523 -33.969 -22.156 1 95.94 202 PRO B C 1
ATOM 5651 O O . PRO B 1 202 ? -12.57 -32.938 -21.5 1 95.94 202 PRO B O 1
ATOM 5654 N N . ALA B 1 203 ? -13.359 -34.969 -22.078 1 96.12 203 ALA B N 1
ATOM 5655 C CA . ALA B 1 203 ? -14.508 -34.812 -21.188 1 96.12 203 ALA B CA 1
ATOM 5656 C C . ALA B 1 203 ? -14.07 -34.75 -19.734 1 96.12 203 ALA B C 1
ATOM 5658 O O . ALA B 1 203 ? -14.641 -33.969 -18.938 1 96.12 203 ALA B O 1
ATOM 5659 N N . GLU B 1 204 ? -13.086 -35.531 -19.422 1 93.81 204 GLU B N 1
ATOM 5660 C CA . GLU B 1 204 ? -12.555 -35.531 -18.047 1 93.81 204 GLU B CA 1
ATOM 5661 C C . GLU B 1 204 ? -11.844 -34.219 -17.75 1 93.81 204 GLU B C 1
ATOM 5663 O O . GLU B 1 204 ? -11.945 -33.688 -16.641 1 93.81 204 GLU B O 1
ATOM 5668 N N . ARG B 1 205 ? -11.125 -33.656 -18.703 1 97.19 205 ARG B N 1
ATOM 5669 C CA . ARG B 1 205 ? -10.445 -32.375 -18.531 1 97.19 205 ARG B CA 1
ATOM 5670 C C . ARG B 1 205 ? -11.453 -31.25 -18.359 1 97.19 205 ARG B C 1
ATOM 5672 O O . ARG B 1 205 ? -11.281 -30.375 -17.5 1 97.19 205 ARG B O 1
ATOM 5679 N N . LEU B 1 206 ? -12.492 -31.328 -19.156 1 98.06 206 LEU B N 1
ATOM 5680 C CA . LEU B 1 206 ? -13.531 -30.312 -19.031 1 98.06 206 LEU B CA 1
ATOM 5681 C C . LEU B 1 206 ? -14.219 -30.375 -17.672 1 98.06 206 LEU B C 1
ATOM 5683 O O . LEU B 1 206 ? -14.422 -29.359 -17.016 1 98.06 206 LEU B O 1
ATOM 5687 N N . ALA B 1 207 ? -14.578 -31.609 -17.297 1 97 207 ALA B N 1
ATOM 5688 C CA . ALA B 1 207 ? -15.188 -31.797 -15.977 1 97 207 ALA B CA 1
ATOM 5689 C C . ALA B 1 207 ? -14.266 -31.297 -14.867 1 97 207 ALA B C 1
ATOM 5691 O O . ALA B 1 207 ? -14.727 -30.703 -13.891 1 97 207 ALA B O 1
ATOM 5692 N N . GLY B 1 208 ? -12.977 -31.609 -15 1 97 208 GLY B N 1
ATOM 5693 C CA . GLY B 1 208 ? -11.984 -31.109 -14.055 1 97 208 GLY B CA 1
ATOM 5694 C C . GLY B 1 208 ? -11.953 -29.594 -13.969 1 97 208 GLY B C 1
ATOM 5695 O O . GLY B 1 208 ? -11.922 -29.031 -12.875 1 97 208 GLY B O 1
ATOM 5696 N N . LEU B 1 209 ? -11.953 -28.922 -15.125 1 98.56 209 LEU B N 1
ATOM 5697 C CA . LEU B 1 209 ? -11.953 -27.469 -15.156 1 98.56 209 LEU B CA 1
ATOM 5698 C C . LEU B 1 209 ? -13.18 -26.891 -14.445 1 98.56 209 LEU B C 1
ATOM 5700 O O . LEU B 1 209 ? -13.07 -25.922 -13.695 1 98.56 209 LEU B O 1
ATOM 5704 N N . LEU B 1 210 ? -14.289 -27.516 -14.672 1 98.38 210 LEU B N 1
ATOM 5705 C CA . LEU B 1 210 ? -15.531 -27.031 -14.078 1 98.38 210 LEU B CA 1
ATOM 5706 C C . LEU B 1 210 ? -15.531 -27.234 -12.57 1 98.38 210 LEU B C 1
ATOM 5708 O O . LEU B 1 210 ? -16.016 -26.391 -11.82 1 98.38 210 LEU B O 1
ATOM 5712 N N . ARG B 1 211 ? -14.984 -28.375 -12.102 1 96.75 211 ARG B N 1
ATOM 5713 C CA . ARG B 1 211 ? -14.805 -28.594 -10.672 1 96.75 211 ARG B CA 1
ATOM 5714 C C . ARG B 1 211 ? -13.859 -27.547 -10.078 1 96.75 211 ARG B C 1
ATOM 5716 O O . ARG B 1 211 ? -14.125 -27 -9 1 96.75 211 ARG B O 1
ATOM 5723 N N . ALA B 1 212 ? -12.789 -27.312 -10.773 1 98.19 212 ALA B N 1
ATOM 5724 C CA . ALA B 1 212 ? -11.805 -26.328 -10.336 1 98.19 212 ALA B CA 1
ATOM 5725 C C . ALA B 1 212 ? -12.438 -24.938 -10.234 1 98.19 212 ALA B C 1
ATOM 5727 O O . ALA B 1 212 ? -12.219 -24.219 -9.25 1 98.19 212 ALA B O 1
ATOM 5728 N N . GLN B 1 213 ? -13.164 -24.594 -11.242 1 98.56 213 GLN B N 1
ATOM 5729 C CA . GLN B 1 213 ? -13.812 -23.281 -11.258 1 98.56 213 GLN B CA 1
ATOM 5730 C C . GLN B 1 213 ? -14.758 -23.125 -10.07 1 98.56 213 GLN B C 1
ATOM 5732 O O . GLN B 1 213 ? -14.766 -22.094 -9.406 1 98.56 213 GLN B O 1
ATOM 5737 N N . ALA B 1 214 ? -15.539 -24.141 -9.828 1 97.88 214 ALA B N 1
ATOM 5738 C CA . ALA B 1 214 ? -16.453 -24.094 -8.695 1 97.88 214 ALA B CA 1
ATOM 5739 C C . ALA B 1 214 ? -15.688 -23.922 -7.383 1 97.88 214 ALA B C 1
ATOM 5741 O O . ALA B 1 214 ? -16.078 -23.125 -6.531 1 97.88 214 ALA B O 1
ATOM 5742 N N . LEU B 1 215 ? -14.633 -24.641 -7.227 1 97.5 215 LEU B N 1
ATOM 5743 C CA . LEU B 1 215 ? -13.812 -24.547 -6.027 1 97.5 215 LEU B CA 1
ATOM 5744 C C . LEU B 1 215 ? -13.188 -23.172 -5.898 1 97.5 215 LEU B C 1
ATOM 5746 O O . LEU B 1 215 ? -13.25 -22.547 -4.832 1 97.5 215 LEU B O 1
ATOM 5750 N N . LEU B 1 216 ? -12.594 -22.703 -6.953 1 98.81 216 LEU B N 1
ATOM 5751 C CA . LEU B 1 216 ? -11.914 -21.406 -6.93 1 98.81 216 LEU B CA 1
ATOM 5752 C C . LEU B 1 216 ? -12.906 -20.281 -6.633 1 98.81 216 LEU B C 1
ATOM 5754 O O . LEU B 1 216 ? -12.609 -19.375 -5.852 1 98.81 216 LEU B O 1
ATOM 5758 N N . HIS B 1 217 ? -14.117 -20.375 -7.219 1 98.81 217 HIS B N 1
ATOM 5759 C CA . HIS B 1 217 ? -15.156 -19.406 -6.883 1 98.81 217 HIS B CA 1
ATOM 5760 C C . HIS B 1 217 ? -15.523 -19.484 -5.406 1 98.81 217 HIS B C 1
ATOM 5762 O O . HIS B 1 217 ? -15.758 -18.469 -4.762 1 98.81 217 HIS B O 1
ATOM 5768 N N . SER B 1 218 ? -15.555 -20.672 -4.863 1 98.62 218 SER B N 1
ATOM 5769 C CA . SER B 1 218 ? -15.898 -20.828 -3.457 1 98.62 218 SER B CA 1
ATOM 5770 C C . SER B 1 218 ? -14.836 -20.234 -2.549 1 98.62 218 SER B C 1
ATOM 5772 O O . SER B 1 218 ? -15.086 -20 -1.363 1 98.62 218 SER B O 1
ATOM 5774 N N . LEU B 1 219 ? -13.695 -19.969 -3.098 1 98.81 219 LEU B N 1
ATOM 5775 C CA . LEU B 1 219 ? -12.586 -19.375 -2.357 1 98.81 219 LEU B CA 1
ATOM 5776 C C . LEU B 1 219 ? -12.406 -17.906 -2.738 1 98.81 219 LEU B C 1
ATOM 5778 O O . LEU B 1 219 ? -11.406 -17.281 -2.367 1 98.81 219 LEU B O 1
ATOM 5782 N N . GLY B 1 220 ? -13.289 -17.359 -3.523 1 98.88 220 GLY B N 1
ATOM 5783 C CA . GLY B 1 220 ? -13.297 -15.945 -3.838 1 98.88 220 GLY B CA 1
ATOM 5784 C C . GLY B 1 220 ? -12.492 -15.602 -5.078 1 98.88 220 GLY B C 1
ATOM 5785 O O . GLY B 1 220 ? -12.328 -14.422 -5.41 1 98.88 220 GLY B O 1
ATOM 5786 N N . VAL B 1 221 ? -11.93 -16.594 -5.785 1 98.94 221 VAL B N 1
ATOM 5787 C CA . VAL B 1 221 ? -11.109 -16.344 -6.965 1 98.94 221 VAL B CA 1
ATOM 5788 C C . VAL B 1 221 ? -12.008 -16.141 -8.188 1 98.94 221 VAL B C 1
ATOM 5790 O O . VAL B 1 221 ? -12.828 -17 -8.516 1 98.94 221 VAL B O 1
ATOM 5793 N N . THR B 1 222 ? -11.891 -14.992 -8.836 1 98.94 222 THR B N 1
ATOM 5794 C CA . THR B 1 222 ? -12.75 -14.641 -9.961 1 98.94 222 THR B CA 1
ATOM 5795 C C . THR B 1 222 ? -11.977 -14.68 -11.273 1 98.94 222 THR B C 1
ATOM 5797 O O . THR B 1 222 ? -12.57 -14.664 -12.352 1 98.94 222 THR B O 1
ATOM 5800 N N . ALA B 1 223 ? -10.664 -14.695 -11.203 1 98.94 223 ALA B N 1
ATOM 5801 C CA . ALA B 1 223 ? -9.789 -14.781 -12.367 1 98.94 223 ALA B CA 1
ATOM 5802 C C . ALA B 1 223 ? -8.492 -15.5 -12.016 1 98.94 223 ALA B C 1
ATOM 5804 O O . ALA B 1 223 ? -8.07 -15.523 -10.859 1 98.94 223 ALA B O 1
ATOM 5805 N N . TRP B 1 224 ? -7.91 -16.125 -13.031 1 98.88 224 TRP B N 1
ATOM 5806 C CA . TRP B 1 224 ? -6.613 -16.734 -12.758 1 98.88 224 TRP B CA 1
ATOM 5807 C C . TRP B 1 224 ? -5.801 -16.875 -14.047 1 98.88 224 TRP B C 1
ATOM 5809 O O . TRP B 1 224 ? -6.32 -16.672 -15.141 1 98.88 224 TRP B O 1
ATOM 5819 N N . GLN B 1 225 ? -4.5 -17.078 -13.891 1 98.88 225 GLN B N 1
ATOM 5820 C CA . GLN B 1 225 ? -3.602 -17.453 -14.977 1 98.88 225 GLN B CA 1
ATOM 5821 C C . GLN B 1 225 ? -3.16 -18.906 -14.844 1 98.88 225 GLN B C 1
ATOM 5823 O O . GLN B 1 225 ? -2.471 -19.266 -13.891 1 98.88 225 GLN B O 1
ATOM 5828 N N . ASP B 1 226 ? -3.645 -19.719 -15.781 1 98.75 226 ASP B N 1
ATOM 5829 C CA . ASP B 1 226 ? -3.15 -21.094 -15.828 1 98.75 226 ASP B CA 1
ATOM 5830 C C . ASP B 1 226 ? -1.783 -21.156 -16.5 1 98.75 226 ASP B C 1
ATOM 5832 O O . ASP B 1 226 ? -1.634 -20.75 -17.656 1 98.75 226 ASP B O 1
ATOM 5836 N N . ALA B 1 227 ? -0.846 -21.703 -15.82 1 98.25 227 ALA B N 1
ATOM 5837 C CA . ALA B 1 227 ? 0.556 -21.562 -16.203 1 98.25 227 ALA B CA 1
ATOM 5838 C C . ALA B 1 227 ? 0.956 -22.656 -17.203 1 98.25 227 ALA B C 1
ATOM 5840 O O . ALA B 1 227 ? 2.133 -22.781 -17.547 1 98.25 227 ALA B O 1
ATOM 5841 N N . MET B 1 228 ? -0.023 -23.453 -17.703 1 97.06 228 MET B N 1
ATOM 5842 C CA . MET B 1 228 ? 0.381 -24.578 -18.531 1 97.06 228 MET B CA 1
ATOM 5843 C C . MET B 1 228 ? -0.654 -24.859 -19.609 1 97.06 228 MET B C 1
ATOM 5845 O O . MET B 1 228 ? -1.35 -25.875 -19.562 1 97.06 228 MET B O 1
ATOM 5849 N N . LEU B 1 229 ? -0.707 -24.031 -20.625 1 98.12 229 LEU B N 1
ATOM 5850 C CA . LEU B 1 229 ? -1.553 -24.297 -21.781 1 98.12 229 LEU B CA 1
ATOM 5851 C C . LEU B 1 229 ? -0.715 -24.75 -22.969 1 98.12 229 LEU B C 1
ATOM 5853 O O . LEU B 1 229 ? 0.407 -24.266 -23.156 1 98.12 229 LEU B O 1
ATOM 5857 N N . CYS B 1 230 ? -1.272 -25.656 -23.766 1 97.56 230 CYS B N 1
ATOM 5858 C CA . CYS B 1 230 ? -0.629 -26.188 -24.969 1 97.56 230 CYS B CA 1
ATOM 5859 C C . CYS B 1 230 ? 0.738 -26.781 -24.625 1 97.56 230 CYS B C 1
ATOM 5861 O O . CYS B 1 230 ? 1.723 -26.5 -25.312 1 97.56 230 CYS B O 1
ATOM 5863 N N . ALA B 1 231 ? 0.741 -27.5 -23.547 1 94.38 231 ALA B N 1
ATOM 5864 C CA . ALA B 1 231 ? 2.004 -28 -23 1 94.38 231 ALA B CA 1
ATOM 5865 C C . ALA B 1 231 ? 2.537 -29.156 -23.828 1 94.38 231 ALA B C 1
ATOM 5867 O O . ALA B 1 231 ? 1.768 -29.875 -24.469 1 94.38 231 ALA B O 1
ATOM 5868 N N . THR B 1 232 ? 3.828 -29.234 -23.828 1 90.25 232 THR B N 1
ATOM 5869 C CA . THR B 1 232 ? 4.598 -30.312 -24.422 1 90.25 232 THR B CA 1
ATOM 5870 C C . THR B 1 232 ? 5.629 -30.859 -23.438 1 90.25 232 THR B C 1
ATOM 5872 O O . THR B 1 232 ? 5.488 -30.672 -22.234 1 90.25 232 THR B O 1
ATOM 5875 N N . ASN B 1 233 ? 6.566 -31.625 -23.875 1 81.12 233 ASN B N 1
ATOM 5876 C CA . ASN B 1 233 ? 7.68 -32.125 -23.078 1 81.12 233 ASN B CA 1
ATOM 5877 C C . ASN B 1 233 ? 7.191 -32.969 -21.906 1 81.12 233 ASN B C 1
ATOM 5879 O O . ASN B 1 233 ? 7.691 -32.844 -20.781 1 81.12 233 ASN B O 1
ATOM 5883 N N . GLY B 1 234 ? 6.121 -33.688 -22.094 1 75.19 234 GLY B N 1
ATOM 5884 C CA . GLY B 1 234 ? 5.664 -34.594 -21.047 1 75.19 234 GLY B CA 1
ATOM 5885 C C . GLY B 1 234 ? 4.609 -34 -20.141 1 75.19 234 GLY B C 1
ATOM 5886 O O . GLY B 1 234 ? 4.062 -34.688 -19.281 1 75.19 234 GLY B O 1
ATOM 5887 N N . TYR B 1 235 ? 4.324 -32.781 -20.328 1 83.06 235 TYR B N 1
ATOM 5888 C CA . TYR B 1 235 ? 3.275 -32.125 -19.547 1 83.06 235 TYR B CA 1
ATOM 5889 C C . TYR B 1 235 ? 1.932 -32.219 -20.266 1 83.06 235 TYR B C 1
ATOM 5891 O O . TYR B 1 235 ? 1.872 -32.156 -21.5 1 83.06 235 TYR B O 1
ATOM 5899 N N . PRO B 1 236 ? 0.886 -32.438 -19.547 1 84.94 236 PRO B N 1
ATOM 5900 C CA . PRO B 1 236 ? -0.427 -32.562 -20.188 1 84.94 236 PRO B CA 1
ATOM 5901 C C . PRO B 1 236 ? -0.919 -31.281 -20.828 1 84.94 236 PRO B C 1
ATOM 5903 O O . PRO B 1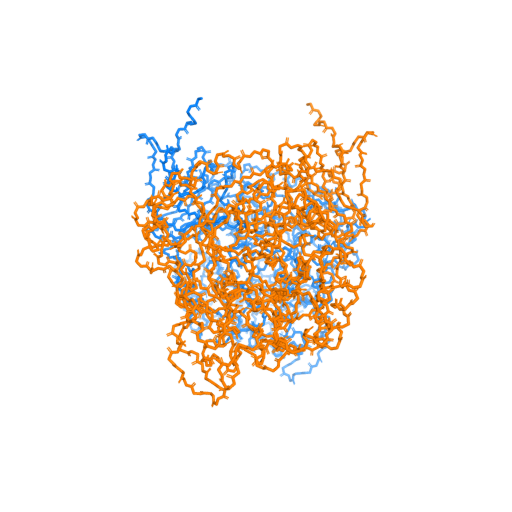 236 ? -0.724 -30.188 -20.266 1 84.94 236 PRO B O 1
ATOM 5906 N N . ASP B 1 237 ? -1.377 -31.391 -21.984 1 93.62 237 ASP B N 1
ATOM 5907 C CA . ASP B 1 237 ? -2.064 -30.266 -22.625 1 93.62 237 ASP B CA 1
ATOM 5908 C C . ASP B 1 237 ? -3.537 -30.234 -22.219 1 93.62 237 ASP B C 1
ATOM 5910 O O . ASP B 1 237 ? -4.293 -31.156 -22.531 1 93.62 237 ASP B O 1
ATOM 5914 N N . VAL B 1 238 ? -3.924 -29.188 -21.578 1 96.25 238 VAL B N 1
ATOM 5915 C CA . VAL B 1 238 ? -5.277 -29.094 -21.031 1 96.25 238 VAL B CA 1
ATOM 5916 C C . VAL B 1 238 ? -6.055 -28.016 -21.781 1 96.25 238 VAL B C 1
ATOM 5918 O O . VAL B 1 238 ? -7.156 -27.641 -21.375 1 96.25 238 VAL B O 1
ATOM 5921 N N . SER B 1 239 ? -5.566 -27.516 -22.891 1 98.06 239 SER B N 1
ATOM 5922 C CA . SER B 1 239 ? -6.074 -26.312 -23.562 1 98.06 239 SER B CA 1
ATOM 5923 C C . SER B 1 239 ? -7.457 -26.562 -24.156 1 98.06 239 SER B C 1
ATOM 5925 O O . SER B 1 239 ? -8.258 -25.641 -24.297 1 98.06 239 SER B O 1
ATOM 5927 N N . ASP B 1 240 ? -7.711 -27.812 -24.5 1 97.75 240 ASP B N 1
ATOM 5928 C CA . ASP B 1 240 ? -9.008 -28.141 -25.094 1 97.75 240 ASP B CA 1
ATOM 5929 C C . ASP B 1 240 ? -10.141 -27.891 -24.109 1 97.75 240 ASP B C 1
ATOM 5931 O O . ASP B 1 240 ? -11.227 -27.453 -24.5 1 97.75 240 ASP B O 1
ATOM 5935 N N . ALA B 1 241 ? -9.898 -28.141 -22.812 1 98.44 241 ALA B N 1
ATOM 5936 C CA . ALA B 1 241 ? -10.906 -27.891 -21.781 1 98.44 241 ALA B CA 1
ATOM 5937 C C . ALA B 1 241 ? -11.273 -26.422 -21.719 1 98.44 241 ALA B C 1
ATOM 5939 O O . ALA B 1 241 ? -12.453 -26.062 -21.656 1 98.44 241 ALA B O 1
ATOM 5940 N N . TYR B 1 242 ? -10.266 -25.594 -21.75 1 98.62 242 TYR B N 1
ATOM 5941 C CA . TYR B 1 242 ? -10.484 -24.156 -21.688 1 98.62 242 TYR B CA 1
ATOM 5942 C C . TYR B 1 242 ? -11.203 -23.656 -22.953 1 98.62 242 TYR B C 1
ATOM 5944 O O . TYR B 1 242 ? -12.109 -22.828 -22.859 1 98.62 242 TYR B O 1
ATOM 5952 N N . LEU B 1 243 ? -10.727 -24.141 -24.094 1 98.19 243 LEU B N 1
ATOM 5953 C CA . LEU B 1 243 ? -11.336 -23.719 -25.359 1 98.19 243 LEU B CA 1
ATOM 5954 C C . LEU B 1 243 ? -12.82 -24.094 -25.375 1 98.19 243 LEU B C 1
ATOM 5956 O O . LEU B 1 243 ? -13.656 -23.266 -25.766 1 98.19 243 LEU B O 1
ATOM 5960 N N . GLU B 1 244 ? -13.117 -25.297 -24.953 1 98.12 244 GLU B N 1
ATOM 5961 C CA . GLU B 1 244 ? -14.508 -25.734 -24.938 1 98.12 244 GLU B CA 1
ATOM 5962 C C . GLU B 1 244 ? -15.344 -24.906 -23.969 1 98.12 244 GLU B C 1
ATOM 5964 O O . GLU B 1 244 ? -16.422 -24.438 -24.312 1 98.12 244 GLU B O 1
ATOM 5969 N N . ALA B 1 245 ? -14.844 -24.781 -22.75 1 98.5 245 ALA B N 1
ATOM 5970 C CA . ALA B 1 245 ? -15.578 -24.016 -21.734 1 98.5 245 ALA B CA 1
ATOM 5971 C C . ALA B 1 245 ? -15.797 -22.578 -22.188 1 98.5 245 ALA B C 1
ATOM 5973 O O . ALA B 1 245 ? -16.875 -22.016 -21.969 1 98.5 245 ALA B O 1
ATOM 5974 N N . ALA B 1 246 ? -14.797 -21.953 -22.781 1 98.06 246 ALA B N 1
ATOM 5975 C CA . ALA B 1 246 ? -14.859 -20.562 -23.203 1 98.06 246 ALA B CA 1
ATOM 5976 C C . ALA B 1 246 ? -15.836 -20.391 -24.375 1 98.06 246 ALA B C 1
ATOM 5978 O O . ALA B 1 246 ? -16.562 -19.391 -24.438 1 98.06 246 ALA B O 1
ATOM 5979 N N . THR B 1 247 ? -15.852 -21.297 -25.266 1 97.31 247 THR B N 1
ATOM 5980 C CA . THR B 1 247 ? -16.672 -21.203 -26.469 1 97.31 247 THR B CA 1
ATOM 5981 C C . THR B 1 247 ? -18.125 -21.516 -26.172 1 97.31 247 THR B C 1
ATOM 5983 O O . THR B 1 247 ? -19.031 -21.031 -26.859 1 97.31 247 THR B O 1
ATOM 5986 N N . THR B 1 248 ? -18.359 -22.312 -25.125 1 97.25 248 THR B N 1
ATOM 5987 C CA . THR B 1 248 ? -19.719 -22.734 -24.828 1 97.25 248 THR B CA 1
ATOM 5988 C C . THR B 1 248 ? -20.297 -21.906 -23.688 1 97.25 248 THR B C 1
ATOM 5990 O O . THR B 1 248 ? -21.406 -22.188 -23.219 1 97.25 248 THR B O 1
ATOM 5993 N N . GLY B 1 249 ? -19.531 -20.953 -23.188 1 95.69 249 GLY B N 1
ATOM 5994 C CA . GLY B 1 249 ? -20.031 -20.047 -22.172 1 95.69 249 GLY B CA 1
ATOM 5995 C C . GLY B 1 249 ? -20.031 -20.656 -20.781 1 95.69 249 GLY B C 1
ATOM 5996 O O . GLY B 1 249 ? -20.688 -20.156 -19.875 1 95.69 249 GLY B O 1
ATOM 5997 N N . ARG B 1 250 ? -19.297 -21.734 -20.578 1 97.12 250 ARG B N 1
ATOM 5998 C CA . ARG B 1 250 ? -19.25 -22.422 -19.281 1 97.12 250 ARG B CA 1
ATOM 5999 C C . ARG B 1 250 ? -18.125 -21.859 -18.422 1 97.12 250 ARG B C 1
ATOM 6001 O O . ARG B 1 250 ? -18.078 -22.141 -17.219 1 97.12 250 ARG B O 1
ATOM 6008 N N . LEU B 1 251 ? -17.266 -21.078 -18.984 1 97.88 251 LEU B N 1
ATOM 6009 C CA . LEU B 1 251 ? -16.234 -20.391 -18.234 1 97.88 251 LEU B CA 1
ATOM 6010 C C . LEU B 1 251 ? -16.781 -19.094 -17.625 1 97.88 251 LEU B C 1
ATOM 6012 O O . LEU B 1 251 ? -17.109 -18.156 -18.359 1 97.88 251 LEU B O 1
ATOM 6016 N N . THR B 1 252 ? -16.922 -19.078 -16.328 1 97.69 252 THR B N 1
ATOM 6017 C CA . THR B 1 252 ? -17.422 -17.875 -15.648 1 97.69 252 THR B CA 1
ATOM 6018 C C . THR B 1 252 ? -16.266 -17.031 -15.133 1 97.69 252 THR B C 1
ATOM 6020 O O . THR B 1 252 ? -16.391 -15.805 -15.016 1 97.69 252 THR B O 1
ATOM 6023 N N . ALA B 1 253 ? -15.156 -17.656 -14.828 1 98.5 253 ALA B N 1
ATOM 6024 C CA . ALA B 1 253 ? -13.953 -16.922 -14.453 1 98.5 253 ALA B CA 1
ATOM 6025 C C . ALA B 1 253 ? -13.266 -16.328 -15.688 1 98.5 253 ALA B C 1
ATOM 6027 O O . ALA B 1 253 ? -13.477 -16.797 -16.812 1 98.5 253 ALA B O 1
ATOM 6028 N N . THR B 1 254 ? -12.602 -15.219 -15.539 1 98.75 254 THR B N 1
ATOM 6029 C CA . THR B 1 254 ? -11.695 -14.742 -16.578 1 98.75 254 THR B CA 1
ATOM 6030 C C . THR B 1 254 ? -10.336 -15.438 -16.469 1 98.75 254 THR B C 1
ATOM 6032 O O . THR B 1 254 ? -9.727 -15.453 -15.391 1 98.75 254 THR B O 1
ATOM 6035 N N . VAL B 1 255 ? -9.898 -16.047 -17.578 1 98.81 255 VAL B N 1
ATOM 6036 C CA . VAL B 1 255 ? -8.719 -16.891 -17.5 1 98.81 255 VAL B CA 1
ATOM 6037 C C . VAL B 1 255 ? -7.672 -16.406 -18.5 1 98.81 255 VAL B C 1
ATOM 6039 O O . VAL B 1 255 ? -8 -16.078 -19.641 1 98.81 255 VAL B O 1
ATOM 6042 N N . VAL B 1 256 ? -6.453 -16.266 -18 1 98.81 256 VAL B N 1
ATOM 6043 C CA . VAL B 1 256 ? -5.285 -16.094 -18.859 1 98.81 256 VAL B CA 1
ATOM 6044 C C . VAL B 1 256 ? -4.539 -17.422 -18.969 1 98.81 256 VAL B C 1
ATOM 6046 O O . VAL B 1 256 ? -4.219 -18.062 -17.953 1 98.81 256 VAL B O 1
ATOM 6049 N N . GLY B 1 257 ? -4.371 -17.891 -20.188 1 98.69 257 GLY B N 1
ATOM 6050 C CA . GLY B 1 257 ? -3.594 -19.109 -20.406 1 98.69 257 GLY B CA 1
ATOM 6051 C C . GLY B 1 257 ? -2.166 -18.828 -20.828 1 98.69 257 GLY B C 1
ATOM 6052 O O . GLY B 1 257 ? -1.933 -18.156 -21.844 1 98.69 257 GLY B O 1
ATOM 6053 N N . ALA B 1 258 ? -1.212 -19.281 -20.047 1 98.81 258 ALA B N 1
ATOM 6054 C CA . ALA B 1 258 ? 0.192 -19.172 -20.438 1 98.81 258 ALA B CA 1
ATOM 6055 C C . ALA B 1 258 ? 0.592 -20.344 -21.344 1 98.81 258 ALA B C 1
ATOM 6057 O O . ALA B 1 258 ? 0.632 -21.5 -20.891 1 98.81 258 ALA B O 1
ATOM 6058 N N . LEU B 1 259 ? 0.852 -19.984 -22.578 1 98.81 259 LEU B N 1
ATOM 6059 C CA . LEU B 1 259 ? 1.273 -21 -23.531 1 98.81 259 LEU B CA 1
ATOM 6060 C C . LEU B 1 259 ? 2.646 -21.562 -23.172 1 98.81 259 LEU B C 1
ATOM 6062 O O . LEU B 1 259 ? 3.531 -20.812 -22.75 1 98.81 259 LEU B O 1
ATOM 6066 N N . TRP B 1 260 ? 2.793 -22.844 -23.406 1 98.19 260 TRP B N 1
ATOM 6067 C CA . TRP B 1 260 ? 4 -23.547 -22.984 1 98.19 260 TRP B CA 1
ATOM 6068 C C . TRP B 1 260 ? 5.125 -23.344 -24 1 98.19 260 TRP B C 1
ATOM 6070 O O . TRP B 1 260 ? 4.922 -23.516 -25.203 1 98.19 260 TRP B O 1
ATOM 6080 N N . TRP B 1 261 ? 6.266 -22.922 -23.5 1 98.25 261 TRP B N 1
ATOM 6081 C CA . TRP B 1 261 ? 7.465 -22.891 -24.328 1 98.25 261 TRP B CA 1
ATOM 6082 C C . TRP B 1 261 ? 8.148 -24.25 -24.359 1 98.25 261 TRP B C 1
ATOM 6084 O O . TRP B 1 261 ? 8.562 -24.766 -23.312 1 98.25 261 TRP B O 1
ATOM 6094 N N . ASP B 1 262 ? 8.266 -24.859 -25.5 1 96.38 262 ASP B N 1
ATOM 6095 C CA . ASP B 1 262 ? 8.992 -26.109 -25.656 1 96.38 262 ASP B CA 1
ATOM 6096 C C . ASP B 1 262 ? 10.492 -25.891 -25.531 1 96.38 262 ASP B C 1
ATOM 6098 O O . ASP B 1 262 ? 11.125 -25.375 -26.453 1 96.38 262 ASP B O 1
ATOM 6102 N N . ARG B 1 263 ? 11.062 -26.359 -24.484 1 92.56 263 ARG B N 1
ATOM 6103 C CA . ARG B 1 263 ? 12.461 -26.047 -24.188 1 92.56 263 ARG B CA 1
ATOM 6104 C C . ARG B 1 263 ? 13.391 -26.812 -25.125 1 92.56 263 ARG B C 1
ATOM 6106 O O . ARG B 1 263 ? 14.578 -26.5 -25.219 1 92.56 263 ARG B O 1
ATOM 6113 N N . ASP B 1 264 ? 12.93 -27.812 -25.828 1 91.69 264 ASP B N 1
ATOM 6114 C CA . ASP B 1 264 ? 13.727 -28.578 -26.781 1 91.69 264 ASP B CA 1
ATOM 6115 C C . ASP B 1 264 ? 13.75 -27.906 -28.156 1 91.69 264 ASP B C 1
ATOM 6117 O O . ASP B 1 264 ? 14.445 -28.359 -29.062 1 91.69 264 ASP B O 1
ATOM 6121 N N . ARG B 1 265 ? 13.016 -26.859 -28.234 1 94.38 265 ARG B N 1
ATOM 6122 C CA . ARG B 1 265 ? 12.953 -26.094 -29.469 1 94.38 265 ARG B CA 1
ATOM 6123 C C . ARG B 1 265 ? 13.43 -24.672 -29.266 1 94.38 265 ARG B C 1
ATOM 6125 O O . ARG B 1 265 ? 13.734 -24.266 -28.125 1 94.38 265 ARG B O 1
ATOM 6132 N N . GLY B 1 266 ? 13.625 -23.906 -30.391 1 93.88 266 GLY B N 1
ATOM 6133 C CA . GLY B 1 266 ? 14.031 -22.516 -30.328 1 93.88 266 GLY B CA 1
ATOM 6134 C C . GLY B 1 266 ? 12.953 -21.562 -30.781 1 93.88 266 GLY B C 1
ATOM 6135 O O . GLY B 1 266 ? 11.758 -21.844 -30.625 1 93.88 266 GLY B O 1
ATOM 6136 N N . ALA B 1 267 ? 13.336 -20.438 -31.219 1 94.56 267 ALA B N 1
ATOM 6137 C CA . ALA B 1 267 ? 12.445 -19.344 -31.578 1 94.56 267 ALA B CA 1
ATOM 6138 C C . ALA B 1 267 ? 11.57 -19.719 -32.781 1 94.56 267 ALA B C 1
ATOM 6140 O O . ALA B 1 267 ? 10.555 -19.078 -33.031 1 94.56 267 ALA B O 1
ATOM 6141 N N . GLU B 1 268 ? 12.023 -20.75 -33.438 1 96.25 268 GLU B N 1
ATOM 6142 C CA . GLU B 1 268 ? 11.266 -21.188 -34.625 1 96.25 268 GLU B CA 1
ATOM 6143 C C . GLU B 1 268 ? 9.859 -21.641 -34.219 1 96.25 268 GLU B C 1
ATOM 6145 O O . GLU B 1 268 ? 8.984 -21.781 -35.062 1 96.25 268 GLU B O 1
ATOM 6150 N N . GLN B 1 269 ? 9.562 -21.812 -32.906 1 97.62 269 GLN B N 1
ATOM 6151 C CA . GLN B 1 269 ? 8.234 -22.25 -32.5 1 97.62 269 GLN B CA 1
ATOM 6152 C C . GLN B 1 269 ? 7.297 -21.047 -32.344 1 97.62 269 GLN B C 1
ATOM 6154 O O . GLN B 1 269 ? 6.098 -21.219 -32.125 1 97.62 269 GLN B O 1
ATOM 6159 N N . ILE B 1 270 ? 7.742 -19.844 -32.469 1 98.19 270 ILE B N 1
ATOM 6160 C CA . ILE B 1 270 ? 6.988 -18.625 -32.156 1 98.19 270 ILE B CA 1
ATOM 6161 C C . ILE B 1 270 ? 5.793 -18.5 -33.094 1 98.19 270 ILE B C 1
ATOM 6163 O O . ILE B 1 270 ? 4.684 -18.172 -32.656 1 98.19 270 ILE B O 1
ATOM 6167 N N . PRO B 1 271 ? 5.938 -18.75 -34.438 1 98.19 271 PRO B N 1
ATOM 6168 C CA . PRO B 1 271 ? 4.742 -18.688 -35.281 1 98.19 271 PRO B CA 1
ATOM 6169 C C . PRO B 1 271 ? 3.631 -19.625 -34.781 1 98.19 271 PRO B C 1
ATOM 6171 O O . PRO B 1 271 ? 2.451 -19.266 -34.875 1 98.19 271 PRO B O 1
ATOM 6174 N N . GLU B 1 272 ? 4.02 -20.766 -34.281 1 98.25 272 GLU B N 1
ATOM 6175 C CA . GLU B 1 272 ? 3.029 -21.688 -33.719 1 98.25 272 GLU B CA 1
ATOM 6176 C C . GLU B 1 272 ? 2.387 -21.094 -32.469 1 98.25 272 GLU B C 1
ATOM 6178 O O . GLU B 1 272 ? 1.182 -21.234 -32.25 1 98.25 272 GLU B O 1
ATOM 6183 N N . LEU B 1 273 ? 3.166 -20.438 -31.656 1 98.62 273 LEU B N 1
ATOM 6184 C CA . LEU B 1 273 ? 2.652 -19.797 -30.453 1 98.62 273 LEU B CA 1
ATOM 6185 C C . LEU B 1 273 ? 1.669 -18.688 -30.812 1 98.62 273 LEU B C 1
ATOM 6187 O O . LEU B 1 273 ? 0.654 -18.5 -30.141 1 98.62 273 LEU B O 1
ATOM 6191 N N . LEU B 1 274 ? 1.983 -17.922 -31.828 1 98.69 274 LEU B N 1
ATOM 6192 C CA . LEU B 1 274 ? 1.075 -16.891 -32.281 1 98.69 274 LEU B CA 1
ATOM 6193 C C . LEU B 1 274 ? -0.256 -17.484 -32.75 1 98.69 274 LEU B C 1
ATOM 6195 O O . LEU B 1 274 ? -1.319 -16.938 -32.438 1 98.69 274 LEU B O 1
ATOM 6199 N N . ALA B 1 275 ? -0.167 -18.594 -33.469 1 98.56 275 ALA B N 1
ATOM 6200 C CA . ALA B 1 275 ? -1.383 -19.281 -33.875 1 98.56 275 ALA B CA 1
ATOM 6201 C C . ALA B 1 275 ? -2.174 -19.797 -32.688 1 98.56 275 ALA B C 1
ATOM 6203 O O . ALA B 1 275 ? -3.404 -19.719 -32.656 1 98.56 275 ALA B O 1
ATOM 6204 N N . LYS B 1 276 ? -1.479 -20.375 -31.719 1 98.56 276 LYS B N 1
ATOM 6205 C CA . LYS B 1 276 ? -2.105 -20.859 -30.5 1 98.56 276 LYS B CA 1
ATOM 6206 C C . LYS B 1 276 ? -2.77 -19.719 -29.734 1 98.56 276 LYS B C 1
ATOM 6208 O O . LYS B 1 276 ? -3.859 -19.891 -29.172 1 98.56 276 LYS B O 1
ATOM 6213 N N . ARG B 1 277 ? -2.09 -18.578 -29.641 1 98.62 277 ARG B N 1
ATOM 6214 C CA . ARG B 1 277 ? -2.658 -17.406 -29 1 98.62 277 ARG B CA 1
ATOM 6215 C C . ARG B 1 277 ? -3.996 -17.031 -29.641 1 98.62 277 ARG B C 1
ATOM 6217 O O . ARG B 1 277 ? -4.98 -16.797 -28.938 1 98.62 277 ARG B O 1
ATOM 6224 N N . ASP B 1 278 ? -4.047 -16.938 -30.969 1 98.25 278 ASP B N 1
ATOM 6225 C CA . ASP B 1 278 ? -5.266 -16.578 -31.688 1 98.25 278 ASP B CA 1
ATOM 6226 C C . ASP B 1 278 ? -6.379 -17.594 -31.422 1 98.25 278 ASP B C 1
ATOM 6228 O O . ASP B 1 278 ? -7.527 -17.203 -31.188 1 98.25 278 ASP B O 1
ATOM 6232 N N . ARG B 1 279 ? -5.973 -18.828 -31.469 1 97.88 279 ARG B N 1
ATOM 6233 C CA . ARG B 1 279 ? -6.949 -19.906 -31.297 1 97.88 279 ARG B CA 1
ATOM 6234 C C . ARG B 1 279 ? -7.523 -19.906 -29.891 1 97.88 279 ARG B C 1
ATOM 6236 O O . ARG B 1 279 ? -8.711 -20.172 -29.688 1 97.88 279 ARG B O 1
ATOM 6243 N N . HIS B 1 280 ? -6.652 -19.703 -28.938 1 98.25 280 HIS B N 1
ATOM 6244 C CA . HIS B 1 280 ? -7.047 -19.828 -27.531 1 98.25 280 HIS B CA 1
ATOM 6245 C C . HIS B 1 280 ? -7.355 -18.469 -26.922 1 98.25 280 HIS B C 1
ATOM 6247 O O . HIS B 1 280 ? -7.102 -18.25 -25.734 1 98.25 280 HIS B O 1
ATOM 6253 N N . THR B 1 281 ? -7.711 -17.5 -27.656 1 98.31 281 THR B N 1
ATOM 6254 C CA . THR B 1 281 ? -8.258 -16.234 -27.203 1 98.31 281 THR B CA 1
ATOM 6255 C C . THR B 1 281 ? -9.711 -16.078 -27.641 1 98.31 281 THR B C 1
ATOM 6257 O O . THR B 1 281 ? -9.984 -15.664 -28.766 1 98.31 281 THR B O 1
ATOM 6260 N N . VAL B 1 282 ? -10.594 -16.516 -26.844 1 97.75 282 VAL B N 1
ATOM 6261 C CA . VAL B 1 282 ? -12.023 -16.531 -27.125 1 97.75 282 VAL B CA 1
ATOM 6262 C C . VAL B 1 282 ? -12.805 -16.344 -25.828 1 97.75 282 VAL B C 1
ATOM 6264 O O . VAL B 1 282 ? -12.492 -16.953 -24.812 1 97.75 282 VAL B O 1
ATOM 6267 N N . GLY B 1 283 ? -13.781 -15.445 -25.859 1 96.69 283 GLY B N 1
ATOM 6268 C CA . GLY B 1 283 ? -14.586 -15.188 -24.688 1 96.69 283 GLY B CA 1
ATOM 6269 C C . GLY B 1 283 ? -13.773 -14.711 -23.5 1 96.69 283 GLY B C 1
ATOM 6270 O O . GLY B 1 283 ? -13.023 -13.734 -23.609 1 96.69 283 GLY B O 1
ATOM 6271 N N . ARG B 1 284 ? -13.867 -15.5 -22.359 1 98 284 ARG B N 1
ATOM 6272 C CA . ARG B 1 284 ? -13.203 -15.133 -21.125 1 98 284 ARG B CA 1
ATOM 6273 C C . ARG B 1 284 ? -11.789 -15.711 -21.062 1 98 284 ARG B C 1
ATOM 6275 O O . ARG B 1 284 ? -11.117 -15.609 -20.031 1 98 284 ARG B O 1
ATOM 6282 N N . LEU B 1 285 ? -11.344 -16.344 -22.156 1 98.69 285 LEU B N 1
ATOM 6283 C CA . LEU B 1 285 ? -10.008 -16.906 -22.234 1 98.69 285 LEU B CA 1
ATOM 6284 C C . LEU B 1 285 ? -9.109 -16.062 -23.141 1 98.69 285 LEU B C 1
ATOM 6286 O O . LEU B 1 285 ? -9.484 -15.75 -24.266 1 98.69 285 LEU B O 1
ATOM 6290 N N . ARG B 1 286 ? -8.039 -15.648 -22.625 1 98.5 286 ARG B N 1
ATOM 6291 C CA . ARG B 1 286 ? -6.988 -14.984 -23.391 1 98.5 286 ARG B CA 1
ATOM 6292 C C . ARG B 1 286 ? -5.641 -15.656 -23.172 1 98.5 286 ARG B C 1
ATOM 6294 O O . ARG B 1 286 ? -5.262 -15.953 -22.031 1 98.5 286 ARG B O 1
ATOM 6301 N N . SER B 1 287 ? -4.891 -15.961 -24.234 1 98.5 287 SER B N 1
ATOM 6302 C CA . SER B 1 287 ? -3.643 -16.703 -24.094 1 98.5 287 SER B CA 1
ATOM 6303 C C . SER B 1 287 ? -2.473 -15.922 -24.703 1 98.5 287 SER B C 1
ATOM 6305 O O . SER B 1 287 ? -1.789 -16.422 -25.594 1 98.5 287 SER B O 1
ATOM 6307 N N . ASP B 1 288 ? -2.156 -14.805 -24.125 1 98 288 ASP B N 1
ATOM 6308 C CA . ASP B 1 288 ? -1.069 -13.969 -24.625 1 98 288 ASP B CA 1
ATOM 6309 C C . ASP B 1 288 ? 0.141 -14.023 -23.703 1 98 288 ASP B C 1
ATOM 6311 O O . ASP B 1 288 ? 1.021 -13.164 -23.766 1 98 288 ASP B O 1
ATOM 6315 N N . SER B 1 289 ? 0.236 -14.977 -22.812 1 98.75 289 SER B N 1
ATOM 6316 C CA . SER B 1 289 ? 1.391 -15.266 -21.969 1 98.75 289 SER B CA 1
ATOM 6317 C C . SER B 1 289 ? 2.1 -16.531 -22.422 1 98.75 289 SER B C 1
ATOM 6319 O O . SER B 1 289 ? 1.491 -17.406 -23.047 1 98.75 289 SER B O 1
ATOM 6321 N N . VAL B 1 290 ? 3.393 -16.578 -22.203 1 98.88 290 VAL B N 1
ATOM 6322 C CA . VAL B 1 290 ? 4.176 -17.781 -22.484 1 98.88 290 VAL B CA 1
ATOM 6323 C C . VAL B 1 290 ? 4.945 -18.203 -21.234 1 98.88 290 VAL B C 1
ATOM 6325 O O . VAL B 1 290 ? 5.656 -17.391 -20.641 1 98.88 290 VAL B O 1
ATOM 6328 N N . LYS B 1 291 ? 4.754 -19.422 -20.875 1 98.75 291 LYS B N 1
ATOM 6329 C CA . LYS B 1 291 ? 5.418 -19.969 -19.688 1 98.75 291 LYS B CA 1
ATOM 6330 C C . LYS B 1 291 ? 6.781 -20.562 -20.047 1 98.75 291 LYS B C 1
ATOM 6332 O O . LYS B 1 291 ? 6.887 -21.391 -20.969 1 98.75 291 LYS B O 1
ATOM 6337 N N . LEU B 1 292 ? 7.797 -20.141 -19.375 1 98.38 292 LEU B N 1
ATOM 6338 C CA . LEU B 1 292 ? 9.148 -20.688 -19.516 1 98.38 292 LEU B CA 1
ATOM 6339 C C . LEU B 1 292 ? 9.617 -21.312 -18.203 1 98.38 292 LEU B C 1
ATOM 6341 O O . LEU B 1 292 ? 9.734 -20.625 -17.188 1 98.38 292 LEU B O 1
ATOM 6345 N N . MET B 1 293 ? 9.844 -22.625 -18.219 1 96.56 293 MET B N 1
ATOM 6346 C CA . MET B 1 293 ? 10.422 -23.328 -17.094 1 96.56 293 MET B CA 1
ATOM 6347 C C . MET B 1 293 ? 11.938 -23.156 -17.047 1 96.56 293 MET B C 1
ATOM 6349 O O . MET B 1 293 ? 12.648 -23.672 -17.922 1 96.56 293 MET B O 1
ATOM 6353 N N . LEU B 1 294 ? 12.422 -22.531 -15.984 1 97.5 294 LEU B N 1
ATOM 6354 C CA . LEU B 1 294 ? 13.859 -22.266 -15.992 1 97.5 294 LEU B CA 1
ATOM 6355 C C . LEU B 1 294 ? 14.594 -23.25 -15.086 1 97.5 294 LEU B C 1
ATOM 6357 O O . LEU B 1 294 ? 15.789 -23.5 -15.281 1 97.5 294 LEU B O 1
ATOM 6361 N N . ASP B 1 295 ? 13.961 -23.75 -14.055 1 96.25 295 ASP B N 1
ATOM 6362 C CA . ASP B 1 295 ? 14.594 -24.688 -13.125 1 96.25 295 ASP B CA 1
ATOM 6363 C C . ASP B 1 295 ? 13.547 -25.531 -12.406 1 96.25 295 ASP B C 1
ATOM 6365 O O . ASP B 1 295 ? 12.383 -25.562 -12.812 1 96.25 295 ASP B O 1
ATOM 6369 N N . GLY B 1 296 ? 14.023 -26.391 -11.477 1 94.56 296 GLY B N 1
ATOM 6370 C CA . GLY B 1 296 ? 13.148 -27.25 -10.688 1 94.56 296 GLY B CA 1
ATOM 6371 C C . GLY B 1 296 ? 12.867 -26.688 -9.305 1 94.56 296 GLY B C 1
ATOM 6372 O O . GLY B 1 296 ? 12.477 -25.531 -9.156 1 94.56 296 GLY B O 1
ATOM 6373 N N . ILE B 1 297 ? 12.969 -27.625 -8.281 1 94 297 ILE B N 1
ATOM 6374 C CA . ILE B 1 297 ? 12.664 -27.219 -6.906 1 94 297 ILE B CA 1
ATOM 6375 C C . ILE B 1 297 ? 13.859 -27.516 -6.008 1 94 297 ILE B C 1
ATOM 6377 O O . ILE B 1 297 ? 14.742 -28.297 -6.367 1 94 297 ILE B O 1
ATOM 6381 N N . ALA B 1 298 ? 13.898 -26.891 -4.871 1 93.19 298 ALA B N 1
ATOM 6382 C CA . ALA B 1 298 ? 15.039 -26.984 -3.959 1 93.19 298 ALA B CA 1
ATOM 6383 C C . ALA B 1 298 ? 15.078 -28.359 -3.285 1 93.19 298 ALA B C 1
ATOM 6385 O O . ALA B 1 298 ? 16.156 -28.906 -3.066 1 93.19 298 ALA B O 1
ATOM 6386 N N . GLU B 1 299 ? 13.938 -28.953 -3.016 1 90.06 299 GLU B N 1
ATOM 6387 C CA . GLU B 1 299 ? 13.82 -30.172 -2.209 1 90.06 299 GLU B CA 1
ATOM 6388 C C . GLU B 1 299 ? 14.445 -31.359 -2.918 1 90.06 299 GLU B C 1
ATOM 6390 O O . GLU B 1 299 ? 14.883 -32.312 -2.27 1 90.06 299 GLU B O 1
ATOM 6395 N N . ASN B 1 300 ? 14.406 -31.344 -4.207 1 88.06 300 ASN B N 1
ATOM 6396 C CA . ASN B 1 300 ? 15.023 -32.438 -4.949 1 88.06 300 ASN B CA 1
ATOM 6397 C C . ASN B 1 300 ? 16.297 -32 -5.648 1 88.06 300 ASN B C 1
ATOM 6399 O O . ASN B 1 300 ? 16.797 -32.656 -6.559 1 88.06 300 ASN B O 1
ATOM 6403 N N . PHE B 1 301 ? 16.781 -30.734 -5.277 1 92 301 PHE B N 1
ATOM 6404 C CA . PHE B 1 301 ? 18.078 -30.203 -5.66 1 92 301 PHE B CA 1
ATOM 6405 C C . PHE B 1 301 ? 18.141 -29.922 -7.156 1 92 301 PHE B C 1
ATOM 6407 O O . PHE B 1 301 ? 19.172 -30.141 -7.797 1 92 301 PHE B O 1
ATOM 6414 N N . THR B 1 302 ? 16.984 -29.547 -7.703 1 91.69 302 THR B N 1
ATOM 6415 C CA . THR B 1 302 ? 16.938 -29.25 -9.133 1 91.69 302 THR B CA 1
ATOM 6416 C C . THR B 1 302 ? 16.703 -27.766 -9.375 1 91.69 302 THR B C 1
ATOM 6418 O O . THR B 1 302 ? 16.812 -27.281 -10.508 1 91.69 302 THR B O 1
ATOM 6421 N N . ALA B 1 303 ? 16.359 -27 -8.352 1 95.94 303 ALA B N 1
ATOM 6422 C CA . ALA B 1 303 ? 16.344 -25.547 -8.5 1 95.94 303 ALA B CA 1
ATOM 6423 C C . ALA B 1 303 ? 17.75 -25.016 -8.797 1 95.94 303 ALA B C 1
ATOM 6425 O O . ALA B 1 303 ? 18.734 -25.469 -8.203 1 95.94 303 ALA B O 1
ATOM 6426 N N . ALA B 1 304 ? 17.891 -24.094 -9.719 1 97.06 304 ALA B N 1
ATOM 6427 C CA . ALA B 1 304 ? 19.172 -23.547 -10.148 1 97.06 304 ALA B CA 1
ATOM 6428 C C . ALA B 1 304 ? 19.703 -22.531 -9.141 1 97.06 304 ALA B C 1
ATOM 6430 O O . ALA B 1 304 ? 19.094 -21.484 -8.938 1 97.06 304 ALA B O 1
ATOM 6431 N N . MET B 1 305 ? 20.891 -22.844 -8.562 1 97.62 305 MET B N 1
ATOM 6432 C CA . MET B 1 305 ? 21.438 -22.031 -7.492 1 97.62 305 MET B CA 1
ATOM 6433 C C . MET B 1 305 ? 22.812 -21.469 -7.883 1 97.62 305 MET B C 1
ATOM 6435 O O . MET B 1 305 ? 23.531 -22.078 -8.664 1 97.62 305 MET B O 1
ATOM 6439 N N . THR B 1 306 ? 23.156 -20.281 -7.32 1 96.88 306 THR B N 1
ATOM 6440 C CA . THR B 1 306 ? 24.469 -19.688 -7.555 1 96.88 306 THR B CA 1
ATOM 6441 C C . THR B 1 306 ? 25.547 -20.406 -6.758 1 96.88 306 THR B C 1
ATOM 6443 O O . THR B 1 306 ? 26.734 -20.312 -7.078 1 96.88 306 THR B O 1
ATOM 6446 N N . ARG B 1 307 ? 25.141 -21.094 -5.684 1 96.56 307 ARG B N 1
ATOM 6447 C CA . ARG B 1 307 ? 26 -21.938 -4.859 1 96.56 307 ARG B CA 1
ATOM 6448 C C . ARG B 1 307 ? 25.531 -23.375 -4.848 1 96.56 307 ARG B C 1
ATOM 6450 O O . ARG B 1 307 ? 24.328 -23.641 -4.918 1 96.56 307 ARG B O 1
ATOM 6457 N N . PRO B 1 308 ? 26.438 -24.281 -4.707 1 96.25 308 PRO B N 1
ATOM 6458 C CA . PRO B 1 308 ? 26.047 -25.703 -4.777 1 96.25 308 PRO B CA 1
ATOM 6459 C C . PRO B 1 308 ? 25.234 -26.141 -3.562 1 96.25 308 PRO B C 1
ATOM 6461 O O . PRO B 1 308 ? 25.391 -25.578 -2.475 1 96.25 308 PRO B O 1
ATOM 6464 N N . TYR B 1 309 ? 24.391 -27.125 -3.771 1 96.44 309 TYR B N 1
ATOM 6465 C CA . TYR B 1 309 ? 23.703 -27.797 -2.676 1 96.44 309 TYR B CA 1
ATOM 6466 C C . TYR B 1 309 ? 24.703 -28.5 -1.763 1 96.44 309 TYR B C 1
ATOM 6468 O O . TYR B 1 309 ? 25.828 -28.797 -2.168 1 96.44 309 TYR B O 1
ATOM 6476 N N . ARG B 1 310 ? 24.203 -28.719 -0.626 1 95.06 310 ARG B N 1
ATOM 6477 C CA . ARG B 1 310 ? 24.984 -29.469 0.354 1 95.06 310 ARG B CA 1
ATOM 6478 C C . ARG B 1 310 ? 24.453 -30.891 0.494 1 95.06 310 ARG B C 1
ATOM 6480 O O . ARG B 1 310 ? 23.328 -31.188 0.094 1 95.06 310 ARG B O 1
ATOM 6487 N N . ASP B 1 311 ? 25.344 -31.766 0.999 1 91.38 311 ASP B N 1
ATOM 6488 C CA . ASP B 1 311 ? 24.906 -33.125 1.247 1 91.38 311 ASP B CA 1
ATOM 6489 C C . ASP B 1 311 ? 24.469 -33.312 2.701 1 91.38 311 ASP B C 1
ATOM 6491 O O . ASP B 1 311 ? 24.328 -32.344 3.441 1 91.38 311 ASP B O 1
ATOM 6495 N N . SER B 1 312 ? 24.141 -34.594 3.057 1 84 312 SER B N 1
ATOM 6496 C CA . SER B 1 312 ? 23.578 -34.875 4.371 1 84 312 SER B CA 1
ATOM 6497 C C . SER B 1 312 ? 24.578 -34.531 5.48 1 84 312 SER B C 1
ATOM 6499 O O . SER B 1 312 ? 24.172 -34.281 6.621 1 84 312 SER B O 1
ATOM 6501 N N . CYS B 1 313 ? 25.844 -34.469 5.195 1 87.06 313 CYS B N 1
ATOM 6502 C CA . CYS B 1 313 ? 26.859 -34.125 6.191 1 87.06 313 CYS B CA 1
ATOM 6503 C C . CYS B 1 313 ? 27.156 -32.625 6.195 1 87.06 313 CYS B C 1
ATOM 6505 O O . CYS B 1 313 ? 27.984 -32.156 6.977 1 87.06 313 CYS B O 1
ATOM 6507 N N . GLY B 1 314 ? 26.438 -31.938 5.348 1 86.12 314 GLY B N 1
ATOM 6508 C CA . GLY B 1 314 ? 26.594 -30.5 5.312 1 86.12 314 GLY B CA 1
ATOM 6509 C C . GLY B 1 314 ? 27.719 -30.047 4.395 1 86.12 314 GLY B C 1
ATOM 6510 O O . GLY B 1 314 ? 28.062 -28.859 4.367 1 86.12 314 GLY B O 1
ATOM 6511 N N . CYS B 1 315 ? 28.281 -30.906 3.6 1 89.31 315 CYS B N 1
ATOM 6512 C CA . CYS B 1 315 ? 29.375 -30.594 2.703 1 89.31 315 CYS B CA 1
ATOM 6513 C C . CYS B 1 315 ? 28.859 -30.188 1.328 1 89.31 315 CYS B C 1
ATOM 6515 O O . CYS B 1 315 ? 27.859 -30.703 0.855 1 89.31 315 CYS B O 1
ATOM 6517 N N . ALA B 1 316 ? 29.609 -29.281 0.727 1 89.56 316 ALA B N 1
ATOM 6518 C CA . ALA B 1 316 ? 29.219 -28.828 -0.606 1 89.56 316 ALA B CA 1
ATOM 6519 C C . ALA B 1 316 ? 29.344 -29.953 -1.63 1 89.56 316 ALA B C 1
ATOM 6521 O O . ALA B 1 316 ? 30.312 -30.719 -1.614 1 89.56 316 ALA B O 1
ATOM 6522 N N . THR B 1 317 ? 28.344 -30.031 -2.42 1 93.31 317 THR B N 1
ATOM 6523 C CA . THR B 1 317 ? 28.375 -30.969 -3.533 1 93.31 317 THR B CA 1
ATOM 6524 C C . THR B 1 317 ? 28.75 -30.25 -4.832 1 93.31 317 THR B C 1
ATOM 6526 O O . THR B 1 317 ? 29.156 -29.094 -4.816 1 93.31 317 THR B O 1
ATOM 6529 N N . ALA B 1 318 ? 28.656 -30.953 -5.871 1 91.88 318 ALA B N 1
ATOM 6530 C CA . ALA B 1 318 ? 28.891 -30.344 -7.18 1 91.88 318 ALA B CA 1
ATOM 6531 C C . ALA B 1 318 ? 27.578 -29.969 -7.852 1 91.88 318 ALA B C 1
ATOM 6533 O O . ALA B 1 318 ? 27.578 -29.406 -8.953 1 91.88 318 ALA B O 1
ATOM 6534 N N . ASN B 1 319 ? 26.531 -30.234 -7.211 1 93.38 319 ASN B N 1
ATOM 6535 C CA . ASN B 1 319 ? 25.219 -30 -7.773 1 93.38 319 ASN B CA 1
ATOM 6536 C C . ASN B 1 319 ? 24.719 -28.578 -7.465 1 93.38 319 ASN B C 1
ATOM 6538 O O . ASN B 1 319 ? 24.547 -28.219 -6.297 1 93.38 319 ASN B O 1
ATOM 6542 N N . SER B 1 320 ? 24.516 -27.797 -8.492 1 94.88 320 SER B N 1
ATOM 6543 C CA . SER B 1 320 ? 23.969 -26.469 -8.312 1 94.88 320 SER B CA 1
ATOM 6544 C C . SER B 1 320 ? 22.594 -26.328 -8.969 1 94.88 320 SER B C 1
ATOM 6546 O O . SER B 1 320 ? 22.172 -25.219 -9.305 1 94.88 320 SER B O 1
ATOM 6548 N N . GLY B 1 321 ? 21.969 -27.5 -9.172 1 93.06 321 GLY B N 1
ATOM 6549 C CA . GLY B 1 321 ? 20.641 -27.5 -9.773 1 93.06 321 GLY B CA 1
ATOM 6550 C C . GLY B 1 321 ? 20.672 -27.578 -11.281 1 93.06 321 GLY B C 1
ATOM 6551 O O . GLY B 1 321 ? 21.703 -27.906 -11.875 1 93.06 321 GLY B O 1
ATOM 6552 N N . LEU B 1 322 ? 19.531 -27.406 -11.914 1 89.12 322 LEU B N 1
ATOM 6553 C CA . LEU B 1 322 ? 19.359 -27.547 -13.359 1 89.12 322 LEU B CA 1
ATOM 6554 C C . LEU B 1 322 ? 18.891 -26.234 -13.984 1 89.12 322 LEU B C 1
ATOM 6556 O O . LEU B 1 322 ? 18.078 -25.516 -13.391 1 89.12 322 LEU B O 1
ATOM 6560 N N . SER B 1 323 ? 19.422 -25.859 -15.117 1 90.81 323 SER B N 1
ATOM 6561 C CA . SER B 1 323 ? 18.891 -24.844 -16.016 1 90.81 323 SER B CA 1
ATOM 6562 C C . SER B 1 323 ? 18.234 -25.484 -17.25 1 90.81 323 SER B C 1
ATOM 6564 O O . SER B 1 323 ? 18.922 -26.016 -18.109 1 90.81 323 SER B O 1
ATOM 6566 N N . PHE B 1 324 ? 16.984 -25.375 -17.312 1 91.5 324 PHE B N 1
ATOM 6567 C CA . PHE B 1 324 ? 16.25 -26.109 -18.328 1 91.5 324 PHE B CA 1
ATOM 6568 C C . PHE B 1 324 ? 16.422 -25.453 -19.703 1 91.5 324 PHE B C 1
ATOM 6570 O O . PHE B 1 324 ? 16.266 -26.109 -20.734 1 91.5 324 PHE B O 1
ATOM 6577 N N . ILE B 1 325 ? 16.703 -24.125 -19.719 1 95.12 325 ILE B N 1
ATOM 6578 C CA . ILE B 1 325 ? 16.969 -23.391 -20.953 1 95.12 325 ILE B CA 1
ATOM 6579 C C . ILE B 1 325 ? 18.328 -22.703 -20.859 1 95.12 325 ILE B C 1
ATOM 6581 O O . ILE B 1 325 ? 18.641 -22.062 -19.859 1 95.12 325 ILE B O 1
ATOM 6585 N N . ASP B 1 326 ? 19.141 -22.906 -21.906 1 95.31 326 ASP B N 1
ATOM 6586 C CA . ASP B 1 326 ? 20.438 -22.234 -21.953 1 95.31 326 ASP B CA 1
ATOM 6587 C C . ASP B 1 326 ? 20.281 -20.734 -21.781 1 95.31 326 ASP B C 1
ATOM 6589 O O . ASP B 1 326 ? 19.469 -20.109 -22.469 1 95.31 326 ASP B O 1
ATOM 6593 N N . PRO B 1 327 ? 21.047 -20.125 -20.906 1 96 327 PRO B N 1
ATOM 6594 C CA . PRO B 1 327 ? 20.859 -18.703 -20.578 1 96 327 PRO B CA 1
ATOM 6595 C C . PRO B 1 327 ? 21 -17.797 -21.781 1 96 327 PRO B C 1
ATOM 6597 O O . PRO B 1 327 ? 20.297 -16.781 -21.906 1 96 327 PRO B O 1
ATOM 6600 N N . ALA B 1 328 ? 21.953 -18.078 -22.625 1 96.31 328 ALA B N 1
ATOM 6601 C CA . ALA B 1 328 ? 22.125 -17.266 -23.828 1 96.31 328 ALA B CA 1
ATOM 6602 C C . ALA B 1 328 ? 20.906 -17.375 -24.75 1 96.31 328 ALA B C 1
ATOM 6604 O O . ALA B 1 328 ? 20.438 -16.391 -25.312 1 96.31 328 ALA B O 1
ATOM 6605 N N . GLN B 1 329 ? 20.453 -18.609 -24.922 1 97.31 329 GLN B N 1
ATOM 6606 C CA . GLN B 1 329 ? 19.266 -18.828 -25.719 1 97.31 329 GLN B CA 1
ATOM 6607 C C . GLN B 1 329 ? 18.031 -18.172 -25.094 1 97.31 329 GLN B C 1
ATOM 6609 O O . GLN B 1 329 ? 17.172 -17.641 -25.797 1 97.31 329 GLN B O 1
ATOM 6614 N N . LEU B 1 330 ? 18 -18.25 -23.812 1 98.06 330 LEU B N 1
ATOM 6615 C CA . LEU B 1 330 ? 16.891 -17.656 -23.078 1 98.06 330 LEU B CA 1
ATOM 6616 C C . LEU B 1 330 ? 16.734 -16.188 -23.422 1 98.06 330 LEU B C 1
ATOM 6618 O O . LEU B 1 330 ? 15.633 -15.695 -23.641 1 98.06 330 LEU B O 1
ATOM 6622 N N . ARG B 1 331 ? 17.844 -15.438 -23.453 1 98.38 331 ARG B N 1
ATOM 6623 C CA . ARG B 1 331 ? 17.844 -14.016 -23.797 1 98.38 331 ARG B CA 1
ATOM 6624 C C . ARG B 1 331 ? 17.219 -13.781 -25.172 1 98.38 331 ARG B C 1
ATOM 6626 O O . ARG B 1 331 ? 16.406 -12.875 -25.344 1 98.38 331 ARG B O 1
ATOM 6633 N N . GLU B 1 332 ? 17.594 -14.617 -26.078 1 97.81 332 GLU B N 1
ATOM 6634 C CA . GLU B 1 332 ? 17.094 -14.5 -27.453 1 97.81 332 GLU B CA 1
ATOM 6635 C C . GLU B 1 332 ? 15.602 -14.82 -27.516 1 97.81 332 GLU B C 1
ATOM 6637 O O . GLU B 1 332 ? 14.844 -14.117 -28.172 1 97.81 332 GLU B O 1
ATOM 6642 N N . HIS B 1 333 ? 15.219 -15.914 -26.875 1 98.31 333 HIS B N 1
ATOM 6643 C CA . HIS B 1 333 ? 13.82 -16.328 -26.875 1 98.31 333 HIS B CA 1
ATOM 6644 C C . HIS B 1 333 ? 12.93 -15.25 -26.266 1 98.31 333 HIS B C 1
ATOM 6646 O O . HIS B 1 333 ? 11.883 -14.914 -26.828 1 98.31 333 HIS B O 1
ATOM 6652 N N . VAL B 1 334 ? 13.312 -14.68 -25.141 1 98.69 334 VAL B N 1
ATOM 6653 C CA . VAL B 1 334 ? 12.508 -13.703 -24.406 1 98.69 334 VAL B CA 1
ATOM 6654 C C . VAL B 1 334 ? 12.391 -12.414 -25.234 1 98.69 334 VAL B C 1
ATOM 6656 O O . VAL B 1 334 ? 11.312 -11.828 -25.312 1 98.69 334 VAL B O 1
ATOM 6659 N N . ALA B 1 335 ? 13.508 -11.961 -25.828 1 98.38 335 ALA B N 1
ATOM 6660 C CA . ALA B 1 335 ? 13.469 -10.773 -26.672 1 98.38 335 ALA B CA 1
ATOM 6661 C C . ALA B 1 335 ? 12.523 -10.969 -27.859 1 98.38 335 ALA B C 1
ATOM 6663 O O . ALA B 1 335 ? 11.789 -10.047 -28.234 1 98.38 335 ALA B O 1
ATOM 6664 N N . ALA B 1 336 ? 12.578 -12.156 -28.453 1 98.44 336 ALA B N 1
ATOM 6665 C CA . ALA B 1 336 ? 11.711 -12.453 -29.594 1 98.44 336 ALA B CA 1
ATOM 6666 C C . ALA B 1 336 ? 10.242 -12.477 -29.172 1 98.44 336 ALA B C 1
ATOM 6668 O O . ALA B 1 336 ? 9.383 -11.922 -29.859 1 98.44 336 ALA B O 1
ATOM 6669 N N . LEU B 1 337 ? 9.914 -13.148 -28.062 1 98.75 337 LEU B N 1
ATOM 6670 C CA . LEU B 1 337 ? 8.555 -13.195 -27.531 1 98.75 337 LEU B CA 1
ATOM 6671 C C . LEU B 1 337 ? 8.047 -11.789 -27.203 1 98.75 337 LEU B C 1
ATOM 6673 O O . LEU B 1 337 ? 6.914 -11.445 -27.547 1 98.75 337 LEU B O 1
ATOM 6677 N N . ASP B 1 338 ? 8.906 -11.031 -26.594 1 98 338 ASP B N 1
ATOM 6678 C CA . ASP B 1 338 ? 8.602 -9.648 -26.234 1 98 338 ASP B CA 1
ATOM 6679 C C . ASP B 1 338 ? 8.234 -8.828 -27.453 1 98 338 ASP B C 1
ATOM 6681 O O . ASP B 1 338 ? 7.293 -8.031 -27.422 1 98 338 ASP B O 1
ATOM 6685 N N . ALA B 1 339 ? 8.945 -8.984 -28.516 1 97.38 339 ALA B N 1
ATOM 6686 C CA . ALA B 1 339 ? 8.727 -8.242 -29.766 1 97.38 339 ALA B CA 1
ATOM 6687 C C . ALA B 1 339 ? 7.344 -8.547 -30.344 1 97.38 339 ALA B C 1
ATOM 6689 O O . ALA B 1 339 ? 6.754 -7.703 -31.016 1 97.38 339 ALA B O 1
ATOM 6690 N N . HIS B 1 340 ? 6.812 -9.742 -30.031 1 97.69 340 HIS B N 1
ATOM 6691 C CA . HIS B 1 340 ? 5.504 -10.148 -30.531 1 97.69 340 HIS B CA 1
ATOM 6692 C C . HIS B 1 340 ? 4.406 -9.844 -29.516 1 97.69 340 HIS B C 1
ATOM 6694 O O . HIS B 1 340 ? 3.266 -10.281 -29.688 1 97.69 340 HIS B O 1
ATOM 6700 N N . GLY B 1 341 ? 4.762 -9.164 -28.391 1 96.75 341 GLY B N 1
ATOM 6701 C CA . GLY B 1 341 ? 3.775 -8.695 -27.438 1 96.75 341 GLY B CA 1
ATOM 6702 C C . GLY B 1 341 ? 3.379 -9.758 -26.422 1 96.75 341 GLY B C 1
ATOM 6703 O O . GLY B 1 341 ? 2.4 -9.586 -25.688 1 96.75 341 GLY B O 1
ATOM 6704 N N . PHE B 1 342 ? 4.098 -10.891 -26.359 1 98.69 342 PHE B N 1
ATOM 6705 C CA . PHE B 1 342 ? 3.82 -11.922 -25.375 1 98.69 342 PHE B CA 1
ATOM 6706 C C . PHE B 1 342 ? 4.293 -11.492 -24 1 98.69 342 PHE B C 1
ATOM 6708 O O . PHE B 1 342 ? 5.336 -10.852 -23.859 1 98.69 342 PHE B O 1
ATOM 6715 N N . GLN B 1 343 ? 3.486 -11.766 -23.016 1 98.62 343 GLN B N 1
ATOM 6716 C CA . GLN B 1 343 ? 3.955 -11.75 -21.625 1 98.62 343 GLN B CA 1
ATOM 6717 C C . GLN B 1 343 ? 4.77 -13 -21.312 1 98.62 343 GLN B C 1
ATOM 6719 O O . GLN B 1 343 ? 4.344 -14.117 -21.609 1 98.62 343 GLN B O 1
ATOM 6724 N N . VAL B 1 344 ? 5.93 -12.82 -20.812 1 98.81 344 VAL B N 1
ATOM 6725 C CA . VAL B 1 344 ? 6.734 -13.969 -20.422 1 98.81 344 VAL B CA 1
ATOM 6726 C C . VAL B 1 344 ? 6.512 -14.281 -18.938 1 98.81 344 VAL B C 1
ATOM 6728 O O . VAL B 1 344 ? 6.652 -13.406 -18.094 1 98.81 344 VAL B O 1
ATOM 6731 N N . HIS B 1 345 ? 6.09 -15.5 -18.625 1 98.88 345 HIS B N 1
ATOM 6732 C CA . HIS B 1 345 ? 5.832 -16.078 -17.312 1 98.88 345 HIS B CA 1
ATOM 6733 C C . HIS B 1 345 ? 6.906 -17.094 -16.938 1 98.88 345 HIS B C 1
ATOM 6735 O O . HIS B 1 345 ? 6.898 -18.219 -17.422 1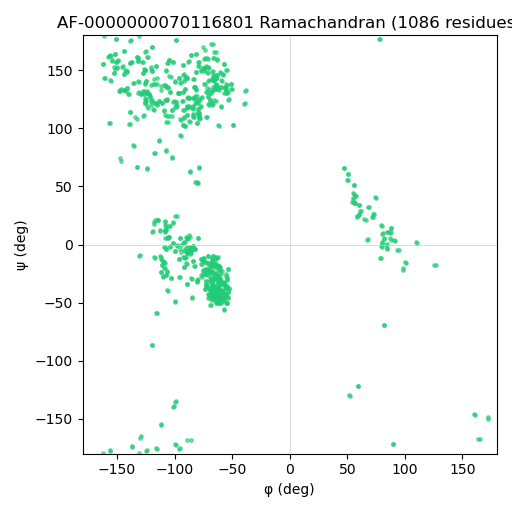 98.88 345 HIS B O 1
ATOM 6741 N N . PHE B 1 346 ? 7.809 -16.703 -16.016 1 98.88 346 PHE B N 1
ATOM 6742 C CA . PHE B 1 346 ? 8.953 -17.547 -15.703 1 98.88 346 PHE B CA 1
ATOM 6743 C C . PHE B 1 346 ? 8.672 -18.406 -14.469 1 98.88 346 PHE B C 1
ATOM 6745 O O . PHE B 1 346 ? 8.148 -17.906 -13.477 1 98.88 346 PHE B O 1
ATOM 6752 N N . HIS B 1 347 ? 8.914 -19.688 -14.57 1 98.19 347 HIS B N 1
ATOM 6753 C CA . HIS B 1 347 ? 9.227 -20.453 -13.367 1 98.19 347 HIS B CA 1
ATOM 6754 C C . HIS B 1 347 ? 10.672 -20.234 -12.938 1 98.19 347 HIS B C 1
ATOM 6756 O O . HIS B 1 347 ? 11.602 -20.672 -13.617 1 98.19 347 HIS B O 1
ATOM 6762 N N . ALA B 1 348 ? 10.898 -19.594 -11.906 1 98.5 348 ALA B N 1
ATOM 6763 C CA . ALA B 1 348 ? 12.219 -19.297 -11.359 1 98.5 348 ALA B CA 1
ATOM 6764 C C . ALA B 1 348 ? 12.227 -19.438 -9.844 1 98.5 348 ALA B C 1
ATOM 6766 O O . ALA B 1 348 ? 11.797 -18.531 -9.125 1 98.5 348 ALA B O 1
ATOM 6767 N N . LEU B 1 349 ? 12.812 -20.547 -9.344 1 98.06 349 LEU B N 1
ATOM 6768 C CA . LEU B 1 349 ? 12.82 -20.844 -7.91 1 98.06 349 LEU B CA 1
ATOM 6769 C C . LEU B 1 349 ? 14.148 -20.453 -7.281 1 98.06 349 LEU B C 1
ATOM 6771 O O . LEU B 1 349 ? 14.18 -19.844 -6.199 1 98.06 349 LEU B O 1
ATOM 6775 N N . GLY B 1 350 ? 15.25 -20.859 -7.875 1 98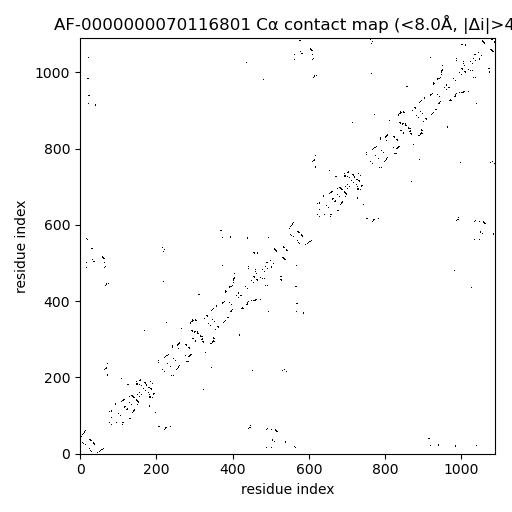.44 350 GLY B N 1
ATOM 6776 C CA . GLY B 1 350 ? 16.578 -20.578 -7.348 1 98.44 350 GLY B CA 1
ATOM 6777 C C . GLY B 1 350 ? 17.109 -19.234 -7.777 1 98.44 350 GLY B C 1
ATOM 6778 O O . GLY B 1 350 ? 16.672 -18.672 -8.781 1 98.44 350 GLY B O 1
ATOM 6779 N N . ASP B 1 351 ? 18.156 -18.75 -7.055 1 98.56 351 ASP B N 1
ATOM 6780 C CA . ASP B 1 351 ? 18.656 -17.391 -7.293 1 98.56 351 ASP B CA 1
ATOM 6781 C C . ASP B 1 351 ? 19.344 -17.297 -8.656 1 98.56 351 ASP B C 1
ATOM 6783 O O . ASP B 1 351 ? 19.328 -16.25 -9.289 1 98.56 351 ASP B O 1
ATOM 6787 N N . ARG B 1 352 ? 19.953 -18.359 -9.141 1 98.5 352 ARG B N 1
ATOM 6788 C CA . ARG B 1 352 ? 20.547 -18.328 -10.477 1 98.5 352 ARG B CA 1
ATOM 6789 C C . ARG B 1 352 ? 19.469 -18.234 -11.547 1 98.5 352 ARG B C 1
ATOM 6791 O O . ARG B 1 352 ? 19.609 -17.469 -12.508 1 98.5 352 ARG B O 1
ATOM 6798 N N . ALA B 1 353 ? 18.406 -19.031 -11.406 1 98.69 353 ALA B N 1
ATOM 6799 C CA . ALA B 1 353 ? 17.281 -18.969 -12.352 1 98.69 353 ALA B CA 1
ATOM 6800 C C . ALA B 1 353 ? 16.672 -17.562 -12.375 1 98.69 353 ALA B C 1
ATOM 6802 O O . ALA B 1 353 ? 16.328 -17.047 -13.445 1 98.69 353 ALA B O 1
ATOM 6803 N N . VAL B 1 354 ? 16.516 -16.938 -11.211 1 98.88 354 VAL B N 1
ATOM 6804 C CA . VAL B 1 354 ? 15.992 -15.578 -11.102 1 98.88 354 VAL B CA 1
ATOM 6805 C C . VAL B 1 354 ? 16.891 -14.609 -11.867 1 98.88 354 VAL B C 1
ATOM 6807 O O . VAL B 1 354 ? 16.391 -13.789 -12.648 1 98.88 354 VAL B O 1
ATOM 6810 N N . ARG B 1 355 ? 18.188 -14.703 -11.664 1 98.56 355 ARG B N 1
ATOM 6811 C CA . ARG B 1 355 ? 19.156 -13.844 -12.336 1 98.56 355 ARG B CA 1
ATOM 6812 C C . ARG B 1 355 ? 19.094 -14.023 -13.844 1 98.56 355 ARG B C 1
ATOM 6814 O O . ARG B 1 355 ? 19.109 -13.039 -14.594 1 98.56 355 ARG B O 1
ATOM 6821 N N . GLU B 1 356 ? 18.984 -15.242 -14.305 1 98.75 356 GLU B N 1
ATOM 6822 C CA . GLU B 1 356 ? 18.922 -15.547 -15.727 1 98.75 356 GLU B CA 1
ATOM 6823 C C . GLU B 1 356 ? 17.641 -14.984 -16.344 1 98.75 356 GLU B C 1
ATOM 6825 O O . GLU B 1 356 ? 17.656 -14.461 -17.469 1 98.75 356 GLU B O 1
ATOM 6830 N N . ALA B 1 357 ? 16.531 -15.141 -15.633 1 98.88 357 ALA B N 1
ATOM 6831 C CA . ALA B 1 357 ? 15.258 -14.586 -16.094 1 98.88 357 ALA B CA 1
ATOM 6832 C C . ALA B 1 357 ? 15.344 -13.07 -16.25 1 98.88 357 ALA B C 1
ATOM 6834 O O . ALA B 1 357 ? 14.945 -12.523 -17.281 1 98.88 357 ALA B O 1
ATOM 6835 N N . LEU B 1 358 ? 15.844 -12.383 -15.234 1 98.88 358 LEU B N 1
ATOM 6836 C CA . LEU B 1 358 ? 15.953 -10.93 -15.258 1 98.88 358 LEU B CA 1
ATOM 6837 C C . LEU B 1 358 ? 16.922 -10.477 -16.344 1 98.88 358 LEU B C 1
ATOM 6839 O O . LEU B 1 358 ? 16.703 -9.438 -16.984 1 98.88 358 LEU B O 1
ATOM 6843 N N . ASP B 1 359 ? 18.047 -11.227 -16.547 1 98.81 359 ASP B N 1
ATOM 6844 C CA . ASP B 1 359 ? 18.953 -10.945 -17.656 1 98.81 359 ASP B CA 1
ATOM 6845 C C . ASP B 1 359 ? 18.219 -11.016 -19 1 98.81 359 ASP B C 1
ATOM 6847 O O . ASP B 1 359 ? 18.469 -10.211 -19.891 1 98.81 359 ASP B O 1
ATOM 6851 N N . ALA B 1 360 ? 17.375 -12 -19.125 1 98.88 360 ALA B N 1
ATOM 6852 C CA . ALA B 1 360 ? 16.609 -12.156 -20.359 1 98.88 360 ALA B CA 1
ATOM 6853 C C . ALA B 1 360 ? 15.656 -10.984 -20.562 1 98.88 360 ALA B C 1
ATOM 6855 O O . ALA B 1 360 ? 15.508 -10.477 -21.688 1 98.88 360 ALA B O 1
ATOM 6856 N N . VAL B 1 361 ? 14.984 -10.547 -19.531 1 98.69 361 VAL B N 1
ATOM 6857 C CA . VAL B 1 361 ? 14.102 -9.383 -19.609 1 98.69 361 VAL B CA 1
ATOM 6858 C C . VAL B 1 361 ? 14.922 -8.148 -19.969 1 98.69 361 VAL B C 1
ATOM 6860 O O . VAL B 1 361 ? 14.492 -7.336 -20.797 1 98.69 361 VAL B O 1
ATOM 6863 N N . ALA B 1 362 ? 16.078 -7.965 -19.328 1 98.44 362 ALA B N 1
ATOM 6864 C CA . ALA B 1 362 ? 16.969 -6.844 -19.656 1 98.44 362 ALA B CA 1
ATOM 6865 C C . ALA B 1 362 ? 17.328 -6.836 -21.125 1 98.44 362 ALA B C 1
ATOM 6867 O O . ALA B 1 362 ? 17.359 -5.777 -21.766 1 98.44 362 ALA B O 1
ATOM 6868 N N . ALA B 1 363 ? 17.625 -8.016 -21.656 1 98.62 363 ALA B N 1
ATOM 6869 C CA . ALA B 1 363 ? 17.953 -8.141 -23.078 1 98.62 363 ALA B CA 1
ATOM 6870 C C . ALA B 1 363 ? 16.781 -7.699 -23.953 1 98.62 363 ALA B C 1
ATOM 6872 O O . ALA B 1 363 ? 16.969 -7.027 -24.969 1 98.62 363 ALA B O 1
ATOM 6873 N N . ALA B 1 364 ? 15.609 -8.117 -23.609 1 98.25 364 ALA B N 1
ATOM 6874 C CA . ALA B 1 364 ? 14.406 -7.715 -24.328 1 98.25 364 ALA B CA 1
ATOM 6875 C C . ALA B 1 364 ? 14.234 -6.199 -24.312 1 98.25 364 ALA B C 1
ATOM 6877 O O . ALA B 1 364 ? 13.906 -5.59 -25.328 1 98.25 364 ALA B O 1
ATOM 6878 N N . ARG B 1 365 ? 14.43 -5.574 -23.125 1 96.31 365 ARG B N 1
ATOM 6879 C CA . ARG B 1 365 ? 14.328 -4.125 -23 1 96.31 365 ARG B CA 1
ATOM 6880 C C . ARG B 1 365 ? 15.352 -3.42 -23.891 1 96.31 365 ARG B C 1
ATOM 6882 O O . ARG B 1 365 ? 15.047 -2.402 -24.516 1 96.31 365 ARG B O 1
ATOM 6889 N N . ALA B 1 366 ? 16.547 -3.932 -23.906 1 96.31 366 ALA B N 1
ATOM 6890 C CA . ALA B 1 366 ? 17.609 -3.346 -24.703 1 96.31 366 ALA B CA 1
ATOM 6891 C C . ALA B 1 366 ? 17.281 -3.404 -26.203 1 96.31 366 ALA B C 1
ATOM 6893 O O . ALA B 1 366 ? 17.547 -2.459 -26.938 1 96.31 366 ALA B O 1
ATOM 6894 N N . ARG B 1 367 ? 16.672 -4.469 -26.594 1 96.88 367 ARG B N 1
ATOM 6895 C CA . ARG B 1 367 ? 16.422 -4.711 -28 1 96.88 367 ARG B CA 1
ATOM 6896 C C . ARG B 1 367 ? 15.148 -4.02 -28.453 1 96.88 367 ARG B C 1
ATOM 6898 O O . ARG B 1 367 ? 15.094 -3.451 -29.547 1 96.88 367 ARG B O 1
ATOM 6905 N N . ASN B 1 368 ? 14.086 -4.141 -27.688 1 96.38 368 ASN B N 1
ATOM 6906 C CA . ASN B 1 368 ? 12.75 -3.762 -28.125 1 96.38 368 ASN B CA 1
ATOM 6907 C C . ASN B 1 368 ? 12.273 -2.488 -27.438 1 96.38 368 ASN B C 1
ATOM 6909 O O . ASN B 1 368 ? 11.227 -1.938 -27.797 1 96.38 368 ASN B O 1
ATOM 6913 N N . GLY B 1 369 ? 13.031 -1.925 -26.516 1 92.75 369 GLY B N 1
ATOM 6914 C CA . GLY B 1 369 ? 12.539 -0.864 -25.656 1 92.75 369 GLY B CA 1
ATOM 6915 C C . GLY B 1 369 ? 11.656 -1.372 -24.531 1 92.75 369 GLY B C 1
ATOM 6916 O O . GLY B 1 369 ? 11.461 -2.58 -24.391 1 92.75 369 GLY B O 1
ATOM 6917 N N . PHE B 1 370 ? 11.227 -0.497 -23.688 1 93 370 PHE B N 1
ATOM 6918 C CA . PHE B 1 370 ? 10.336 -0.839 -22.578 1 93 370 PHE B CA 1
ATOM 6919 C C . PHE B 1 370 ? 8.891 -0.94 -23.078 1 93 370 PHE B C 1
ATOM 6921 O O . PHE B 1 370 ? 8.234 0.078 -23.297 1 93 370 PHE B O 1
ATOM 6928 N N . ARG B 1 371 ? 8.398 -2.119 -23.219 1 92 371 ARG B N 1
ATOM 6929 C CA . ARG B 1 371 ? 7.047 -2.398 -23.703 1 92 371 ARG B CA 1
ATOM 6930 C C . ARG B 1 371 ? 6.137 -2.844 -22.562 1 92 371 ARG B C 1
ATOM 6932 O O . ARG B 1 371 ? 6.609 -3.311 -21.531 1 92 371 ARG B O 1
ATOM 6939 N N . ASP B 1 372 ? 4.852 -2.664 -22.75 1 93 372 ASP B N 1
ATOM 6940 C CA . ASP B 1 372 ? 3.891 -3.092 -21.734 1 93 372 ASP B CA 1
ATOM 6941 C C . ASP B 1 372 ? 3.619 -4.59 -21.844 1 93 372 ASP B C 1
ATOM 6943 O O . ASP B 1 372 ? 2.465 -5.012 -21.938 1 93 372 ASP B O 1
ATOM 6947 N N . THR B 1 373 ? 4.672 -5.391 -21.812 1 95.94 373 THR B N 1
ATOM 6948 C CA . THR B 1 373 ? 4.52 -6.836 -21.906 1 95.94 373 THR B CA 1
ATOM 6949 C C . THR B 1 373 ? 4.422 -7.453 -20.516 1 95.94 373 THR B C 1
ATOM 6951 O O . THR B 1 373 ? 4.055 -8.617 -20.359 1 95.94 373 THR B O 1
ATOM 6954 N N . ARG B 1 374 ? 4.684 -6.766 -19.422 1 96.75 374 ARG B N 1
ATOM 6955 C CA . ARG B 1 374 ? 4.449 -7.105 -18.016 1 96.75 374 ARG B CA 1
ATOM 6956 C C . ARG B 1 374 ? 4.992 -8.492 -17.688 1 96.75 374 ARG B C 1
ATOM 6958 O O . ARG B 1 374 ? 4.266 -9.344 -17.172 1 96.75 374 ARG B O 1
ATOM 6965 N N . PRO B 1 375 ? 6.34 -8.727 -17.969 1 98.44 375 PRO B N 1
ATOM 6966 C CA . PRO B 1 375 ? 6.914 -10.016 -17.562 1 98.44 375 PRO B CA 1
ATOM 6967 C C . PRO B 1 375 ? 6.84 -10.266 -16.062 1 98.44 375 PRO B C 1
ATOM 6969 O O . PRO B 1 375 ? 6.828 -9.312 -15.281 1 98.44 375 PRO B O 1
ATOM 6972 N N . HIS B 1 376 ? 6.699 -11.531 -15.695 1 98.75 376 HIS B N 1
ATOM 6973 C CA . HIS B 1 376 ? 6.672 -11.836 -14.266 1 98.75 376 HIS B CA 1
ATOM 6974 C C . HIS B 1 376 ? 7.367 -13.156 -13.969 1 98.75 376 HIS B C 1
ATOM 6976 O O . HIS B 1 376 ? 7.438 -14.031 -14.836 1 98.75 376 HIS B O 1
ATOM 6982 N N . LEU B 1 377 ? 8.008 -13.25 -12.812 1 98.88 377 LEU B N 1
ATOM 6983 C CA . LEU B 1 377 ? 8.688 -14.43 -12.297 1 98.88 377 LEU B CA 1
ATOM 6984 C C . LEU B 1 377 ? 7.914 -15.047 -11.141 1 98.88 377 LEU B C 1
ATOM 6986 O O . LEU B 1 377 ? 7.629 -14.383 -10.148 1 98.88 377 LEU B O 1
ATOM 6990 N N . ALA B 1 378 ? 7.594 -16.312 -11.289 1 98.75 378 ALA B N 1
ATOM 6991 C CA . ALA B 1 378 ? 6.836 -17 -10.258 1 98.75 378 ALA B CA 1
ATOM 6992 C C . ALA B 1 378 ? 7.766 -17.703 -9.266 1 98.75 378 ALA B C 1
ATOM 6994 O O . ALA B 1 378 ? 8.891 -18.062 -9.609 1 98.75 378 ALA B O 1
ATOM 6995 N N . HIS B 1 379 ? 7.266 -17.922 -7.996 1 98.31 379 HIS B N 1
ATOM 6996 C CA . HIS B 1 379 ? 7.824 -18.703 -6.898 1 98.31 379 HIS B CA 1
ATOM 6997 C C . HIS B 1 379 ? 8.875 -17.891 -6.133 1 98.31 379 HIS B C 1
ATOM 6999 O O . HIS B 1 379 ? 8.625 -17.469 -5 1 98.31 379 HIS B O 1
ATOM 7005 N N . LEU B 1 380 ? 10 -17.641 -6.773 1 98.62 380 LEU B N 1
ATOM 7006 C CA . LEU B 1 380 ? 10.992 -16.766 -6.156 1 98.62 380 LEU B CA 1
ATOM 7007 C C . LEU B 1 380 ? 11.375 -17.281 -4.77 1 98.62 380 LEU B C 1
ATOM 7009 O O . LEU B 1 380 ? 11.352 -16.516 -3.797 1 98.62 380 LEU B O 1
ATOM 7013 N N . GLN B 1 381 ? 11.742 -18.531 -4.648 1 98.75 381 GLN B N 1
ATOM 7014 C CA . GLN B 1 381 ? 12.117 -19.078 -3.352 1 98.75 381 GLN B CA 1
ATOM 7015 C C . GLN B 1 381 ? 13.422 -18.469 -2.85 1 98.75 381 GLN B C 1
ATOM 7017 O O . GLN B 1 381 ? 13.492 -17.984 -1.719 1 98.75 381 GLN B O 1
ATOM 7022 N N . VAL B 1 382 ? 14.469 -18.5 -3.672 1 98.69 382 VAL B N 1
ATOM 7023 C CA . VAL B 1 382 ? 15.727 -17.844 -3.322 1 98.69 382 VAL B CA 1
ATOM 7024 C C . VAL B 1 382 ? 16.031 -16.734 -4.328 1 98.69 382 VAL B C 1
ATOM 7026 O O . VAL B 1 382 ? 16.062 -16.969 -5.539 1 98.69 382 VAL B O 1
ATOM 7029 N N . VAL B 1 383 ? 16.188 -15.508 -3.889 1 98.75 383 VAL B N 1
ATOM 7030 C CA . VAL B 1 383 ? 16.516 -14.359 -4.73 1 98.75 383 VAL B CA 1
ATOM 7031 C C . VAL B 1 383 ? 17.766 -13.664 -4.195 1 98.75 383 VAL B C 1
ATOM 7033 O O . VAL B 1 383 ? 17.828 -13.32 -3.014 1 98.75 383 VAL B O 1
ATOM 7036 N N . HIS B 1 384 ? 18.75 -13.562 -5.062 1 98.38 384 HIS B N 1
ATOM 7037 C CA . HIS B 1 384 ? 19.969 -12.844 -4.672 1 98.38 384 HIS B CA 1
ATOM 7038 C C . HIS B 1 384 ? 19.672 -11.375 -4.41 1 98.38 384 HIS B C 1
ATOM 7040 O O . HIS B 1 384 ? 18.938 -10.734 -5.164 1 98.38 384 HIS B O 1
ATOM 7046 N N . PRO B 1 385 ? 20.266 -10.781 -3.312 1 97.12 385 PRO B N 1
ATOM 7047 C CA . PRO B 1 385 ? 20 -9.383 -2.971 1 97.12 385 PRO B CA 1
ATOM 7048 C C . PRO B 1 385 ? 20.281 -8.43 -4.125 1 97.12 385 PRO B C 1
ATOM 7050 O O . PRO B 1 385 ? 19.594 -7.422 -4.289 1 97.12 385 PRO B O 1
ATOM 7053 N N . ASP B 1 386 ? 21.234 -8.758 -4.996 1 97.25 386 ASP B N 1
ATOM 7054 C CA . ASP B 1 386 ? 21.594 -7.902 -6.121 1 97.25 386 ASP B CA 1
ATOM 7055 C C . ASP B 1 386 ? 20.484 -7.875 -7.172 1 97.25 386 ASP B C 1
ATOM 7057 O O . ASP B 1 386 ? 20.422 -6.957 -7.992 1 97.25 386 ASP B O 1
ATOM 7061 N N . ASP B 1 387 ? 19.641 -8.867 -7.184 1 98.44 387 ASP B N 1
ATOM 7062 C CA . ASP B 1 387 ? 18.641 -8.992 -8.234 1 98.44 387 ASP B CA 1
ATOM 7063 C C . ASP B 1 387 ? 17.297 -8.406 -7.785 1 98.44 387 ASP B C 1
ATOM 7065 O O . ASP B 1 387 ? 16.422 -8.156 -8.609 1 98.44 387 ASP B O 1
ATOM 7069 N N . VAL B 1 388 ? 17.156 -8.125 -6.512 1 98.06 388 VAL B N 1
ATOM 7070 C CA . VAL B 1 388 ? 15.898 -7.645 -5.945 1 98.06 388 VAL B CA 1
ATOM 7071 C C . VAL B 1 388 ? 15.523 -6.309 -6.578 1 98.06 388 VAL B C 1
ATOM 7073 O O . VAL B 1 388 ? 14.422 -6.16 -7.117 1 98.06 388 VAL B O 1
ATOM 7076 N N . PRO B 1 389 ? 16.453 -5.281 -6.68 1 96.38 389 PRO B N 1
ATOM 7077 C CA . PRO B 1 389 ? 16.062 -3.986 -7.246 1 96.38 389 PRO B CA 1
ATOM 7078 C C . PRO B 1 389 ? 15.82 -4.051 -8.75 1 96.38 389 PRO B C 1
ATOM 7080 O O . PRO B 1 389 ? 15.195 -3.15 -9.32 1 96.38 389 PRO B O 1
ATOM 7083 N N . ARG B 1 390 ? 16.281 -5.102 -9.398 1 97.56 390 ARG B N 1
ATOM 7084 C CA . ARG B 1 390 ? 16.172 -5.227 -10.852 1 97.56 390 ARG B CA 1
ATOM 7085 C C . ARG B 1 390 ? 14.719 -5.457 -11.273 1 97.56 390 ARG B C 1
ATOM 7087 O O . ARG B 1 390 ? 14.352 -5.172 -12.414 1 97.56 390 ARG B O 1
ATOM 7094 N N . PHE B 1 391 ? 13.883 -5.984 -10.359 1 97.94 391 PHE B N 1
ATOM 7095 C CA . PHE B 1 391 ? 12.477 -6.207 -10.68 1 97.94 391 PHE B CA 1
ATOM 7096 C C . PHE B 1 391 ? 11.805 -4.906 -11.109 1 97.94 391 PHE B C 1
ATOM 7098 O O . PHE B 1 391 ? 11.289 -4.805 -12.219 1 97.94 391 PHE B O 1
ATOM 7105 N N . ARG B 1 392 ? 11.891 -3.928 -10.258 1 95.19 392 ARG B N 1
ATOM 7106 C CA . ARG B 1 392 ? 11.281 -2.641 -10.57 1 95.19 392 ARG B CA 1
ATOM 7107 C C . ARG B 1 392 ? 11.93 -2.012 -11.797 1 95.19 392 ARG B C 1
ATOM 7109 O O . ARG B 1 392 ? 11.234 -1.51 -12.688 1 95.19 392 ARG B O 1
ATOM 7116 N N . ALA B 1 393 ? 13.234 -2.035 -11.891 1 93.69 393 ALA B N 1
ATOM 7117 C CA . ALA B 1 393 ? 13.984 -1.377 -12.953 1 93.69 393 ALA B CA 1
ATOM 7118 C C . ALA B 1 393 ? 13.602 -1.938 -14.32 1 93.69 393 ALA B C 1
ATOM 7120 O O . ALA B 1 393 ? 13.547 -1.201 -15.312 1 93.69 393 ALA B O 1
ATOM 7121 N N . LEU B 1 394 ? 13.305 -3.217 -14.359 1 96.31 394 LEU B N 1
ATOM 7122 C CA . LEU B 1 394 ? 13.055 -3.889 -15.625 1 96.31 394 LEU B CA 1
ATOM 7123 C C . LEU B 1 394 ? 11.562 -4.027 -15.891 1 96.31 394 LEU B C 1
ATOM 7125 O O . LEU B 1 394 ? 11.156 -4.469 -16.969 1 96.31 394 LEU B O 1
ATOM 7129 N N . GLY B 1 395 ? 10.75 -3.633 -14.906 1 95.38 395 GLY B N 1
ATOM 7130 C CA . GLY B 1 395 ? 9.312 -3.797 -15.047 1 95.38 395 GLY B CA 1
ATOM 7131 C C . GLY B 1 395 ? 8.867 -5.238 -14.93 1 95.38 395 GLY B C 1
ATOM 7132 O O . GLY B 1 395 ? 7.891 -5.648 -15.57 1 95.38 395 GLY B O 1
ATOM 7133 N N . ALA B 1 396 ? 9.617 -6.051 -14.234 1 97.75 396 ALA B N 1
ATOM 7134 C CA . ALA B 1 396 ? 9.234 -7.434 -13.953 1 97.75 396 ALA B CA 1
ATOM 7135 C C . ALA B 1 396 ? 8.461 -7.531 -12.641 1 97.75 396 ALA B C 1
ATOM 7137 O O . ALA B 1 396 ? 8.805 -6.867 -11.656 1 97.75 396 ALA B O 1
ATOM 7138 N N . SER B 1 397 ? 7.363 -8.25 -12.656 1 98.38 397 SER B N 1
ATOM 7139 C CA . SER B 1 397 ? 6.574 -8.445 -11.438 1 98.38 397 SER B CA 1
ATOM 7140 C C . SER B 1 397 ? 7.047 -9.672 -10.664 1 98.38 397 SER B C 1
ATOM 7142 O O . SER B 1 397 ? 7.48 -10.656 -11.266 1 98.38 397 SER B O 1
ATOM 7144 N N . ALA B 1 398 ? 7.023 -9.586 -9.344 1 98.75 398 ALA B N 1
ATOM 7145 C CA . ALA B 1 398 ? 7.227 -10.734 -8.469 1 98.75 398 ALA B CA 1
ATOM 7146 C C . ALA B 1 398 ? 5.914 -11.469 -8.203 1 98.75 398 ALA B C 1
ATOM 7148 O O . ALA B 1 398 ? 5.039 -10.953 -7.504 1 98.75 398 ALA B O 1
ATOM 7149 N N . ASN B 1 399 ? 5.773 -12.586 -8.812 1 98.81 399 ASN B N 1
ATOM 7150 C CA . ASN B 1 399 ? 4.605 -13.438 -8.602 1 98.81 399 ASN B CA 1
ATOM 7151 C C . ASN B 1 399 ? 4.84 -14.438 -7.473 1 98.81 399 ASN B C 1
ATOM 7153 O O . ASN B 1 399 ? 5.406 -15.516 -7.695 1 98.81 399 ASN B O 1
ATOM 7157 N N . MET B 1 400 ? 4.297 -14.156 -6.309 1 98.81 400 MET B N 1
ATOM 7158 C CA . MET B 1 400 ? 4.598 -14.867 -5.066 1 98.81 400 MET B CA 1
ATOM 7159 C C . MET B 1 400 ? 3.652 -16.047 -4.875 1 98.81 400 MET B C 1
ATOM 7161 O O . MET B 1 400 ? 2.477 -15.977 -5.23 1 98.81 400 MET B O 1
ATOM 7165 N N . GLN B 1 401 ? 4.109 -17.109 -4.336 1 98.69 401 GLN B N 1
ATOM 7166 C CA . GLN B 1 401 ? 3.32 -18.156 -3.701 1 98.69 401 GLN B CA 1
ATOM 7167 C C . GLN B 1 401 ? 3.477 -18.109 -2.184 1 98.69 401 GLN B C 1
ATOM 7169 O O . GLN B 1 401 ? 4.16 -18.969 -1.604 1 98.69 401 GLN B O 1
ATOM 7174 N N . PRO B 1 402 ? 2.729 -17.203 -1.55 1 98.62 402 PRO B N 1
ATOM 7175 C CA . PRO B 1 402 ? 3.006 -16.859 -0.156 1 98.62 402 PRO B CA 1
ATOM 7176 C C . PRO B 1 402 ? 2.834 -18.031 0.797 1 98.62 402 PRO B C 1
ATOM 7178 O O . PRO B 1 402 ? 3.537 -18.125 1.808 1 98.62 402 PRO B O 1
ATOM 7181 N N . TYR B 1 403 ? 1.986 -18.984 0.501 1 98.12 403 TYR B N 1
ATOM 7182 C CA . TYR B 1 403 ? 1.687 -20.109 1.383 1 98.12 403 TYR B CA 1
ATOM 7183 C C . TYR B 1 40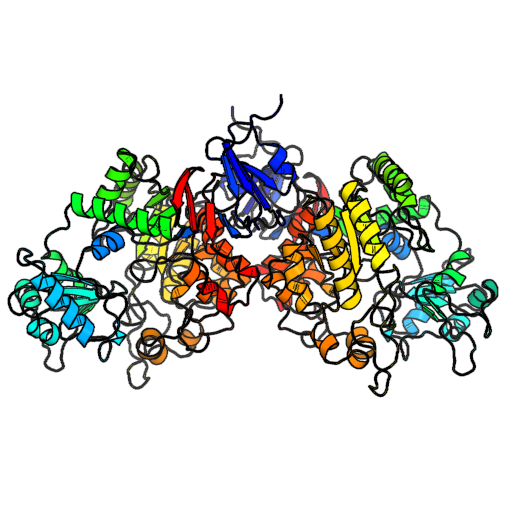3 ? 2.941 -20.938 1.671 1 98.12 403 TYR B C 1
ATOM 7185 O O . TYR B 1 403 ? 3.027 -21.609 2.699 1 98.12 403 TYR B O 1
ATOM 7193 N N . TRP B 1 404 ? 3.936 -20.828 0.801 1 97.81 404 TRP B N 1
ATOM 7194 C CA . TRP B 1 404 ? 5.125 -21.672 0.887 1 97.81 404 TRP B CA 1
ATOM 7195 C C . TRP B 1 404 ? 6.133 -21.094 1.874 1 97.81 404 TRP B C 1
ATOM 7197 O O . TRP B 1 404 ? 7.074 -21.781 2.283 1 97.81 404 TRP B O 1
ATOM 7207 N N . ALA B 1 405 ? 6 -19.859 2.289 1 98.56 405 ALA B N 1
ATOM 7208 C CA . ALA B 1 405 ? 6.992 -19.156 3.088 1 98.56 405 ALA B CA 1
ATOM 7209 C C . ALA B 1 405 ? 6.793 -19.422 4.578 1 98.56 405 ALA B C 1
ATOM 7211 O O . ALA B 1 405 ? 6.574 -18.484 5.359 1 98.56 405 ALA B O 1
ATOM 7212 N N . ALA B 1 406 ? 6.938 -20.703 4.996 1 98.31 406 ALA B N 1
ATOM 7213 C CA . ALA B 1 406 ? 6.715 -21.125 6.375 1 98.31 406 ALA B CA 1
ATOM 7214 C C . ALA B 1 406 ? 7.582 -22.328 6.723 1 98.31 406 ALA B C 1
ATOM 7216 O O . ALA B 1 406 ? 8.047 -23.047 5.832 1 98.31 406 ALA B O 1
ATOM 7217 N N . HIS B 1 407 ? 7.82 -22.484 8.023 1 97.25 407 HIS B N 1
ATOM 7218 C CA . HIS B 1 407 ? 8.391 -23.734 8.5 1 97.25 407 HIS B CA 1
ATOM 7219 C C . HIS B 1 407 ? 7.402 -24.891 8.359 1 97.25 407 HIS B C 1
ATOM 7221 O O . HIS B 1 407 ? 6.219 -24.734 8.68 1 97.25 407 HIS B O 1
ATOM 7227 N N . GLU B 1 408 ? 7.801 -25.906 7.828 1 92.06 408 GLU B N 1
ATOM 7228 C CA . GLU B 1 408 ? 7.164 -27.219 7.715 1 92.06 408 GLU B CA 1
ATOM 7229 C C . GLU B 1 408 ? 8.195 -28.312 7.473 1 92.06 408 GLU B C 1
ATOM 7231 O O . GLU B 1 408 ? 9.352 -28.031 7.141 1 92.06 408 GLU B O 1
ATOM 7236 N N . PRO B 1 409 ? 7.887 -29.547 7.695 1 89.19 409 PRO B N 1
ATOM 7237 C CA . PRO B 1 409 ? 8.891 -30.609 7.617 1 89.19 409 PRO B CA 1
ATOM 7238 C C . PRO B 1 409 ? 9.648 -30.609 6.293 1 89.19 409 PRO B C 1
ATOM 7240 O O . PRO B 1 409 ? 10.875 -30.781 6.281 1 89.19 409 PRO B O 1
ATOM 7243 N N . GLN B 1 410 ? 8.984 -30.391 5.262 1 90.38 410 GLN B N 1
ATOM 7244 C CA . GLN B 1 410 ? 9.664 -30.359 3.971 1 90.38 410 GLN B CA 1
ATOM 7245 C C . GLN B 1 410 ? 10.703 -29.234 3.92 1 90.38 410 GLN B C 1
ATOM 7247 O O . GLN B 1 410 ? 11.812 -29.438 3.428 1 90.38 410 GLN B O 1
ATOM 7252 N N . MET B 1 411 ? 10.367 -28.062 4.34 1 94.56 411 MET B N 1
ATOM 7253 C CA . MET B 1 411 ? 11.281 -26.922 4.406 1 94.56 411 MET B CA 1
ATOM 7254 C C . MET B 1 411 ? 12.438 -27.219 5.359 1 94.56 411 MET B C 1
ATOM 7256 O O . MET B 1 411 ? 13.602 -27.062 4.996 1 94.56 411 MET B O 1
ATOM 7260 N N . ASP B 1 412 ? 12.188 -27.75 6.504 1 94.38 412 ASP B N 1
ATOM 7261 C CA . ASP B 1 412 ? 13.148 -27.891 7.59 1 94.38 412 ASP B CA 1
ATOM 7262 C C . ASP B 1 412 ? 14.062 -29.094 7.359 1 94.38 412 ASP B C 1
ATOM 7264 O O . ASP B 1 412 ? 15.227 -29.078 7.758 1 94.38 412 ASP B O 1
ATOM 7268 N N . GLU B 1 413 ? 13.492 -30.156 6.633 1 91.5 413 GLU B N 1
ATOM 7269 C CA . GLU B 1 413 ? 14.227 -31.406 6.559 1 91.5 413 GLU B CA 1
ATOM 7270 C C . GLU B 1 413 ? 14.82 -31.625 5.168 1 91.5 413 GLU B C 1
ATOM 7272 O O . GLU B 1 413 ? 15.844 -32.281 5.023 1 91.5 413 GLU B O 1
ATOM 7277 N N . LEU B 1 414 ? 14.172 -31.016 4.203 1 91.38 414 LEU B N 1
ATOM 7278 C CA . LEU B 1 414 ? 14.57 -31.375 2.848 1 91.38 414 LEU B CA 1
ATOM 7279 C C . LEU B 1 414 ? 15.125 -30.156 2.107 1 91.38 414 LEU B C 1
ATOM 7281 O O . LEU B 1 414 ? 15.703 -30.297 1.028 1 91.38 414 LEU B O 1
ATOM 7285 N N . THR B 1 415 ? 14.992 -28.938 2.627 1 95.06 415 THR B N 1
ATOM 7286 C CA . THR B 1 415 ? 15.43 -27.75 1.925 1 95.06 415 THR B CA 1
ATOM 7287 C C . THR B 1 415 ? 16.562 -27.062 2.68 1 95.06 415 THR B C 1
ATOM 7289 O O . THR B 1 415 ? 17.719 -27.078 2.23 1 95.06 415 THR B O 1
ATOM 7292 N N . ILE B 1 416 ? 16.375 -26.641 3.93 1 96.31 416 ILE B N 1
ATOM 7293 C CA . ILE B 1 416 ? 17.266 -25.766 4.68 1 96.31 416 ILE B CA 1
ATOM 7294 C C . ILE B 1 416 ? 18.609 -26.469 4.895 1 96.31 416 ILE B C 1
ATOM 7296 O O . ILE B 1 416 ? 19.656 -25.875 4.637 1 96.31 416 ILE B O 1
ATOM 7300 N N . PRO B 1 417 ? 18.625 -27.766 5.25 1 94.81 417 PRO B N 1
ATOM 7301 C CA . PRO B 1 417 ? 19.922 -28.406 5.551 1 94.81 417 PRO B CA 1
ATOM 7302 C C . PRO B 1 417 ? 20.797 -28.562 4.316 1 94.81 417 PRO B C 1
ATOM 7304 O O . PRO B 1 417 ? 22 -28.781 4.441 1 94.81 417 PRO B O 1
ATOM 7307 N N . PHE B 1 418 ? 20.188 -28.422 3.197 1 95.06 418 PHE B N 1
ATOM 7308 C CA . PHE B 1 418 ? 20.922 -28.766 1.98 1 95.06 418 PHE B CA 1
ATOM 7309 C C . PHE B 1 418 ? 21.266 -27.5 1.194 1 95.06 418 PHE B C 1
ATOM 7311 O O . PHE B 1 418 ? 21.859 -27.578 0.112 1 95.06 418 PHE B O 1
ATOM 7318 N N . LEU B 1 419 ? 20.875 -26.391 1.634 1 96.56 419 LEU B N 1
ATOM 7319 C CA . LEU B 1 419 ? 21.25 -25.109 1.051 1 96.56 419 LEU B CA 1
ATOM 7320 C C . LEU B 1 419 ? 22.438 -24.5 1.799 1 96.56 419 LEU B C 1
ATOM 7322 O O . LEU B 1 419 ? 22.562 -24.688 3.01 1 96.56 419 LEU B O 1
ATOM 7326 N N . GLU B 1 420 ? 23.312 -23.828 0.97 1 94.88 420 GLU B N 1
ATOM 7327 C CA . GLU B 1 420 ? 24.266 -22.938 1.655 1 94.88 420 GLU B CA 1
ATOM 7328 C C . GLU B 1 420 ? 23.531 -22 2.615 1 94.88 420 GLU B C 1
ATOM 7330 O O . GLU B 1 420 ? 22.484 -21.453 2.281 1 94.88 420 GLU B O 1
ATOM 7335 N N . PRO B 1 421 ? 24.109 -21.812 3.812 1 94.44 421 PRO B N 1
ATOM 7336 C CA . PRO B 1 421 ? 23.422 -21.016 4.832 1 94.44 421 PRO B CA 1
ATOM 7337 C C . PRO B 1 421 ? 23 -19.641 4.32 1 94.44 421 PRO B C 1
ATOM 7339 O O . PRO B 1 421 ? 21.922 -19.156 4.664 1 94.44 421 PRO B O 1
ATOM 7342 N N . GLU B 1 422 ? 23.766 -19.031 3.533 1 94.5 422 GLU B N 1
ATOM 7343 C CA . GLU B 1 422 ? 23.422 -17.734 2.979 1 94.5 422 GLU B CA 1
ATOM 7344 C C . GLU B 1 422 ? 22.188 -17.812 2.1 1 94.5 422 GLU B C 1
ATOM 7346 O O . GLU B 1 422 ? 21.312 -16.938 2.145 1 94.5 422 GLU B O 1
ATOM 7351 N N . LEU B 1 423 ? 22.094 -18.844 1.312 1 96.31 423 LEU B N 1
ATOM 7352 C CA . LEU B 1 423 ? 20.922 -19.047 0.457 1 96.31 423 LEU B CA 1
ATOM 7353 C C . LEU B 1 423 ? 19.688 -19.328 1.291 1 96.31 423 LEU B C 1
ATOM 7355 O O . LEU B 1 423 ? 18.594 -18.828 0.984 1 96.31 423 LEU B O 1
ATOM 7359 N N . ALA B 1 424 ? 19.891 -20.125 2.33 1 96.56 424 ALA B N 1
ATOM 7360 C CA . ALA B 1 424 ? 18.766 -20.484 3.199 1 96.56 424 ALA B CA 1
ATOM 7361 C C . ALA B 1 424 ? 18.156 -19.234 3.836 1 96.56 424 ALA B C 1
ATOM 7363 O O . ALA B 1 424 ? 16.938 -19.172 4.055 1 96.56 424 ALA B O 1
ATOM 7364 N N . ARG B 1 425 ? 18.922 -18.203 4.059 1 96.69 425 ARG B N 1
ATOM 7365 C CA . ARG B 1 425 ? 18.484 -17 4.734 1 96.69 425 ARG B CA 1
ATOM 7366 C C . ARG B 1 425 ? 17.844 -16.016 3.752 1 96.69 425 ARG B C 1
ATOM 7368 O O . ARG B 1 425 ? 17.297 -14.992 4.152 1 96.69 425 ARG B O 1
ATOM 7375 N N . ARG B 1 426 ? 17.812 -16.344 2.477 1 97.44 426 ARG B N 1
ATOM 7376 C CA . ARG B 1 426 ? 17.328 -15.438 1.438 1 97.44 426 ARG B CA 1
ATOM 7377 C C . ARG B 1 426 ? 16.062 -15.977 0.8 1 97.44 426 ARG B C 1
ATOM 7379 O O . ARG B 1 426 ? 15.695 -15.586 -0.312 1 97.44 426 ARG B O 1
ATOM 7386 N N . GLN B 1 427 ? 15.375 -16.859 1.508 1 98.69 427 GLN B N 1
ATOM 7387 C CA . GLN B 1 427 ? 14.203 -17.516 0.939 1 98.69 427 GLN B CA 1
ATOM 7388 C C . GLN B 1 427 ? 12.969 -16.625 1.06 1 98.69 427 GLN B C 1
ATOM 7390 O O . GLN B 1 427 ? 12.742 -16 2.102 1 98.69 427 GLN B O 1
ATOM 7395 N N . TYR B 1 428 ? 12.195 -16.547 -0.038 1 98.75 428 TYR B N 1
ATOM 7396 C CA . TYR B 1 428 ? 10.914 -15.852 -0.14 1 98.75 428 TYR B CA 1
ATOM 7397 C C . TYR B 1 428 ? 11.031 -14.43 0.381 1 98.75 428 TYR B C 1
ATOM 7399 O O . TYR B 1 428 ? 10.273 -14.016 1.263 1 98.75 428 TYR B O 1
ATOM 7407 N N . PRO B 1 429 ? 11.938 -13.602 -0.27 1 98.69 429 PRO B N 1
ATOM 7408 C CA . PRO B 1 429 ? 12.188 -12.25 0.238 1 98.69 429 PRO B CA 1
ATOM 7409 C C . PRO B 1 429 ? 11.094 -11.258 -0.154 1 98.69 429 PRO B C 1
ATOM 7411 O O . PRO B 1 429 ? 11.383 -10.25 -0.8 1 98.69 429 PRO B O 1
ATOM 7414 N N . PHE B 1 430 ? 9.898 -11.453 0.367 1 98.62 430 PHE B N 1
ATOM 7415 C CA . PHE B 1 430 ? 8.727 -10.695 -0.05 1 98.62 430 PHE B CA 1
ATOM 7416 C C . PHE B 1 430 ? 8.828 -9.242 0.408 1 98.62 430 PHE B C 1
ATOM 7418 O O . PHE B 1 430 ? 8.547 -8.328 -0.362 1 98.62 430 PHE B O 1
ATOM 7425 N N . ALA B 1 431 ? 9.258 -8.992 1.638 1 97.75 431 ALA B N 1
ATOM 7426 C CA . ALA B 1 431 ? 9.398 -7.629 2.143 1 97.75 431 ALA B CA 1
ATOM 7427 C C . ALA B 1 431 ? 10.492 -6.875 1.386 1 97.75 431 ALA B C 1
ATOM 7429 O O . ALA B 1 431 ? 10.336 -5.688 1.08 1 97.75 431 ALA B O 1
ATOM 7430 N N . ALA B 1 432 ? 11.594 -7.566 1.116 1 97.62 432 ALA B N 1
ATOM 7431 C CA . ALA B 1 432 ? 12.68 -6.941 0.369 1 97.62 432 ALA B CA 1
ATOM 7432 C C . ALA B 1 432 ? 12.211 -6.512 -1.019 1 97.62 432 ALA B C 1
ATOM 7434 O O . ALA B 1 432 ? 12.562 -5.422 -1.485 1 97.62 432 ALA B O 1
ATOM 7435 N N . LEU B 1 433 ? 11.445 -7.363 -1.677 1 98.06 433 LEU B N 1
ATOM 7436 C CA . LEU B 1 433 ? 10.898 -7.051 -2.994 1 98.06 433 LEU B CA 1
ATOM 7437 C C . LEU B 1 433 ? 9.961 -5.855 -2.922 1 98.06 433 LEU B C 1
ATOM 7439 O O . LEU B 1 433 ? 10.07 -4.926 -3.727 1 98.06 433 LEU B O 1
ATOM 7443 N N . ARG B 1 434 ? 9.086 -5.852 -1.934 1 96.75 434 ARG B N 1
ATOM 7444 C CA . ARG B 1 434 ? 8.188 -4.723 -1.713 1 96.75 434 ARG B CA 1
ATOM 7445 C C . ARG B 1 434 ? 8.969 -3.436 -1.479 1 96.75 434 ARG B C 1
ATOM 7447 O O . ARG B 1 434 ? 8.672 -2.402 -2.082 1 96.75 434 ARG B O 1
ATOM 7454 N N . ASP B 1 435 ? 9.977 -3.5 -0.619 1 95.81 435 ASP B N 1
ATOM 7455 C CA . ASP B 1 435 ? 10.758 -2.332 -0.224 1 95.81 435 ASP B CA 1
ATOM 7456 C C . ASP B 1 435 ? 11.531 -1.759 -1.412 1 95.81 435 ASP B C 1
ATOM 7458 O O . ASP B 1 435 ? 11.781 -0.554 -1.472 1 95.81 435 ASP B O 1
ATOM 7462 N N . ALA B 1 436 ? 11.812 -2.604 -2.383 1 95.88 436 ALA B N 1
ATOM 7463 C CA . ALA B 1 436 ? 12.531 -2.18 -3.58 1 95.88 436 ALA B CA 1
ATOM 7464 C C . ALA B 1 436 ? 11.578 -1.622 -4.629 1 95.88 436 ALA B C 1
ATOM 7466 O O . ALA B 1 436 ? 12.008 -1.154 -5.688 1 95.88 436 ALA B O 1
ATOM 7467 N N . GLY B 1 437 ? 10.344 -1.692 -4.367 1 94.62 437 GLY B N 1
ATOM 7468 C CA . GLY B 1 437 ? 9.352 -1.125 -5.27 1 94.62 437 GLY B CA 1
ATOM 7469 C C . GLY B 1 437 ? 8.906 -2.092 -6.348 1 94.62 437 GLY B C 1
ATOM 7470 O O . GLY B 1 437 ? 8.289 -1.688 -7.332 1 94.62 437 GLY B O 1
ATOM 7471 N N . ALA B 1 438 ? 9.211 -3.359 -6.203 1 96.69 438 ALA B N 1
ATOM 7472 C CA . ALA B 1 438 ? 8.758 -4.355 -7.168 1 96.69 438 ALA B CA 1
ATOM 7473 C C . ALA B 1 438 ? 7.238 -4.492 -7.148 1 96.69 438 ALA B C 1
ATOM 7475 O O . ALA B 1 438 ? 6.609 -4.34 -6.098 1 96.69 438 ALA B O 1
ATOM 7476 N N . HIS B 1 439 ? 6.652 -4.668 -8.352 1 97.19 439 HIS B N 1
ATOM 7477 C CA . HIS B 1 439 ? 5.238 -5.02 -8.414 1 97.19 439 HIS B CA 1
ATOM 7478 C C . HIS B 1 439 ? 4.996 -6.438 -7.91 1 97.19 439 HIS B C 1
ATOM 7480 O O . HIS B 1 439 ? 5.625 -7.387 -8.383 1 97.19 439 HIS B O 1
ATOM 7486 N N . LEU B 1 440 ? 4.102 -6.59 -6.91 1 98.25 440 LEU B N 1
ATOM 7487 C CA . LEU B 1 440 ? 3.848 -7.891 -6.301 1 98.25 440 LEU B CA 1
ATOM 7488 C C . LEU B 1 440 ? 2.523 -8.477 -6.785 1 98.25 440 LEU B C 1
ATOM 7490 O O . LEU B 1 440 ? 1.519 -7.762 -6.855 1 98.25 440 LEU B O 1
ATOM 7494 N N . ALA B 1 441 ? 2.496 -9.625 -7.184 1 98.69 441 ALA B N 1
ATOM 7495 C CA . ALA B 1 441 ? 1.339 -10.477 -7.469 1 98.69 441 ALA B CA 1
ATOM 7496 C C . ALA B 1 441 ? 1.419 -11.789 -6.699 1 98.69 441 ALA B C 1
ATOM 7498 O O . ALA B 1 441 ? 2.457 -12.117 -6.121 1 98.69 441 ALA B O 1
ATOM 7499 N N . ALA B 1 442 ? 0.3 -12.5 -6.652 1 98.75 442 ALA B N 1
ATOM 7500 C CA . ALA B 1 442 ? 0.298 -13.734 -5.867 1 98.75 442 ALA B CA 1
ATOM 7501 C C . ALA B 1 442 ? -0.502 -14.828 -6.566 1 98.75 442 ALA B C 1
ATOM 7503 O O . ALA B 1 442 ? -1.436 -14.539 -7.32 1 98.75 442 ALA B O 1
ATOM 7504 N N . GLY B 1 443 ? -0.127 -15.984 -6.375 1 98.5 443 GLY B N 1
ATOM 7505 C CA . GLY B 1 443 ? -0.789 -17.172 -6.875 1 98.5 443 GLY B CA 1
ATOM 7506 C C . GLY B 1 443 ? -0.589 -18.391 -5.984 1 98.5 443 GLY B C 1
ATOM 7507 O O . GLY B 1 443 ? 0.12 -18.312 -4.98 1 98.5 443 GLY B O 1
ATOM 7508 N N . SER B 1 444 ? -1.215 -19.484 -6.344 1 98.19 444 SER B N 1
ATOM 7509 C CA . SER B 1 444 ? -1.251 -20.625 -5.441 1 98.19 444 SER B CA 1
ATOM 7510 C C . SER B 1 444 ? -0.4 -21.781 -5.977 1 98.19 444 SER B C 1
ATOM 7512 O O . SER B 1 444 ? 0.09 -22.609 -5.203 1 98.19 444 SER B O 1
ATOM 7514 N N . ASP B 1 445 ? -0.264 -21.812 -7.293 1 97.94 445 ASP B N 1
ATOM 7515 C CA . ASP B 1 445 ? 0.323 -22.984 -7.961 1 97.94 445 ASP B CA 1
ATOM 7516 C C . ASP B 1 445 ? -0.469 -24.25 -7.652 1 97.94 445 ASP B C 1
ATOM 7518 O O . ASP B 1 445 ? 0.082 -25.344 -7.68 1 97.94 445 ASP B O 1
ATOM 7522 N N . TRP B 1 446 ? -1.725 -24.109 -7.309 1 96.5 446 TRP B N 1
ATOM 7523 C CA . TRP B 1 446 ? -2.592 -25.266 -7.074 1 96.5 446 TRP B CA 1
ATOM 7524 C C . TRP B 1 446 ? -2.643 -26.156 -8.297 1 96.5 446 TRP B C 1
ATOM 7526 O O . TRP B 1 446 ? -2.785 -25.688 -9.43 1 96.5 446 TRP B O 1
ATOM 7536 N N . PRO B 1 447 ? -2.436 -27.406 -8.055 1 94.31 447 PRO B N 1
ATOM 7537 C CA . PRO B 1 447 ? -2.674 -28.156 -6.816 1 94.31 447 PRO B CA 1
ATOM 7538 C C . PRO B 1 447 ? -1.396 -28.406 -6.016 1 94.31 447 PRO B C 1
ATOM 7540 O O . PRO B 1 447 ? -1.384 -29.234 -5.102 1 94.31 447 PRO B O 1
ATOM 7543 N N . VAL B 1 448 ? -0.317 -27.656 -6.246 1 92.38 448 VAL B N 1
ATOM 7544 C CA . VAL B 1 448 ? 0.907 -27.781 -5.461 1 92.38 448 VAL B CA 1
ATOM 7545 C C . VAL B 1 448 ? 0.637 -27.375 -4.016 1 92.38 448 VAL B C 1
ATOM 7547 O O . VAL B 1 448 ? 1.134 -28.016 -3.082 1 92.38 448 VAL B O 1
ATOM 7550 N N . SER B 1 449 ? -0.079 -26.359 -3.84 1 93.62 449 SER B N 1
ATOM 7551 C CA . SER B 1 449 ? -0.52 -25.922 -2.521 1 93.62 449 SER B CA 1
ATOM 7552 C C . SER B 1 449 ? -1.978 -25.469 -2.551 1 93.62 449 SER B C 1
ATOM 7554 O O . SER B 1 449 ? -2.629 -25.516 -3.596 1 93.62 449 SER B O 1
ATOM 7556 N N . THR B 1 450 ? -2.498 -25.141 -1.379 1 94.81 450 THR B N 1
ATOM 7557 C CA . THR B 1 450 ? -3.893 -24.719 -1.274 1 94.81 450 THR B CA 1
ATOM 7558 C C . THR B 1 450 ? -4.18 -23.547 -2.207 1 94.81 450 THR B C 1
ATOM 7560 O O . THR B 1 450 ? -3.354 -22.641 -2.348 1 94.81 450 THR B O 1
ATOM 7563 N N . PRO B 1 451 ? -5.328 -23.625 -2.938 1 97.25 451 PRO B N 1
ATOM 7564 C CA . PRO B 1 451 ? -5.73 -22.484 -3.77 1 97.25 451 PRO B CA 1
ATOM 7565 C C . PRO B 1 451 ? -6.391 -21.375 -2.965 1 97.25 451 PRO B C 1
ATOM 7567 O O . PRO B 1 451 ? -6.848 -20.375 -3.539 1 97.25 451 PRO B O 1
ATOM 7570 N N . ASP B 1 452 ? -6.441 -21.484 -1.617 1 98.31 452 ASP B N 1
ATOM 7571 C CA . ASP B 1 452 ? -7.148 -20.516 -0.767 1 98.31 452 ASP B CA 1
ATOM 7572 C C . ASP B 1 452 ? -6.328 -19.25 -0.576 1 98.31 452 ASP B C 1
ATOM 7574 O O . ASP B 1 452 ? -5.324 -19.25 0.137 1 98.31 452 ASP B O 1
ATOM 7578 N N . PRO B 1 453 ? -6.785 -18.109 -1.172 1 98.81 453 PRO B N 1
ATOM 7579 C CA . PRO B 1 453 ? -6.027 -16.859 -1.024 1 98.81 453 PRO B CA 1
ATOM 7580 C C . PRO B 1 453 ? -5.898 -16.422 0.431 1 98.81 453 PRO B C 1
ATOM 7582 O O . PRO B 1 453 ? -4.871 -15.859 0.818 1 98.81 453 PRO B O 1
ATOM 7585 N N . VAL B 1 454 ? -6.895 -16.719 1.293 1 98.81 454 VAL B N 1
ATOM 7586 C CA . VAL B 1 454 ? -6.871 -16.281 2.688 1 98.81 454 VAL B CA 1
ATOM 7587 C C . VAL B 1 454 ? -5.707 -16.953 3.414 1 98.81 454 VAL B C 1
ATOM 7589 O O . VAL B 1 454 ? -5.008 -16.312 4.203 1 98.81 454 VAL B O 1
ATOM 7592 N N . GLN B 1 455 ? -5.441 -18.172 3.09 1 98.56 455 GLN B N 1
ATOM 7593 C CA . GLN B 1 455 ? -4.328 -18.891 3.705 1 98.56 455 GLN B CA 1
ATOM 7594 C C . GLN B 1 455 ? -2.988 -18.344 3.213 1 98.56 455 GLN B C 1
ATOM 7596 O O . GLN B 1 455 ? -2.031 -18.25 3.984 1 98.56 455 GLN B O 1
ATOM 7601 N N . GLY B 1 456 ? -2.916 -18.078 1.896 1 98.75 456 GLY B N 1
ATOM 7602 C CA . GLY B 1 456 ? -1.726 -17.422 1.38 1 98.75 456 GLY B CA 1
ATOM 7603 C C . GLY B 1 456 ? -1.454 -16.078 2.029 1 98.75 456 GLY B C 1
ATOM 7604 O O . GLY B 1 456 ? -0.32 -15.789 2.41 1 98.75 456 GLY B O 1
ATOM 7605 N N . ILE B 1 457 ? -2.486 -15.273 2.184 1 98.88 457 ILE B N 1
ATOM 7606 C CA . ILE B 1 457 ? -2.391 -13.961 2.809 1 98.88 457 ILE B CA 1
ATOM 7607 C C . ILE B 1 457 ? -1.934 -14.109 4.258 1 98.88 457 ILE B C 1
ATOM 7609 O O . ILE B 1 457 ? -1.07 -13.359 4.723 1 98.88 457 ILE B O 1
ATOM 7613 N N . HIS B 1 458 ? -2.523 -15.07 5.008 1 98.81 458 HIS B N 1
ATOM 7614 C CA . HIS B 1 458 ? -2.133 -15.328 6.387 1 98.81 458 HIS B CA 1
ATOM 7615 C C . HIS B 1 458 ? -0.629 -15.562 6.5 1 98.81 458 HIS B C 1
ATOM 7617 O O . HIS B 1 458 ? 0.032 -14.961 7.355 1 98.81 458 HIS B O 1
ATOM 7623 N N . VAL B 1 459 ? -0.098 -16.344 5.629 1 98.88 459 VAL B N 1
ATOM 7624 C CA . VAL B 1 459 ? 1.316 -16.688 5.715 1 98.88 459 VAL B CA 1
ATOM 7625 C C . VAL B 1 459 ? 2.166 -15.5 5.285 1 98.88 459 VAL B C 1
ATOM 7627 O O . VAL B 1 459 ? 3.236 -15.258 5.852 1 98.88 459 VAL B O 1
ATOM 7630 N N . ALA B 1 460 ? 1.728 -14.758 4.277 1 98.88 460 ALA B N 1
ATOM 7631 C CA . ALA B 1 460 ? 2.455 -13.562 3.863 1 98.88 460 ALA B CA 1
ATOM 7632 C C . ALA B 1 460 ? 2.65 -12.609 5.039 1 98.88 460 ALA B C 1
ATOM 7634 O O . ALA B 1 460 ? 3.689 -11.953 5.148 1 98.88 460 ALA B O 1
ATOM 7635 N N . VAL B 1 461 ? 1.659 -12.547 5.91 1 98.69 461 VAL B N 1
ATOM 7636 C CA . VAL B 1 461 ? 1.644 -11.578 7.004 1 98.69 461 VAL B CA 1
ATOM 7637 C C . VAL B 1 461 ? 2.33 -12.18 8.227 1 98.69 461 VAL B C 1
ATOM 7639 O O . VAL B 1 461 ? 3.043 -11.477 8.953 1 98.69 461 VAL B O 1
ATOM 7642 N N . ASN B 1 462 ? 2.193 -13.516 8.445 1 98.69 462 ASN B N 1
ATOM 7643 C CA . ASN B 1 462 ? 2.613 -14.102 9.719 1 98.69 462 ASN B CA 1
ATOM 7644 C C . ASN B 1 462 ? 3.842 -14.992 9.539 1 98.69 462 ASN B C 1
ATOM 7646 O O . ASN B 1 462 ? 4.504 -15.336 10.523 1 98.69 462 ASN B O 1
ATOM 7650 N N . ARG B 1 463 ? 4.176 -15.43 8.336 1 98.69 463 ARG B N 1
ATOM 7651 C CA . ARG B 1 463 ? 5.305 -16.297 8.008 1 98.69 463 ARG B CA 1
ATOM 7652 C C . ARG B 1 463 ? 5.184 -17.641 8.703 1 98.69 463 ARG B C 1
ATOM 7654 O O . ARG B 1 463 ? 6.191 -18.25 9.062 1 98.69 463 ARG B O 1
ATOM 7661 N N . ALA B 1 464 ? 3.99 -18.031 8.945 1 98.56 464 ALA B N 1
ATOM 7662 C CA . ALA B 1 464 ? 3.604 -19.312 9.516 1 98.56 464 ALA B CA 1
ATOM 7663 C C . ALA B 1 464 ? 2.203 -19.719 9.055 1 98.56 464 ALA B C 1
ATOM 7665 O O . ALA B 1 464 ? 1.345 -18.859 8.836 1 98.56 464 ALA B O 1
ATOM 7666 N N . HIS B 1 465 ? 1.986 -21.016 8.914 1 97.44 465 HIS B N 1
ATOM 7667 C CA . HIS B 1 465 ? 0.66 -21.5 8.555 1 97.44 465 HIS B CA 1
ATOM 7668 C C . HIS B 1 465 ? -0.349 -21.234 9.664 1 97.44 465 HIS B C 1
ATOM 7670 O O . HIS B 1 465 ? -0.005 -21.281 10.844 1 97.44 465 HIS B O 1
ATOM 7676 N N . HIS B 1 466 ? -1.525 -20.953 9.25 1 96.69 466 HIS B N 1
ATOM 7677 C CA . HIS B 1 466 ? -2.604 -20.781 10.211 1 96.69 466 HIS B CA 1
ATOM 7678 C C . HIS B 1 466 ? -2.814 -22.062 11.039 1 96.69 466 HIS B C 1
ATOM 7680 O O . HIS B 1 466 ? -2.971 -23.141 10.477 1 96.69 466 HIS B O 1
ATOM 7686 N N . GLY B 1 467 ? -2.645 -21.953 12.297 1 91.81 467 GLY B N 1
ATOM 7687 C CA . GLY B 1 467 ? -2.834 -23.094 13.188 1 91.81 467 GLY B CA 1
ATOM 7688 C C . GLY B 1 467 ? -1.65 -24.047 13.195 1 91.81 467 GLY B C 1
ATOM 7689 O O . GLY B 1 467 ? -1.718 -25.125 13.797 1 91.81 467 GLY B O 1
ATOM 7690 N N . GLY B 1 468 ? -0.518 -23.969 12.492 1 86.56 468 GLY B N 1
ATOM 7691 C CA . GLY B 1 468 ? 0.587 -24.891 12.305 1 86.56 468 GLY B CA 1
ATOM 7692 C C . GLY B 1 468 ? 1.469 -25.031 13.531 1 86.56 468 GLY B C 1
ATOM 7693 O O . GLY B 1 468 ? 2.156 -26.047 13.695 1 86.56 468 GLY B O 1
ATOM 7694 N N . GLY B 1 469 ? 1.57 -24.125 14.5 1 90.06 469 GLY B N 1
ATOM 7695 C CA . GLY B 1 469 ? 2.322 -24.203 15.742 1 90.06 469 GLY B CA 1
ATOM 7696 C C . GLY B 1 469 ? 3.803 -23.922 15.562 1 90.06 469 GLY B C 1
ATOM 7697 O O . GLY B 1 469 ? 4.555 -23.875 16.531 1 90.06 469 GLY B O 1
ATOM 7698 N N . TYR B 1 470 ? 4.355 -23.859 14.328 1 95.69 470 TYR B N 1
ATOM 7699 C CA . TYR B 1 470 ? 5.758 -23.547 14.07 1 95.69 470 TYR B CA 1
ATOM 7700 C C . TYR B 1 470 ? 6.023 -22.062 14.25 1 95.69 470 TYR B C 1
ATOM 7702 O O . TYR B 1 470 ? 5.113 -21.234 14.109 1 95.69 470 TYR B O 1
ATOM 7710 N N . PRO B 1 471 ? 7.289 -21.703 14.625 1 97.25 471 PRO B N 1
ATOM 7711 C CA . PRO B 1 471 ? 7.648 -20.281 14.648 1 97.25 471 PRO B CA 1
ATOM 7712 C C . PRO B 1 471 ? 7.668 -19.656 13.258 1 97.25 471 PRO B C 1
ATOM 7714 O O . PRO B 1 471 ? 7.73 -20.375 12.258 1 97.25 471 PRO B O 1
ATOM 7717 N N . PRO B 1 472 ? 7.586 -18.297 13.211 1 98.31 472 PRO B N 1
ATOM 7718 C CA . PRO B 1 472 ? 7.605 -17.641 11.898 1 98.31 472 PRO B CA 1
ATOM 7719 C C . PRO B 1 472 ? 8.898 -17.891 11.133 1 98.31 472 PRO B C 1
ATOM 7721 O O . PRO B 1 472 ? 9.984 -17.828 11.719 1 98.31 472 PRO B O 1
ATOM 7724 N N . PHE B 1 473 ? 8.812 -18.219 9.82 1 98.62 473 PHE B N 1
ATOM 7725 C CA . PHE B 1 473 ? 9.93 -18.438 8.914 1 98.62 473 PHE B CA 1
ATOM 7726 C C . PHE B 1 473 ? 10.477 -17.094 8.414 1 98.62 473 PHE B C 1
ATOM 7728 O O . PHE B 1 473 ? 9.773 -16.375 7.707 1 98.62 473 PHE B O 1
ATOM 7735 N N . LEU B 1 474 ? 11.75 -16.703 8.789 1 98.19 474 LEU B N 1
ATOM 7736 C CA . LEU B 1 474 ? 12.398 -15.461 8.367 1 98.19 474 LEU B CA 1
ATOM 7737 C C . LEU B 1 474 ? 11.461 -14.273 8.516 1 98.19 474 LEU B C 1
ATOM 7739 O O . LEU B 1 474 ? 11.133 -13.609 7.531 1 98.19 474 LEU B O 1
ATOM 7743 N N . PRO B 1 475 ? 11.109 -13.945 9.781 1 97.31 475 PRO B N 1
ATOM 7744 C CA . PRO B 1 475 ? 10.055 -12.977 10.078 1 97.31 475 PRO B CA 1
ATOM 7745 C C . PRO B 1 475 ? 10.359 -11.586 9.531 1 97.31 475 PRO B C 1
ATOM 7747 O O . PRO B 1 475 ? 9.461 -10.758 9.383 1 97.31 475 PRO B O 1
ATOM 7750 N N . GLY B 1 476 ? 11.609 -11.25 9.203 1 96.44 476 GLY B N 1
ATOM 7751 C CA . GLY B 1 476 ? 11.945 -9.969 8.602 1 96.44 476 GLY B CA 1
ATOM 7752 C C . GLY B 1 476 ? 11.336 -9.773 7.23 1 96.44 476 GLY B C 1
ATOM 7753 O O . GLY B 1 476 ? 11.32 -8.656 6.711 1 96.44 476 GLY B O 1
ATOM 7754 N N . GLN B 1 477 ? 10.766 -10.836 6.629 1 98.19 477 GLN B N 1
ATOM 7755 C CA . GLN B 1 477 ? 10.234 -10.797 5.27 1 98.19 477 GLN B CA 1
ATOM 7756 C C . GLN B 1 477 ? 8.703 -10.742 5.281 1 98.19 477 GLN B C 1
ATOM 7758 O O . GLN B 1 477 ? 8.062 -10.93 4.246 1 98.19 477 GLN B O 1
ATOM 7763 N N . ARG B 1 478 ? 8.133 -10.398 6.5 1 97.81 478 ARG B N 1
ATOM 7764 C CA . ARG B 1 478 ? 6.688 -10.258 6.625 1 97.81 478 ARG B CA 1
ATOM 7765 C C . ARG B 1 478 ? 6.172 -9.102 5.766 1 97.81 478 ARG B C 1
ATOM 7767 O O . ARG B 1 478 ? 6.848 -8.086 5.621 1 97.81 478 ARG B O 1
ATOM 7774 N N . LEU B 1 479 ? 4.977 -9.305 5.18 1 98.12 479 LEU B N 1
ATOM 7775 C CA . LEU B 1 479 ? 4.207 -8.219 4.574 1 98.12 479 LEU B CA 1
ATOM 7776 C C . LEU B 1 479 ? 3.08 -7.773 5.496 1 98.12 479 LEU B C 1
ATOM 7778 O O . LEU B 1 479 ? 2.686 -8.508 6.406 1 98.12 479 LEU B O 1
ATOM 7782 N N . ASP B 1 480 ? 2.627 -6.547 5.312 1 96.81 480 ASP B N 1
ATOM 7783 C CA . ASP B 1 480 ? 1.405 -6.129 5.996 1 96.81 480 ASP B CA 1
ATOM 7784 C C . ASP B 1 480 ? 0.165 -6.617 5.25 1 96.81 480 ASP B C 1
ATOM 7786 O O . ASP B 1 480 ? 0.246 -6.992 4.078 1 96.81 480 ASP B O 1
ATOM 7790 N N . LEU B 1 481 ? -1.001 -6.594 5.926 1 97.88 481 LEU B N 1
ATOM 7791 C CA . LEU B 1 481 ? -2.24 -7.16 5.402 1 97.88 481 LEU B CA 1
ATOM 7792 C C . LEU B 1 481 ? -2.691 -6.41 4.152 1 97.88 481 LEU B C 1
ATOM 7794 O O . LEU B 1 481 ? -3.162 -7.027 3.191 1 97.88 481 LEU B O 1
ATOM 7798 N N . VAL B 1 482 ? -2.518 -5.105 4.074 1 96.62 482 VAL B N 1
ATOM 7799 C CA . VAL B 1 482 ? -2.924 -4.309 2.92 1 96.62 482 VAL B CA 1
ATOM 7800 C C . VAL B 1 482 ? -2.139 -4.754 1.688 1 96.62 482 VAL B C 1
ATOM 7802 O O . VAL B 1 482 ? -2.719 -4.973 0.621 1 96.62 482 VAL B O 1
ATOM 7805 N N . THR B 1 483 ? -0.844 -4.914 1.881 1 97.56 483 THR B N 1
ATOM 7806 C CA . THR B 1 483 ? 0.033 -5.312 0.788 1 97.56 483 THR B CA 1
ATOM 7807 C C . THR B 1 483 ? -0.323 -6.715 0.295 1 97.56 483 THR B C 1
ATOM 7809 O O . THR B 1 483 ? -0.395 -6.953 -0.912 1 97.56 483 THR B O 1
ATOM 7812 N N . ALA B 1 484 ? -0.581 -7.617 1.215 1 98.69 484 ALA B N 1
ATOM 7813 C CA . ALA B 1 484 ? -0.893 -9 0.858 1 98.69 484 ALA B CA 1
ATOM 7814 C C . ALA B 1 484 ? -2.229 -9.086 0.125 1 98.69 484 ALA B C 1
ATOM 7816 O O . ALA B 1 484 ? -2.338 -9.766 -0.898 1 98.69 484 ALA B O 1
ATOM 7817 N N . LEU B 1 485 ? -3.242 -8.391 0.616 1 98.5 485 LEU B N 1
ATOM 7818 C CA . LEU B 1 485 ? -4.543 -8.344 -0.043 1 98.5 485 LEU B CA 1
ATOM 7819 C C . LEU B 1 485 ? -4.426 -7.738 -1.437 1 98.5 485 LEU B C 1
ATOM 7821 O O . LEU B 1 485 ? -5.027 -8.242 -2.389 1 98.5 485 LEU B O 1
ATOM 7825 N N . THR B 1 486 ? -3.633 -6.707 -1.521 1 98.06 486 THR B N 1
ATOM 7826 C CA . THR B 1 486 ? -3.441 -6.035 -2.801 1 98.06 486 THR B CA 1
ATOM 7827 C C . THR B 1 486 ? -2.768 -6.969 -3.805 1 98.06 486 THR B C 1
ATOM 7829 O O . THR B 1 486 ? -3.135 -6.992 -4.98 1 98.06 486 THR B O 1
ATOM 7832 N N . ALA B 1 487 ? -1.818 -7.754 -3.377 1 98.56 487 ALA B N 1
ATOM 7833 C CA . ALA B 1 487 ? -1.11 -8.68 -4.258 1 98.56 487 ALA B CA 1
ATOM 7834 C C . ALA B 1 487 ? -2.072 -9.688 -4.883 1 98.56 487 ALA B C 1
ATOM 7836 O O . ALA B 1 487 ? -1.944 -10.023 -6.062 1 98.56 487 ALA B O 1
ATOM 7837 N N . TYR B 1 488 ? -3.115 -10.094 -4.16 1 98.81 488 TYR B N 1
ATOM 7838 C CA . TYR B 1 488 ? -4.062 -11.094 -4.629 1 98.81 488 TYR B CA 1
ATOM 7839 C C . TYR B 1 488 ? -5.203 -10.445 -5.406 1 98.81 488 TYR B C 1
ATOM 7841 O O . TYR B 1 488 ? -6.086 -11.141 -5.922 1 98.81 488 TYR B O 1
ATOM 7849 N N . THR B 1 489 ? -5.262 -9.086 -5.434 1 98.62 489 THR B N 1
ATOM 7850 C CA . THR B 1 489 ? -6.332 -8.383 -6.129 1 98.62 489 THR B CA 1
ATOM 7851 C C . THR B 1 489 ? -5.766 -7.496 -7.234 1 98.62 489 THR B C 1
ATOM 7853 O O . THR B 1 489 ? -5.438 -7.98 -8.32 1 98.62 489 THR B O 1
ATOM 7856 N N . ALA B 1 490 ? -5.387 -6.289 -6.891 1 98.19 490 ALA B N 1
ATOM 7857 C CA . ALA B 1 490 ? -4.91 -5.344 -7.895 1 98.19 490 ALA B CA 1
ATOM 7858 C C . ALA B 1 490 ? -3.588 -5.805 -8.5 1 98.19 490 ALA B C 1
ATOM 7860 O O . ALA B 1 490 ? -3.367 -5.664 -9.703 1 98.19 490 ALA B O 1
ATOM 7861 N N . GLY B 1 491 ? -2.686 -6.324 -7.668 1 98.25 491 GLY B N 1
ATOM 7862 C CA . GLY B 1 491 ? -1.396 -6.785 -8.156 1 98.25 491 GLY B CA 1
ATOM 7863 C C . GLY B 1 491 ? -1.512 -7.879 -9.203 1 98.25 491 GLY B C 1
ATOM 7864 O O . GLY B 1 491 ? -0.878 -7.809 -10.258 1 98.25 491 GLY B O 1
ATOM 7865 N N . SER B 1 492 ? -2.34 -8.852 -8.898 1 98.75 492 SER B N 1
ATOM 7866 C CA . SER B 1 492 ? -2.541 -9.961 -9.828 1 98.75 492 SER B CA 1
ATOM 7867 C C . SER B 1 492 ? -3.354 -9.531 -11.039 1 98.75 492 SER B C 1
ATOM 7869 O O . SER B 1 492 ? -3.146 -10.031 -12.148 1 98.75 492 SER B O 1
ATOM 7871 N N . ALA B 1 493 ? -4.289 -8.555 -10.875 1 98.62 493 ALA B N 1
ATOM 7872 C CA . ALA B 1 493 ? -5.035 -8.023 -12.016 1 98.62 493 ALA B CA 1
ATOM 7873 C C . ALA B 1 493 ? -4.098 -7.375 -13.031 1 98.62 493 ALA B C 1
ATOM 7875 O O . ALA B 1 493 ? -4.277 -7.539 -14.242 1 98.62 493 ALA B O 1
ATOM 7876 N N . PHE B 1 494 ? -3.043 -6.684 -12.594 1 97.69 494 PHE B N 1
ATOM 7877 C CA . PHE B 1 494 ? -2.043 -6.09 -13.477 1 97.69 494 PHE B CA 1
ATOM 7878 C C . PHE B 1 494 ? -1.326 -7.164 -14.289 1 97.69 494 PHE B C 1
ATOM 7880 O O . PHE B 1 494 ? -1.223 -7.062 -15.508 1 97.69 494 PHE B O 1
ATOM 7887 N N . VAL B 1 495 ? -0.851 -8.211 -13.578 1 98.12 495 VAL B N 1
ATOM 7888 C CA . VAL B 1 495 ? -0.117 -9.297 -14.219 1 98.12 495 VAL B CA 1
ATOM 7889 C C . VAL B 1 495 ? -1.013 -9.992 -15.234 1 98.12 495 VAL B C 1
ATOM 7891 O O . VAL B 1 495 ? -0.558 -10.367 -16.312 1 98.12 495 VAL B O 1
ATOM 7894 N N . ASN B 1 496 ? -2.299 -10.086 -14.914 1 98.44 496 ASN B N 1
ATOM 7895 C CA . ASN B 1 496 ? -3.262 -10.766 -15.773 1 98.44 496 ASN B CA 1
ATOM 7896 C C . ASN B 1 496 ? -3.775 -9.836 -16.875 1 98.44 496 ASN B C 1
ATOM 7898 O O . ASN B 1 496 ? -4.574 -10.25 -17.719 1 98.44 496 ASN B O 1
ATOM 7902 N N . ARG B 1 497 ? -3.34 -8.609 -16.906 1 96.69 497 ARG B N 1
ATOM 7903 C CA . ARG B 1 497 ? -3.76 -7.594 -17.859 1 96.69 497 ARG B CA 1
ATOM 7904 C C . ARG B 1 497 ? -5.273 -7.402 -17.828 1 96.69 497 ARG B C 1
ATOM 7906 O O . ARG B 1 497 ? -5.914 -7.344 -18.875 1 96.69 497 ARG B O 1
ATOM 7913 N N . LEU B 1 498 ? -5.82 -7.516 -16.656 1 97.69 498 LEU B N 1
ATOM 7914 C CA . LEU B 1 498 ? -7.223 -7.215 -16.391 1 97.69 498 LEU B CA 1
ATOM 7915 C C . LEU B 1 498 ? -7.375 -5.855 -15.719 1 97.69 498 LEU B C 1
ATOM 7917 O O . LEU B 1 498 ? -7.812 -5.773 -14.57 1 97.69 498 LEU B O 1
ATOM 7921 N N . ASP B 1 499 ? -7.207 -4.828 -16.5 1 94.25 499 ASP B N 1
ATOM 7922 C CA . ASP B 1 499 ? -6.984 -3.479 -16 1 94.25 499 ASP B CA 1
ATOM 7923 C C . ASP B 1 499 ? -8.273 -2.875 -15.453 1 94.25 499 ASP B C 1
ATOM 7925 O O . ASP B 1 499 ? -8.25 -1.838 -14.789 1 94.25 499 ASP B O 1
ATOM 7929 N N . ASP B 1 500 ? -9.414 -3.488 -15.695 1 96.69 500 ASP B N 1
ATOM 7930 C CA . ASP B 1 500 ? -10.688 -2.986 -15.172 1 96.69 500 ASP B CA 1
ATOM 7931 C C . ASP B 1 500 ? -11.211 -3.883 -14.047 1 96.69 500 ASP B C 1
ATOM 7933 O O . ASP B 1 500 ? -12.414 -3.934 -13.805 1 96.69 500 ASP B O 1
ATOM 7937 N N . THR B 1 501 ? -10.367 -4.684 -13.43 1 97.94 501 THR B N 1
ATOM 7938 C CA . THR B 1 501 ? -10.656 -5.496 -12.258 1 97.94 501 THR B CA 1
ATOM 7939 C C . THR B 1 501 ? -9.578 -5.312 -11.188 1 97.94 501 THR B C 1
ATOM 7941 O O . THR B 1 501 ? -8.641 -4.539 -11.375 1 97.94 501 THR B O 1
ATOM 7944 N N . GLY B 1 502 ? -9.703 -5.98 -10.062 1 98.06 502 GLY B N 1
ATOM 7945 C CA . GLY B 1 502 ? -8.695 -5.984 -9.008 1 98.06 502 GLY B CA 1
ATOM 7946 C C . GLY B 1 502 ? -8.82 -4.809 -8.062 1 98.06 502 GLY B C 1
ATOM 7947 O O . GLY B 1 502 ? -8.055 -4.691 -7.102 1 98.06 502 GLY B O 1
ATOM 7948 N N . SER B 1 503 ? -9.711 -3.924 -8.297 1 97.44 503 SER B N 1
ATOM 7949 C CA . SER B 1 503 ? -10.039 -2.787 -7.445 1 97.44 503 SER B CA 1
ATOM 7950 C C . SER B 1 503 ? -11.539 -2.506 -7.449 1 97.44 503 SER B C 1
ATOM 7952 O O . SER B 1 503 ? -12.242 -2.883 -8.391 1 97.44 503 SER B O 1
ATOM 7954 N N . ILE B 1 504 ? -12.07 -1.984 -6.363 1 97.62 504 ILE B N 1
ATOM 7955 C CA . ILE B 1 504 ? -13.461 -1.555 -6.312 1 97.62 504 ILE B CA 1
ATOM 7956 C C . ILE B 1 504 ? -13.555 -0.059 -6.609 1 97.62 504 ILE B C 1
ATOM 7958 O O . ILE B 1 504 ? -13.367 0.77 -5.715 1 97.62 504 ILE B O 1
ATOM 7962 N N . ARG B 1 505 ? -13.773 0.243 -7.805 1 95 505 ARG B N 1
ATOM 7963 C CA . ARG B 1 505 ? -13.852 1.619 -8.281 1 95 505 ARG B CA 1
ATOM 7964 C C . ARG B 1 505 ? -14.875 1.746 -9.406 1 95 505 ARG B C 1
ATOM 7966 O O . ARG B 1 505 ? -15.148 0.779 -10.125 1 95 505 ARG B O 1
ATOM 7973 N N . ALA B 1 506 ? -15.438 2.889 -9.562 1 95 506 ALA B N 1
ATOM 7974 C CA . ALA B 1 506 ? -16.422 3.127 -10.617 1 95 506 ALA B CA 1
ATOM 7975 C C . ALA B 1 506 ? -15.852 2.77 -11.992 1 95 506 ALA B C 1
ATOM 7977 O O . ALA B 1 506 ? -14.711 3.117 -12.305 1 95 506 ALA B O 1
ATOM 7978 N N . GLY B 1 507 ? -16.625 2.025 -12.742 1 96.56 507 GLY B N 1
ATOM 7979 C CA . GLY B 1 507 ? -16.234 1.624 -14.086 1 96.56 507 GLY B CA 1
ATOM 7980 C C . GLY B 1 507 ? -15.656 0.218 -14.141 1 96.56 507 GLY B C 1
ATOM 7981 O O . GLY B 1 507 ? -15.633 -0.404 -15.203 1 96.56 507 GLY B O 1
ATOM 7982 N N . PHE B 1 508 ? -15.203 -0.289 -13.039 1 98 508 PHE B N 1
ATOM 7983 C CA . PHE B 1 508 ? -14.586 -1.609 -12.984 1 98 508 PHE B CA 1
ATOM 7984 C C . PHE B 1 508 ? -15.648 -2.701 -12.969 1 98 508 PHE B C 1
ATOM 7986 O O . PHE B 1 508 ? -16.797 -2.447 -12.617 1 98 508 PHE B O 1
ATOM 7993 N N . ARG B 1 509 ? -15.305 -3.857 -13.438 1 98.62 509 ARG B N 1
ATOM 7994 C CA . ARG B 1 509 ? -16.188 -5.016 -13.328 1 98.62 509 ARG B CA 1
ATOM 7995 C C . ARG B 1 509 ? -16.5 -5.328 -11.867 1 98.62 509 ARG B C 1
ATOM 7997 O O . ARG B 1 509 ? -15.641 -5.195 -11 1 98.62 509 ARG B O 1
ATOM 8004 N N . ALA B 1 510 ? -17.719 -5.707 -11.664 1 98.62 510 ALA B N 1
ATOM 8005 C CA . ALA B 1 510 ? -18.125 -6.074 -10.305 1 98.62 510 ALA B CA 1
ATOM 8006 C C . ALA B 1 510 ? -17.719 -7.508 -9.984 1 98.62 510 ALA B C 1
ATOM 8008 O O . ALA B 1 510 ? -18.562 -8.352 -9.672 1 98.62 510 ALA B O 1
ATOM 8009 N N . ASP B 1 511 ? -16.5 -7.852 -10.141 1 98.88 511 ASP B N 1
ATOM 8010 C CA . ASP B 1 511 ? -15.883 -9.047 -9.578 1 98.88 511 ASP B CA 1
ATOM 8011 C C . ASP B 1 511 ? -15.531 -8.844 -8.109 1 98.88 511 ASP B C 1
ATOM 8013 O O . ASP B 1 511 ? -14.578 -8.125 -7.781 1 98.88 511 ASP B O 1
ATOM 8017 N N . LEU B 1 512 ? -16.266 -9.492 -7.23 1 98.81 512 LEU B N 1
ATOM 8018 C CA . LEU B 1 512 ? -16.203 -9.141 -5.816 1 98.81 512 LEU B CA 1
ATOM 8019 C C . LEU B 1 512 ? -16.203 -10.391 -4.945 1 98.81 512 LEU B C 1
ATOM 8021 O O . LEU B 1 512 ? -16.656 -11.453 -5.379 1 98.81 512 LEU B O 1
ATOM 8025 N N . VAL B 1 513 ? -15.703 -10.312 -3.779 1 98.81 513 VAL B N 1
ATOM 8026 C CA . VAL B 1 513 ? -15.727 -11.383 -2.789 1 98.81 513 VAL B CA 1
ATOM 8027 C C . VAL B 1 513 ? -16.094 -10.82 -1.42 1 98.81 513 VAL B C 1
ATOM 8029 O O . VAL B 1 513 ? -15.695 -9.703 -1.078 1 98.81 513 VAL B O 1
ATOM 8032 N N . VAL B 1 514 ? -16.906 -11.492 -0.67 1 98.75 514 VAL B N 1
ATOM 8033 C CA . VAL B 1 514 ? -17.281 -11.148 0.698 1 98.75 514 VAL B CA 1
ATOM 8034 C C . VAL B 1 514 ? -16.688 -12.164 1.668 1 98.75 514 VAL B C 1
ATOM 8036 O O . VAL B 1 514 ? -16.922 -13.367 1.529 1 98.75 514 VAL B O 1
ATOM 8039 N N . LEU B 1 515 ? -15.898 -11.758 2.604 1 98.75 515 LEU B N 1
ATOM 8040 C CA . LEU B 1 515 ? -15.406 -12.602 3.684 1 98.75 515 LEU B CA 1
ATOM 8041 C C . LEU B 1 515 ? -16.359 -12.594 4.867 1 98.75 515 LEU B C 1
ATOM 8043 O O . LEU B 1 515 ? -17.094 -11.617 5.07 1 98.75 515 LEU B O 1
ATOM 8047 N N . ASP B 1 516 ? -16.328 -13.609 5.719 1 98.12 516 ASP B N 1
ATOM 8048 C CA . ASP B 1 516 ? -17.266 -13.766 6.832 1 98.12 516 ASP B CA 1
ATOM 8049 C C . ASP B 1 516 ? -16.891 -12.828 7.98 1 98.12 516 ASP B C 1
ATOM 8051 O O . ASP B 1 516 ? -17.688 -12.625 8.898 1 98.12 516 ASP B O 1
ATOM 8055 N N . ARG B 1 517 ? -15.719 -12.258 7.91 1 97.06 517 ARG B N 1
ATOM 8056 C CA . ARG B 1 517 ? -15.219 -11.336 8.922 1 97.06 517 ARG B CA 1
ATOM 8057 C C . ARG B 1 517 ? -14.242 -10.336 8.32 1 97.06 517 ARG B C 1
ATOM 8059 O O . ARG B 1 517 ? -13.828 -10.484 7.168 1 97.06 517 ARG B O 1
ATOM 8066 N N . ASP B 1 518 ? -13.992 -9.312 9.023 1 96.5 518 ASP B N 1
ATOM 8067 C CA . ASP B 1 518 ? -12.992 -8.32 8.641 1 96.5 518 ASP B CA 1
ATOM 8068 C C . ASP B 1 518 ? -11.648 -8.617 9.312 1 96.5 518 ASP B C 1
ATOM 8070 O O . ASP B 1 518 ? -11.477 -8.367 10.5 1 96.5 518 ASP B O 1
ATOM 8074 N N . PRO B 1 519 ? -10.68 -9.078 8.539 1 97.06 519 PRO B N 1
ATOM 8075 C CA . PRO B 1 519 ? -9.398 -9.445 9.141 1 97.06 519 PRO B CA 1
ATOM 8076 C C . PRO B 1 519 ? -8.648 -8.25 9.719 1 97.06 519 PRO B C 1
ATOM 8078 O O . PRO B 1 519 ? -7.715 -8.414 10.508 1 97.06 519 PRO B O 1
ATOM 8081 N N . PHE B 1 520 ? -8.969 -7.035 9.367 1 95.56 520 PHE B N 1
ATOM 8082 C CA . PHE B 1 520 ? -8.344 -5.848 9.938 1 95.56 520 PHE B CA 1
ATOM 8083 C C . PHE B 1 520 ? -8.797 -5.633 11.375 1 95.56 520 PHE B C 1
ATOM 8085 O O . PHE B 1 520 ? -8.141 -4.918 12.141 1 95.56 520 PHE B O 1
ATOM 8092 N N . ALA B 1 521 ? -9.922 -6.199 11.75 1 93.12 521 ALA B N 1
ATOM 8093 C CA . ALA B 1 521 ? -10.539 -5.941 13.047 1 93.12 521 ALA B CA 1
ATOM 8094 C C . ALA B 1 521 ? -10.07 -6.957 14.086 1 93.12 521 ALA B C 1
ATOM 8096 O O . ALA B 1 521 ? -10.547 -6.957 15.219 1 93.12 521 ALA B O 1
ATOM 8097 N N . ALA B 1 522 ? -9.203 -7.855 13.75 1 93.81 522 ALA B N 1
ATOM 8098 C CA . ALA B 1 522 ? -8.672 -8.891 14.633 1 93.81 522 ALA B CA 1
ATOM 8099 C C . ALA B 1 522 ? -7.152 -8.984 14.523 1 93.81 522 ALA B C 1
ATOM 8101 O O . ALA B 1 522 ? -6.555 -8.422 13.602 1 93.81 522 ALA B O 1
ATOM 8102 N N . PRO B 1 523 ? -6.516 -9.586 15.508 1 94.5 523 PRO B N 1
ATOM 8103 C CA . PRO B 1 523 ? -5.062 -9.766 15.43 1 94.5 523 PRO B CA 1
ATOM 8104 C C . PRO B 1 523 ? -4.621 -10.477 14.156 1 94.5 523 PRO B C 1
ATOM 8106 O O . PRO B 1 523 ? -5.344 -11.336 13.641 1 94.5 523 PRO B O 1
ATOM 8109 N N . ALA B 1 524 ? -3.459 -10.172 13.703 1 96.56 524 ALA B N 1
ATOM 8110 C CA . ALA B 1 524 ? -2.914 -10.711 12.461 1 96.56 524 ALA B CA 1
ATOM 8111 C C . ALA B 1 524 ? -2.889 -12.234 12.492 1 96.56 524 ALA B C 1
ATOM 8113 O O . ALA B 1 524 ? -3.08 -12.883 11.461 1 96.56 524 ALA B O 1
ATOM 8114 N N . ALA B 1 525 ? -2.688 -12.844 13.641 1 96.94 525 ALA B N 1
ATOM 8115 C CA . ALA B 1 525 ? -2.6 -14.297 13.789 1 96.94 525 ALA B CA 1
ATOM 8116 C C . ALA B 1 525 ? -3.932 -14.961 13.453 1 96.94 525 ALA B C 1
ATOM 8118 O O . ALA B 1 525 ? -3.988 -16.172 13.227 1 96.94 525 ALA B O 1
ATOM 8119 N N . GLU B 1 526 ? -5.055 -14.164 13.352 1 97.31 526 GLU B N 1
ATOM 8120 C CA . GLU B 1 526 ? -6.395 -14.711 13.141 1 97.31 526 GLU B CA 1
ATOM 8121 C C . GLU B 1 526 ? -6.855 -14.492 11.703 1 97.31 526 GLU B C 1
ATOM 8123 O O . GLU B 1 526 ? -7.992 -14.805 11.352 1 97.31 526 GLU B O 1
ATOM 8128 N N . ILE B 1 527 ? -6.02 -14 10.867 1 98.5 527 ILE B N 1
ATOM 8129 C CA . ILE B 1 527 ? -6.359 -13.758 9.469 1 98.5 527 ILE B CA 1
ATOM 8130 C C . ILE B 1 527 ? -6.863 -15.055 8.836 1 98.5 527 ILE B C 1
ATOM 8132 O O . ILE B 1 527 ? -7.867 -15.047 8.117 1 98.5 527 ILE B O 1
ATOM 8136 N N . GLY B 1 528 ? -6.199 -16.188 9.094 1 98.38 528 GLY B N 1
ATOM 8137 C CA . GLY B 1 528 ? -6.508 -17.469 8.484 1 98.38 528 GLY B CA 1
ATOM 8138 C C . GLY B 1 528 ? -7.859 -18.016 8.898 1 98.38 528 GLY B C 1
ATOM 8139 O O . GLY B 1 528 ? -8.367 -18.969 8.289 1 98.38 528 GLY B O 1
ATOM 8140 N N . ASP B 1 529 ? -8.5 -17.391 9.906 1 97.31 529 ASP B N 1
ATOM 8141 C CA . ASP B 1 529 ? -9.828 -17.797 10.352 1 97.31 529 ASP B CA 1
ATOM 8142 C C . ASP B 1 529 ? -10.906 -17.328 9.391 1 97.31 529 ASP B C 1
ATOM 8144 O O . ASP B 1 529 ? -12.047 -17.797 9.438 1 97.31 529 ASP B O 1
ATOM 8148 N N . ALA B 1 530 ? -10.625 -16.391 8.531 1 98.25 530 ALA B N 1
ATOM 8149 C CA . ALA B 1 530 ? -11.617 -15.812 7.617 1 98.25 530 ALA B CA 1
ATOM 8150 C C . ALA B 1 530 ? -11.992 -16.812 6.527 1 98.25 530 ALA B C 1
ATOM 8152 O O . ALA B 1 530 ? -11.18 -17.656 6.133 1 98.25 530 ALA B O 1
ATOM 8153 N N . SER B 1 531 ? -13.172 -16.766 6.062 1 97.81 531 SER B N 1
ATOM 8154 C CA . SER B 1 531 ? -13.656 -17.594 4.965 1 97.81 531 SER B CA 1
ATOM 8155 C C . SER B 1 531 ? -14.516 -16.797 4 1 97.81 531 SER B C 1
ATOM 8157 O O . SER B 1 531 ? -15.07 -15.75 4.371 1 97.81 531 SER B O 1
ATOM 8159 N N . VAL B 1 532 ? -14.617 -17.25 2.797 1 98.5 532 VAL B N 1
ATOM 8160 C CA . VAL B 1 532 ? -15.422 -16.609 1.765 1 98.5 532 VAL B CA 1
ATOM 8161 C C . VAL B 1 532 ? -16.891 -17 1.927 1 98.5 532 VAL B C 1
ATOM 8163 O O . VAL B 1 532 ? -17.219 -18.188 2.049 1 98.5 532 VAL B O 1
ATOM 8166 N N . VAL B 1 533 ? -17.781 -16.016 1.862 1 98.06 533 VAL B N 1
ATOM 8167 C CA . VAL B 1 533 ? -19.203 -16.312 2.006 1 98.06 533 VAL B CA 1
ATOM 8168 C C . VAL B 1 533 ? -19.922 -16.078 0.676 1 98.06 533 VAL B C 1
ATOM 8170 O O . VAL B 1 533 ? -20.984 -16.656 0.424 1 98.06 533 VAL B O 1
ATOM 8173 N N . MET B 1 534 ? -19.297 -15.227 -0.145 1 98.44 534 MET B N 1
ATOM 8174 C CA . MET B 1 534 ? -19.922 -14.914 -1.423 1 98.44 534 MET B CA 1
ATOM 8175 C C . MET B 1 534 ? -18.891 -14.453 -2.441 1 98.44 534 MET B C 1
ATOM 8177 O O . MET B 1 534 ? -17.906 -13.797 -2.086 1 98.44 534 MET B O 1
ATOM 8181 N N . THR B 1 535 ? -19.047 -14.852 -3.664 1 98.81 535 THR B N 1
ATOM 8182 C CA . THR B 1 535 ? -18.234 -14.414 -4.789 1 98.81 535 THR B CA 1
ATOM 8183 C C . THR B 1 535 ? -19.109 -13.945 -5.945 1 98.81 535 THR B C 1
ATOM 8185 O O . THR B 1 535 ? -20.094 -14.617 -6.301 1 98.81 535 THR B O 1
ATOM 8188 N N . LEU B 1 536 ? -18.859 -12.82 -6.449 1 98.75 536 LEU B N 1
ATOM 8189 C CA . LEU B 1 536 ? -19.578 -12.281 -7.602 1 98.75 536 LEU B CA 1
ATOM 8190 C C . LEU B 1 536 ? -18.641 -12.125 -8.797 1 98.75 536 LEU B C 1
ATOM 8192 O O . LEU B 1 536 ? -17.484 -11.711 -8.633 1 98.75 536 LEU B O 1
ATOM 8196 N N . VAL B 1 537 ? -19.094 -12.477 -9.992 1 98.62 537 VAL B N 1
ATOM 8197 C CA . VAL B 1 537 ? -18.453 -12.188 -11.266 1 98.62 537 VAL B CA 1
ATOM 8198 C C . VAL B 1 537 ? -19.391 -11.367 -12.148 1 98.62 537 VAL B C 1
ATOM 8200 O O . VAL B 1 537 ? -20.531 -11.789 -12.414 1 98.62 537 VAL B O 1
ATOM 8203 N N . ASP B 1 538 ? -18.969 -10.164 -12.547 1 97.81 538 ASP B N 1
ATOM 8204 C CA . ASP B 1 538 ? -19.828 -9.25 -13.305 1 97.81 538 ASP B CA 1
ATOM 8205 C C . ASP B 1 538 ? -21.125 -8.961 -12.555 1 97.81 538 ASP B C 1
ATOM 8207 O O . ASP B 1 538 ? -22.188 -8.898 -13.156 1 97.81 538 ASP B O 1
ATOM 8211 N N . GLY B 1 539 ? -21.016 -8.891 -11.297 1 97.62 539 GLY B N 1
ATOM 8212 C CA . GLY B 1 539 ? -22.172 -8.523 -10.477 1 97.62 539 GLY B CA 1
ATOM 8213 C C . GLY B 1 539 ? -23.125 -9.672 -10.227 1 97.62 539 GLY B C 1
ATOM 8214 O O . GLY B 1 539 ? -24.141 -9.508 -9.562 1 97.62 539 GLY B O 1
ATOM 8215 N N . LYS B 1 540 ? -22.828 -10.828 -10.727 1 97.38 540 LYS B N 1
ATOM 8216 C CA . LYS B 1 540 ? -23.672 -12.008 -10.531 1 97.38 540 LYS B CA 1
ATOM 8217 C C . LYS B 1 540 ? -23.047 -12.969 -9.523 1 97.38 540 LYS B C 1
ATOM 8219 O O . LYS B 1 540 ? -21.844 -13.258 -9.586 1 97.38 540 LYS B O 1
ATOM 8224 N N . VAL B 1 541 ? -23.844 -13.469 -8.617 1 97.81 541 VAL B N 1
ATOM 8225 C CA . VAL B 1 541 ? -23.359 -14.383 -7.586 1 97.81 541 VAL B CA 1
ATOM 8226 C C . VAL B 1 541 ? -23.016 -15.734 -8.219 1 97.81 541 VAL B C 1
ATOM 8228 O O . VAL B 1 541 ? -23.875 -16.375 -8.836 1 97.81 541 VAL B O 1
ATOM 8231 N N . VAL B 1 542 ? -21.812 -16.156 -8.102 1 98.19 542 VAL B N 1
ATOM 8232 C CA . VAL B 1 542 ? -21.391 -17.438 -8.656 1 98.19 542 VAL B CA 1
ATOM 8233 C C . VAL B 1 542 ? -21.109 -18.422 -7.523 1 98.19 542 VAL B C 1
ATOM 8235 O O . VAL B 1 542 ? -20.953 -19.625 -7.762 1 98.19 542 VAL B O 1
ATOM 8238 N N . HIS B 1 543 ? -20.984 -17.922 -6.328 1 97.81 543 HIS B N 1
ATOM 8239 C CA . HIS B 1 543 ? -20.844 -18.734 -5.125 1 97.81 543 HIS B CA 1
ATOM 8240 C C . HIS B 1 543 ? -21.484 -18.062 -3.918 1 97.81 543 HIS B C 1
ATOM 8242 O O . HIS B 1 543 ? -21.359 -16.844 -3.744 1 97.81 543 HIS B O 1
ATOM 8248 N N . HIS B 1 544 ? -22.203 -18.703 -3.203 1 94.75 544 HIS B N 1
ATOM 8249 C CA . HIS B 1 544 ? -22.781 -18.281 -1.938 1 94.75 544 HIS B CA 1
ATOM 8250 C C . HIS B 1 544 ? -22.75 -19.391 -0.903 1 94.75 544 HIS B C 1
ATOM 8252 O O . HIS B 1 544 ? -23.281 -20.484 -1.136 1 94.75 544 HIS B O 1
ATOM 8258 N N . ALA B 1 545 ? -22 -19.203 0.138 1 87.69 545 ALA B N 1
ATOM 8259 C CA . ALA B 1 545 ? -21.812 -20.25 1.153 1 87.69 545 ALA B CA 1
ATOM 8260 C C . ALA B 1 545 ? -23.078 -20.422 1.995 1 87.69 545 ALA B C 1
ATOM 8262 O O . ALA B 1 545 ? -23.797 -19.438 2.25 1 87.69 545 ALA B O 1
#

InterPro domains:
  IPR011059 Metal-dependent hydrolase, composite domain superfamily [G3DSA:2.30.40.10] (12-520)
  IPR011059 Metal-dependent hydrolase, composite domain superfamily [SSF51338] (4-543)
  IPR013108 Amidohydrolase 3 [PF07969] (52-543)
  IPR032466 Metal-dependent hydrolase [SSF51556] (63-502)
  IPR033932 YtcJ like [cd01300] (28-514)

Organism: Actinoplanes teichomyceticus (NCBI:txid1867)

Foldseek 3Di:
DLPAAFQEKEFDEWEDFLDPVDDIWGMWGHHQQFTADTHYPVSVVSHDPNHHYHYLNHFYKYFFFEFAEAAQLVQLLLVVAQEPAPDLALVVSLVSQLVRCVVCVPFQEREHEAHFLLSDVLSFAAQVSNCVRPVDHWYWYAYLQNFKIFIHPVLCVVLVHFLPDDADPQWDFDADPVSGGGRMIGHLRSLSRLVVHDDQDLVSSLSSNLSSQLVLLQLRHQEYEYQEAPHDSSDDHSLSSQLVCQVVVVDRGQYEYAYEDDQVDALVCVVVVVVVQVSQDGHSYGYQAHEDEFWDEQLVLAAAEPAAWADPVLHGDPRRHDGSHDLVRLLVNLLSSVQVLGAYEYAHAYQVSLVSNLNSLVSNCVVPNQDLSAHEYEDPFFHDLVCLLSQVVSNYAYEHQQLVQADDSSCVPRHCSTDDVVRNLRTPQQQSSVVSVHQAAYHNHPPSGDRNLLQSLLCLAQQYGQVRPGHHRNNVSHDDSSSSLQNRFVSSCSSSVVNLGSGSDRPRRPFMWIKPHDCVVDDSSCSSVIGTQFTDGSNHTPDGD/DLPAAFQEKEFDEWEDFLDPVDDIWGMWGHHQQFTADTHYPVSVVSHDPNHHYDYLNHFYKYFFFEFAEAAQLVQLLLVVAQEPAPDLALVVSLVSQLVRCVVCVPFQEREHEAHFLLSDVLSFAAQVSNCVRPVDHWYWYAYLQNFKIFIHPVLCVVLVHFLPDDADPQWDFDADPVSGGGRMIGHLRSLSRLVVHDDQDLVSSLSSNLSSQLVLLQLRHQEYEYQEAPDDSRDDHSLSSQLVCQVVVVDRGQYEYAYEDDQVDALVCVVVVVVVQVSQDGHSYGYQAHEDEFWDEQLVLAAAEPAAWADPVLHGDPRRHDGSHDLVRLLVNLLSSVQVLGAYEYAHAYQVSLVSNLNSLVSNCVVPNQDLSAHEYEDPFFHDLVCLLSQVVSNYAYEHQQLVQADDSSLVPRHCSTDDVVRNLRTPQQQSSVVSVHQAAYHNHPPSGDRNLLQSLLCLAQQYGQVRPGHHRNNVSHDDSSSSLQNRFVSSCSSSVVNLGSGSDRPRRPFMWIKPHDCVVDDSSCSSVIGTQFTDGSNHTPDGD

Sequence (1090 aa):
MRSAPADLVLTNGPVFTADPLRGPATTVAVRDGRIIAVGADDVRDLTGPRTETIDLAGRLLLPGFQDAHVHAVMGGVELNQCDLTGTTDLDEYLRRVREYADAHPDREWISGGGWAMEAFPGGVPGRELLDRVVPDRPVHLINRDHHGAWVNSRALELAGIGPGTPDPVDGRIDRRPDGEPAGGLQEGAMQLVARLLPEVTPAERLAGLLRAQALLHSLGVTAWQDAMLCATNGYPDVSDAYLEAATTGRLTATVVGALWWDRDRGAEQIPELLAKRDRHTVGRLRSDSVKLMLDGIAENFTAAMTRPYRDSCGCATANSGLSFIDPAQLREHVAALDAHGFQVHFHALGDRAVREALDAVAAARARNGFRDTRPHLAHLQVVHPDDVPRFRALGASANMQPYWAAHEPQMDELTIPFLEPELARRQYPFAALRDAGAHLAAGSDWPVSTPDPVQGIHVAVNRAHHGGGYPPFLPGQRLDLVTALTAYTAGSAFVNRLDDTGSIRAGFRADLVVLDRDPFAAPAAEIGDASVVMTLVDGKVVHHAMRSAPADLVLTNGPVFTADPLRGPATTVAVRDGRIIAVGADDVRDLTGPRTETIDLAGRLLLPGFQDAHVHAVMGGVELNQCDLTGTTDLDEYLRRVREYADAHPDREWISGGGWAMEAFPGGVPGRELLDRVVPDRPVHLINRDHHGAWVNSRALELAGIGPGTPDPVDGRIDRRPDGEPAGGLQEGAMQLVARLLPEVTPAERLAGLLRAQALLHSLGVTAWQDAMLCATNGYPDVSDAYLEAATTGRLTATVVGALWWDRDRGAEQIPELLAKRDRHTVGRLRSDSVKLMLDGIAENFTAAMTRPYRDSCGCATANSGLSFIDPAQLREHVAALDAHGFQVHFHALGDRAVREALDAVAAARARNGFRDTRPHLAHLQVVHPDDVPRFRALGASANMQPYWAAHEPQMDELTIPFLEPELARRQYPFAALRDAGAHLAAGSDWPVSTPDPVQGIHVAVNRAHHGGGYPPFLPGQRLDLVTALTAYTAGSAFVNRLDDTGSIRAGFRADLVVLDRDPFAAPAAEIGDASVVMTLVDGKVVHHA

Nearest PDB structures (foldseek):
  3icj-assembly1_A  TM=8.201E-01  e=9.620E-41  Pyrococcus furiosus
  3igh-assembly1_X-2  TM=8.310E-01  e=1.723E-39  Pyrococcus horikoshii
  4dzh-assembly1_A-2  TM=6.928E-01  e=3.251E-18  Xanthomonas campestris pv. campestris str. ATCC 33913
  4c5y-assembly1_B  TM=6.797E-01  e=5.817E-15  Aspergillus niger
  3ggm-assembly1_B  TM=8.795E-01  e=1.286E-04  [Bacillus thuringiensis] serovar konkukian

pLDDT: mean 95.22, std 5.23, range [32.44, 98.94]

Secondary structure (DSSP, 8-state):
------SEEEESS-B--S-TT---B-EEEEETTEEEEEESGGGGGG--TT-EEEE-TTPEEEEPEEEEEE-HHHHHHHTTSEE-TT---HHHHHHHHHHHHHH-TT-SSEEEEEE-GGGSGGG---HHHHHHH-SSS-EEEEETTSSEEEE-HHHHHHHT--TTPPPPTTEEEEE-TTS-EEEEEEEGGGHHHHTTSPPPPHHHHHHHHHHHHHHHHHTTEEEEEEEEES--TTPPP-HHHHHHHHHTT---SEEEEEEEP-TTS-GGGHHHHHHHHHHT-BTTEEEEEEEEE----TTTT-S--SS--B-TTS-B-S-----SS-HHHHHHHHHHHHHTTPEEEEEE-SHHHHHHHHHHHHHHHHHH-S-TT--EEEE-SB--GGGHHHHHHHT-EEEE-GGGSS--HIIIIIIGGGS-HHHHTTBS-HHHHHHTT-EEEE---TTSS---HHHHHHHHHHSS-TT--PPPSSGGGPPPHHHHHHIIIIIHHHHTT-TTSSS--TTSB--EEEESS-GGGS-GGGGGG--EEEEEETTEEEEE-/------SEEEESS-B--S-TT---B-EEEEETTEEEEEESGGGGGG--TT-EEEE-TTPEEEEPEEEEEE-HHHHHHHTTSEE-TT---HHHHHHHHHHHHHH-TT-SSEEEEEE-GGGSGGG---HHHHHHH-SSS-EEEEETTSSEEEE-HHHHHHHT--TTPPPPTTEEEEE-TTS-EEEEEEEGGGHHHHTTSPPPPHHHHHHHHHHHHHHHHHTTEEEEEEEEES--TTPPP-HHHHHHHHHTT---SEEEEEEEP-TTS-GGGHHHHHHHHHHT-BTTEEEEEEEEE----TTTT-S--SS--B-TTS-B-S-----SS-HHHHHHHHHHHHHTTPEEEEEE-SHHHHHHHHHHHHHHHHHH-S-TT--EEEE-SB--GGGHHHHHHHT-EEEE-GGGSS--HIIIIIIGGGS-HHHHTTBS-HHHHHHTT-EEEE---TTSS---HHHHHHHHHHSS-TT--PPPSSGGGPPPHHHHHHIIIIIHHHHTT-TTSSS--TTSB--EEEESS-GGGS-GGGGGG--EEEEEETTEEEEE-